Protein AF-0000000070392733 (afdb_homodimer)

Solvent-accessible surface area (backbone atoms only — not comparable to full-atom values): 45100 Å² total; per-residue (Å²): 133,84,79,77,78,78,76,77,76,78,75,78,72,80,70,79,76,72,67,78,74,66,73,74,56,84,70,68,70,61,55,77,82,64,70,59,72,71,82,69,84,47,68,35,32,30,49,51,50,43,53,34,33,22,49,66,61,75,40,46,38,54,35,36,41,42,36,48,86,39,62,53,35,38,35,36,47,46,73,66,43,54,41,43,47,44,63,31,32,44,67,82,84,29,30,49,39,25,43,42,75,45,59,64,48,31,94,32,37,39,33,41,26,23,34,40,40,73,58,34,25,30,68,87,76,68,40,56,44,80,40,68,43,55,30,36,38,32,72,70,83,46,35,66,63,44,22,54,51,41,38,53,49,28,59,74,59,65,58,55,71,50,40,37,36,30,30,64,95,40,70,33,54,54,52,17,47,62,62,32,38,50,67,54,41,56,33,40,19,51,63,58,52,53,51,51,49,54,46,44,36,42,74,73,64,62,47,52,69,67,57,43,50,49,54,48,36,49,42,69,28,86,86,4,41,61,53,42,89,43,72,65,54,28,52,49,48,50,50,52,49,47,56,52,25,53,74,75,36,50,68,53,31,51,46,36,65,73,47,50,48,57,48,42,44,65,27,47,26,47,40,44,76,73,57,67,33,92,60,88,51,62,58,60,65,37,50,50,50,51,49,52,53,34,56,76,44,68,70,38,63,34,58,56,58,56,41,52,50,52,57,50,47,53,46,48,51,54,50,50,38,53,55,30,17,35,36,73,32,77,63,30,35,57,26,79,93,42,52,86,65,55,39,55,52,73,58,54,71,68,45,49,70,68,54,50,49,44,53,52,24,49,74,44,74,43,77,69,78,75,82,86,82,76,72,60,40,59,18,92,84,64,67,42,51,25,44,76,69,66,78,64,72,72,64,90,84,67,68,77,74,60,80,71,69,66,61,72,113,132,84,79,78,78,78,76,79,77,81,76,78,73,81,72,80,75,73,68,77,73,67,73,75,56,84,72,67,71,61,55,78,84,66,69,59,71,70,82,68,83,49,68,35,32,30,50,51,49,43,54,34,31,21,49,66,61,74,37,48,37,53,35,36,40,42,35,49,86,39,62,53,36,37,34,35,47,46,73,67,43,52,41,41,47,45,64,30,33,46,66,80,85,27,30,52,38,26,41,41,77,46,58,62,47,30,92,30,35,41,33,41,27,24,34,41,39,71,58,34,24,28,68,88,77,67,40,55,43,79,41,68,42,57,28,38,38,32,73,69,82,47,35,64,63,44,22,55,53,40,38,53,49,27,60,75,59,65,60,56,71,51,42,38,37,30,28,64,94,41,68,35,55,53,54,17,46,62,61,32,38,48,67,54,40,56,34,40,20,50,63,59,53,51,51,50,50,54,46,43,35,43,74,73,64,61,47,51,70,68,58,43,51,50,51,49,38,48,42,70,29,84,84,4,40,63,53,42,89,42,71,64,54,27,53,50,46,49,50,51,50,48,57,53,25,53,74,75,36,51,69,53,31,52,46,37,65,74,48,49,48,57,47,42,44,64,27,47,26,45,40,45,74,74,56,67,34,92,61,88,51,61,59,58,65,36,50,53,51,52,49,50,53,34,56,77,45,69,70,38,63,34,57,57,58,57,41,52,50,52,55,50,47,54,45,49,51,55,51,50,37,53,56,31,17,36,36,73,34,77,64,31,35,58,26,78,94,42,52,86,66,54,39,55,53,72,57,54,71,68,46,48,70,68,53,51,47,44,52,52,23,49,75,45,72,41,75,69,78,74,81,86,82,75,71,59,41,60,17,92,82,64,66,44,51,25,42,73,68,65,77,66,74,73,65,89,85,63,68,76,72,59,79,72,71,68,58,73,116

Structure (mmCIF, N/CA/C/O backbone):
data_AF-0000000070392733-model_v1
#
loop_
_entity.id
_entity.type
_entity.pdbx_description
1 polymer 'Uncharacterized protein LOC111106850'
#
loop_
_atom_site.group_PDB
_atom_site.id
_atom_site.type_symbol
_atom_site.label_atom_id
_atom_site.label_alt_id
_atom_site.label_comp_id
_atom_site.label_asym_id
_atom_site.label_entity_id
_atom_site.label_seq_id
_atom_site.pdbx_PDB_ins_code
_atom_site.Cartn_x
_atom_site.Cartn_y
_atom_site.Cartn_z
_atom_site.occupancy
_atom_site.B_iso_or_equiv
_atom_site.auth_seq_id
_atom_site.auth_comp_id
_atom_site.auth_asym_id
_atom_site.auth_atom_id
_atom_site.pdbx_PDB_model_num
ATOM 1 N N . MET A 1 1 ? -8.125 55.469 27.844 1 22.5 1 MET A N 1
ATOM 2 C CA . MET A 1 1 ? -8.508 54.688 29.016 1 22.5 1 MET A CA 1
ATOM 3 C C . MET A 1 1 ? -9.789 53.906 28.75 1 22.5 1 MET A C 1
ATOM 5 O O . MET A 1 1 ? -10.555 53.625 29.672 1 22.5 1 MET A O 1
ATOM 9 N N . THR A 1 2 ? -10.164 53.688 27.484 1 26.52 2 THR A N 1
ATOM 10 C CA . THR A 1 2 ? -11.438 53.219 26.953 1 26.52 2 THR A CA 1
ATOM 11 C C . THR A 1 2 ? -11.773 51.812 27.5 1 26.52 2 THR A C 1
ATOM 13 O O . THR A 1 2 ? -10.977 50.906 27.359 1 26.52 2 THR A O 1
ATOM 16 N N . GLN A 1 3 ? -12.641 51.75 28.594 1 23.27 3 GLN A N 1
ATOM 17 C CA . GLN A 1 3 ? -13.133 50.656 29.422 1 23.27 3 GLN A CA 1
ATOM 18 C C . GLN A 1 3 ? -13.828 49.594 28.562 1 23.27 3 GLN A C 1
ATOM 20 O O . GLN A 1 3 ? -14.82 49.875 27.891 1 23.27 3 GLN A O 1
ATOM 25 N N . PHE A 1 4 ? -13.094 48.688 27.906 1 25.89 4 PHE A N 1
ATOM 26 C CA . PHE A 1 4 ? -13.539 47.594 27.047 1 25.89 4 PHE A CA 1
ATOM 27 C C . PHE A 1 4 ? -14.562 46.719 27.781 1 25.89 4 PHE A C 1
ATOM 29 O O . PHE A 1 4 ? -14.273 46.156 28.844 1 25.89 4 PHE A O 1
ATOM 36 N N . VAL A 1 5 ? -15.812 47.062 27.703 1 24.62 5 VAL A N 1
ATOM 37 C CA . VAL A 1 5 ? -16.953 46.438 28.344 1 24.62 5 VAL A CA 1
ATOM 38 C C . VAL A 1 5 ? -16.938 44.938 28.047 1 24.62 5 VAL A C 1
ATOM 40 O O . VAL A 1 5 ? -16.797 44.531 26.891 1 24.62 5 VAL A O 1
ATOM 43 N N . LYS A 1 6 ? -16.703 43.969 28.969 1 25.59 6 LYS A N 1
ATOM 44 C CA . LYS A 1 6 ? -16.656 42.531 29.219 1 25.59 6 LYS A CA 1
ATOM 45 C C . LYS A 1 6 ? -17.969 41.875 28.844 1 25.59 6 LYS A C 1
ATOM 47 O O . LYS A 1 6 ? -18.969 42.031 29.547 1 25.59 6 LYS A O 1
ATOM 52 N N . GLY A 1 7 ? -18.422 42 27.531 1 22.86 7 GLY A N 1
ATOM 53 C CA . GLY A 1 7 ? -19.719 41.469 27.203 1 22.86 7 GLY A CA 1
ATOM 54 C C . GLY A 1 7 ? -19.953 40.062 27.75 1 22.86 7 GLY A C 1
ATOM 55 O O . GLY A 1 7 ? -19.047 39.219 27.703 1 22.86 7 GLY A O 1
ATOM 56 N N . GLN A 1 8 ? -20.781 39.844 28.781 1 21.88 8 GLN A N 1
ATOM 57 C CA . GLN A 1 8 ? -21.281 38.688 29.516 1 21.88 8 GLN A CA 1
ATOM 58 C C . GLN A 1 8 ? -21.906 37.656 28.594 1 21.88 8 GLN A C 1
ATOM 60 O O . GLN A 1 8 ? -22.953 37.906 28 1 21.88 8 GLN A O 1
ATOM 65 N N . SER A 1 9 ? -21.172 37.031 27.641 1 23.05 9 SER A N 1
ATOM 66 C CA . SER A 1 9 ? -21.766 36.062 26.75 1 23.05 9 SER A CA 1
ATOM 67 C C . SER A 1 9 ? -22.594 35.031 27.516 1 23.05 9 SER A C 1
ATOM 69 O O . SER A 1 9 ? -22.156 34.5 28.531 1 23.05 9 SER A O 1
ATOM 71 N N . ARG A 1 10 ? -23.938 35.062 27.516 1 24.55 10 ARG A N 1
ATOM 72 C CA . ARG A 1 10 ? -24.984 34.25 28.125 1 24.55 10 ARG A CA 1
ATOM 73 C C . ARG A 1 10 ? -24.688 32.75 27.953 1 24.55 10 ARG A C 1
ATOM 75 O O . ARG A 1 10 ? -24.25 32.312 26.875 1 24.55 10 ARG A O 1
ATOM 82 N N . SER A 1 11 ? -24.531 32 29.047 1 22.61 11 SER A N 1
ATOM 83 C CA . SER A 1 11 ? -24.25 30.609 29.375 1 22.61 11 SER A CA 1
ATOM 84 C C . SER A 1 11 ? -25.25 29.672 28.703 1 22.61 11 SER A C 1
ATOM 86 O O . SER A 1 11 ? -26.469 29.828 28.875 1 22.61 11 SER A O 1
ATOM 88 N N . CYS A 1 12 ? -25.234 29.391 27.422 1 26.97 12 CYS A N 1
ATOM 89 C CA . CYS A 1 12 ? -26.109 28.359 26.844 1 26.97 12 CYS A CA 1
ATOM 90 C C . CYS A 1 12 ? -26.328 27.219 27.828 1 26.97 12 CYS A C 1
ATOM 92 O O . CYS A 1 12 ? -25.406 26.828 28.547 1 26.97 12 CYS A O 1
ATOM 94 N N . GLY A 1 13 ? -27.469 27.109 28.516 1 24.84 13 GLY A N 1
ATOM 95 C CA . GLY A 1 13 ? -27.891 26.141 29.516 1 24.84 13 GLY A CA 1
ATOM 96 C C . GLY A 1 13 ? -27.344 24.75 29.281 1 24.84 13 GLY A C 1
ATOM 97 O O . GLY A 1 13 ? -26.875 24.453 28.172 1 24.84 13 GLY A O 1
ATOM 98 N N . PRO A 1 14 ? -27 23.969 30.344 1 25.39 14 PRO A N 1
ATOM 99 C CA . PRO A 1 14 ? -26.344 22.656 30.375 1 25.39 14 PRO A CA 1
ATOM 100 C C . PRO A 1 14 ? -27.078 21.609 29.531 1 25.39 14 PRO A C 1
ATOM 102 O O . PRO A 1 14 ? -28.297 21.438 29.688 1 25.39 14 PRO A O 1
ATOM 105 N N . THR A 1 15 ? -27.094 21.578 28.344 1 26.67 15 THR A N 1
ATOM 106 C CA . THR A 1 15 ? -27.812 20.5 27.672 1 26.67 15 THR A CA 1
ATOM 107 C C . THR A 1 15 ? -27.609 19.188 28.406 1 26.67 15 THR A C 1
ATOM 109 O O . THR A 1 15 ? -26.484 18.844 28.797 1 26.67 15 THR A O 1
ATOM 112 N N . PRO A 1 16 ? -28.719 18.625 29.062 1 24.44 16 PRO A N 1
ATOM 113 C CA . PRO A 1 16 ? -28.594 17.375 29.812 1 24.44 16 PRO A CA 1
ATOM 114 C C . PRO A 1 16 ? -27.812 16.312 29.062 1 24.44 16 PRO A C 1
ATOM 116 O O . PRO A 1 16 ? -27.969 16.188 27.844 1 24.44 16 PRO A O 1
ATOM 119 N N . HIS A 1 17 ? -26.672 16.062 29.375 1 24.88 17 HIS A N 1
ATOM 120 C CA . HIS A 1 17 ? -25.797 14.961 28.969 1 24.88 17 HIS A CA 1
ATOM 121 C C . HIS A 1 17 ? -26.516 13.617 29.094 1 24.88 17 HIS A C 1
ATOM 123 O O . HIS A 1 17 ? -26.281 12.867 30.047 1 24.88 17 HIS A O 1
ATOM 129 N N . HIS A 1 18 ? -27.875 13.617 28.969 1 24.78 18 HIS A N 1
ATOM 130 C CA . HIS A 1 18 ? -28.312 12.227 29.094 1 24.78 18 HIS A CA 1
ATOM 131 C C . HIS A 1 18 ? -27.562 11.328 28.109 1 24.78 18 HIS A C 1
ATOM 133 O O . HIS A 1 18 ? -27.703 11.469 26.906 1 24.78 18 HIS A O 1
ATOM 139 N N . LEU A 1 19 ? -26.391 11.07 28.422 1 25.91 19 LEU A N 1
ATOM 140 C CA . LEU A 1 19 ? -25.672 9.938 27.844 1 25.91 19 LEU A CA 1
ATOM 141 C C . LEU A 1 19 ? -26.578 8.727 27.703 1 25.91 19 LEU A C 1
ATOM 143 O O . LEU A 1 19 ? -27.234 8.32 28.672 1 25.91 19 LEU A O 1
ATOM 147 N N . TRP A 1 20 ? -27.312 8.609 26.719 1 22.19 20 TRP A N 1
ATOM 148 C CA . TRP A 1 20 ? -28.109 7.441 26.359 1 22.19 20 TRP A CA 1
ATOM 149 C C . TRP A 1 20 ? -27.516 6.168 26.953 1 22.19 20 TRP A C 1
ATOM 151 O O . TRP A 1 20 ? -26.359 5.824 26.656 1 22.19 20 TRP A O 1
ATOM 161 N N . LYS A 1 21 ? -27.891 5.777 28.188 1 25.75 21 LYS A N 1
ATOM 162 C CA . LYS A 1 21 ? -27.641 4.504 28.844 1 25.75 21 LYS A CA 1
ATOM 163 C C . LYS A 1 21 ? -27.984 3.328 27.938 1 25.75 21 LYS A C 1
ATOM 165 O O . LYS A 1 21 ? -29.172 3.035 27.719 1 25.75 21 LYS A O 1
ATOM 170 N N . THR A 1 22 ? -27.547 3.209 26.797 1 25.52 22 THR A N 1
ATOM 171 C CA . THR A 1 22 ? -27.734 1.864 26.266 1 25.52 22 THR A CA 1
ATOM 172 C C . THR A 1 22 ? -27.562 0.818 27.359 1 25.52 22 THR A C 1
ATOM 174 O O . THR A 1 22 ? -26.719 0.967 28.25 1 25.52 22 THR A O 1
ATOM 177 N N . LYS A 1 23 ? -28.625 0.128 27.766 1 26.52 23 LYS A N 1
ATOM 178 C CA . LYS A 1 23 ? -28.547 -0.963 28.734 1 26.52 23 LYS A CA 1
ATOM 179 C C . LYS A 1 23 ? -27.219 -1.718 28.609 1 26.52 23 LYS A C 1
ATOM 181 O O . LYS A 1 23 ? -26.766 -1.989 27.5 1 26.52 23 LYS A O 1
ATOM 186 N N . PRO A 1 24 ? -26.375 -1.623 29.672 1 26.52 24 PRO A N 1
ATOM 187 C CA . PRO A 1 24 ? -25.188 -2.473 29.594 1 26.52 24 PRO A CA 1
ATOM 188 C C . PRO A 1 24 ? -25.5 -3.889 29.109 1 26.52 24 PRO A C 1
ATOM 190 O O . PRO A 1 24 ? -26.453 -4.504 29.594 1 26.52 24 PRO A O 1
ATOM 193 N N . GLY A 1 25 ? -25.719 -4.211 27.891 1 27.69 25 GLY A N 1
ATOM 194 C CA . GLY A 1 25 ? -26 -5.633 27.75 1 27.69 25 GLY A CA 1
ATOM 195 C C . GLY A 1 25 ? -25.359 -6.48 28.828 1 27.69 25 GLY A C 1
ATOM 196 O O . GLY A 1 25 ? -24.594 -5.977 29.641 1 27.69 25 GLY A O 1
ATOM 197 N N . PRO A 1 26 ? -25.891 -7.777 29.125 1 27.09 26 PRO A N 1
ATOM 198 C CA . PRO A 1 26 ? -25.266 -8.414 30.297 1 27.09 26 PRO A CA 1
ATOM 199 C C . PRO A 1 26 ? -23.797 -8.062 30.438 1 27.09 26 PRO A C 1
ATOM 201 O O . PRO A 1 26 ? -23.125 -7.789 29.438 1 27.09 26 PRO A O 1
ATOM 204 N N . GLN A 1 27 ? -23.484 -7.348 31.484 1 26.22 27 GLN A N 1
ATOM 205 C CA . GLN A 1 27 ? -22.125 -7.145 31.984 1 26.22 27 GLN A CA 1
ATOM 206 C C . GLN A 1 27 ? -21.266 -8.375 31.734 1 26.22 27 GLN A C 1
ATOM 208 O O . GLN A 1 27 ? -21.406 -9.391 32.406 1 26.22 27 GLN A O 1
ATOM 213 N N . THR A 1 28 ? -21.281 -8.82 30.5 1 29.17 28 THR A N 1
ATOM 214 C CA . THR A 1 28 ? -20.297 -9.898 30.469 1 29.17 28 THR A CA 1
ATOM 215 C C . THR A 1 28 ? -19.141 -9.602 31.422 1 29.17 28 THR A C 1
ATOM 217 O O . THR A 1 28 ? -18.547 -8.523 31.359 1 29.17 28 THR A O 1
ATOM 220 N N . THR A 1 29 ? -19.312 -10.039 32.656 1 29.59 29 THR A N 1
ATOM 221 C CA . THR A 1 29 ? -18.281 -10.086 33.688 1 29.59 29 THR A CA 1
ATOM 222 C C . THR A 1 29 ? -16.891 -10.094 33.062 1 29.59 29 THR A C 1
ATOM 224 O O . THR A 1 29 ? -16.516 -11.047 32.375 1 29.59 29 THR A O 1
ATOM 227 N N . LEU A 1 30 ? -16.594 -8.93 32.562 1 29.47 30 LEU A N 1
ATOM 228 C CA . LEU A 1 30 ? -15.18 -8.867 32.25 1 29.47 30 LEU A CA 1
ATOM 229 C C . LEU A 1 30 ? -14.352 -9.672 33.25 1 29.47 30 LEU A C 1
ATOM 231 O O . LEU A 1 30 ? -14.57 -9.578 34.469 1 29.47 30 LEU A O 1
ATOM 235 N N . CYS A 1 31 ? -14.094 -10.852 32.969 1 29.45 31 CYS A N 1
ATOM 236 C CA . CYS A 1 31 ? -13.266 -11.594 33.906 1 29.45 31 CYS A CA 1
ATOM 237 C C . CYS A 1 31 ? -12.391 -10.656 34.75 1 29.45 31 CYS A C 1
ATOM 239 O O . CYS A 1 31 ? -11.883 -9.664 34.219 1 29.45 31 CYS A O 1
ATOM 241 N N . PRO A 1 32 ? -12.539 -10.5 36.125 1 33 32 PRO A N 1
ATOM 242 C CA . PRO A 1 32 ? -11.68 -9.727 37.031 1 33 32 PRO A CA 1
ATOM 243 C C . PRO A 1 32 ? -10.273 -9.516 36.469 1 33 32 PRO A C 1
ATOM 245 O O . PRO A 1 32 ? -9.562 -8.617 36.938 1 33 32 PRO A O 1
ATOM 248 N N . LEU A 1 33 ? -9.797 -10.477 35.906 1 32.75 33 LEU A N 1
ATOM 249 C CA . LEU A 1 33 ? -8.461 -10.359 35.344 1 32.75 33 LEU A CA 1
ATOM 250 C C . LEU A 1 33 ? -8.406 -9.242 34.281 1 32.75 33 LEU A C 1
ATOM 252 O O . LEU A 1 33 ? -7.324 -8.875 33.844 1 32.75 33 LEU A O 1
ATOM 256 N N . CYS A 1 34 ? -9.484 -8.852 33.688 1 35 34 CYS A N 1
ATOM 257 C CA . CYS A 1 34 ? -9.586 -7.883 32.594 1 35 34 CYS A CA 1
ATOM 258 C C . CYS A 1 34 ? -9.578 -6.457 33.125 1 35 34 CYS A C 1
ATOM 260 O O . CYS A 1 34 ? -9.602 -5.496 32.375 1 35 34 CYS A O 1
ATOM 262 N N . GLN A 1 35 ? -10.125 -6.105 34.219 1 36.81 35 GLN A N 1
ATOM 263 C CA . GLN A 1 35 ? -10.305 -4.766 34.781 1 36.81 35 GLN A CA 1
ATOM 264 C C . GLN A 1 35 ? -8.961 -4.062 34.969 1 36.81 35 GLN A C 1
ATOM 266 O O . GLN A 1 35 ? -8.906 -2.838 35.094 1 36.81 35 GLN A O 1
ATOM 271 N N . SER A 1 36 ? -7.98 -4.707 35.625 1 38.69 36 SER A N 1
ATOM 272 C CA . SER A 1 36 ? -6.781 -3.949 35.969 1 38.69 36 SER A CA 1
ATOM 273 C C . SER A 1 36 ? -5.941 -3.656 34.719 1 38.69 36 SER A C 1
ATOM 275 O O . SER A 1 36 ? -5.508 -4.578 34.031 1 38.69 36 SER A O 1
ATOM 277 N N . ARG A 1 37 ? -6.258 -2.545 34.094 1 47.47 37 ARG A N 1
ATOM 278 C CA . ARG A 1 37 ? -5.328 -2.172 33.031 1 47.47 37 ARG A CA 1
ATOM 279 C C . ARG A 1 37 ? -3.9 -2.58 33.375 1 47.47 37 ARG A C 1
ATOM 281 O O . ARG A 1 37 ? -3.354 -2.137 34.406 1 47.47 37 ARG A O 1
ATOM 288 N N . PRO A 1 38 ? -3.506 -3.732 32.875 1 54.03 38 PRO A N 1
ATOM 289 C CA . PRO A 1 38 ? -2.146 -4.121 33.281 1 54.03 38 PRO A CA 1
ATOM 290 C C . PRO A 1 38 ? -1.159 -2.957 33.188 1 54.03 38 PRO A C 1
ATOM 292 O O . PRO A 1 38 ? -1.295 -2.078 32.344 1 54.03 38 PRO A O 1
ATOM 295 N N . LYS A 1 39 ? -0.571 -2.664 34.219 1 69.5 39 LYS A N 1
ATOM 296 C CA . LYS A 1 39 ? 0.502 -1.677 34.281 1 69.5 39 LYS A CA 1
ATOM 297 C C . LYS A 1 39 ? 1.446 -1.821 33.094 1 69.5 39 LYS A C 1
ATOM 299 O O . LYS A 1 39 ? 1.916 -2.922 32.812 1 69.5 39 LYS A O 1
ATOM 304 N N . LEU A 1 40 ? 1.358 -0.783 32.188 1 82.62 40 LEU A N 1
ATOM 305 C CA . LEU A 1 40 ? 2.258 -0.737 31.031 1 82.62 40 LEU A CA 1
ATOM 306 C C . LEU A 1 40 ? 3.67 -0.357 31.453 1 82.62 40 LEU A C 1
ATOM 308 O O . LEU A 1 40 ? 3.908 0.771 31.891 1 82.62 40 LEU A O 1
ATOM 312 N N . HIS A 1 41 ? 4.582 -1.241 31.375 1 84.12 41 HIS A N 1
ATOM 313 C CA . HIS A 1 41 ? 5.922 -1.035 31.906 1 84.12 41 HIS A CA 1
ATOM 314 C C . HIS A 1 41 ? 6.875 -0.522 30.844 1 84.12 41 HIS A C 1
ATOM 316 O O . HIS A 1 41 ? 7.879 0.123 31.156 1 84.12 41 HIS A O 1
ATOM 322 N N . ASN A 1 42 ? 6.625 -0.889 29.641 1 86.88 42 ASN A N 1
ATOM 323 C CA . ASN A 1 42 ? 7.516 -0.483 28.562 1 86.88 42 ASN A CA 1
ATOM 324 C C . ASN A 1 42 ? 6.762 -0.301 27.25 1 86.88 42 ASN A C 1
ATOM 326 O O . ASN A 1 42 ? 5.543 -0.483 27.203 1 86.88 42 ASN A O 1
ATOM 330 N N . VAL A 1 43 ? 7.441 0.028 26.266 1 86.81 43 VAL A N 1
ATOM 331 C CA . VAL A 1 43 ? 6.836 0.376 24.984 1 86.81 43 VAL A CA 1
ATOM 332 C C . VAL A 1 43 ? 6.207 -0.866 24.344 1 86.81 43 VAL A C 1
ATOM 334 O O . VAL A 1 43 ? 5.195 -0.771 23.656 1 86.81 43 VAL A O 1
ATOM 337 N N . ALA A 1 44 ? 6.773 -1.98 24.562 1 86.94 44 ALA A N 1
ATOM 338 C CA . ALA A 1 44 ? 6.207 -3.227 24.047 1 86.94 44 ALA A CA 1
ATOM 339 C C . ALA A 1 44 ? 4.824 -3.486 24.625 1 86.94 44 ALA A C 1
ATOM 341 O O . ALA A 1 44 ? 3.912 -3.912 23.922 1 86.94 44 ALA A O 1
ATOM 342 N N . ASP A 1 45 ? 4.703 -3.193 25.844 1 88.38 45 ASP A N 1
ATOM 343 C CA . ASP A 1 45 ? 3.404 -3.322 26.5 1 88.38 45 ASP A CA 1
ATOM 344 C C . ASP A 1 45 ? 2.389 -2.352 25.906 1 88.38 45 ASP A C 1
ATOM 346 O O . ASP A 1 45 ? 1.215 -2.695 25.734 1 88.38 45 ASP A O 1
ATOM 350 N N . GLU A 1 46 ? 2.883 -1.195 25.625 1 90.69 46 GLU A N 1
ATOM 351 C CA . GLU A 1 46 ? 2.01 -0.168 25.062 1 90.69 46 GLU A CA 1
ATOM 352 C C . GLU A 1 46 ? 1.483 -0.582 23.688 1 90.69 46 GLU A C 1
ATOM 354 O O . GLU A 1 46 ? 0.308 -0.375 23.375 1 90.69 46 GLU A O 1
ATOM 359 N N . VAL A 1 47 ? 2.332 -1.139 22.938 1 87.94 47 VAL A N 1
ATOM 360 C CA . VAL A 1 47 ? 1.95 -1.581 21.594 1 87.94 47 VAL A CA 1
ATOM 361 C C . VAL A 1 47 ? 0.94 -2.721 21.703 1 87.94 47 VAL A C 1
ATOM 363 O O . VAL A 1 47 ? -0.041 -2.758 20.953 1 87.94 47 VAL A O 1
ATOM 366 N N . LEU A 1 48 ? 1.175 -3.582 22.578 1 85.44 48 LEU A N 1
ATOM 367 C CA . LEU A 1 48 ? 0.235 -4.676 22.797 1 85.44 48 LEU A CA 1
ATOM 368 C C . LEU A 1 48 ? -1.136 -4.145 23.203 1 85.44 48 LEU A C 1
ATOM 370 O O . LEU A 1 48 ? -2.164 -4.668 22.766 1 85.44 48 LEU A O 1
ATOM 374 N N . ALA A 1 49 ? -1.079 -3.182 24 1 88.12 49 ALA A N 1
ATOM 375 C CA . ALA A 1 49 ? -2.33 -2.545 24.406 1 88.12 49 ALA A CA 1
ATOM 376 C C . ALA A 1 49 ? -3.053 -1.949 23.203 1 88.12 49 ALA A C 1
ATOM 378 O O . ALA A 1 49 ? -4.277 -2.043 23.094 1 88.12 49 ALA A O 1
ATOM 379 N N . ALA A 1 50 ? -2.283 -1.352 22.344 1 90.88 50 ALA A N 1
ATOM 380 C CA . ALA A 1 50 ? -2.867 -0.776 21.125 1 90.88 50 ALA A CA 1
ATOM 381 C C . ALA A 1 50 ? -3.484 -1.858 20.25 1 90.88 50 ALA A C 1
ATOM 383 O O . ALA A 1 50 ? -4.547 -1.657 19.656 1 90.88 50 ALA A O 1
ATOM 384 N N . ILE A 1 51 ? -2.811 -2.939 20.125 1 86.75 51 ILE A N 1
ATOM 385 C CA . ILE A 1 51 ? -3.322 -4.059 19.344 1 86.75 51 ILE A CA 1
ATOM 386 C C . ILE A 1 51 ? -4.645 -4.539 19.938 1 86.75 51 ILE A C 1
ATOM 388 O O . ILE A 1 51 ? -5.605 -4.789 19.203 1 86.75 51 ILE A O 1
ATOM 392 N N . SER A 1 52 ? -4.699 -4.625 21.188 1 83.88 52 SER A N 1
ATOM 393 C CA . SER A 1 52 ? -5.922 -5.031 21.859 1 83.88 52 SER A CA 1
ATOM 394 C C . SER A 1 52 ? -7.039 -4.02 21.641 1 83.88 52 SER A C 1
ATOM 396 O O . SER A 1 52 ? -8.188 -4.398 21.406 1 83.88 52 SER A O 1
ATOM 398 N N . MET A 1 53 ? -6.68 -2.789 21.719 1 87.81 53 MET A N 1
ATOM 399 C CA . MET A 1 53 ? -7.648 -1.727 21.453 1 87.81 53 MET A CA 1
ATOM 400 C C . MET A 1 53 ? -8.227 -1.854 20.047 1 87.81 53 MET A C 1
ATOM 402 O O . MET A 1 53 ? -9.43 -1.647 19.844 1 87.81 53 MET A O 1
ATOM 406 N N . CYS A 1 54 ? -7.371 -2.154 19.125 1 88 54 CYS A N 1
ATOM 407 C CA . CYS A 1 54 ? -7.777 -2.299 17.719 1 88 54 CYS A CA 1
ATOM 408 C C . CYS A 1 54 ? -8.773 -3.438 17.562 1 88 54 CYS A C 1
ATOM 410 O O . CYS A 1 54 ? -9.82 -3.27 16.922 1 88 54 CYS A O 1
ATOM 412 N N . GLN A 1 55 ? -8.508 -4.469 18.141 1 80.81 55 GLN A N 1
ATOM 413 C CA . GLN A 1 55 ? -9.297 -5.68 17.953 1 80.81 55 GLN A CA 1
ATOM 414 C C . GLN A 1 55 ? -10.633 -5.582 18.703 1 80.81 55 GLN A C 1
ATOM 416 O O . GLN A 1 55 ? -11.625 -6.172 18.281 1 80.81 55 GLN A O 1
ATOM 421 N N . ASN A 1 56 ? -10.609 -4.852 19.766 1 75.31 56 ASN A N 1
ATOM 422 C CA . ASN A 1 56 ? -11.828 -4.746 20.562 1 75.31 56 ASN A CA 1
ATOM 423 C C . ASN A 1 56 ? -12.734 -3.629 20.062 1 75.31 56 ASN A C 1
ATOM 425 O O . ASN A 1 56 ? -13.828 -3.418 20.594 1 75.31 56 ASN A O 1
ATOM 429 N N . GLY A 1 57 ? -12.305 -3.014 19.078 1 72.62 57 GLY A N 1
ATOM 430 C CA . GLY A 1 57 ? -13.117 -1.948 18.516 1 72.62 57 GLY A CA 1
ATOM 431 C C . GLY A 1 57 ? -13.234 -0.737 19.422 1 72.62 57 GLY A C 1
ATOM 432 O O . GLY A 1 57 ? -14.125 0.091 19.25 1 72.62 57 GLY A O 1
ATOM 433 N N . GLU A 1 58 ? -12.453 -0.686 20.375 1 67.12 58 GLU A N 1
ATOM 434 C CA . GLU A 1 58 ? -12.547 0.373 21.375 1 67.12 58 GLU A CA 1
ATOM 435 C C . GLU A 1 58 ? -11.867 1.651 20.906 1 67.12 58 GLU A C 1
ATOM 437 O O . GLU A 1 58 ? -11.914 2.678 21.578 1 67.12 58 GLU A O 1
ATOM 442 N N . SER A 1 59 ? -11.305 1.501 19.766 1 80.62 59 SER A N 1
ATOM 443 C CA . SER A 1 59 ? -10.523 2.66 19.344 1 80.62 59 SER A CA 1
ATOM 444 C C . SER A 1 59 ? -10.633 2.887 17.844 1 80.62 59 SER A C 1
ATOM 446 O O . SER A 1 59 ? -11.258 2.092 17.141 1 80.62 59 SER A O 1
ATOM 448 N N . ASN A 1 60 ? -10.445 4.098 17.453 1 92.88 60 ASN A N 1
ATOM 449 C CA . ASN A 1 60 ? -10.453 4.461 16.047 1 92.88 60 ASN A CA 1
ATOM 450 C C . ASN A 1 60 ? -9.18 4.008 15.336 1 92.88 60 ASN A C 1
ATOM 452 O O . ASN A 1 60 ? -8.719 4.656 14.398 1 92.88 60 ASN A O 1
ATOM 456 N N . ILE A 1 61 ? -8.594 2.854 15.984 1 95.81 61 ILE A N 1
ATOM 457 C CA . ILE A 1 61 ? -7.465 2.26 15.273 1 95.81 61 ILE A CA 1
ATOM 458 C C . ILE A 1 61 ? -7.969 1.469 14.07 1 95.81 61 ILE A C 1
ATOM 460 O O . ILE A 1 61 ? -8.82 0.591 14.211 1 95.81 61 ILE A O 1
ATOM 464 N N . ARG A 1 62 ? -7.434 1.731 12.945 1 95.62 62 ARG A N 1
ATOM 465 C CA . ARG A 1 62 ? -7.961 1.137 11.727 1 95.62 62 ARG A CA 1
ATOM 466 C C . ARG A 1 62 ? -6.973 0.144 11.125 1 95.62 62 ARG A C 1
ATOM 468 O O . ARG A 1 62 ? -7.352 -0.716 10.328 1 95.62 62 ARG A O 1
ATOM 475 N N . GLU A 1 63 ? -5.746 0.286 11.539 1 95.56 63 GLU A N 1
ATOM 476 C CA . GLU A 1 63 ? -4.742 -0.629 11.008 1 95.56 63 GLU A CA 1
ATOM 477 C C . GLU A 1 63 ? -3.482 -0.63 11.867 1 95.56 63 GLU A C 1
ATOM 479 O O . GLU A 1 63 ? -3.031 0.425 12.32 1 95.56 63 GLU A O 1
ATOM 484 N N . ILE A 1 64 ? -2.986 -1.744 12.156 1 94.69 64 ILE A N 1
ATOM 485 C CA . ILE A 1 64 ? -1.684 -1.921 12.789 1 94.69 64 ILE A CA 1
ATOM 486 C C . ILE A 1 64 ? -0.81 -2.824 11.922 1 94.69 64 ILE A C 1
ATOM 488 O O . ILE A 1 64 ? -1.225 -3.924 11.547 1 94.69 64 ILE A O 1
ATOM 492 N N . LEU A 1 65 ? 0.25 -2.33 11.562 1 95.06 65 LEU A N 1
ATOM 493 C CA . LEU A 1 65 ? 1.212 -3.092 10.773 1 95.06 65 LEU A CA 1
ATOM 494 C C . LEU A 1 65 ? 2.357 -3.59 11.648 1 95.06 65 LEU A C 1
ATOM 496 O O . LEU A 1 65 ? 3.076 -2.789 12.25 1 95.06 65 LEU A O 1
ATOM 500 N N . VAL A 1 66 ? 2.504 -4.859 11.672 1 90.94 66 VAL A N 1
ATOM 501 C CA . VAL A 1 66 ? 3.566 -5.484 12.453 1 90.94 66 VAL A CA 1
ATOM 502 C C . VAL A 1 66 ? 4.609 -6.09 11.516 1 90.94 66 VAL A C 1
ATOM 504 O O . VAL A 1 66 ? 4.277 -6.898 10.641 1 90.94 66 VAL A O 1
ATOM 507 N N . THR A 1 67 ? 5.719 -5.656 11.523 1 89 67 THR A N 1
ATOM 508 C CA . THR A 1 67 ? 6.848 -6.152 10.742 1 89 67 THR A CA 1
ATOM 509 C C . THR A 1 67 ? 7.996 -6.566 11.664 1 89 67 THR A C 1
ATOM 511 O O . THR A 1 67 ? 8.172 -6.004 12.742 1 89 67 THR A O 1
ATOM 514 N N . PRO A 1 68 ? 8.711 -7.539 11.172 1 84.81 68 PRO A N 1
ATOM 515 C CA . PRO A 1 68 ? 9.852 -7.918 12 1 84.81 68 PRO A CA 1
ATOM 516 C C . PRO A 1 68 ? 10.906 -6.816 12.094 1 84.81 68 PRO A C 1
ATOM 518 O O . PRO A 1 68 ? 11.094 -6.055 11.141 1 84.81 68 PRO A O 1
ATOM 521 N N . LYS A 1 69 ? 11.539 -6.633 13.172 1 80.62 69 LYS A N 1
ATOM 522 C CA . LYS A 1 69 ? 12.719 -5.805 13.383 1 80.62 69 LYS A CA 1
ATOM 523 C C . LYS A 1 69 ? 12.359 -4.32 13.414 1 80.62 69 LYS A C 1
ATOM 525 O O . LYS A 1 69 ? 13.242 -3.463 13.398 1 80.62 69 LYS A O 1
ATOM 530 N N . LYS A 1 70 ? 11.094 -4.004 13.195 1 84.06 70 LYS A N 1
ATOM 531 C CA . LYS A 1 70 ? 10.617 -2.629 13.297 1 84.06 70 LYS A CA 1
ATOM 532 C C . LYS A 1 70 ? 9.414 -2.533 14.242 1 84.06 70 LYS A C 1
ATOM 534 O O . LYS A 1 70 ? 8.633 -3.475 14.352 1 84.06 70 LYS A O 1
ATOM 539 N N . PRO A 1 71 ? 9.383 -1.411 14.914 1 84.62 71 PRO A N 1
ATOM 540 C CA . PRO A 1 71 ? 8.133 -1.216 15.656 1 84.62 71 PRO A CA 1
ATOM 541 C C . PRO A 1 71 ? 6.914 -1.111 14.734 1 84.62 71 PRO A C 1
ATOM 543 O O . PRO A 1 71 ? 7.047 -0.748 13.562 1 84.62 71 PRO A O 1
ATOM 546 N N . PRO A 1 72 ? 5.793 -1.413 15.273 1 89.81 72 PRO A N 1
ATOM 547 C CA . PRO A 1 72 ? 4.59 -1.379 14.438 1 89.81 72 PRO A CA 1
ATOM 548 C C . PRO A 1 72 ? 4.172 0.041 14.07 1 89.81 72 PRO A C 1
ATOM 550 O O . PRO A 1 72 ? 4.59 1.002 14.719 1 89.81 72 PRO A O 1
ATOM 553 N N . SER A 1 73 ? 3.525 0.157 13 1 95.31 73 SER A N 1
ATOM 554 C CA . SER A 1 73 ? 2.844 1.4 12.648 1 95.31 73 SER A CA 1
ATOM 555 C C . SER A 1 73 ? 1.351 1.313 12.945 1 95.31 73 SER A C 1
ATOM 557 O O . SER A 1 73 ? 0.739 0.258 12.773 1 95.31 73 SER A O 1
ATOM 559 N N . ILE A 1 74 ? 0.8 2.377 13.383 1 96.69 74 ILE A N 1
ATOM 560 C CA . ILE A 1 74 ? -0.603 2.42 13.781 1 96.69 74 ILE A CA 1
ATOM 561 C C . ILE A 1 74 ? -1.319 3.539 13.031 1 96.69 74 ILE A C 1
ATOM 563 O O . ILE A 1 74 ? -0.876 4.691 13.055 1 96.69 74 ILE A O 1
ATOM 567 N N . VAL A 1 75 ? -2.363 3.221 12.367 1 97.94 75 VAL A N 1
ATOM 568 C CA . VAL A 1 75 ? -3.186 4.203 11.664 1 97.94 75 VAL A CA 1
ATOM 569 C C . VAL A 1 75 ? -4.465 4.461 12.461 1 97.94 75 VAL A C 1
ATOM 571 O O . VAL A 1 75 ? -5.188 3.525 12.805 1 97.94 75 VAL A O 1
ATOM 574 N N . ILE A 1 76 ? -4.75 5.742 12.672 1 97.69 76 ILE A N 1
ATOM 575 C CA . ILE A 1 76 ? -5.871 6.117 13.531 1 97.69 76 ILE A CA 1
ATOM 576 C C . ILE A 1 76 ? -6.793 7.082 12.781 1 97.69 76 ILE A C 1
ATOM 578 O O . ILE A 1 76 ? -6.344 8.117 12.281 1 97.69 76 ILE A O 1
ATOM 582 N N . TYR A 1 77 ? -8.062 6.789 12.68 1 97.38 77 TYR A N 1
ATOM 583 C CA . TYR A 1 77 ? -9.102 7.707 12.234 1 97.38 77 TYR A CA 1
ATOM 584 C C . TYR A 1 77 ? -10.484 7.121 12.477 1 97.38 77 TYR A C 1
ATOM 586 O O . TYR A 1 77 ? -10.641 5.902 12.562 1 97.38 77 TYR A O 1
ATOM 594 N N . SER A 1 78 ? -11.477 7.949 12.562 1 94.56 78 SER A N 1
ATOM 595 C CA . SER A 1 78 ? -12.867 7.5 12.656 1 94.56 78 SER A CA 1
ATOM 596 C C . SER A 1 78 ? -13.5 7.383 11.273 1 94.56 78 SER A C 1
ATOM 598 O O . SER A 1 78 ? -12.969 7.914 10.297 1 94.56 78 SER A O 1
ATOM 600 N N . ASP A 1 79 ? -14.578 6.68 11.234 1 92 79 ASP A N 1
ATOM 601 C CA . ASP A 1 79 ? -15.305 6.559 9.969 1 92 79 ASP A CA 1
ATOM 602 C C . ASP A 1 79 ? -15.781 7.922 9.477 1 92 79 ASP A C 1
ATOM 604 O O . ASP A 1 79 ? -15.727 8.211 8.281 1 92 79 ASP A O 1
ATOM 608 N N . GLU A 1 80 ? -16.203 8.742 10.344 1 93.19 80 GLU A N 1
ATOM 609 C CA . GLU A 1 80 ? -16.656 10.086 9.984 1 93.19 80 GLU A CA 1
ATOM 610 C C . GLU A 1 80 ? -15.5 10.906 9.406 1 93.19 80 GLU A C 1
ATOM 612 O O . GLU A 1 80 ? -15.68 11.633 8.43 1 93.19 80 GLU A O 1
ATOM 617 N N . GLN A 1 81 ? -14.406 10.758 9.992 1 95.31 81 GLN A N 1
ATOM 618 C CA . GLN A 1 81 ? -13.227 11.484 9.547 1 95.31 81 GLN A CA 1
ATOM 619 C C . GLN A 1 81 ? -12.875 11.125 8.102 1 95.31 81 GLN A C 1
ATOM 621 O O . GLN A 1 81 ? -12.594 12.008 7.289 1 95.31 81 GLN A O 1
ATOM 626 N N . LEU A 1 82 ? -12.898 9.867 7.879 1 96 82 LEU A N 1
ATOM 627 C CA . LEU A 1 82 ? -12.523 9.383 6.555 1 96 82 LEU A CA 1
ATOM 628 C C . LEU A 1 82 ? -13.508 9.867 5.496 1 96 82 LEU A C 1
ATOM 630 O O . LEU A 1 82 ? -13.102 10.336 4.434 1 96 82 LEU A O 1
ATOM 634 N N . GLU A 1 83 ? -14.734 9.734 5.762 1 95.12 83 GLU A N 1
ATOM 635 C CA . GLU A 1 83 ? -15.75 10.156 4.801 1 95.12 83 GLU A CA 1
ATOM 636 C C . GLU A 1 83 ? -15.719 11.664 4.586 1 95.12 83 GLU A C 1
ATOM 638 O O . GLU A 1 83 ? -15.906 12.141 3.467 1 95.12 83 GLU A O 1
ATOM 643 N N . ASP A 1 84 ? -15.531 12.328 5.668 1 96.31 84 ASP A N 1
ATOM 644 C CA . ASP A 1 84 ? -15.438 13.781 5.566 1 96.31 84 ASP A CA 1
ATOM 645 C C . ASP A 1 84 ? -14.234 14.195 4.719 1 96.31 84 ASP A C 1
ATOM 647 O O . ASP A 1 84 ? -14.336 15.094 3.881 1 96.31 84 ASP A O 1
ATOM 651 N N . LEU A 1 85 ? -13.133 13.562 4.957 1 97 85 LEU A N 1
ATOM 652 C CA . LEU A 1 85 ? -11.938 13.82 4.164 1 97 85 LEU A CA 1
ATOM 653 C C . LEU A 1 85 ? -12.188 13.555 2.686 1 97 85 LEU A C 1
ATOM 655 O O . LEU A 1 85 ? -11.805 14.359 1.831 1 97 85 LEU A O 1
ATOM 659 N N . LYS A 1 86 ? -12.805 12.469 2.428 1 94.94 86 LYS A N 1
ATOM 660 C CA . LYS A 1 86 ? -13.086 12.062 1.056 1 94.94 86 LYS A CA 1
ATOM 661 C C . LYS A 1 86 ? -13.875 13.148 0.317 1 94.94 86 LYS A C 1
ATOM 663 O O . LYS A 1 86 ? -13.539 13.5 -0.816 1 94.94 86 LYS A O 1
ATOM 668 N N . THR A 1 87 ? -14.828 13.656 0.919 1 92.88 87 THR A N 1
ATOM 669 C CA . THR A 1 87 ? -15.711 14.617 0.272 1 92.88 87 THR A CA 1
ATOM 670 C C . THR A 1 87 ? -15.031 15.984 0.16 1 92.88 87 THR A C 1
ATOM 672 O O . THR A 1 87 ? -15.266 16.719 -0.796 1 92.88 87 THR A O 1
ATOM 675 N N . ASN A 1 88 ? -14.203 16.312 1.111 1 95.75 88 ASN A N 1
ATOM 676 C CA . ASN A 1 88 ? -13.594 17.641 1.129 1 95.75 88 ASN A CA 1
ATOM 677 C C . ASN A 1 88 ? -12.359 17.688 0.229 1 95.75 88 ASN A C 1
ATOM 679 O O . ASN A 1 88 ? -12.008 18.766 -0.279 1 95.75 88 ASN A O 1
ATOM 683 N N . CYS A 1 89 ? -11.711 16.562 0.026 1 95.38 89 CYS A N 1
ATOM 684 C CA . CYS A 1 89 ? -10.445 16.578 -0.696 1 95.38 89 CYS A CA 1
ATOM 685 C C . CYS A 1 89 ? -10.617 16.062 -2.121 1 95.38 89 CYS A C 1
ATOM 687 O O . CYS A 1 89 ? -9.688 16.125 -2.924 1 95.38 89 CYS A O 1
ATOM 689 N N . SER A 1 90 ? -11.742 15.648 -2.451 1 87.12 90 SER A N 1
ATOM 690 C CA . SER A 1 90 ? -12 15.117 -3.787 1 87.12 90 SER A CA 1
ATOM 691 C C . SER A 1 90 ? -12.32 16.234 -4.773 1 87.12 90 SER A C 1
ATOM 693 O O . SER A 1 90 ? -12.844 17.281 -4.387 1 87.12 90 SER A O 1
ATOM 695 N N . GLY A 1 91 ? -11.922 15.977 -6.02 1 83.06 91 GLY A N 1
ATOM 696 C CA . GLY A 1 91 ? -12.281 16.906 -7.082 1 83.06 91 GLY A CA 1
ATOM 697 C C . GLY A 1 91 ? -11.25 17.984 -7.305 1 83.06 91 GLY A C 1
ATOM 698 O O . GLY A 1 91 ? -10.297 18.109 -6.539 1 83.06 91 GLY A O 1
ATOM 699 N N . SER A 1 92 ? -11.453 18.828 -8.258 1 83.19 92 SER A N 1
ATOM 700 C CA . SER A 1 92 ? -10.523 19.875 -8.664 1 83.19 92 SER A CA 1
ATOM 701 C C . SER A 1 92 ? -10.477 21 -7.637 1 83.19 92 SER A C 1
ATOM 703 O O . SER A 1 92 ? -9.438 21.625 -7.438 1 83.19 92 SER A O 1
ATOM 705 N N . SER A 1 93 ? -11.586 21.219 -6.973 1 85.75 93 SER A N 1
ATOM 706 C CA . SER A 1 93 ? -11.641 22.297 -5.98 1 85.75 93 SER A CA 1
ATOM 707 C C . SER A 1 93 ? -11.422 21.75 -4.57 1 85.75 93 SER A C 1
ATOM 709 O O . SER A 1 93 ? -11.664 22.453 -3.586 1 85.75 93 SER A O 1
ATOM 711 N N . GLY A 1 94 ? -10.992 20.594 -4.52 1 91.62 94 GLY A N 1
ATOM 712 C CA . GLY A 1 94 ? -10.828 19.969 -3.223 1 91.62 94 GLY A CA 1
ATOM 713 C C . GLY A 1 94 ? -9.727 20.594 -2.389 1 91.62 94 GLY A C 1
ATOM 714 O O . GLY A 1 94 ? -8.781 21.172 -2.932 1 91.62 94 GLY A O 1
ATOM 715 N N . SER A 1 95 ? -9.875 20.5 -1.106 1 95.38 95 SER A N 1
ATOM 716 C CA . SER A 1 95 ? -8.875 21 -0.162 1 95.38 95 SER A CA 1
ATOM 717 C C . SER A 1 95 ? -7.57 20.219 -0.28 1 95.38 95 SER A C 1
ATOM 719 O O . SER A 1 95 ? -7.562 19.062 -0.715 1 95.38 95 SER A O 1
ATOM 721 N N . VAL A 1 96 ? -6.5 20.859 0.06 1 97.25 96 VAL A N 1
ATOM 722 C CA . VAL A 1 96 ? -5.188 20.219 0.09 1 97.25 96 VAL A CA 1
ATOM 723 C C . VAL A 1 96 ? -5.059 19.359 1.347 1 97.25 96 VAL A C 1
ATOM 725 O O . VAL A 1 96 ? -5.402 19.797 2.445 1 97.25 96 VAL A O 1
ATOM 728 N N . LEU A 1 97 ? -4.691 18.172 1.145 1 98.06 97 LEU A N 1
ATOM 729 C CA . LEU A 1 97 ? -4.355 17.312 2.273 1 98.06 97 LEU A CA 1
ATOM 730 C C . LEU A 1 97 ? -2.947 17.609 2.783 1 98.06 97 LEU A C 1
ATOM 732 O O . LEU A 1 97 ? -1.962 17.266 2.131 1 98.06 97 LEU A O 1
ATOM 736 N N . GLY A 1 98 ? -2.896 18.219 3.906 1 98.31 98 GLY A N 1
ATOM 737 C CA . GLY A 1 98 ? -1.605 18.516 4.508 1 98.31 98 GLY A CA 1
ATOM 738 C C . GLY A 1 98 ? -1.028 17.3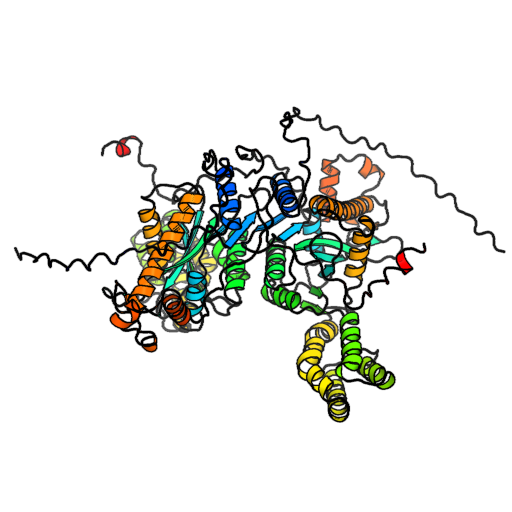59 5.293 1 98.31 98 GLY A C 1
ATOM 739 O O . GLY A 1 98 ? -1.759 16.641 5.984 1 98.31 98 GLY A O 1
ATOM 740 N N . ILE A 1 99 ? 0.227 17.172 5.195 1 98.06 99 ILE A N 1
ATOM 741 C CA . ILE A 1 99 ? 0.938 16.125 5.922 1 98.06 99 ILE A CA 1
ATOM 742 C C . ILE A 1 99 ? 2.1 16.734 6.703 1 98.06 99 ILE A C 1
ATOM 744 O O . ILE A 1 99 ? 2.891 17.5 6.152 1 98.06 99 ILE A O 1
ATOM 748 N N . ASP A 1 100 ? 2.172 16.391 7.934 1 96.5 100 ASP A N 1
ATOM 749 C CA . ASP A 1 100 ? 3.27 16.891 8.758 1 96.5 100 ASP A CA 1
ATOM 750 C C . ASP A 1 100 ? 3.611 15.914 9.875 1 96.5 100 ASP A C 1
ATOM 752 O O . ASP A 1 100 ? 2.719 15.367 10.523 1 96.5 100 ASP A O 1
ATOM 756 N N . ARG A 1 101 ? 4.836 15.672 9.984 1 94.69 101 ARG A N 1
ATOM 757 C CA . ARG A 1 101 ? 5.316 14.812 11.062 1 94.69 101 ARG A CA 1
ATOM 758 C C . ARG A 1 101 ? 5.676 15.633 12.297 1 94.69 101 ARG A C 1
ATOM 760 O O . ARG A 1 101 ? 6.266 16.703 12.18 1 94.69 101 ARG A O 1
ATOM 767 N N . THR A 1 102 ? 5.258 15.227 13.406 1 90.69 102 THR A N 1
ATOM 768 C CA . THR A 1 102 ? 5.629 15.875 14.664 1 90.69 102 THR A CA 1
ATOM 769 C C . THR A 1 102 ? 6.16 14.844 15.664 1 90.69 102 THR A C 1
ATOM 771 O O . THR A 1 102 ? 6.098 13.641 15.414 1 90.69 102 THR A O 1
ATOM 774 N N . PHE A 1 103 ? 6.805 15.383 16.656 1 84.38 103 PHE A N 1
ATOM 775 C CA . PHE A 1 103 ? 7.414 14.516 17.656 1 84.38 103 PHE A CA 1
ATOM 776 C C . PHE A 1 103 ? 7.145 15.023 19.062 1 84.38 103 PHE A C 1
ATOM 778 O O . PHE A 1 103 ? 6.402 15.992 19.25 1 84.38 103 PHE A O 1
ATOM 785 N N . ASN A 1 104 ? 7.527 14.336 20.031 1 79.12 104 ASN A N 1
ATOM 786 C CA . ASN A 1 104 ? 7.457 14.68 21.453 1 79.12 104 ASN A CA 1
ATOM 787 C C . ASN A 1 104 ? 6.039 14.531 22 1 79.12 104 ASN A C 1
ATOM 789 O O . ASN A 1 104 ? 5.625 15.281 22.875 1 79.12 104 ASN A O 1
ATOM 793 N N . LEU A 1 105 ? 5.273 13.727 21.375 1 88.06 105 LEU A N 1
ATOM 794 C CA . LEU A 1 105 ? 3.93 13.438 21.875 1 88.06 105 LEU A CA 1
ATOM 795 C C . LEU A 1 105 ? 3.881 12.07 22.547 1 88.06 105 LEU A C 1
ATOM 797 O O . LEU A 1 105 ? 2.975 11.805 23.344 1 88.06 105 LEU A O 1
ATOM 801 N N . GLY A 1 106 ? 4.766 11.266 22.219 1 85.06 106 GLY A N 1
ATOM 802 C CA . GLY A 1 106 ? 4.934 9.906 22.703 1 85.06 106 GLY A CA 1
ATOM 803 C C . GLY A 1 106 ? 6.238 9.266 22.266 1 85.06 106 GLY A C 1
ATOM 804 O O . GLY A 1 106 ? 7.141 9.961 21.781 1 85.06 106 GLY A O 1
ATOM 805 N N . PRO A 1 107 ? 6.375 8.047 22.578 1 85.25 107 PRO A N 1
ATOM 806 C CA . PRO A 1 107 ? 7.609 7.359 22.203 1 85.25 107 PRO A CA 1
ATOM 807 C C . PRO A 1 107 ? 7.652 7.012 20.703 1 85.25 107 PRO A C 1
ATOM 809 O O . PRO A 1 107 ? 8.055 5.906 20.344 1 85.25 107 PRO A O 1
ATOM 812 N N . CYS A 1 108 ? 7.051 7.844 19.938 1 90.5 108 CYS A N 1
ATOM 813 C CA . CYS A 1 108 ? 6.977 7.617 18.5 1 90.5 108 CYS A CA 1
ATOM 814 C C . CYS A 1 108 ? 6.766 8.93 17.75 1 90.5 108 CYS A C 1
ATOM 816 O O . CYS A 1 108 ? 6.535 9.969 18.359 1 90.5 108 CYS A O 1
ATOM 818 N N . PHE A 1 109 ? 6.938 8.867 16.484 1 92.88 109 PHE A N 1
ATOM 819 C CA . PHE A 1 109 ? 6.543 9.977 15.617 1 92.88 109 PHE A CA 1
ATOM 820 C C . PHE A 1 109 ? 5.035 9.969 15.383 1 92.88 109 PHE A C 1
ATOM 822 O O . PHE A 1 109 ? 4.41 8.906 15.367 1 92.88 109 PHE A O 1
ATOM 829 N N . VAL A 1 110 ? 4.543 11.117 15.305 1 96.06 110 VAL A N 1
ATOM 830 C CA . VAL A 1 110 ? 3.143 11.281 14.938 1 96.06 110 VAL A CA 1
ATOM 831 C C . VAL A 1 110 ? 3.039 12.07 13.633 1 96.06 110 VAL A C 1
ATOM 833 O O . VAL A 1 110 ? 3.477 13.227 13.562 1 96.06 110 VAL A O 1
ATOM 836 N N . THR A 1 111 ? 2.557 11.43 12.625 1 97.38 111 THR A N 1
ATOM 837 C CA . THR A 1 111 ? 2.299 12.109 11.367 1 97.38 111 THR A CA 1
ATOM 838 C C . THR A 1 111 ? 0.81 12.398 11.195 1 97.38 111 THR A C 1
ATOM 840 O O . THR A 1 111 ? 0.001 11.469 11.109 1 97.38 111 THR A O 1
ATOM 843 N N . THR A 1 112 ? 0.512 13.617 11.102 1 97.81 112 THR A N 1
ATOM 844 C CA . THR A 1 112 ? -0.883 14.031 10.992 1 97.81 112 THR A CA 1
ATOM 845 C C . THR A 1 112 ? -1.215 14.43 9.555 1 97.81 112 THR A C 1
ATOM 847 O O . THR A 1 112 ? -0.329 14.82 8.797 1 97.81 112 THR A O 1
ATOM 850 N N . THR A 1 113 ? -2.449 14.227 9.211 1 98.38 113 THR A N 1
ATOM 851 C CA . THR A 1 113 ? -3.02 14.82 8.008 1 98.38 113 THR A CA 1
ATOM 852 C C . THR A 1 113 ? -4.082 15.859 8.359 1 98.38 113 THR A C 1
ATOM 854 O O . THR A 1 113 ? -4.789 15.711 9.359 1 98.38 113 THR A O 1
ATOM 857 N N . THR A 1 114 ? -4.133 16.906 7.57 1 98.38 114 THR A N 1
ATOM 858 C CA . THR A 1 114 ? -5.09 17.969 7.824 1 98.38 114 THR A CA 1
ATOM 859 C C . THR A 1 114 ? -5.758 18.422 6.527 1 98.38 114 THR A C 1
ATOM 861 O O . THR A 1 114 ? -5.191 18.266 5.441 1 98.38 114 THR A O 1
ATOM 864 N N . TYR A 1 115 ? -6.914 18.891 6.637 1 97.88 115 TYR A N 1
ATOM 865 C CA . TYR A 1 115 ? -7.641 19.469 5.504 1 97.88 115 TYR A CA 1
ATOM 866 C C . TYR A 1 115 ? -8.617 20.531 5.969 1 97.88 115 TYR A C 1
ATOM 868 O O . TYR A 1 115 ? -8.953 20.609 7.152 1 97.88 115 TYR A O 1
ATOM 876 N N . LYS A 1 116 ? -9 21.359 5.066 1 96.62 116 LYS A N 1
ATOM 877 C CA . LYS A 1 116 ? -10.047 22.344 5.34 1 96.62 116 LYS A CA 1
ATOM 878 C C . LYS A 1 116 ? -11.43 21.781 5.035 1 96.62 116 LYS A C 1
ATOM 880 O O . LYS A 1 116 ? -11.656 21.234 3.961 1 96.62 116 LYS A O 1
ATOM 885 N N . ASN A 1 117 ? -12.266 21.891 5.973 1 96.62 117 ASN A N 1
ATOM 886 C CA . ASN A 1 117 ? -13.633 21.453 5.734 1 96.62 117 ASN A CA 1
ATOM 887 C C . ASN A 1 117 ? -14.438 22.531 4.996 1 96.62 117 ASN A C 1
ATOM 889 O O . ASN A 1 117 ? -14.805 23.547 5.582 1 96.62 117 ASN A O 1
ATOM 893 N N . ARG A 1 118 ? -14.812 22.266 3.871 1 94.19 118 ARG A N 1
ATOM 894 C CA . ARG A 1 118 ? -15.414 23.25 2.977 1 94.19 118 ARG A CA 1
ATOM 895 C C . ARG A 1 118 ? -16.922 23.359 3.201 1 94.19 118 ARG A C 1
ATOM 897 O O . ARG A 1 118 ? -17.578 24.219 2.631 1 94.19 118 ARG A O 1
ATOM 904 N N . LYS A 1 119 ? -17.438 22.562 4.004 1 93.75 119 LYS A N 1
ATOM 905 C CA . LYS A 1 119 ? -18.891 22.516 4.234 1 93.75 119 LYS A CA 1
ATOM 906 C C . LYS A 1 119 ? -19.297 23.547 5.281 1 93.75 119 LYS A C 1
ATOM 908 O O . LYS A 1 119 ? -20.484 23.875 5.406 1 93.75 119 LYS A O 1
ATOM 913 N N . ILE A 1 120 ? -18.281 23.953 6.047 1 95.19 120 ILE A N 1
ATOM 914 C CA . ILE A 1 120 ? -18.594 24.844 7.152 1 95.19 120 ILE A CA 1
ATOM 915 C C . ILE A 1 120 ? -17.594 26.016 7.168 1 95.19 120 ILE A C 1
ATOM 917 O O . ILE A 1 120 ? -16.547 25.938 6.531 1 95.19 120 ILE A O 1
ATOM 921 N N . ILE A 1 121 ? -18.047 27.047 7.848 1 95.62 121 ILE A N 1
ATOM 922 C CA . ILE A 1 121 ? -17.219 28.219 8.062 1 95.62 121 ILE A CA 1
ATOM 923 C C . ILE A 1 121 ? -17.203 28.578 9.539 1 95.62 121 ILE A C 1
ATOM 925 O O . ILE A 1 121 ? -18.203 28.406 10.242 1 95.62 121 ILE A O 1
ATOM 929 N N . LYS A 1 122 ? -16.094 29 9.984 1 95 122 LYS A N 1
ATOM 930 C CA . LYS A 1 122 ? -16.016 29.5 11.344 1 95 122 LYS A CA 1
ATOM 931 C C . LYS A 1 122 ? -16.766 30.828 11.484 1 95 122 LYS A C 1
ATOM 933 O O . LYS A 1 122 ? -16.609 31.719 10.648 1 95 122 LYS A O 1
ATOM 938 N N . ARG A 1 123 ? -17.453 30.984 12.555 1 92.56 123 ARG A N 1
ATOM 939 C CA . ARG A 1 123 ? -18.219 32.188 12.797 1 92.56 123 ARG A CA 1
ATOM 940 C C . ARG A 1 123 ? -17.297 33.406 12.977 1 92.56 123 ARG A C 1
ATOM 942 O O . ARG A 1 123 ? -17.609 34.5 12.5 1 92.56 123 ARG A O 1
ATOM 949 N N . GLU A 1 124 ? -16.203 33.156 13.555 1 90.44 124 GLU A N 1
ATOM 950 C CA . GLU A 1 124 ? -15.305 34.25 13.922 1 90.44 124 GLU A CA 1
ATOM 951 C C . GLU A 1 124 ? -14.508 34.75 12.719 1 90.44 124 GLU A C 1
ATOM 953 O O . GLU A 1 124 ? -14.406 35.938 12.484 1 90.44 124 GLU A O 1
ATOM 958 N N . THR A 1 125 ? -13.969 33.906 11.898 1 91.12 125 THR A N 1
ATOM 959 C CA . THR A 1 125 ? -13.016 34.281 10.852 1 91.12 125 THR A CA 1
ATOM 960 C C . THR A 1 125 ? -13.664 34.156 9.477 1 91.12 125 THR A C 1
ATOM 962 O O . THR A 1 125 ? -13.117 34.656 8.484 1 91.12 125 THR A O 1
ATOM 965 N N . LEU A 1 126 ? -14.758 33.469 9.391 1 92 126 LEU A N 1
ATOM 966 C CA . LEU A 1 126 ? -15.469 33.25 8.133 1 92 126 LEU A CA 1
ATOM 967 C C . LEU A 1 126 ? -14.617 32.438 7.168 1 92 126 LEU A C 1
ATOM 969 O O . LEU A 1 126 ? -14.664 32.656 5.953 1 92 126 LEU A O 1
ATOM 973 N N . GLN A 1 127 ? -13.703 31.672 7.723 1 93.62 127 GLN A N 1
ATOM 974 C CA . GLN A 1 127 ? -12.875 30.766 6.941 1 93.62 127 GLN A CA 1
ATOM 975 C C . GLN A 1 127 ? -13.234 29.312 7.23 1 93.62 127 GLN A C 1
ATOM 977 O O . GLN A 1 127 ? -13.805 29 8.281 1 93.62 127 GLN A O 1
ATOM 982 N N . ASN A 1 128 ? -12.922 28.5 6.254 1 95.75 128 ASN A N 1
ATOM 983 C CA . ASN A 1 128 ? -13.117 27.078 6.48 1 95.75 128 ASN A CA 1
ATOM 984 C C . ASN A 1 128 ? -12.188 26.547 7.574 1 95.75 128 ASN A C 1
ATOM 986 O O . ASN A 1 128 ? -10.992 26.844 7.57 1 95.75 128 ASN A O 1
ATOM 990 N N . PRO A 1 129 ? -12.711 25.875 8.539 1 96.56 129 PRO A N 1
ATOM 991 C CA . PRO A 1 129 ? -11.875 25.359 9.625 1 96.56 129 PRO A CA 1
ATOM 992 C C . PRO A 1 129 ? -10.977 24.203 9.18 1 96.56 129 PRO A C 1
ATOM 994 O O . PRO A 1 129 ? -11.281 23.516 8.203 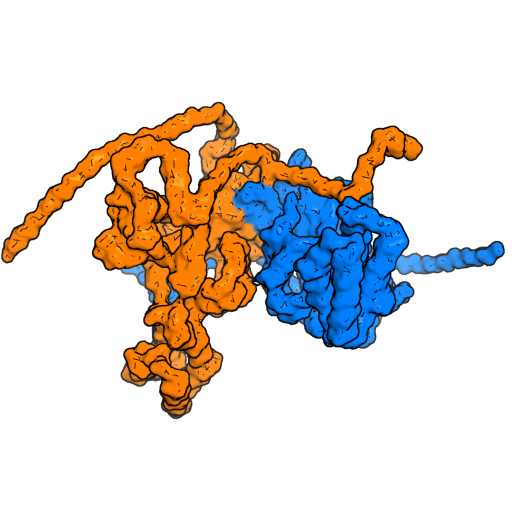1 96.56 129 PRO A O 1
ATOM 997 N N . ILE A 1 130 ? -9.922 24.016 9.984 1 97.19 130 ILE A N 1
ATOM 998 C CA . ILE A 1 130 ? -8.977 22.938 9.766 1 97.19 130 ILE A CA 1
ATOM 999 C C . ILE A 1 130 ? -9.422 21.703 10.539 1 97.19 130 ILE A C 1
ATOM 1001 O O . ILE A 1 130 ? -9.688 21.781 11.742 1 97.19 130 ILE A O 1
ATOM 1005 N N . PHE A 1 131 ? -9.5 20.594 9.867 1 98.12 131 PHE A N 1
ATOM 1006 C CA . PHE A 1 131 ? -9.844 19.328 10.508 1 98.12 131 PHE A CA 1
ATOM 1007 C C . PHE A 1 131 ? -8.656 18.375 10.516 1 98.12 131 PHE A C 1
ATOM 1009 O O . PHE A 1 131 ? -7.848 18.375 9.578 1 98.12 131 PHE A O 1
ATOM 1016 N N . LEU A 1 132 ? -8.633 17.609 11.555 1 98.19 132 LEU A N 1
ATOM 1017 C CA . LEU A 1 132 ? -7.648 16.531 11.648 1 98.19 132 LEU A CA 1
ATOM 1018 C C . LEU A 1 132 ? -8.086 15.328 10.836 1 98.19 132 LEU A C 1
ATOM 1020 O O . LEU A 1 132 ? -9.227 14.883 10.938 1 98.19 132 LEU A O 1
ATOM 1024 N N . GLY A 1 133 ? -7.176 14.852 9.984 1 98.12 133 GLY A N 1
ATOM 1025 C CA . GLY A 1 133 ? -7.426 13.633 9.234 1 98.12 133 GLY A CA 1
ATOM 1026 C C . GLY A 1 133 ? -6.77 12.414 9.859 1 98.12 133 GLY A C 1
ATOM 1027 O O . GLY A 1 133 ? -6.406 12.422 11.039 1 98.12 133 GLY A O 1
ATOM 1028 N N . PRO A 1 134 ? -6.684 11.367 9.094 1 98.38 134 PRO A N 1
ATOM 1029 C CA . PRO A 1 134 ? -6.008 10.156 9.57 1 98.38 134 PRO A CA 1
ATOM 1030 C C . PRO A 1 134 ? -4.594 10.438 10.078 1 98.38 134 PRO A C 1
ATOM 1032 O O . PRO A 1 134 ? -3.869 11.242 9.492 1 98.38 134 PRO A O 1
ATOM 1035 N N . THR A 1 135 ? -4.25 9.781 11.148 1 98.31 135 THR A N 1
ATOM 1036 C CA . THR A 1 135 ? -2.973 10 11.82 1 98.31 135 THR A CA 1
ATOM 1037 C C . THR A 1 135 ? -2.164 8.703 11.867 1 98.31 135 THR A C 1
ATOM 1039 O O . THR A 1 135 ? -2.721 7.625 12.086 1 98.31 135 THR A O 1
ATOM 1042 N N . LEU A 1 136 ? -0.897 8.867 11.695 1 98.25 136 LEU A N 1
ATOM 1043 C CA . LEU A 1 136 ? 0.013 7.727 11.695 1 98.25 136 LEU A CA 1
ATOM 1044 C C . LEU A 1 136 ? 0.971 7.793 12.875 1 98.25 136 LEU A C 1
ATOM 1046 O O . LEU A 1 136 ? 1.638 8.812 13.086 1 98.25 136 LEU A O 1
ATOM 1050 N N . LEU A 1 137 ? 1.015 6.77 13.672 1 96.44 137 LEU A N 1
ATOM 1051 C CA . LEU A 1 137 ? 2.082 6.566 14.641 1 96.44 137 LEU A CA 1
ATOM 1052 C C . LEU A 1 137 ? 3.158 5.645 14.086 1 96.44 137 LEU A C 1
ATOM 1054 O O . LEU A 1 137 ? 2.855 4.551 13.602 1 96.44 137 LEU A O 1
ATOM 1058 N N . HIS A 1 138 ? 4.398 6.066 14.109 1 94.69 138 HIS A N 1
ATOM 1059 C CA . HIS A 1 138 ? 5.5 5.301 13.531 1 94.69 138 HIS A CA 1
ATOM 1060 C C . HIS A 1 138 ? 6.824 5.648 14.203 1 94.69 138 HIS A C 1
ATOM 1062 O O . HIS A 1 138 ? 6.898 6.605 14.984 1 94.69 138 HIS A O 1
ATOM 1068 N N . TRP A 1 139 ? 7.902 4.969 13.898 1 90.94 139 TRP A N 1
ATOM 1069 C CA . TRP A 1 139 ? 9.133 5.094 14.68 1 90.94 139 TRP A CA 1
ATOM 1070 C C . TRP A 1 139 ? 10.32 5.414 13.781 1 90.94 139 TRP A C 1
ATOM 1072 O O . TRP A 1 139 ? 11.469 5.41 14.227 1 90.94 139 TRP A O 1
ATOM 1082 N N . ASP A 1 140 ? 10.008 5.562 12.531 1 88.31 140 ASP A N 1
ATOM 1083 C CA . ASP A 1 140 ? 11.062 5.945 11.602 1 88.31 140 ASP A CA 1
ATOM 1084 C C . ASP A 1 140 ? 10.547 6.938 10.562 1 88.31 140 ASP A C 1
ATOM 1086 O O . ASP A 1 140 ? 9.344 7.172 10.469 1 88.31 140 ASP A O 1
ATOM 1090 N N . GLY A 1 141 ? 11.414 7.547 9.93 1 90.12 141 GLY A N 1
ATOM 1091 C CA . GLY A 1 141 ? 11.094 8.445 8.836 1 90.12 141 GLY A CA 1
ATOM 1092 C C . GLY A 1 141 ? 11.414 7.867 7.469 1 90.12 141 GLY A C 1
ATOM 1093 O O . GLY A 1 141 ? 11.906 8.578 6.586 1 90.12 141 GLY A O 1
ATOM 1094 N N . GLU A 1 142 ? 11.125 6.574 7.367 1 92.56 142 GLU A N 1
ATOM 1095 C CA . GLU A 1 142 ? 11.484 5.887 6.129 1 92.56 142 GLU A CA 1
ATOM 1096 C C . GLU A 1 142 ? 10.344 5.949 5.113 1 92.56 142 GLU A C 1
ATOM 1098 O O . GLU A 1 142 ? 9.172 6 5.488 1 92.56 142 GLU A O 1
ATOM 1103 N N . THR A 1 143 ? 10.734 5.883 3.908 1 96.06 143 THR A N 1
ATOM 1104 C CA . THR A 1 143 ? 9.781 5.914 2.805 1 96.06 143 THR A CA 1
ATOM 1105 C C . THR A 1 143 ? 8.766 4.781 2.941 1 96.06 143 THR A C 1
ATOM 1107 O O . THR A 1 143 ? 7.57 4.984 2.713 1 96.06 143 THR A O 1
ATOM 1110 N N . ASP A 1 144 ? 9.211 3.686 3.398 1 94.88 144 ASP A N 1
ATOM 1111 C CA . ASP A 1 144 ? 8.359 2.502 3.467 1 94.88 144 ASP A CA 1
ATOM 1112 C C . ASP A 1 144 ? 7.191 2.719 4.434 1 94.88 144 ASP A C 1
ATOM 1114 O O . ASP A 1 144 ? 6.055 2.354 4.133 1 94.88 144 ASP A O 1
ATOM 1118 N N . SER A 1 145 ? 7.438 3.297 5.523 1 95.06 145 SER A N 1
ATOM 1119 C CA . SER A 1 145 ? 6.398 3.539 6.52 1 95.06 145 SER A CA 1
ATOM 1120 C C . SER A 1 145 ? 5.352 4.52 6 1 95.06 145 SER A C 1
ATOM 1122 O O . SER A 1 145 ? 4.148 4.277 6.137 1 95.06 145 SER A O 1
ATOM 1124 N N . TYR A 1 146 ? 5.828 5.555 5.387 1 97.88 146 TYR A N 1
ATOM 1125 C CA . TYR A 1 146 ? 4.902 6.52 4.805 1 97.88 146 TYR A CA 1
ATOM 1126 C C . TYR A 1 146 ? 4.117 5.898 3.656 1 97.88 146 TYR A C 1
ATOM 1128 O O . TYR A 1 146 ? 2.912 6.121 3.527 1 97.88 146 TYR A O 1
ATOM 1136 N N . TYR A 1 147 ? 4.871 5.199 2.859 1 98.25 147 TYR A N 1
ATOM 1137 C CA . TYR A 1 147 ? 4.262 4.566 1.694 1 98.25 147 TYR A CA 1
ATOM 1138 C C . TYR A 1 147 ? 3.105 3.664 2.107 1 98.25 147 TYR A C 1
ATOM 1140 O O . TYR A 1 147 ? 2.023 3.717 1.517 1 98.25 147 TYR A O 1
ATOM 1148 N N . LYS A 1 148 ? 3.26 2.857 3.137 1 97.5 148 LYS A N 1
ATOM 1149 C CA . LYS A 1 148 ? 2.207 1.971 3.623 1 97.5 148 LYS A CA 1
ATOM 1150 C C . LYS A 1 148 ? 1.006 2.766 4.129 1 97.5 148 LYS A C 1
ATOM 1152 O O . LYS A 1 148 ? -0.142 2.379 3.898 1 97.5 148 LYS A O 1
ATOM 1157 N N . PHE A 1 149 ? 1.293 3.828 4.766 1 98.38 149 PHE A N 1
ATOM 1158 C CA . PHE A 1 149 ? 0.234 4.695 5.266 1 98.38 149 PHE A CA 1
ATOM 1159 C C . PHE A 1 149 ? -0.569 5.289 4.117 1 98.38 149 PHE A C 1
ATOM 1161 O O . PHE A 1 149 ? -1.801 5.25 4.125 1 98.38 149 PHE A O 1
ATOM 1168 N N . PHE A 1 150 ? 0.148 5.75 3.135 1 98.56 150 PHE A N 1
ATOM 1169 C CA . PHE A 1 150 ? -0.512 6.414 2.018 1 98.56 150 PHE A CA 1
ATOM 1170 C C . PHE A 1 150 ? -1.25 5.402 1.147 1 98.56 150 PHE A C 1
ATOM 1172 O O . PHE A 1 150 ? -2.301 5.711 0.581 1 98.56 150 PHE A O 1
ATOM 1179 N N . CYS A 1 151 ? -0.743 4.18 1.085 1 98.06 151 CYS A N 1
ATOM 1180 C CA . CYS A 1 151 ? -1.476 3.127 0.388 1 98.06 151 CYS A CA 1
ATOM 1181 C C . CYS A 1 151 ? -2.799 2.83 1.084 1 98.06 151 CYS A C 1
ATOM 1183 O O . CYS A 1 151 ? -3.82 2.627 0.425 1 98.06 151 CYS A O 1
ATOM 1185 N N . HIS A 1 152 ? -2.729 2.795 2.396 1 97.75 152 HIS A N 1
ATOM 1186 C CA . HIS A 1 152 ? -3.953 2.615 3.168 1 97.75 152 HIS A CA 1
ATOM 1187 C C . HIS A 1 152 ? -4.973 3.701 2.848 1 97.75 152 HIS A C 1
ATOM 1189 O O . HIS A 1 152 ? -6.133 3.4 2.547 1 97.75 152 HIS A O 1
ATOM 1195 N N . LEU A 1 153 ? -4.512 4.879 2.854 1 97.69 153 LEU A N 1
ATOM 1196 C CA . LEU A 1 153 ? -5.41 6 2.596 1 97.69 153 LEU A CA 1
ATOM 1197 C C . LEU A 1 153 ? -5.949 5.949 1.171 1 97.69 153 LEU A C 1
ATOM 1199 O O . LEU A 1 153 ? -7.141 6.176 0.945 1 97.69 153 LEU A O 1
ATOM 1203 N N . ASN A 1 154 ? -5.07 5.668 0.234 1 97.38 154 ASN A N 1
ATOM 1204 C CA . ASN A 1 154 ? -5.469 5.617 -1.169 1 97.38 154 ASN A CA 1
ATOM 1205 C C . ASN A 1 154 ? -6.602 4.621 -1.396 1 97.38 154 ASN A C 1
ATOM 1207 O O . ASN A 1 154 ? -7.586 4.934 -2.064 1 97.38 154 ASN A O 1
ATOM 1211 N N . SER A 1 155 ? -6.434 3.494 -0.798 1 96.31 155 SER A N 1
ATOM 1212 C CA . SER A 1 155 ? -7.453 2.457 -0.935 1 96.31 155 SER A CA 1
ATOM 1213 C C . SER A 1 155 ? -8.766 2.885 -0.291 1 96.31 155 SER A C 1
ATOM 1215 O O . SER A 1 155 ? -9.836 2.742 -0.891 1 96.31 155 SER A O 1
ATOM 1217 N N . LYS A 1 156 ? -8.703 3.447 0.853 1 95.38 156 LYS A N 1
ATOM 1218 C CA . LYS A 1 156 ? -9.898 3.82 1.6 1 95.38 156 LYS A CA 1
ATOM 1219 C C . LYS A 1 156 ? -10.602 5.012 0.956 1 95.38 156 LYS A C 1
ATOM 1221 O O . LYS A 1 156 ? -11.82 5.16 1.076 1 95.38 156 LYS A O 1
ATOM 1226 N N . LEU A 1 157 ? -9.844 5.824 0.262 1 95.06 157 LEU A N 1
ATOM 1227 C CA . LEU A 1 157 ? -10.422 6.984 -0.413 1 95.06 157 LEU A CA 1
ATOM 1228 C C . LEU A 1 157 ? -10.984 6.594 -1.775 1 95.06 157 LEU A C 1
ATOM 1230 O O . LEU A 1 157 ? -11.609 7.418 -2.451 1 95.06 157 LEU A O 1
ATOM 1234 N N . GLY A 1 158 ? -10.75 5.395 -2.201 1 93.94 158 GLY A N 1
ATOM 1235 C CA . GLY A 1 158 ? -11.289 4.91 -3.461 1 93.94 158 GLY A CA 1
ATOM 1236 C C . GLY A 1 158 ? -10.375 5.176 -4.645 1 93.94 158 GLY A C 1
ATOM 1237 O O . GLY A 1 158 ? -10.844 5.406 -5.758 1 93.94 158 GLY A O 1
ATOM 1238 N N . PHE A 1 159 ? -9.109 5.328 -4.398 1 94.12 159 PHE A N 1
ATOM 1239 C CA . PHE A 1 159 ? -8.078 5.508 -5.422 1 94.12 159 PHE A CA 1
ATOM 1240 C C . PHE A 1 159 ? -8.32 6.785 -6.219 1 94.12 159 PHE A C 1
ATOM 1242 O O . PHE A 1 159 ? -8.383 6.754 -7.449 1 94.12 159 PHE A O 1
ATOM 1249 N N . PRO A 1 160 ? -8.367 7.879 -5.59 1 93.81 160 PRO A N 1
ATOM 1250 C CA . PRO A 1 160 ? -8.594 9.141 -6.301 1 93.81 160 PRO A CA 1
ATOM 1251 C C . PRO A 1 160 ? -7.418 9.531 -7.199 1 93.81 160 PRO A C 1
ATOM 1253 O O . PRO A 1 160 ? -6.266 9.211 -6.891 1 93.81 160 PRO A O 1
ATOM 1256 N N . SER A 1 161 ? -7.762 10.234 -8.242 1 92.5 161 SER A N 1
ATOM 1257 C CA . SER A 1 161 ? -6.734 10.805 -9.109 1 92.5 161 SER A CA 1
ATOM 1258 C C . SER A 1 161 ? -6.621 12.312 -8.898 1 92.5 161 SER A C 1
ATOM 1260 O O . SER A 1 161 ? -7.629 13 -8.734 1 92.5 161 SER A O 1
ATOM 1262 N N . GLY A 1 162 ? -5.391 12.766 -8.852 1 93.25 162 GLY A N 1
ATOM 1263 C CA . GLY A 1 162 ? -5.176 14.203 -8.789 1 93.25 162 GLY A CA 1
ATOM 1264 C C . GLY A 1 162 ? -5.324 14.766 -7.387 1 93.25 162 GLY A C 1
ATOM 1265 O O . GLY A 1 162 ? -5.602 15.953 -7.219 1 93.25 162 GLY A O 1
ATOM 1266 N N . LEU A 1 163 ? -5.211 13.93 -6.387 1 96.06 163 LEU A N 1
ATOM 1267 C CA . LEU A 1 163 ? -5.285 14.398 -5.008 1 96.06 163 LEU A CA 1
ATOM 1268 C C . LEU A 1 163 ? -4.195 15.43 -4.719 1 96.06 163 LEU A C 1
ATOM 1270 O O . LEU A 1 163 ? -3.035 15.227 -5.082 1 96.06 163 LEU A O 1
ATOM 1274 N N . LYS A 1 164 ? -4.605 16.547 -4.164 1 97.38 164 LYS A N 1
ATOM 1275 C CA . LYS A 1 164 ? -3.641 17.578 -3.77 1 97.38 164 LYS A CA 1
ATOM 1276 C C . LYS A 1 164 ? -3.057 17.281 -2.393 1 97.38 164 LYS A C 1
ATOM 1278 O O . LYS A 1 164 ? -3.791 17.188 -1.406 1 97.38 164 LYS A O 1
ATOM 1283 N N . ILE A 1 165 ? -1.753 17.125 -2.326 1 97.94 165 ILE A N 1
ATOM 1284 C CA . ILE A 1 165 ? -1.076 16.766 -1.08 1 97.94 165 ILE A CA 1
ATOM 1285 C C . ILE A 1 165 ? 0.033 17.781 -0.797 1 97.94 165 ILE A C 1
ATOM 1287 O O . ILE A 1 165 ? 0.863 18.062 -1.665 1 97.94 165 ILE A O 1
ATOM 1291 N N . GLY A 1 166 ? -0.016 18.344 0.353 1 98.06 166 GLY A N 1
ATOM 1292 C CA . GLY A 1 166 ? 0.998 19.312 0.753 1 98.06 166 GLY A CA 1
ATOM 1293 C C . GLY A 1 166 ? 1.864 18.828 1.899 1 98.06 166 GLY A C 1
ATOM 1294 O O . GLY A 1 166 ? 1.366 18.203 2.84 1 98.06 166 GLY A O 1
ATOM 1295 N N . SER A 1 167 ? 3.139 19.016 1.836 1 97.44 167 SER A N 1
ATOM 1296 C CA . SER A 1 167 ? 4.074 18.672 2.898 1 97.44 167 SER A CA 1
ATOM 1297 C C . SER A 1 167 ? 5.32 19.547 2.848 1 97.44 167 SER A C 1
ATOM 1299 O O . SER A 1 167 ? 5.48 20.359 1.928 1 97.44 167 SER A O 1
ATOM 1301 N N . ASP A 1 168 ? 6.129 19.422 3.859 1 95.25 168 ASP A N 1
ATOM 1302 C CA . ASP A 1 168 ? 7.477 19.984 3.77 1 95.25 168 ASP A CA 1
ATOM 1303 C C . ASP A 1 168 ? 8.336 19.203 2.787 1 95.25 168 ASP A C 1
ATOM 1305 O O . ASP A 1 168 ? 7.883 18.203 2.225 1 95.25 168 ASP A O 1
ATOM 1309 N N . GLU A 1 169 ? 9.453 19.75 2.584 1 93.44 169 GLU A N 1
ATOM 1310 C CA . GLU A 1 169 ? 10.352 19.031 1.686 1 93.44 169 GLU A CA 1
ATOM 1311 C C . GLU A 1 169 ? 11.016 17.859 2.389 1 93.44 169 GLU A C 1
ATOM 1313 O O . GLU A 1 169 ? 12.141 17.969 2.881 1 93.44 169 GLU A O 1
ATOM 1318 N N . GLU A 1 170 ? 10.359 16.859 2.549 1 92.06 170 GLU A N 1
ATOM 1319 C CA . GLU A 1 170 ? 10.891 15.609 3.07 1 92.06 170 GLU A CA 1
ATOM 1320 C C . GLU A 1 170 ? 10.93 14.539 1.987 1 92.06 170 GLU A C 1
ATOM 1322 O O . GLU A 1 170 ? 9.891 14.086 1.511 1 92.06 170 GLU A O 1
ATOM 1327 N N . LYS A 1 171 ? 12.07 14.109 1.705 1 94.06 171 LYS A N 1
ATOM 1328 C CA . LYS A 1 171 ? 12.289 13.203 0.582 1 94.06 171 LYS A CA 1
ATOM 1329 C C . LYS A 1 171 ? 11.469 11.93 0.741 1 94.06 171 LYS A C 1
ATOM 1331 O O . LYS A 1 171 ? 10.883 11.438 -0.224 1 94.06 171 LYS A O 1
ATOM 1336 N N . ALA A 1 172 ? 11.414 11.398 1.963 1 96.44 172 ALA A N 1
ATOM 1337 C CA . ALA A 1 172 ? 10.719 10.141 2.221 1 96.44 172 ALA A CA 1
ATOM 1338 C C . ALA A 1 172 ? 9.219 10.289 1.97 1 96.44 172 ALA A C 1
ATOM 1340 O O . ALA A 1 172 ? 8.602 9.422 1.348 1 96.44 172 ALA A O 1
ATOM 1341 N N . ILE A 1 173 ? 8.672 11.398 2.379 1 97.12 173 ILE A N 1
ATOM 1342 C CA . ILE A 1 173 ? 7.246 11.648 2.199 1 97.12 173 ILE A CA 1
ATOM 1343 C C . ILE A 1 173 ? 6.941 11.867 0.72 1 97.12 173 ILE A C 1
ATOM 1345 O O . ILE A 1 173 ? 5.984 11.297 0.186 1 97.12 173 ILE A O 1
ATOM 1349 N N . MET A 1 174 ? 7.762 12.625 0.085 1 96.81 174 MET A N 1
ATOM 1350 C CA . MET A 1 174 ? 7.547 12.938 -1.325 1 96.81 174 MET A CA 1
ATOM 1351 C C . MET A 1 174 ? 7.574 11.672 -2.172 1 96.81 174 MET A C 1
ATOM 1353 O O . MET A 1 174 ? 6.699 11.461 -3.016 1 96.81 174 MET A O 1
ATOM 1357 N N . LYS A 1 175 ? 8.562 10.891 -1.903 1 96.56 175 LYS A N 1
ATOM 1358 C CA . LYS A 1 175 ? 8.672 9.641 -2.646 1 96.56 175 LYS A CA 1
ATOM 1359 C C . LYS A 1 175 ? 7.488 8.719 -2.367 1 96.56 175 LYS A C 1
ATOM 1361 O O . LYS A 1 175 ? 6.934 8.117 -3.287 1 96.56 175 LYS A O 1
ATOM 1366 N N . ALA A 1 176 ? 7.098 8.602 -1.13 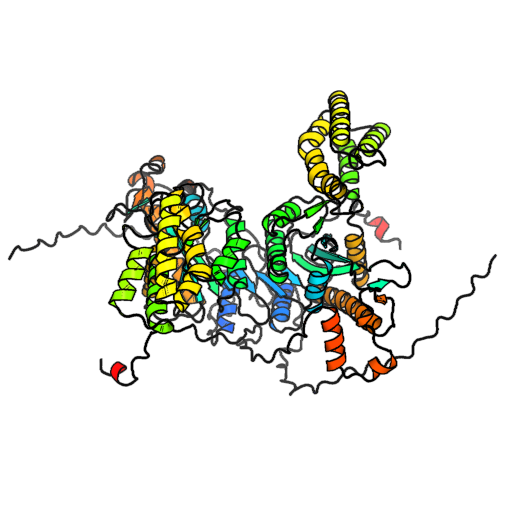1 97.94 176 ALA A N 1
ATOM 1367 C CA . ALA A 1 176 ? 5.973 7.758 -0.743 1 97.94 176 ALA A CA 1
ATOM 1368 C C . ALA A 1 176 ? 4.684 8.211 -1.426 1 97.94 176 ALA A C 1
ATOM 1370 O O . ALA A 1 176 ? 3.912 7.387 -1.921 1 97.94 176 ALA A O 1
ATOM 1371 N N . VAL A 1 177 ? 4.492 9.516 -1.505 1 97.75 177 VAL A N 1
ATOM 1372 C CA . VAL A 1 177 ? 3.293 10.078 -2.115 1 97.75 177 VAL A CA 1
ATOM 1373 C C . VAL A 1 177 ? 3.271 9.75 -3.607 1 97.75 177 VAL A C 1
ATOM 1375 O O . VAL A 1 177 ? 2.248 9.312 -4.141 1 97.75 177 VAL A O 1
ATOM 1378 N N . ARG A 1 178 ? 4.352 9.898 -4.223 1 95.56 178 ARG A N 1
ATOM 1379 C CA . ARG A 1 178 ? 4.465 9.688 -5.664 1 95.56 178 ARG A CA 1
ATOM 1380 C C . ARG A 1 178 ? 4.113 8.25 -6.039 1 95.56 178 ARG A C 1
ATOM 1382 O O . ARG A 1 178 ? 3.514 8.008 -7.09 1 95.56 178 ARG A O 1
ATOM 1389 N N . HIS A 1 179 ? 4.406 7.352 -5.18 1 95.81 179 HIS A N 1
ATOM 1390 C CA . HIS A 1 179 ? 4.227 5.949 -5.527 1 95.81 179 HIS A CA 1
ATOM 1391 C C . HIS A 1 179 ? 2.893 5.418 -5.012 1 95.81 179 HIS A C 1
ATOM 1393 O O . HIS A 1 179 ? 2.381 4.418 -5.516 1 95.81 179 HIS A O 1
ATOM 1399 N N . ALA A 1 180 ? 2.342 6.066 -4.02 1 97 180 ALA A N 1
ATOM 1400 C CA . ALA A 1 180 ? 1.131 5.539 -3.396 1 97 180 ALA A CA 1
ATOM 1401 C C . ALA A 1 180 ? -0.118 6.008 -4.137 1 97 180 ALA A C 1
ATOM 1403 O O . ALA A 1 180 ? -1.121 5.293 -4.191 1 97 180 ALA A O 1
ATOM 1404 N N . PHE A 1 181 ? -0.069 7.23 -4.695 1 95.81 181 PHE A N 1
ATOM 1405 C CA . PHE A 1 181 ? -1.265 7.824 -5.277 1 95.81 181 PHE A CA 1
ATOM 1406 C C . PHE A 1 181 ? -1.129 7.938 -6.793 1 95.81 181 PHE A C 1
ATOM 1408 O O . PHE A 1 181 ? -0.015 8.008 -7.316 1 95.81 181 PHE A O 1
ATOM 1415 N N . VAL A 1 182 ? -2.281 8 -7.426 1 91.38 182 VAL A N 1
ATOM 1416 C CA . VAL A 1 182 ? -2.309 8.125 -8.883 1 91.38 182 VAL A CA 1
ATOM 1417 C C . VAL A 1 182 ? -2.232 9.602 -9.273 1 91.38 182 VAL A C 1
ATOM 1419 O O . VAL A 1 182 ? -3.139 10.375 -8.977 1 91.38 182 VAL A O 1
ATOM 1422 N N . ASP A 1 183 ? -1.218 10.055 -9.891 1 91.94 183 ASP A N 1
ATOM 1423 C CA . ASP A 1 183 ? -1.012 11.406 -10.406 1 91.94 183 ASP A CA 1
ATOM 1424 C C . ASP A 1 183 ? -1.285 12.453 -9.336 1 91.94 183 ASP A C 1
ATOM 1426 O O . ASP A 1 183 ? -2.09 13.367 -9.539 1 91.94 183 ASP A O 1
ATOM 1430 N N . PRO A 1 184 ? -0.643 12.305 -8.242 1 95.25 184 PRO A N 1
ATOM 1431 C CA . PRO A 1 184 ? -0.865 13.297 -7.18 1 95.25 184 PRO A CA 1
ATOM 1432 C C . PRO A 1 184 ? -0.294 14.672 -7.523 1 95.25 184 PRO A C 1
ATOM 1434 O O . PRO A 1 184 ? 0.69 14.766 -8.266 1 95.25 184 PRO A O 1
ATOM 1437 N N . VAL A 1 185 ? -0.985 15.68 -7.027 1 96.31 185 VAL A N 1
ATOM 1438 C CA . VAL A 1 185 ? -0.425 17.031 -7.059 1 96.31 185 VAL A CA 1
ATOM 1439 C C . VAL A 1 185 ? 0.304 17.312 -5.746 1 96.31 185 VAL A C 1
ATOM 1441 O O . VAL A 1 185 ? -0.33 17.578 -4.723 1 96.31 185 VAL A O 1
ATOM 1444 N N . GLN A 1 186 ? 1.58 17.219 -5.824 1 97.25 186 GLN A N 1
ATOM 1445 C CA . GLN A 1 186 ? 2.367 17.438 -4.613 1 97.25 186 GLN A CA 1
ATOM 1446 C C . GLN A 1 186 ? 2.76 18.906 -4.461 1 97.25 186 GLN A C 1
ATOM 1448 O O . GLN A 1 186 ? 3.369 19.484 -5.359 1 97.25 186 GLN A O 1
ATOM 1453 N N . LEU A 1 187 ? 2.361 19.453 -3.377 1 97.81 187 LEU A N 1
ATOM 1454 C CA . LEU A 1 187 ? 2.684 20.828 -3.053 1 97.81 187 LEU A CA 1
ATOM 1455 C C . LEU A 1 187 ? 3.719 20.906 -1.935 1 97.81 187 LEU A C 1
ATOM 1457 O O . LEU A 1 187 ? 3.672 20.109 -0.989 1 97.81 187 LEU A O 1
ATOM 1461 N N . LEU A 1 188 ? 4.582 21.812 -2.039 1 97.81 188 LEU A N 1
ATOM 1462 C CA . LEU A 1 188 ? 5.59 22 -1 1 97.81 188 LEU A CA 1
ATOM 1463 C C . LEU A 1 188 ? 5.395 23.344 -0.291 1 97.81 188 LEU A C 1
ATOM 1465 O O . LEU A 1 188 ? 5.012 24.328 -0.918 1 97.81 188 LEU A O 1
ATOM 1469 N N . CYS A 1 189 ? 5.672 23.297 0.94 1 97.12 189 CYS A N 1
ATOM 1470 C CA . CYS A 1 189 ? 5.555 24.516 1.744 1 97.12 189 CYS A CA 1
ATOM 1471 C C . CYS A 1 189 ? 6.594 25.547 1.33 1 97.12 189 CYS A C 1
ATOM 1473 O O . CYS A 1 189 ? 7.797 25.328 1.515 1 97.12 189 CYS A O 1
ATOM 1475 N N . THR A 1 190 ? 6.125 26.656 0.897 1 95.94 190 THR A N 1
ATOM 1476 C CA . THR A 1 190 ? 7.012 27.703 0.397 1 95.94 190 THR A CA 1
ATOM 1477 C C . THR A 1 190 ? 7.816 28.312 1.536 1 95.94 190 THR A C 1
ATOM 1479 O O . THR A 1 190 ? 8.984 28.688 1.354 1 95.94 190 THR A O 1
ATOM 1482 N N . LYS A 1 191 ? 7.23 28.422 2.668 1 94.69 191 LYS A N 1
ATOM 1483 C CA . LYS A 1 191 ? 7.93 28.969 3.824 1 94.69 191 LYS A CA 1
ATOM 1484 C C . LYS A 1 191 ? 9.133 28.109 4.195 1 94.69 191 LYS A C 1
ATOM 1486 O O . LYS A 1 191 ? 10.227 28.625 4.438 1 94.69 191 LYS A O 1
ATOM 1491 N N . HIS A 1 192 ? 8.922 26.844 4.238 1 93.94 192 HIS A N 1
ATOM 1492 C CA . HIS A 1 192 ? 10.008 25.938 4.594 1 93.94 192 HIS A CA 1
ATOM 1493 C C . HIS A 1 192 ? 11.094 25.938 3.521 1 93.94 192 HIS A C 1
ATOM 1495 O O . HIS A 1 192 ? 12.281 25.828 3.838 1 93.94 192 HIS A O 1
ATOM 1501 N N . LEU A 1 193 ? 10.703 25.984 2.289 1 96.31 193 LEU A N 1
ATOM 1502 C CA . LEU A 1 193 ? 11.688 26.078 1.215 1 96.31 193 LEU A CA 1
ATOM 1503 C C . LEU A 1 193 ? 12.539 27.344 1.357 1 96.31 193 LEU A C 1
ATOM 1505 O O . LEU A 1 193 ? 13.758 27.297 1.189 1 96.31 193 LEU A O 1
ATOM 1509 N N . LYS A 1 194 ? 11.867 28.453 1.641 1 95.88 194 LYS A N 1
ATOM 1510 C CA . LYS A 1 194 ? 12.547 29.719 1.859 1 95.88 194 LYS A CA 1
ATOM 1511 C C . LYS A 1 194 ? 13.555 29.609 2.996 1 95.88 194 LYS A C 1
ATOM 1513 O O . LYS A 1 194 ? 14.703 30.047 2.855 1 95.88 194 LYS A O 1
ATOM 1518 N N . ASP A 1 195 ? 13.148 29.016 4.027 1 94.44 195 ASP A N 1
ATOM 1519 C CA . ASP A 1 195 ? 14.016 28.844 5.191 1 94.44 195 ASP A CA 1
ATOM 1520 C C . ASP A 1 195 ? 15.195 27.938 4.871 1 94.44 195 ASP A C 1
ATOM 1522 O O . ASP A 1 195 ? 16.312 28.172 5.332 1 94.44 195 ASP A O 1
ATOM 1526 N N . ASN A 1 196 ? 14.953 26.906 4.156 1 93.69 196 ASN A N 1
ATOM 1527 C CA . ASN A 1 196 ? 16.016 25.984 3.754 1 93.69 196 ASN A CA 1
ATOM 1528 C C . ASN A 1 196 ? 17.078 26.688 2.9 1 93.69 196 ASN A C 1
ATOM 1530 O O . ASN A 1 196 ? 18.266 26.453 3.064 1 93.69 196 ASN A O 1
ATOM 1534 N N . VAL A 1 197 ? 16.578 27.516 2.016 1 95.62 197 VAL A N 1
ATOM 1535 C CA . VAL A 1 197 ? 17.484 28.281 1.156 1 95.62 197 VAL A CA 1
ATOM 1536 C C . VAL A 1 197 ? 18.312 29.234 1.999 1 95.62 197 VAL A C 1
ATOM 1538 O O . VAL A 1 197 ? 19.531 29.328 1.84 1 95.62 197 VAL A O 1
ATOM 1541 N N . ARG A 1 198 ? 17.688 29.938 2.879 1 95.38 198 ARG A N 1
ATOM 1542 C CA . ARG A 1 198 ? 18.375 30.859 3.768 1 95.38 198 ARG A CA 1
ATOM 1543 C C . ARG A 1 198 ? 19.469 30.141 4.562 1 95.38 198 ARG A C 1
ATOM 1545 O O . ARG A 1 198 ? 20.578 30.641 4.68 1 95.38 198 ARG A O 1
ATOM 1552 N N . ARG A 1 199 ? 19.156 29.031 5.059 1 93.62 199 ARG A N 1
ATOM 1553 C CA . ARG A 1 199 ? 20.094 28.25 5.859 1 93.62 199 ARG A CA 1
ATOM 1554 C C . ARG A 1 199 ? 21.25 27.766 5.012 1 93.62 199 ARG A C 1
ATOM 1556 O O . ARG A 1 199 ? 22.406 27.781 5.457 1 93.62 199 ARG A O 1
ATOM 1563 N N . TYR A 1 200 ? 20.906 27.281 3.875 1 94.38 200 TYR A N 1
ATOM 1564 C CA . TYR A 1 200 ? 21.938 26.781 2.979 1 94.38 200 TYR A CA 1
ATOM 1565 C C . TYR A 1 200 ? 22.938 27.891 2.641 1 94.38 200 TYR A C 1
ATOM 1567 O O . TYR A 1 200 ? 24.156 27.688 2.684 1 94.38 200 TYR A O 1
ATOM 1575 N N . LEU A 1 201 ? 22.438 29.078 2.303 1 95.5 201 LEU A N 1
ATOM 1576 C CA . LEU A 1 201 ? 23.266 30.219 1.918 1 95.5 201 LEU A CA 1
ATOM 1577 C C . LEU A 1 201 ? 24.125 30.672 3.088 1 95.5 201 LEU A C 1
ATOM 1579 O O . LEU A 1 201 ? 25.281 31.094 2.898 1 95.5 201 LEU A O 1
ATOM 1583 N N . LYS A 1 202 ? 23.609 30.547 4.215 1 93.31 202 LYS A N 1
ATOM 1584 C CA . LYS A 1 202 ? 24.328 30.969 5.414 1 93.31 202 LYS A CA 1
ATOM 1585 C C . LYS A 1 202 ? 25.391 29.938 5.797 1 93.31 202 LYS A C 1
ATOM 1587 O O . LYS A 1 202 ? 26.578 30.281 5.879 1 93.31 202 LYS A O 1
ATOM 1592 N N . ASP A 1 203 ? 24.969 28.75 5.953 1 91.44 203 ASP A N 1
ATOM 1593 C CA . ASP A 1 203 ? 25.797 27.734 6.582 1 91.44 203 ASP A CA 1
ATOM 1594 C C . ASP A 1 203 ? 26.766 27.109 5.574 1 91.44 203 ASP A C 1
ATOM 1596 O O . ASP A 1 203 ? 27.906 26.797 5.922 1 91.44 203 ASP A O 1
ATOM 1600 N N . LYS A 1 204 ? 26.328 26.938 4.387 1 89.19 204 LYS A N 1
ATOM 1601 C CA . LYS A 1 204 ? 27.156 26.219 3.418 1 89.19 204 LYS A CA 1
ATOM 1602 C C . LYS A 1 204 ? 27.922 27.188 2.523 1 89.19 204 LYS A C 1
ATOM 1604 O O . LYS A 1 204 ? 29.094 26.984 2.246 1 89.19 204 LYS A O 1
ATOM 1609 N N . GLU A 1 205 ? 27.234 28.203 2.092 1 88.12 205 GLU A N 1
ATOM 1610 C CA . GLU A 1 205 ? 27.859 29.141 1.151 1 88.12 205 GLU A CA 1
ATOM 1611 C C . GLU A 1 205 ? 28.547 30.281 1.883 1 88.12 205 GLU A C 1
ATOM 1613 O O . GLU A 1 205 ? 29.453 30.922 1.341 1 88.12 205 GLU A O 1
ATOM 1618 N N . GLY A 1 206 ? 28.172 30.609 3.129 1 88.25 206 GLY A N 1
ATOM 1619 C CA . GLY A 1 206 ? 28.75 31.703 3.879 1 88.25 206 GLY A CA 1
ATOM 1620 C C . GLY A 1 206 ? 28.406 33.062 3.303 1 88.25 206 GLY A C 1
ATOM 1621 O O . GLY A 1 206 ? 29.219 34 3.352 1 88.25 206 GLY A O 1
ATOM 1622 N N . CYS A 1 207 ? 27.266 33.188 2.807 1 90.19 207 CYS A N 1
ATOM 1623 C CA . CYS A 1 207 ? 26.812 34.438 2.18 1 90.19 207 CYS A CA 1
ATOM 1624 C C . CYS A 1 207 ? 26.531 35.5 3.227 1 90.19 207 CYS A C 1
ATOM 1626 O O . CYS A 1 207 ? 26.078 35.188 4.332 1 90.19 207 CYS A O 1
ATOM 1628 N N . SER A 1 208 ? 26.766 36.719 2.842 1 92.56 208 SER A N 1
ATOM 1629 C CA . SER A 1 208 ? 26.359 37.812 3.699 1 92.56 208 SER A CA 1
ATOM 1630 C C . SER A 1 208 ? 24.844 37.906 3.82 1 92.56 208 SER A C 1
ATOM 1632 O O . SER A 1 208 ? 24.125 37.375 2.98 1 92.56 208 SER A O 1
ATOM 1634 N N . THR A 1 209 ? 24.406 38.562 4.848 1 93.94 209 THR A N 1
ATOM 1635 C CA . THR A 1 209 ? 22.984 38.719 5.082 1 93.94 209 THR A CA 1
ATOM 1636 C C . THR A 1 209 ? 22.328 39.469 3.916 1 93.94 209 THR A C 1
ATOM 1638 O O . THR A 1 209 ? 21.219 39.094 3.5 1 93.94 209 THR A O 1
ATOM 1641 N N . LYS A 1 210 ? 22.984 40.406 3.438 1 94.31 210 LYS A N 1
ATOM 1642 C CA . LYS A 1 210 ? 22.453 41.188 2.334 1 94.31 210 LYS A CA 1
ATOM 1643 C C . LYS A 1 210 ? 22.281 40.344 1.076 1 94.31 210 LYS A C 1
ATOM 1645 O O . LYS A 1 210 ? 21.25 40.406 0.414 1 94.31 210 LYS A O 1
ATOM 1650 N N . ASP A 1 211 ? 23.297 39.656 0.779 1 94.25 211 ASP A N 1
ATOM 1651 C CA . ASP A 1 211 ? 23.266 38.812 -0.405 1 94.25 211 ASP A CA 1
ATOM 1652 C C . ASP A 1 211 ? 22.219 37.719 -0.259 1 94.25 211 ASP A C 1
ATOM 1654 O O . ASP A 1 211 ? 21.516 37.375 -1.221 1 94.25 211 ASP A O 1
ATOM 1658 N N . ARG A 1 212 ? 22.172 37.188 0.903 1 95.62 212 ARG A N 1
ATOM 1659 C CA . ARG A 1 212 ? 21.203 36.125 1.189 1 95.62 212 ARG A CA 1
ATOM 1660 C C . ARG A 1 212 ? 19.781 36.625 0.955 1 95.62 212 ARG A C 1
ATOM 1662 O O . ARG A 1 212 ? 19 35.969 0.276 1 95.62 212 ARG A O 1
ATOM 1669 N N . GLU A 1 213 ? 19.469 37.75 1.506 1 95.38 213 GLU A N 1
ATOM 1670 C CA . GLU A 1 213 ? 18.109 38.312 1.38 1 95.38 213 GLU A CA 1
ATOM 1671 C C . GLU A 1 213 ? 17.797 38.656 -0.069 1 95.38 213 GLU A C 1
ATOM 1673 O O . GLU A 1 213 ? 16.656 38.531 -0.509 1 95.38 213 GLU A O 1
ATOM 1678 N N . ARG A 1 214 ? 18.766 39.094 -0.729 1 95.19 214 ARG A N 1
ATOM 1679 C CA . ARG A 1 214 ? 18.578 39.406 -2.143 1 95.19 214 ARG A CA 1
ATOM 1680 C C . ARG A 1 214 ? 18.234 38.156 -2.939 1 95.19 214 ARG A C 1
ATOM 1682 O O . ARG A 1 214 ? 17.312 38.156 -3.762 1 95.19 214 ARG A O 1
ATOM 1689 N N . ILE A 1 215 ? 18.969 37.125 -2.703 1 96.19 215 ILE A N 1
ATOM 1690 C CA . ILE A 1 215 ? 18.734 35.875 -3.412 1 96.19 215 ILE A CA 1
ATOM 1691 C C . ILE A 1 215 ? 17.359 35.312 -3.049 1 96.19 215 ILE A C 1
ATOM 1693 O O . ILE A 1 215 ? 16.594 34.906 -3.928 1 96.19 215 ILE A O 1
ATOM 1697 N N . VAL A 1 216 ? 17.062 35.344 -1.779 1 97.19 216 VAL A N 1
ATOM 1698 C CA . VAL A 1 216 ? 15.773 34.844 -1.297 1 97.19 216 VAL A CA 1
ATOM 1699 C C . VAL A 1 216 ? 14.648 35.656 -1.923 1 97.19 216 VAL A C 1
ATOM 1701 O O . VAL A 1 216 ? 13.633 35.094 -2.348 1 97.19 216 VAL A O 1
ATOM 1704 N N . SER A 1 217 ? 14.805 36.906 -1.973 1 96.25 217 SER A N 1
ATOM 1705 C CA . SER A 1 217 ? 13.789 37.781 -2.564 1 96.25 217 SER A CA 1
ATOM 1706 C C . SER A 1 217 ? 13.641 37.5 -4.059 1 96.25 217 SER A C 1
ATOM 1708 O O . SER A 1 217 ? 12.539 37.594 -4.602 1 96.25 217 SER A O 1
ATOM 1710 N N . THR A 1 218 ? 14.719 37.25 -4.684 1 96.69 218 THR A N 1
ATOM 1711 C CA . THR A 1 218 ? 14.695 36.969 -6.113 1 96.69 218 THR A CA 1
ATOM 1712 C C . THR A 1 218 ? 13.891 35.719 -6.406 1 96.69 218 THR A C 1
ATOM 1714 O O . THR A 1 218 ? 13.242 35.625 -7.445 1 96.69 218 THR A O 1
ATOM 1717 N N . ILE A 1 219 ? 13.969 34.781 -5.527 1 97.38 219 ILE A N 1
ATOM 1718 C CA . ILE A 1 219 ? 13.289 33.5 -5.738 1 97.38 219 ILE A CA 1
ATOM 1719 C C . ILE A 1 219 ? 11.852 33.594 -5.238 1 97.38 219 ILE A C 1
ATOM 1721 O O . ILE A 1 219 ? 10.914 33.25 -5.957 1 97.38 219 ILE A O 1
ATOM 1725 N N . PHE A 1 220 ? 11.664 34.125 -3.99 1 96.56 220 PHE A N 1
ATOM 1726 C CA . PHE A 1 220 ? 10.391 33.969 -3.293 1 96.56 220 PHE A CA 1
ATOM 1727 C C . PHE A 1 220 ? 9.672 35.281 -3.137 1 96.56 220 PHE A C 1
ATOM 1729 O O . PHE A 1 220 ? 8.539 35.344 -2.656 1 96.56 220 PHE A O 1
ATOM 1736 N N . GLY A 1 221 ? 10.219 36.312 -3.498 1 93.56 221 GLY A N 1
ATOM 1737 C CA . GLY A 1 221 ? 9.625 37.625 -3.328 1 93.56 221 GLY A CA 1
ATOM 1738 C C . GLY A 1 221 ? 8.406 37.844 -4.215 1 93.56 221 GLY A C 1
ATOM 1739 O O . GLY A 1 221 ? 8.047 36.969 -5.008 1 93.56 221 GLY A O 1
ATOM 1740 N N . GLN A 1 222 ? 7.789 38.969 -4.086 1 91.56 222 GLN A N 1
ATOM 1741 C CA . GLN A 1 222 ? 6.578 39.312 -4.816 1 91.56 222 GLN A CA 1
ATOM 1742 C C . GLN A 1 222 ? 6.805 39.25 -6.324 1 91.56 222 GLN A C 1
ATOM 1744 O O . GLN A 1 222 ? 5.926 38.844 -7.078 1 91.56 222 GLN A O 1
ATOM 1749 N N . GLU A 1 223 ? 7.922 39.656 -6.703 1 91.5 223 GLU A N 1
ATOM 1750 C CA . GLU A 1 223 ? 8.289 39.625 -8.117 1 91.5 223 GLU A CA 1
ATOM 1751 C C . GLU A 1 223 ? 9.289 38.5 -8.383 1 91.5 223 GLU A C 1
ATOM 1753 O O . GLU A 1 223 ? 10.031 38.531 -9.367 1 91.5 223 GLU A O 1
ATOM 1758 N N . GLY A 1 224 ? 9.305 37.625 -7.496 1 94.06 224 GLY A N 1
ATOM 1759 C CA . GLY A 1 224 ? 10.289 36.531 -7.578 1 94.06 224 GLY A CA 1
ATOM 1760 C C . GLY A 1 224 ? 9.945 35.5 -8.625 1 94.06 224 GLY A C 1
ATOM 1761 O O . GLY A 1 224 ? 8.898 35.562 -9.273 1 94.06 224 GLY A O 1
ATOM 1762 N N . ILE A 1 225 ? 10.828 34.562 -8.766 1 96 225 ILE A N 1
ATOM 1763 C CA . ILE A 1 225 ? 10.773 33.469 -9.75 1 96 225 ILE A CA 1
ATOM 1764 C C . ILE A 1 225 ? 9.453 32.719 -9.602 1 96 225 ILE A C 1
ATOM 1766 O O . ILE A 1 225 ? 8.781 32.438 -10.594 1 96 225 ILE A O 1
ATOM 1770 N N . ILE A 1 226 ? 8.992 32.438 -8.398 1 94.88 226 ILE A N 1
ATOM 1771 C CA . ILE A 1 226 ? 7.855 31.547 -8.156 1 94.88 226 ILE A CA 1
ATOM 1772 C C . ILE A 1 226 ? 6.555 32.281 -8.445 1 94.88 226 ILE A C 1
ATOM 1774 O O . ILE A 1 226 ? 5.488 31.672 -8.531 1 94.88 226 ILE A O 1
ATOM 1778 N N . ASN A 1 227 ? 6.656 33.625 -8.602 1 93.56 227 ASN A N 1
ATOM 1779 C CA . ASN A 1 227 ? 5.48 34.438 -8.891 1 93.56 227 ASN A CA 1
ATOM 1780 C C . ASN A 1 227 ? 5.5 34.969 -10.32 1 93.56 227 ASN A C 1
ATOM 1782 O O . ASN A 1 227 ? 4.805 35.938 -10.633 1 93.56 227 ASN A O 1
ATOM 1786 N N . ALA A 1 228 ? 6.258 34.375 -11.156 1 94.5 228 ALA A N 1
ATOM 1787 C CA . ALA A 1 228 ? 6.34 34.812 -12.555 1 94.5 228 ALA A CA 1
ATOM 1788 C C . ALA A 1 228 ? 4.992 34.625 -13.25 1 94.5 228 ALA A C 1
ATOM 1790 O O . ALA A 1 228 ? 4.273 33.656 -13.008 1 94.5 228 ALA A O 1
ATOM 1791 N N . ASP A 1 229 ? 4.699 35.5 -14.148 1 90.31 229 ASP A N 1
ATOM 1792 C CA . ASP A 1 229 ? 3.389 35.531 -14.789 1 90.31 229 ASP A CA 1
ATOM 1793 C C . ASP A 1 229 ? 3.248 34.438 -15.836 1 90.31 229 ASP A C 1
ATOM 1795 O O . ASP A 1 229 ? 2.137 34 -16.125 1 90.31 229 ASP A O 1
ATOM 1799 N N . ASP A 1 230 ? 4.355 34.156 -16.453 1 92.25 230 ASP A N 1
ATOM 1800 C CA . ASP A 1 230 ? 4.316 33.156 -17.5 1 92.25 230 ASP A CA 1
ATOM 1801 C C . ASP A 1 230 ? 5.609 32.344 -17.531 1 92.25 230 ASP A C 1
ATOM 1803 O O . ASP A 1 230 ? 6.559 32.656 -16.797 1 92.25 230 ASP A O 1
ATOM 1807 N N . SER A 1 231 ? 5.59 31.281 -18.328 1 92.81 231 SER A N 1
ATOM 1808 C CA . SER A 1 231 ? 6.707 30.344 -18.391 1 92.81 231 SER A CA 1
ATOM 1809 C C . SER A 1 231 ? 7.965 31.016 -18.922 1 92.81 231 SER A C 1
ATOM 1811 O O . SER A 1 231 ? 9.078 30.672 -18.5 1 92.81 231 SER A O 1
ATOM 1813 N N . PHE A 1 232 ? 7.82 31.953 -19.781 1 93.88 232 PHE A N 1
ATOM 1814 C CA . PHE A 1 232 ? 8.969 32.656 -20.344 1 93.88 232 PHE A CA 1
ATOM 1815 C C . PHE A 1 232 ? 9.656 33.5 -19.266 1 93.88 232 PHE A C 1
ATOM 1817 O O . PHE A 1 232 ? 10.883 33.5 -19.156 1 93.88 232 PHE A O 1
ATOM 1824 N N . SER A 1 233 ? 8.82 34.25 -18.594 1 94.69 233 SER A N 1
ATOM 1825 C CA . SER A 1 233 ? 9.359 35.062 -17.5 1 94.69 233 SER A CA 1
ATOM 1826 C C . SER A 1 233 ? 10.031 34.188 -16.453 1 94.69 233 SER A C 1
ATOM 1828 O O . SER A 1 233 ? 11.07 34.562 -15.906 1 94.69 233 SER A O 1
ATOM 1830 N N . TYR A 1 234 ? 9.391 33.062 -16.125 1 96.19 234 TYR A N 1
ATOM 1831 C CA . TYR A 1 234 ? 9.961 32.125 -15.18 1 96.19 234 TYR A CA 1
ATOM 1832 C C . TYR A 1 234 ? 11.344 31.672 -15.625 1 96.19 234 TYR A C 1
ATOM 1834 O O . TYR A 1 234 ? 12.297 31.719 -14.852 1 96.19 234 TYR A O 1
ATOM 1842 N N . ASP A 1 235 ? 11.469 31.25 -16.875 1 95.56 235 ASP A N 1
ATOM 1843 C CA . ASP A 1 235 ? 12.719 30.734 -17.422 1 95.56 235 ASP A CA 1
ATOM 1844 C C . ASP A 1 235 ? 13.789 31.828 -17.469 1 95.56 235 ASP A C 1
ATOM 1846 O O . ASP A 1 235 ? 14.953 31.578 -17.172 1 95.56 235 ASP A O 1
ATOM 1850 N N . SER A 1 236 ? 13.336 33 -17.828 1 95.62 236 SER A N 1
ATOM 1851 C CA . SER A 1 236 ? 14.273 34.125 -17.922 1 95.62 236 SER A CA 1
ATOM 1852 C C . SER A 1 236 ? 14.836 34.469 -16.562 1 95.62 236 SER A C 1
ATOM 1854 O O . SER A 1 236 ? 16.047 34.656 -16.406 1 95.62 236 SER A O 1
ATOM 1856 N N . LYS A 1 237 ? 13.977 34.594 -15.625 1 95.81 237 LYS A N 1
ATOM 1857 C CA . LYS A 1 237 ? 14.406 34.938 -14.273 1 95.81 237 LYS A CA 1
ATOM 1858 C C . LYS A 1 237 ? 15.312 33.875 -13.688 1 95.81 237 LYS A C 1
ATOM 1860 O O . LYS A 1 237 ? 16.281 34.188 -12.984 1 95.81 237 LYS A O 1
ATOM 1865 N N . THR A 1 238 ? 14.977 32.625 -13.914 1 96.62 238 THR A N 1
ATOM 1866 C CA . THR A 1 238 ? 15.773 31.516 -13.406 1 96.62 238 THR A CA 1
ATOM 1867 C C . THR A 1 238 ? 17.156 31.516 -14.055 1 96.62 238 THR A C 1
ATOM 1869 O O . THR A 1 238 ? 18.156 31.234 -13.391 1 96.62 238 THR A O 1
ATOM 1872 N N . ALA A 1 239 ? 17.172 31.797 -15.336 1 95.88 239 ALA A N 1
ATOM 1873 C CA . ALA A 1 239 ? 18.453 31.859 -16.047 1 95.88 239 ALA A CA 1
ATOM 1874 C C . ALA A 1 239 ? 19.312 33 -15.516 1 95.88 239 ALA A C 1
ATOM 1876 O O . ALA A 1 239 ? 20.531 32.844 -15.359 1 95.88 239 ALA A O 1
ATOM 1877 N N . ASP A 1 240 ? 18.734 34.125 -15.289 1 95.69 240 ASP A N 1
ATOM 1878 C CA . ASP A 1 240 ? 19.438 35.281 -14.75 1 95.69 240 ASP A CA 1
ATOM 1879 C C . ASP A 1 240 ? 20.031 34.969 -13.375 1 95.69 240 ASP A C 1
ATOM 1881 O O . ASP A 1 240 ? 21.172 35.312 -13.086 1 95.69 240 ASP A O 1
ATOM 1885 N N . LEU A 1 241 ? 19.188 34.406 -12.57 1 96.25 241 LEU A N 1
ATOM 1886 C CA . LEU A 1 241 ? 19.656 34.062 -11.234 1 96.25 241 LEU A CA 1
ATOM 1887 C C . LEU A 1 241 ? 20.797 33.062 -11.312 1 96.25 241 LEU A C 1
ATOM 1889 O O . LEU A 1 241 ? 21.781 33.188 -10.578 1 96.25 241 LEU A O 1
ATOM 1893 N N . ASP A 1 242 ? 20.578 32.031 -12.133 1 95.62 242 ASP A N 1
ATOM 1894 C CA . ASP A 1 242 ? 21.594 31 -12.297 1 95.62 242 ASP A CA 1
ATOM 1895 C C . ASP A 1 242 ? 22.938 31.594 -12.688 1 95.62 242 ASP A C 1
ATOM 1897 O O . ASP A 1 242 ? 23.969 31.203 -12.141 1 95.62 242 ASP A O 1
ATOM 1901 N N . SER A 1 243 ? 22.953 32.562 -13.617 1 95.06 243 SER A N 1
ATOM 1902 C CA . SER A 1 243 ? 24.172 33.25 -14.055 1 95.06 243 SER A CA 1
ATOM 1903 C C . SER A 1 243 ? 24.812 34.031 -12.914 1 95.06 243 SER A C 1
ATOM 1905 O O . SER A 1 243 ? 26.031 34.031 -12.758 1 95.06 243 SER A O 1
ATOM 1907 N N . HIS A 1 244 ? 24.016 34.656 -12.211 1 94.75 244 HIS A N 1
ATOM 1908 C CA . HIS A 1 244 ? 24.5 35.438 -11.07 1 94.75 244 HIS A CA 1
ATOM 1909 C C . HIS A 1 244 ? 25.109 34.531 -10.008 1 94.75 244 HIS A C 1
ATOM 1911 O O . HIS A 1 244 ? 26.172 34.844 -9.453 1 94.75 244 HIS A O 1
ATOM 1917 N N . LEU A 1 245 ? 24.484 33.438 -9.695 1 95.88 245 LEU A N 1
ATOM 1918 C CA . LEU A 1 245 ? 24.938 32.5 -8.68 1 95.88 245 LEU A CA 1
ATOM 1919 C C . LEU A 1 245 ? 26.25 31.844 -9.102 1 95.88 245 LEU A C 1
ATOM 1921 O O . LEU A 1 245 ? 27.125 31.594 -8.266 1 95.88 245 LEU A O 1
ATOM 1925 N N . LYS A 1 246 ? 26.281 31.5 -10.359 1 94.62 246 LYS A N 1
ATOM 1926 C CA . LYS A 1 246 ? 27.484 30.875 -10.883 1 94.62 246 LYS A CA 1
ATOM 1927 C C . LYS A 1 246 ? 28.719 31.719 -10.617 1 94.62 246 LYS A C 1
ATOM 1929 O O . LYS A 1 246 ? 29.797 31.203 -10.336 1 94.62 246 LYS A O 1
ATOM 1934 N N . GLN A 1 247 ? 28.578 33 -10.641 1 92.75 247 GLN A N 1
ATOM 1935 C CA . GLN A 1 247 ? 29.688 33.938 -10.492 1 92.75 247 GLN A CA 1
ATOM 1936 C C . GLN A 1 247 ? 30.031 34.156 -9.023 1 92.75 247 GLN A C 1
ATOM 1938 O O . GLN A 1 247 ? 31.203 34.219 -8.664 1 92.75 247 GLN A O 1
ATOM 1943 N N . LYS A 1 248 ? 29.109 34.125 -8.156 1 93.19 248 LYS A N 1
ATOM 1944 C CA . LYS A 1 248 ? 29.344 34.562 -6.789 1 93.19 248 LYS A CA 1
ATOM 1945 C C . LYS A 1 248 ? 29.203 33.438 -5.793 1 93.19 248 LYS A C 1
ATOM 1947 O O . LYS A 1 248 ? 29.859 33.406 -4.75 1 93.19 248 LYS A O 1
ATOM 1952 N N . PHE A 1 249 ? 28.281 32.531 -6.117 1 95.12 249 PHE A N 1
ATOM 1953 C CA . PHE A 1 249 ? 27.953 31.484 -5.164 1 95.12 249 PHE A CA 1
ATOM 1954 C C . PHE A 1 249 ? 27.844 30.141 -5.867 1 95.12 249 PHE A C 1
ATOM 1956 O O . PHE A 1 249 ? 26.766 29.531 -5.895 1 95.12 249 PHE A O 1
ATOM 1963 N N . PRO A 1 250 ? 28.938 29.547 -6.273 1 94.06 250 PRO A N 1
ATOM 1964 C CA . PRO A 1 250 ? 28.938 28.359 -7.133 1 94.06 250 PRO A CA 1
ATOM 1965 C C . PRO A 1 250 ? 28.344 27.141 -6.438 1 94.06 250 PRO A C 1
ATOM 1967 O O . PRO A 1 250 ? 27.734 26.281 -7.09 1 94.06 250 PRO A O 1
ATOM 1970 N N . GLN A 1 251 ? 28.578 27.016 -5.164 1 94.38 251 GLN A N 1
ATOM 1971 C CA . GLN A 1 251 ? 28.031 25.859 -4.457 1 94.38 251 GLN A CA 1
ATOM 1972 C C . GLN A 1 251 ? 26.5 25.891 -4.449 1 94.38 251 GLN A C 1
ATOM 1974 O O . GLN A 1 251 ? 25.859 24.875 -4.711 1 94.38 251 GLN A O 1
ATOM 1979 N N . PHE A 1 252 ? 26.031 27 -4.102 1 96 252 PHE A N 1
ATOM 1980 C CA . PHE A 1 252 ? 24.578 27.141 -4.102 1 96 252 PHE A CA 1
ATOM 1981 C C . PHE A 1 252 ? 24.031 27.031 -5.516 1 96 252 PHE A C 1
ATOM 1983 O O . PHE A 1 252 ? 22.922 26.547 -5.719 1 96 252 PHE A O 1
ATOM 1990 N N . GLN A 1 253 ? 24.75 27.547 -6.469 1 96.44 253 GLN A N 1
ATOM 1991 C CA . GLN A 1 253 ? 24.312 27.438 -7.855 1 96.44 253 GLN A CA 1
ATOM 1992 C C . GLN A 1 253 ? 24.062 25.984 -8.25 1 96.44 253 GLN A C 1
ATOM 1994 O O . GLN A 1 253 ? 23.078 25.688 -8.938 1 96.44 253 GLN A O 1
ATOM 1999 N N . GLN A 1 254 ? 24.891 25.109 -7.867 1 96.12 254 GLN A N 1
ATOM 2000 C CA . GLN A 1 254 ? 24.719 23.688 -8.148 1 96.12 254 GLN A CA 1
ATOM 2001 C C . GLN A 1 254 ? 23.469 23.141 -7.469 1 96.12 254 GLN A C 1
ATOM 2003 O O . GLN A 1 254 ? 22.703 22.391 -8.07 1 96.12 254 GLN A O 1
ATOM 2008 N N . HIS A 1 255 ? 23.328 23.547 -6.23 1 95.88 255 HIS A N 1
ATOM 2009 C CA . HIS A 1 255 ? 22.141 23.141 -5.484 1 95.88 255 HIS A CA 1
ATOM 2010 C C . HIS A 1 255 ? 20.875 23.688 -6.125 1 95.88 255 HIS A C 1
ATOM 2012 O O . HIS A 1 255 ? 19.875 22.969 -6.215 1 95.88 255 HIS A O 1
ATOM 2018 N N . PHE A 1 256 ? 20.984 24.875 -6.496 1 96.81 256 PHE A N 1
ATOM 2019 C CA . PHE A 1 256 ? 19.844 25.516 -7.137 1 96.81 256 PHE A CA 1
ATOM 2020 C C . PHE A 1 256 ? 19.469 24.812 -8.43 1 96.81 256 PHE A C 1
ATOM 2022 O O . PHE A 1 256 ? 18.297 24.484 -8.656 1 96.81 256 PHE A O 1
ATOM 2029 N N . GLU A 1 257 ? 20.344 24.484 -9.258 1 96.19 257 GLU A N 1
ATOM 2030 C CA . GLU A 1 257 ? 20.109 23.922 -10.578 1 96.19 257 GLU A CA 1
ATOM 2031 C C . GLU A 1 257 ? 19.672 22.469 -10.492 1 96.19 257 GLU A C 1
ATOM 2033 O O . GLU A 1 257 ? 18.766 22.031 -11.211 1 96.19 257 GLU A O 1
ATOM 2038 N N . THR A 1 258 ? 20.234 21.719 -9.617 1 95.12 258 THR A N 1
ATOM 2039 C CA . THR A 1 258 ? 20.031 20.281 -9.617 1 95.12 258 THR A CA 1
ATOM 2040 C C . THR A 1 258 ? 18.844 19.891 -8.734 1 95.12 258 THR A C 1
ATOM 2042 O O . THR A 1 258 ? 18.172 18.891 -8.977 1 95.12 258 THR A O 1
ATOM 2045 N N . ARG A 1 259 ? 18.594 20.75 -7.75 1 95.19 259 ARG A N 1
ATOM 2046 C CA . ARG A 1 259 ? 17.594 20.312 -6.773 1 95.19 259 ARG A CA 1
ATOM 2047 C C . ARG A 1 259 ? 16.484 21.344 -6.629 1 95.19 259 ARG A C 1
ATOM 2049 O O . ARG A 1 259 ? 15.32 21.047 -6.887 1 95.19 259 ARG A O 1
ATOM 2056 N N . LEU A 1 260 ? 16.844 22.547 -6.27 1 96.44 260 LEU A N 1
ATOM 2057 C CA . LEU A 1 260 ? 15.852 23.531 -5.883 1 96.44 260 LEU A CA 1
ATOM 2058 C C . LEU A 1 260 ? 15 23.953 -7.078 1 96.44 260 LEU A C 1
ATOM 2060 O O . LEU A 1 260 ? 13.773 24.031 -6.969 1 96.44 260 LEU A O 1
ATOM 2064 N N . LYS A 1 261 ? 15.586 24.203 -8.164 1 96.56 261 LYS A N 1
ATOM 2065 C CA . LYS A 1 261 ? 14.883 24.672 -9.359 1 96.56 261 LYS A CA 1
ATOM 2066 C C . LYS A 1 261 ? 13.812 23.672 -9.797 1 96.56 261 LYS A C 1
ATOM 2068 O O . LYS A 1 261 ? 12.648 24.047 -9.977 1 96.56 261 LYS A O 1
ATOM 2073 N N . PRO A 1 262 ? 14.125 22.406 -9.953 1 96.25 262 PRO A N 1
ATOM 2074 C CA . PRO A 1 262 ? 13.086 21.438 -10.312 1 96.25 262 PRO A CA 1
ATOM 2075 C C . PRO A 1 262 ? 11.969 21.359 -9.266 1 96.25 262 PRO A C 1
ATOM 2077 O O . PRO A 1 262 ? 10.797 21.188 -9.625 1 96.25 262 PRO A O 1
ATOM 2080 N N . LEU A 1 263 ? 12.273 21.484 -8.055 1 96.81 263 LEU A N 1
ATOM 2081 C CA . LEU A 1 263 ? 11.281 21.438 -6.98 1 96.81 263 LEU A CA 1
ATOM 2082 C C . LEU A 1 263 ? 10.336 22.641 -7.062 1 96.81 263 LEU A C 1
ATOM 2084 O O . LEU A 1 263 ? 9.117 22.484 -6.965 1 96.81 263 LEU A O 1
ATOM 2088 N N . LEU A 1 264 ? 10.906 23.766 -7.262 1 97.12 264 LEU A N 1
ATOM 2089 C CA . LEU A 1 264 ? 10.117 25 -7.348 1 97.12 264 LEU A CA 1
ATOM 2090 C C . LEU A 1 264 ? 9.188 24.953 -8.555 1 97.12 264 LEU A C 1
ATOM 2092 O O . LEU A 1 264 ? 8.016 25.344 -8.453 1 97.12 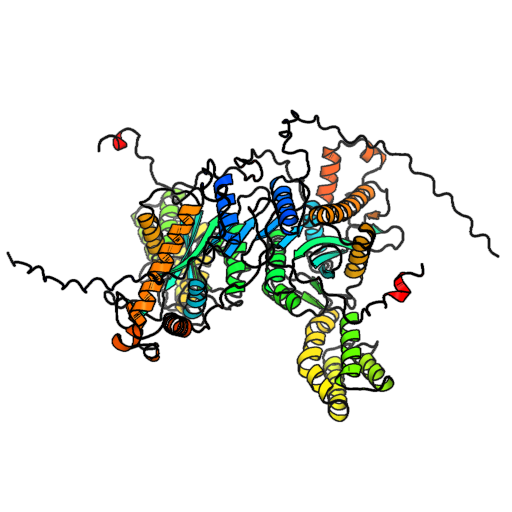264 LEU A O 1
ATOM 2096 N N . GLN A 1 265 ? 9.68 24.516 -9.609 1 96.88 265 GLN A N 1
ATOM 2097 C CA . GLN A 1 265 ? 8.891 24.469 -10.836 1 96.88 265 GLN A CA 1
ATOM 2098 C C . GLN A 1 265 ? 7.715 23.516 -10.711 1 96.88 265 GLN A C 1
ATOM 2100 O O . GLN A 1 265 ? 6.566 23.891 -10.953 1 96.88 265 GLN A O 1
ATOM 2105 N N . LYS A 1 266 ? 8.016 22.328 -10.273 1 96.56 266 LYS A N 1
ATOM 2106 C CA . LYS A 1 266 ? 7.035 21.25 -10.305 1 96.56 266 LYS A CA 1
ATOM 2107 C C . LYS A 1 266 ? 6.039 21.391 -9.156 1 96.56 266 LYS A C 1
ATOM 2109 O O . LYS A 1 266 ? 4.852 21.094 -9.312 1 96.56 266 LYS A O 1
ATOM 2114 N N . HIS A 1 267 ? 6.457 21.891 -7.996 1 97.62 267 HIS A N 1
ATOM 2115 C CA . HIS A 1 267 ? 5.641 21.734 -6.797 1 97.62 267 HIS A CA 1
ATOM 2116 C C . HIS A 1 267 ? 5.168 23.078 -6.27 1 97.62 267 HIS A C 1
ATOM 2118 O O . HIS A 1 267 ? 4.383 23.141 -5.32 1 97.62 267 HIS A O 1
ATOM 2124 N N . VAL A 1 268 ? 5.621 24.172 -6.852 1 97.12 268 VAL A N 1
ATOM 2125 C CA . VAL A 1 268 ? 5.227 25.484 -6.383 1 97.12 268 VAL A CA 1
ATOM 2126 C C . VAL A 1 268 ? 4.688 26.312 -7.551 1 97.12 268 VAL A C 1
ATOM 2128 O O . VAL A 1 268 ? 3.5 26.641 -7.586 1 97.12 268 VAL A O 1
ATOM 2131 N N . TYR A 1 269 ? 5.449 26.453 -8.602 1 96.75 269 TYR A N 1
ATOM 2132 C CA . TYR A 1 269 ? 5.117 27.359 -9.703 1 96.75 269 TYR A CA 1
ATOM 2133 C C . TYR A 1 269 ? 4.016 26.766 -10.578 1 96.75 269 TYR A C 1
ATOM 2135 O O . TYR A 1 269 ? 2.992 27.406 -10.82 1 96.75 269 TYR A O 1
ATOM 2143 N N . ASN A 1 270 ? 4.184 25.516 -11.039 1 96.12 270 ASN A N 1
ATOM 2144 C CA . ASN A 1 270 ? 3.244 24.922 -11.977 1 96.12 270 ASN A CA 1
ATOM 2145 C C . ASN A 1 270 ? 1.84 24.828 -11.391 1 96.12 270 ASN A C 1
ATOM 2147 O O . ASN A 1 270 ? 0.861 25.188 -12.039 1 96.12 270 ASN A O 1
ATOM 2151 N N . PRO A 1 271 ? 1.748 24.359 -10.148 1 94.94 271 PRO A N 1
ATOM 2152 C CA . PRO A 1 271 ? 0.398 24.281 -9.594 1 94.94 271 PRO A CA 1
ATOM 2153 C C . PRO A 1 271 ? -0.281 25.641 -9.484 1 94.94 271 PRO A C 1
ATOM 2155 O O . PRO A 1 271 ? -1.502 25.75 -9.625 1 94.94 271 PRO A O 1
ATOM 2158 N N . LEU A 1 272 ? 0.446 26.625 -9.25 1 93.25 272 LEU A N 1
ATOM 2159 C CA . LEU A 1 272 ? -0.092 27.984 -9.156 1 93.25 272 LEU A CA 1
ATOM 2160 C C . LEU A 1 272 ? -0.462 28.516 -10.539 1 93.25 272 LEU A C 1
ATOM 2162 O O . LEU A 1 272 ? -1.553 29.062 -10.727 1 93.25 272 LEU A O 1
ATOM 2166 N N . GLN A 1 273 ? 0.368 28.328 -11.5 1 92.62 273 GLN A N 1
ATOM 2167 C CA . GLN A 1 273 ? 0.193 28.844 -12.844 1 92.62 273 GLN A CA 1
ATOM 2168 C C . GLN A 1 273 ? -0.977 28.172 -13.555 1 92.62 273 GLN A C 1
ATOM 2170 O O . GLN A 1 273 ? -1.684 28.797 -14.344 1 92.62 273 GLN A O 1
ATOM 2175 N N . THR A 1 274 ? -1.192 26.891 -13.281 1 91.75 274 THR A N 1
ATOM 2176 C CA . THR A 1 274 ? -2.258 26.141 -13.93 1 91.75 274 THR A CA 1
ATOM 2177 C C . THR A 1 274 ? -3.582 26.328 -13.195 1 91.75 274 THR A C 1
ATOM 2179 O O . THR A 1 274 ? -4.625 25.859 -13.656 1 91.75 274 THR A O 1
ATOM 2182 N N . GLY A 1 275 ? -3.551 26.906 -12.078 1 91.06 275 GLY A N 1
ATOM 2183 C CA . GLY A 1 275 ? -4.77 27.219 -11.344 1 91.06 275 GLY A CA 1
ATOM 2184 C C . GLY A 1 275 ? -5.215 26.078 -10.438 1 91.06 275 GLY A C 1
ATOM 2185 O O . GLY A 1 275 ? -6.34 26.094 -9.938 1 91.06 275 GLY A O 1
ATOM 2186 N N . ILE A 1 276 ? -4.418 25.109 -10.297 1 91.62 276 ILE A N 1
ATOM 2187 C CA . ILE A 1 276 ? -4.734 24.016 -9.398 1 91.62 276 ILE A CA 1
ATOM 2188 C C . ILE A 1 276 ? -4.906 24.547 -7.977 1 91.62 276 ILE A C 1
ATOM 2190 O O . ILE A 1 276 ? -5.785 24.094 -7.238 1 91.62 276 ILE A O 1
ATOM 2194 N N . ILE A 1 277 ? -4.004 25.516 -7.645 1 91.5 277 ILE A N 1
ATOM 2195 C CA . ILE A 1 277 ? -4.152 26.266 -6.395 1 91.5 277 ILE A CA 1
ATOM 2196 C C . ILE A 1 277 ? -4.18 27.766 -6.688 1 91.5 277 ILE A C 1
ATOM 2198 O O . ILE A 1 277 ? -3.656 28.219 -7.707 1 91.5 277 ILE A O 1
ATOM 2202 N N . LYS A 1 278 ? -4.73 28.438 -5.734 1 88.69 278 LYS A N 1
ATOM 2203 C CA . LYS A 1 278 ? -4.914 29.875 -5.957 1 88.69 278 LYS A CA 1
ATOM 2204 C C . LYS A 1 278 ? -3.803 30.672 -5.297 1 88.69 278 LYS A C 1
ATOM 2206 O O . LYS A 1 278 ? -3.555 31.828 -5.676 1 88.69 278 LYS A O 1
ATOM 2211 N N . GLU A 1 279 ? -3.242 30.109 -4.297 1 90.81 279 GLU A N 1
ATOM 2212 C CA . GLU A 1 279 ? -2.162 30.75 -3.562 1 90.81 279 GLU A CA 1
ATOM 2213 C C . GLU A 1 279 ? -1.062 29.766 -3.199 1 90.81 279 GLU A C 1
ATOM 2215 O O . GLU A 1 279 ? -1.288 28.547 -3.203 1 90.81 279 GLU A O 1
ATOM 2220 N N . GLN A 1 280 ? 0.054 30.391 -2.959 1 93 280 GLN A N 1
ATOM 2221 C CA . GLN A 1 280 ? 1.147 29.547 -2.506 1 93 280 GLN A CA 1
ATOM 2222 C C . GLN A 1 280 ? 0.752 28.766 -1.258 1 93 280 GLN A C 1
ATOM 2224 O O . GLN A 1 280 ? 0.097 29.297 -0.363 1 93 280 GLN A O 1
ATOM 2229 N N . TRP A 1 281 ? 1.144 27.578 -1.274 1 95.06 281 TRP A N 1
ATOM 2230 C CA . TRP A 1 281 ? 0.741 26.719 -0.17 1 95.06 281 TRP A CA 1
ATOM 2231 C C . TRP A 1 281 ? 1.77 26.75 0.956 1 95.06 281 TRP A C 1
ATOM 2233 O O . TRP A 1 281 ? 2.977 26.766 0.703 1 95.06 281 TRP A O 1
ATOM 2243 N N . THR A 1 282 ? 1.252 26.812 2.148 1 94 282 THR A N 1
ATOM 2244 C CA . THR A 1 282 ? 2.074 26.688 3.346 1 94 282 THR A CA 1
ATOM 2245 C C . THR A 1 282 ? 1.527 25.594 4.27 1 94 282 THR A C 1
ATOM 2247 O O . THR A 1 282 ? 0.373 25.188 4.137 1 94 282 THR A O 1
ATOM 2250 N N . ASN A 1 283 ? 2.396 25.125 5.156 1 93.12 283 ASN A N 1
ATOM 2251 C CA . ASN A 1 283 ? 2.021 24.031 6.043 1 93.12 283 ASN A CA 1
ATOM 2252 C C . ASN A 1 283 ? 1.424 24.547 7.348 1 93.12 283 ASN A C 1
ATOM 2254 O O . ASN A 1 283 ? 1.459 23.844 8.367 1 93.12 283 ASN A O 1
ATOM 2258 N N . ASN A 1 284 ? 0.887 25.75 7.352 1 91.75 284 ASN A N 1
ATOM 2259 C CA . ASN A 1 284 ? 0.374 26.406 8.547 1 91.75 284 ASN A CA 1
ATOM 2260 C C . ASN A 1 284 ? -0.785 25.625 9.164 1 91.75 284 ASN A C 1
ATOM 2262 O O . ASN A 1 284 ? -0.92 25.578 10.383 1 91.75 284 ASN A O 1
ATOM 2266 N N . ASN A 1 285 ? -1.594 25.094 8.344 1 94.06 285 ASN A N 1
ATOM 2267 C CA . ASN A 1 285 ? -2.729 24.328 8.836 1 94.06 285 ASN A CA 1
ATOM 2268 C C . ASN A 1 285 ? -2.271 23.125 9.656 1 94.06 285 ASN A C 1
ATOM 2270 O O . ASN A 1 285 ? -2.787 22.875 10.75 1 94.06 285 ASN A O 1
ATOM 2274 N N . SER A 1 286 ? -1.303 22.406 9.133 1 95.19 286 SER A N 1
ATOM 2275 C CA . SER A 1 286 ? -0.774 21.25 9.844 1 95.19 286 SER A CA 1
ATOM 2276 C C . SER A 1 286 ? -0.081 21.656 11.141 1 95.19 286 SER A C 1
ATOM 2278 O O . SER A 1 286 ? -0.217 20.984 12.164 1 95.19 286 SER A O 1
ATOM 2280 N N . GLU A 1 287 ? 0.641 22.734 11.062 1 93.62 287 GLU A N 1
ATOM 2281 C CA . GLU A 1 287 ? 1.319 23.234 12.25 1 93.62 287 GLU A CA 1
ATOM 2282 C C . GLU A 1 287 ? 0.317 23.625 13.336 1 93.62 287 GLU A C 1
ATOM 2284 O O . GLU A 1 287 ? 0.542 23.391 14.516 1 93.62 287 GLU A O 1
ATOM 2289 N N . SER A 1 288 ? -0.724 24.297 12.938 1 94.44 288 SER A N 1
ATOM 2290 C CA . SER A 1 288 ? -1.785 24.672 13.867 1 94.44 288 SER A CA 1
ATOM 2291 C C . SER A 1 288 ? -2.393 23.438 14.539 1 94.44 288 SER A C 1
ATOM 2293 O O . SER A 1 288 ? -2.596 23.438 15.75 1 94.44 288 SER A O 1
ATOM 2295 N N . MET A 1 289 ? -2.656 22.469 13.758 1 95.56 289 MET A N 1
ATOM 2296 C CA . MET A 1 289 ? -3.238 21.25 14.289 1 95.56 289 MET A CA 1
ATOM 2297 C C . MET A 1 289 ? -2.268 20.547 15.234 1 95.56 289 MET A C 1
ATOM 2299 O O . MET A 1 289 ? -2.67 20.062 16.297 1 95.56 289 MET A O 1
ATOM 2303 N N . ASN A 1 290 ? -1.02 20.469 14.844 1 94.38 290 ASN A N 1
ATOM 2304 C CA . ASN A 1 290 ? -0.008 19.859 15.703 1 94.38 290 ASN A CA 1
ATOM 2305 C C . ASN A 1 290 ? 0.101 20.594 17.031 1 94.38 290 ASN A C 1
ATOM 2307 O O . ASN A 1 290 ? 0.283 19.969 18.078 1 94.38 290 ASN A O 1
ATOM 2311 N N . ASN A 1 291 ? 0.009 21.891 16.938 1 93.31 291 ASN A N 1
ATOM 2312 C CA . ASN A 1 291 ? 0.021 22.688 18.156 1 93.31 291 ASN A CA 1
ATOM 2313 C C . ASN A 1 291 ? -1.168 22.359 19.047 1 93.31 291 ASN A C 1
ATOM 2315 O O . ASN A 1 291 ? -1.023 22.25 20.266 1 93.31 291 ASN A O 1
ATOM 2319 N N . ARG A 1 292 ? -2.309 22.234 18.438 1 93.25 292 ARG A N 1
ATOM 2320 C CA . ARG A 1 292 ? -3.5 21.844 19.188 1 93.25 292 ARG A CA 1
ATOM 2321 C C . ARG A 1 292 ? -3.316 20.484 19.859 1 93.25 292 ARG A C 1
ATOM 2323 O O . ARG A 1 292 ? -3.73 20.297 21 1 93.25 292 ARG A O 1
ATOM 2330 N N . LEU A 1 293 ? -2.74 19.609 19.156 1 94.19 293 LEU A N 1
ATOM 2331 C CA . LEU A 1 293 ? -2.471 18.281 19.688 1 94.19 293 LEU A CA 1
ATOM 2332 C C . LEU A 1 293 ? -1.512 18.359 20.875 1 94.19 293 LEU A C 1
ATOM 2334 O O . LEU A 1 293 ? -1.746 17.734 21.906 1 94.19 293 LEU A O 1
ATOM 2338 N N . LYS A 1 294 ? -0.506 19.094 20.734 1 92.88 294 LYS A N 1
ATOM 2339 C CA . LYS A 1 294 ? 0.467 19.266 21.797 1 92.88 294 LYS A CA 1
ATOM 2340 C C . LYS A 1 294 ? -0.174 19.906 23.031 1 92.88 294 LYS A C 1
ATOM 2342 O O . LYS A 1 294 ? 0.097 19.5 24.156 1 92.88 294 LYS A O 1
ATOM 2347 N N . GLN A 1 295 ? -0.974 20.859 22.734 1 91.75 295 GLN A N 1
ATOM 2348 C CA . GLN A 1 295 ? -1.685 21.531 23.828 1 91.75 295 GLN A CA 1
ATOM 2349 C C . GLN A 1 295 ? -2.584 20.547 24.562 1 91.75 295 GLN A C 1
ATOM 2351 O O . GLN A 1 295 ? -2.633 20.547 25.797 1 91.75 295 GLN A O 1
ATOM 2356 N N . SER A 1 296 ? -3.285 19.797 23.844 1 91.31 296 SER A N 1
ATOM 2357 C CA . SER A 1 296 ? -4.195 18.828 24.422 1 91.31 296 SER A CA 1
ATOM 2358 C C . SER A 1 296 ? -3.443 17.812 25.281 1 91.31 296 SER A C 1
ATOM 2360 O O . SER A 1 296 ? -4.023 17.203 26.188 1 91.31 296 SER A O 1
ATOM 2362 N N . LEU A 1 297 ? -2.193 17.656 25 1 91.44 297 LEU A N 1
ATOM 2363 C CA . LEU A 1 297 ? -1.359 16.719 25.734 1 91.44 297 LEU A CA 1
ATOM 2364 C C . LEU A 1 297 ? -0.51 17.438 26.766 1 91.44 297 LEU A C 1
ATOM 2366 O O . LEU A 1 297 ? 0.41 16.844 27.344 1 91.44 297 LEU A O 1
ATOM 2370 N N . ASN A 1 298 ? -0.718 18.672 26.984 1 89.56 298 ASN A N 1
ATOM 2371 C CA . ASN A 1 298 ? 0.006 19.5 27.938 1 89.56 298 ASN A CA 1
ATOM 2372 C C . ASN A 1 298 ? 1.503 19.516 27.641 1 89.56 298 ASN A C 1
ATOM 2374 O O . ASN A 1 298 ? 2.322 19.516 28.562 1 89.56 298 ASN A O 1
ATOM 2378 N N . TRP A 1 299 ? 1.79 19.312 26.453 1 86.31 299 TRP A N 1
ATOM 2379 C CA . TRP A 1 299 ? 3.158 19.406 25.953 1 86.31 299 TRP A CA 1
ATOM 2380 C C . TRP A 1 299 ? 4.047 18.344 26.594 1 86.31 299 TRP A C 1
ATOM 2382 O O . TRP A 1 299 ? 5.215 18.609 26.891 1 86.31 299 TRP A O 1
ATOM 2392 N N . LYS A 1 300 ? 3.459 17.266 26.938 1 87.38 300 LYS A N 1
ATOM 2393 C CA . LYS A 1 300 ? 4.191 16.141 27.516 1 87.38 300 LYS A CA 1
ATOM 2394 C C . LYS A 1 300 ? 3.938 14.852 26.734 1 87.38 300 LYS A C 1
ATOM 2396 O O . LYS A 1 300 ? 2.836 14.633 26.219 1 87.38 300 LYS A O 1
ATOM 2401 N N . PRO A 1 301 ? 4.973 14.094 26.703 1 88.5 301 PRO A N 1
ATOM 2402 C CA . PRO A 1 301 ? 4.777 12.797 26.047 1 88.5 301 PRO A CA 1
ATOM 2403 C C . PRO A 1 301 ? 3.859 11.875 26.844 1 88.5 301 PRO A C 1
ATOM 2405 O O . PRO A 1 301 ? 3.898 11.875 28.078 1 88.5 301 PRO A O 1
ATOM 2408 N N . HIS A 1 302 ? 3.055 11.188 26.156 1 91.75 302 HIS A N 1
ATOM 2409 C CA . HIS A 1 302 ? 2.129 10.227 26.75 1 91.75 302 HIS A CA 1
ATOM 2410 C C . HIS A 1 302 ? 2.359 8.828 26.203 1 91.75 302 HIS A C 1
ATOM 2412 O O . HIS A 1 302 ? 2.986 8.656 25.156 1 91.75 302 HIS A O 1
ATOM 2418 N N . LYS A 1 303 ? 1.901 7.926 27 1 92.88 303 LYS A N 1
ATOM 2419 C CA . LYS A 1 303 ? 1.932 6.547 26.516 1 92.88 303 LYS A CA 1
ATOM 2420 C C . LYS A 1 303 ? 1.029 6.363 25.312 1 92.88 303 LYS A C 1
ATOM 2422 O O . LYS A 1 303 ? 0.082 7.125 25.109 1 92.88 303 LYS A O 1
ATOM 2427 N N . ILE A 1 304 ? 1.21 5.32 24.547 1 92.94 304 ILE A N 1
ATOM 2428 C CA . ILE A 1 304 ? 0.592 5.129 23.25 1 92.94 304 ILE A CA 1
ATOM 2429 C C . ILE A 1 304 ? -0.926 5.066 23.391 1 92.94 304 ILE A C 1
ATOM 2431 O O . ILE A 1 304 ? -1.656 5.758 22.688 1 92.94 304 ILE A O 1
ATOM 2435 N N . PRO A 1 305 ? -1.464 4.301 24.312 1 93.38 305 PRO A N 1
ATOM 2436 C CA . PRO A 1 305 ? -2.924 4.242 24.422 1 93.38 305 PRO A CA 1
ATOM 2437 C C . PRO A 1 305 ? -3.543 5.598 24.766 1 93.38 305 PRO A C 1
ATOM 2439 O O . PRO A 1 305 ? -4.602 5.949 24.234 1 93.38 305 PRO A O 1
ATOM 2442 N N . GLU A 1 306 ? -2.889 6.328 25.594 1 93.06 306 GLU A N 1
ATOM 2443 C CA . GLU A 1 306 ? -3.369 7.66 25.953 1 93.06 306 GLU A CA 1
ATOM 2444 C C . GLU A 1 306 ? -3.27 8.617 24.781 1 93.06 306 GLU A C 1
ATOM 2446 O O . GLU A 1 306 ? -4.164 9.445 24.562 1 93.06 306 GLU A O 1
ATOM 2451 N N . LEU A 1 307 ? -2.18 8.516 24.141 1 94.38 307 LEU A N 1
ATOM 2452 C CA . LEU A 1 307 ? -1.987 9.336 22.953 1 94.38 307 LEU A CA 1
ATOM 2453 C C . LEU A 1 307 ? -3.096 9.078 21.938 1 94.38 307 LEU A C 1
ATOM 2455 O O . LEU A 1 307 ? -3.66 10.023 21.375 1 94.38 307 LEU A O 1
ATOM 2459 N N . ILE A 1 308 ? -3.412 7.832 21.719 1 95.88 308 ILE A N 1
ATOM 2460 C CA . ILE A 1 308 ? -4.465 7.449 20.781 1 95.88 308 ILE A CA 1
ATOM 2461 C C . ILE A 1 308 ? -5.797 8.047 21.234 1 95.88 308 ILE A C 1
ATOM 2463 O O . ILE A 1 308 ? -6.551 8.586 20.422 1 95.88 308 ILE A O 1
ATOM 2467 N N . THR A 1 309 ? -6.078 7.984 22.469 1 94.5 309 THR A N 1
ATOM 2468 C CA . THR A 1 309 ? -7.316 8.516 23.016 1 94.5 309 THR A CA 1
ATOM 2469 C C . THR A 1 309 ? -7.414 10.023 22.781 1 94.5 309 THR A C 1
ATOM 2471 O O . THR A 1 309 ? -8.469 10.531 22.406 1 94.5 309 THR A O 1
ATOM 2474 N N . LYS A 1 310 ? -6.312 10.695 23 1 94.19 310 LYS A N 1
ATOM 2475 C CA . LYS A 1 310 ? -6.297 12.141 22.812 1 94.19 310 LYS A CA 1
ATOM 2476 C C . LYS A 1 310 ? -6.5 12.516 21.344 1 94.19 310 LYS A C 1
ATOM 2478 O O . LYS A 1 310 ? -7.191 13.492 21.047 1 94.19 310 LYS A O 1
ATOM 2483 N N . ILE A 1 311 ? -5.902 11.805 20.469 1 95.88 311 ILE A N 1
ATOM 2484 C CA . ILE A 1 311 ? -6.086 12.039 19.047 1 95.88 311 ILE A CA 1
ATOM 2485 C C . ILE A 1 311 ? -7.555 11.852 18.672 1 95.88 311 ILE A C 1
ATOM 2487 O O . ILE A 1 311 ? -8.133 12.664 17.953 1 95.88 311 ILE A O 1
ATOM 2491 N N . ASN A 1 312 ? -8.141 10.836 19.203 1 95.81 312 ASN A N 1
ATOM 2492 C CA . ASN A 1 312 ? -9.555 10.562 18.953 1 95.81 312 ASN A CA 1
ATOM 2493 C C . ASN A 1 312 ? -10.438 11.68 19.5 1 95.81 312 ASN A C 1
ATOM 2495 O O . ASN A 1 312 ? -11.445 12.031 18.875 1 95.81 312 ASN A O 1
ATOM 2499 N N . GLU A 1 313 ? -10.062 12.172 20.594 1 94.94 313 GLU A N 1
ATOM 2500 C CA . GLU A 1 313 ? -10.844 13.227 21.219 1 94.94 313 GLU A CA 1
ATOM 2501 C C . GLU A 1 313 ? -10.852 14.492 20.359 1 94.94 313 GLU A C 1
ATOM 2503 O O . GLU A 1 313 ? -11.883 15.156 20.234 1 94.94 313 GLU A O 1
ATOM 2508 N N . ILE A 1 314 ? -9.766 14.797 19.844 1 95.12 314 ILE A N 1
ATOM 2509 C CA . ILE A 1 314 ? -9.672 15.984 19 1 95.12 314 ILE A CA 1
ATOM 2510 C C . ILE A 1 314 ? -10.602 15.852 17.797 1 95.12 314 ILE A C 1
ATOM 2512 O O . ILE A 1 314 ? -11.352 16.766 17.484 1 95.12 314 ILE A O 1
ATOM 2516 N N . SER A 1 315 ? -10.523 14.766 17.188 1 95 315 SER A N 1
ATOM 2517 C CA . SER A 1 315 ? -11.406 14.508 16.047 1 95 315 SER A CA 1
ATOM 2518 C C . SER A 1 315 ? -12.867 14.531 16.469 1 95 315 SER A C 1
ATOM 2520 O O . SER A 1 315 ? -13.719 15.094 15.773 1 95 315 SER A O 1
ATOM 2522 N N . ALA A 1 316 ? -13.141 13.953 17.578 1 94.62 316 ALA A N 1
ATOM 2523 C CA . ALA A 1 316 ? -14.516 13.891 18.078 1 94.62 316 ALA A CA 1
ATOM 2524 C C . ALA A 1 316 ? -15.07 15.289 18.344 1 94.62 316 ALA A C 1
ATOM 2526 O O . ALA A 1 316 ? -16.234 15.562 18.047 1 94.62 316 ALA A O 1
ATOM 2527 N N . ILE A 1 317 ? -14.281 16.094 18.891 1 94.06 317 ILE A N 1
ATOM 2528 C CA . ILE A 1 317 ? -14.688 17.469 19.188 1 94.06 317 ILE A CA 1
ATOM 2529 C C . ILE A 1 317 ? -15 18.203 17.891 1 94.06 317 ILE A C 1
ATOM 2531 O O . ILE A 1 317 ? -15.992 18.922 17.797 1 94.06 317 ILE A O 1
ATOM 2535 N N . GLN A 1 318 ? -14.203 18.062 16.891 1 94.88 318 GLN A N 1
ATOM 2536 C CA . GLN A 1 318 ? -14.422 18.703 15.602 1 94.88 318 GLN A CA 1
ATOM 2537 C C . GLN A 1 318 ? -15.742 18.25 14.977 1 94.88 318 GLN A C 1
ATOM 2539 O O . GLN A 1 318 ? -16.5 19.078 14.453 1 94.88 318 GLN A O 1
ATOM 2544 N N . PHE A 1 319 ? -16.016 17.031 15.094 1 94 319 PHE A N 1
ATOM 2545 C CA . PHE A 1 319 ? -17.25 16.531 14.492 1 94 319 PHE A CA 1
ATOM 2546 C C . PHE A 1 319 ? -18.453 16.891 15.352 1 94 319 PHE A C 1
ATOM 2548 O O . PHE A 1 319 ? -19.578 17.031 14.844 1 94 319 PHE A O 1
ATOM 2555 N N . HIS A 1 320 ? -18.219 16.938 16.641 1 93.31 320 HIS A N 1
ATOM 2556 C CA . HIS A 1 320 ? -19.281 17.484 17.5 1 93.31 320 HIS A CA 1
ATOM 2557 C C . HIS A 1 320 ? -19.656 18.906 17.062 1 93.31 320 HIS A C 1
ATOM 2559 O O . HIS A 1 320 ? -20.844 19.234 16.969 1 93.31 320 HIS A O 1
ATOM 2565 N N . ASP A 1 321 ? -18.625 19.703 16.828 1 93.94 321 ASP A N 1
ATOM 2566 C CA . ASP A 1 321 ? -18.859 21.062 16.359 1 93.94 321 ASP A CA 1
ATOM 2567 C C . ASP A 1 321 ? -19.562 21.078 15.008 1 93.94 321 ASP A C 1
ATOM 2569 O O . ASP A 1 321 ? -20.391 21.953 14.742 1 93.94 321 ASP A O 1
ATOM 2573 N N . LEU A 1 322 ? -19.234 20.172 14.156 1 93.62 322 LEU A N 1
ATOM 2574 C CA . LEU A 1 322 ? -19.891 20.047 12.859 1 93.62 322 LEU A CA 1
ATOM 2575 C C . LEU A 1 322 ? -21.375 19.734 13.039 1 93.62 322 LEU A C 1
ATOM 2577 O O . LEU A 1 322 ? -22.219 20.297 12.328 1 93.62 322 LEU A O 1
ATOM 2581 N N . ARG A 1 323 ? -21.672 18.906 13.977 1 91.88 323 ARG A N 1
ATOM 2582 C CA . ARG A 1 323 ? -23.062 18.562 14.273 1 91.88 323 ARG A CA 1
ATOM 2583 C C . ARG A 1 323 ? -23.828 19.781 14.773 1 91.88 323 ARG A C 1
ATOM 2585 O O . ARG A 1 323 ? -25 19.969 14.422 1 91.88 323 ARG A O 1
ATOM 2592 N N . CYS A 1 324 ? -23.172 20.516 15.539 1 92.94 324 CYS A N 1
ATOM 2593 C CA . CYS A 1 324 ? -23.812 21.719 16.062 1 92.94 324 CYS A CA 1
ATOM 2594 C C . CYS A 1 324 ? -24.141 22.688 14.938 1 92.94 324 CYS A C 1
ATOM 2596 O O . CYS A 1 324 ? -25.156 23.375 14.992 1 92.94 324 CYS A O 1
ATOM 2598 N N . ALA A 1 325 ? -23.312 22.703 13.961 1 93.62 325 ALA A N 1
ATOM 2599 C CA . ALA A 1 325 ? -23.531 23.594 12.828 1 93.62 325 ALA A CA 1
ATOM 2600 C C . ALA A 1 325 ? -24.797 23.234 12.07 1 93.62 325 ALA A C 1
ATOM 2602 O O . ALA A 1 325 ? -25.438 24.094 11.453 1 93.62 325 ALA A O 1
ATOM 2603 N N . LEU A 1 326 ? -25.203 22.016 12.117 1 93.12 326 LEU A N 1
ATOM 2604 C CA . LEU A 1 326 ? -26.391 21.531 11.414 1 93.12 326 LEU A CA 1
ATOM 2605 C C . LEU A 1 326 ? -27.641 22.219 11.945 1 93.12 326 LEU A C 1
ATOM 2607 O O . LEU A 1 326 ? -28.625 22.391 11.211 1 93.12 326 LEU A O 1
ATOM 2611 N N . HIS A 1 327 ? -27.609 22.594 13.156 1 91.62 327 HIS A N 1
ATOM 2612 C CA . HIS A 1 327 ? -28.797 23.203 13.727 1 91.62 327 HIS A CA 1
ATOM 2613 C C . HIS A 1 327 ? -28.516 24.625 14.219 1 91.62 327 HIS A C 1
ATOM 2615 O O . HIS A 1 327 ? -29.172 25.109 15.141 1 91.62 327 HIS A O 1
ATOM 2621 N N . GLY A 1 328 ? -27.469 25.188 13.734 1 87.62 328 GLY A N 1
ATOM 2622 C CA . GLY A 1 328 ? -27.203 26.609 13.852 1 87.62 328 GLY A CA 1
ATOM 2623 C C . GLY A 1 328 ? -26.562 26.984 15.172 1 87.62 328 GLY A C 1
ATOM 2624 O O . GLY A 1 328 ? -26.625 28.141 15.602 1 87.62 328 GLY A O 1
ATOM 2625 N N . ASN A 1 329 ? -25.953 26.047 15.836 1 88.81 329 ASN A N 1
ATOM 2626 C CA . ASN A 1 329 ? -25.281 26.297 17.109 1 88.81 329 ASN A CA 1
ATOM 2627 C C . ASN A 1 329 ? -23.781 26.031 17 1 88.81 329 ASN A C 1
ATOM 2629 O O . ASN A 1 329 ? -23.312 25.453 16.016 1 88.81 329 ASN A O 1
ATOM 2633 N N . GLY A 1 330 ? -23.078 26.625 18.016 1 89.94 330 GLY A N 1
ATOM 2634 C CA . GLY A 1 330 ? -21.656 26.344 18.078 1 89.94 330 GLY A CA 1
ATOM 2635 C C . GLY A 1 330 ? -20.828 27.359 17.312 1 89.94 330 GLY A C 1
ATOM 2636 O O . GLY A 1 330 ? -21.312 28.438 16.953 1 89.94 330 GLY A O 1
ATOM 2637 N N . ASN A 1 331 ? -19.578 26.953 17.031 1 91.12 331 ASN A N 1
ATOM 2638 C CA . ASN A 1 331 ? -18.594 27.875 16.484 1 91.12 331 ASN A CA 1
ATOM 2639 C C . ASN A 1 331 ? -18.625 27.875 14.953 1 91.12 331 ASN A C 1
ATOM 2641 O O . ASN A 1 331 ? -18.047 28.75 14.32 1 91.12 331 ASN A O 1
ATOM 2645 N N . TYR A 1 332 ? -19.391 26.938 14.383 1 94.5 332 TYR A N 1
ATOM 2646 C CA . TYR A 1 332 ? -19.391 26.797 12.93 1 94.5 332 TYR A CA 1
ATOM 2647 C C . TYR A 1 332 ? -20.781 27.078 12.352 1 94.5 332 TYR A C 1
ATOM 2649 O O . TYR A 1 332 ? -21.781 26.953 13.055 1 94.5 332 TYR A O 1
ATOM 2657 N N . ILE A 1 333 ? -20.766 27.562 11.156 1 93.75 333 ILE A N 1
ATOM 2658 C CA . ILE A 1 333 ? -21.984 27.734 10.375 1 93.75 333 ILE A CA 1
ATOM 2659 C C . ILE A 1 333 ? -21.859 26.984 9.055 1 93.75 333 ILE A C 1
ATOM 2661 O O . ILE A 1 333 ? -20.75 26.875 8.492 1 93.75 333 ILE A O 1
ATOM 2665 N N . LEU A 1 334 ? -22.922 26.5 8.609 1 94.44 334 LEU A N 1
ATOM 2666 C CA . LEU A 1 334 ? -22.922 25.797 7.332 1 94.44 334 LEU A CA 1
ATOM 2667 C C . LEU A 1 334 ? -22.656 26.766 6.184 1 94.44 334 LEU A C 1
ATOM 2669 O O . LEU A 1 334 ? -23.172 27.891 6.18 1 94.44 334 LEU A O 1
ATOM 2673 N N . GLU A 1 335 ? -21.875 26.25 5.285 1 93.56 335 GLU A N 1
ATOM 2674 C CA . GLU A 1 335 ? -21.688 27.016 4.055 1 93.56 335 GLU A CA 1
ATOM 2675 C C . GLU A 1 335 ? -22.984 27.109 3.26 1 93.56 335 GLU A C 1
ATOM 2677 O O . GLU A 1 335 ? -23.859 26.25 3.395 1 93.56 335 GLU A O 1
ATOM 2682 N N . ASP A 1 336 ? -23.047 28.047 2.395 1 90.38 336 ASP A N 1
ATOM 2683 C CA . ASP A 1 336 ? -24.25 28.312 1.622 1 90.38 336 ASP A CA 1
ATOM 2684 C C . ASP A 1 336 ? -24.625 27.125 0.751 1 90.38 336 ASP A C 1
ATOM 2686 O O . ASP A 1 336 ? -25.812 26.828 0.561 1 90.38 336 ASP A O 1
ATOM 2690 N N . THR A 1 337 ? -23.688 26.484 0.265 1 87.88 337 THR A N 1
ATOM 2691 C CA . THR A 1 337 ? -23.906 25.344 -0.616 1 87.88 337 THR A CA 1
ATOM 2692 C C . THR A 1 337 ? -24.484 24.156 0.163 1 87.88 337 THR A C 1
ATOM 2694 O O . THR A 1 337 ? -25.016 23.219 -0.43 1 87.88 337 THR A O 1
ATOM 2697 N N . MET A 1 338 ? -24.438 24.266 1.48 1 92.19 338 MET A N 1
ATOM 2698 C CA . MET A 1 338 ? -24.891 23.172 2.326 1 92.19 338 MET A CA 1
ATOM 2699 C C . MET A 1 338 ? -26.141 23.547 3.096 1 92.19 338 MET A C 1
ATOM 2701 O O . MET A 1 338 ? -26.531 22.859 4.051 1 92.19 338 MET A O 1
ATOM 2705 N N . LYS A 1 339 ? -26.797 24.547 2.75 1 89.12 339 LYS A N 1
ATOM 2706 C CA . LYS A 1 339 ? -27.938 25.094 3.48 1 89.12 339 LYS A CA 1
ATOM 2707 C C . LYS A 1 339 ? -29.094 24.094 3.52 1 89.12 339 LYS A C 1
ATOM 2709 O O . LYS A 1 339 ? -29.906 24.109 4.449 1 89.12 339 LYS A O 1
ATOM 2714 N N . GLN A 1 340 ? -29.078 23.266 2.561 1 89.94 340 GLN A N 1
ATOM 2715 C CA . GLN A 1 340 ? -30.156 22.281 2.488 1 89.94 340 GLN A CA 1
ATOM 2716 C C . GLN A 1 340 ? -30.094 21.312 3.668 1 89.94 340 GLN A C 1
ATOM 2718 O O . GLN A 1 340 ? -31.094 20.672 3.994 1 89.94 340 GLN A O 1
ATOM 2723 N N . HIS A 1 341 ? -29 21.266 4.254 1 92.25 341 HIS A N 1
ATOM 2724 C CA . HIS A 1 341 ? -28.828 20.312 5.352 1 92.25 341 HIS A CA 1
ATOM 2725 C C . HIS A 1 341 ? -29.156 20.969 6.695 1 92.25 341 HIS A C 1
ATOM 2727 O O . HIS A 1 341 ? -29.172 20.281 7.727 1 92.25 341 HIS A O 1
ATOM 2733 N N . LYS A 1 342 ? -29.453 22.203 6.727 1 92.5 342 LYS A N 1
ATOM 2734 C CA . LYS A 1 342 ? -29.75 22.938 7.961 1 92.5 342 LYS A CA 1
ATOM 2735 C C . LYS A 1 342 ? -31.078 22.484 8.562 1 92.5 342 LYS A C 1
ATOM 2737 O O . LYS A 1 342 ? -32.062 22.297 7.84 1 92.5 342 LYS A O 1
ATOM 2742 N N . VAL A 1 343 ? -31 22.359 9.867 1 92.44 343 VAL A N 1
ATOM 2743 C CA . VAL A 1 343 ? -32.188 21.969 10.609 1 92.44 343 VAL A CA 1
ATOM 2744 C C . VAL A 1 343 ? -32.469 22.984 11.719 1 92.44 343 VAL A C 1
ATOM 2746 O O . VAL A 1 343 ? -31.531 23.453 12.391 1 92.44 343 VAL A O 1
ATOM 2749 N N . ALA A 1 344 ? -33.781 23.297 11.836 1 92.25 344 ALA A N 1
ATOM 2750 C CA . ALA A 1 344 ? -34.125 24.203 12.922 1 92.25 344 ALA A CA 1
ATOM 2751 C C . ALA A 1 344 ? -33.812 23.594 14.281 1 92.25 344 ALA A C 1
ATOM 2753 O O . ALA A 1 344 ? -34 22.391 14.492 1 92.25 344 ALA A O 1
ATOM 2754 N N . PRO A 1 345 ? -33.312 24.469 15.156 1 91.12 345 PRO A N 1
ATOM 2755 C CA . PRO A 1 345 ? -32.906 23.969 16.469 1 91.12 345 PRO A CA 1
ATOM 2756 C C . PRO A 1 345 ? -34.062 23.219 17.172 1 91.12 345 PRO A C 1
ATOM 2758 O O . PRO A 1 345 ? -33.812 22.203 17.844 1 91.12 345 PRO A O 1
ATOM 2761 N N . ASP A 1 346 ? -35.219 23.719 17.031 1 91.44 346 ASP A N 1
ATOM 2762 C CA . ASP A 1 346 ? -36.375 23.094 17.672 1 91.44 346 ASP A CA 1
ATOM 2763 C C . ASP A 1 346 ? -36.656 21.719 17.094 1 91.44 346 ASP A C 1
ATOM 2765 O O . ASP A 1 346 ? -37 20.781 17.828 1 91.44 346 ASP A O 1
ATOM 2769 N N . VAL A 1 347 ? -36.469 21.641 15.859 1 93.12 347 VAL A N 1
ATOM 2770 C CA . VAL A 1 347 ? -36.656 20.359 15.188 1 93.12 347 VAL A CA 1
ATOM 2771 C C . VAL A 1 347 ? -35.562 19.375 15.586 1 93.12 347 VAL A C 1
ATOM 2773 O O . VAL A 1 347 ? -35.812 18.203 15.844 1 93.12 347 VAL A O 1
ATOM 2776 N N . TRP A 1 348 ? -34.344 19.875 15.664 1 92.88 348 TRP A N 1
ATOM 2777 C CA . TRP A 1 348 ? -33.188 19.047 16.016 1 92.88 348 TRP A CA 1
ATOM 2778 C C . TRP A 1 348 ? -33.344 18.422 17.391 1 92.88 348 TRP A C 1
ATOM 2780 O O . TRP A 1 348 ? -33.031 17.25 17.594 1 92.88 348 TRP A O 1
ATOM 2790 N N . LEU A 1 349 ? -33.906 19.141 18.281 1 91.81 349 LEU A N 1
ATOM 2791 C CA . LEU A 1 349 ? -34.094 18.688 19.656 1 91.81 349 LEU A CA 1
ATOM 2792 C C . LEU A 1 349 ? -35.062 17.531 19.734 1 91.81 349 LEU A C 1
ATOM 2794 O O . LEU A 1 349 ? -34.969 16.656 20.609 1 91.81 349 LEU A O 1
ATOM 2798 N N . LYS A 1 350 ? -35.938 17.5 18.781 1 92.94 350 LYS A N 1
ATOM 2799 C CA . LYS A 1 350 ? -36.969 16.484 18.797 1 92.94 350 LYS A CA 1
ATOM 2800 C C . LYS A 1 350 ? -36.562 15.219 18.078 1 92.94 350 LYS A C 1
ATOM 2802 O O . LYS A 1 350 ? -37.188 14.164 18.234 1 92.94 350 LYS A O 1
ATOM 2807 N N . LEU A 1 351 ? -35.531 15.359 17.406 1 92.56 351 LEU A N 1
ATOM 2808 C CA . LEU A 1 351 ? -35.062 14.203 16.625 1 92.56 351 LEU A CA 1
ATOM 2809 C C . LEU A 1 351 ? -34.469 13.148 17.547 1 92.56 351 LEU A C 1
ATOM 2811 O O . LEU A 1 351 ? -33.844 13.477 18.547 1 92.56 351 LEU A O 1
ATOM 2815 N N . SER A 1 352 ? -34.656 11.953 17.125 1 91.94 352 SER A N 1
ATOM 2816 C CA . SER A 1 352 ? -34.031 10.836 17.828 1 91.94 352 SER A CA 1
ATOM 2817 C C . SER A 1 352 ? -32.531 10.766 17.5 1 91.94 352 SER A C 1
ATOM 2819 O O . SER A 1 352 ? -32.062 11.438 16.594 1 91.94 352 SER A O 1
ATOM 2821 N N . ARG A 1 353 ? -31.875 9.984 18.266 1 87.62 353 ARG A N 1
ATOM 2822 C CA . ARG A 1 353 ? -30.438 9.82 18.047 1 87.62 353 ARG A CA 1
ATOM 2823 C C . ARG A 1 353 ? -30.156 9.258 16.656 1 87.62 353 ARG A C 1
ATOM 2825 O O . ARG A 1 353 ? -29.234 9.695 15.984 1 87.62 353 ARG A O 1
ATOM 2832 N N . SER A 1 354 ? -30.906 8.328 16.344 1 88.88 354 SER A N 1
ATOM 2833 C CA . SER A 1 354 ? -30.75 7.699 15.031 1 88.88 354 SER A CA 1
ATOM 2834 C C . SER A 1 354 ? -31 8.688 13.906 1 88.88 354 SER A C 1
ATOM 2836 O O . SER A 1 354 ? -30.281 8.688 12.898 1 88.88 354 SER A O 1
ATOM 2838 N N . GLU A 1 355 ? -31.953 9.43 14.109 1 90.62 355 GLU A N 1
ATOM 2839 C CA . GLU A 1 355 ? -32.281 10.43 13.094 1 90.62 355 GLU A CA 1
ATOM 2840 C C . GLU A 1 355 ? -31.188 11.492 13 1 90.62 355 GLU A C 1
ATOM 2842 O O . GLU A 1 355 ? -30.828 11.922 11.898 1 90.62 355 GLU A O 1
ATOM 2847 N N . LYS A 1 356 ? -30.781 11.938 14.141 1 90.19 356 LYS A N 1
ATOM 2848 C CA . LYS A 1 356 ? -29.688 12.891 14.164 1 90.19 356 LYS A CA 1
ATOM 2849 C C . LYS A 1 356 ? -28.453 12.344 13.438 1 90.19 356 LYS A C 1
ATOM 2851 O O . LYS A 1 356 ? -27.844 13.039 12.625 1 90.19 356 LYS A O 1
ATOM 2856 N N . ASN A 1 357 ? -28.156 11.141 13.719 1 89.56 357 ASN A N 1
ATOM 2857 C CA . ASN A 1 357 ? -27.016 10.477 13.07 1 89.56 357 ASN A CA 1
ATOM 2858 C C . ASN A 1 357 ? -27.203 10.406 11.562 1 89.56 357 ASN A C 1
ATOM 2860 O O . ASN A 1 357 ? -26.266 10.617 10.805 1 89.56 357 ASN A O 1
ATOM 2864 N N . ARG A 1 358 ? -28.297 10.125 11.164 1 90.12 358 ARG A N 1
ATOM 2865 C CA . ARG A 1 358 ? -28.609 10.055 9.734 1 90.12 358 ARG A CA 1
ATOM 2866 C C . ARG A 1 358 ? -28.375 11.398 9.055 1 90.12 358 ARG A C 1
ATOM 2868 O O . ARG A 1 358 ? -27.875 11.453 7.934 1 90.12 358 ARG A O 1
ATOM 2875 N N . ARG A 1 359 ? -28.797 12.383 9.711 1 90.25 359 ARG A N 1
ATOM 2876 C CA . ARG A 1 359 ? -28.625 13.727 9.148 1 90.25 359 ARG A CA 1
ATOM 2877 C C . ARG A 1 359 ? -27.156 14.078 9.016 1 90.25 359 ARG A C 1
ATOM 2879 O O . ARG A 1 359 ? -26.75 14.695 8.023 1 90.25 359 ARG A O 1
ATOM 2886 N N . VAL A 1 360 ? -26.422 13.742 10 1 89.25 360 VAL A N 1
ATOM 2887 C CA . VAL A 1 360 ? -24.984 14.008 9.961 1 89.25 360 VAL A CA 1
ATOM 2888 C C . VAL A 1 360 ? -24.344 13.25 8.797 1 89.25 360 VAL A C 1
ATOM 2890 O O . VAL A 1 360 ? -23.578 13.82 8.023 1 89.25 360 VAL A O 1
ATOM 2893 N N . TRP A 1 361 ? -24.641 12.07 8.656 1 91.62 361 TRP A N 1
ATOM 2894 C CA . TRP A 1 361 ? -24.062 11.227 7.613 1 91.62 361 TRP A CA 1
ATOM 2895 C C . TRP A 1 361 ? -24.5 11.688 6.23 1 91.62 361 TRP A C 1
ATOM 2897 O O . TRP A 1 361 ? -23.75 11.562 5.258 1 91.62 361 TRP A O 1
ATOM 2907 N N . LYS A 1 362 ? -25.672 12.164 6.176 1 90.31 362 LYS A N 1
ATOM 2908 C CA . LYS A 1 362 ? -26.109 12.766 4.914 1 90.31 362 LYS A CA 1
ATOM 2909 C C . LYS A 1 362 ? -25.219 13.93 4.523 1 90.31 362 LYS A C 1
ATOM 2911 O O . LYS A 1 362 ? -24.906 14.117 3.344 1 90.31 362 LYS A O 1
ATOM 2916 N N . LEU A 1 363 ? -24.906 14.719 5.551 1 90.12 363 LEU A N 1
ATOM 2917 C CA . LEU A 1 363 ? -23.984 15.828 5.309 1 90.12 363 LEU A CA 1
ATOM 2918 C C . LEU A 1 363 ? -22.641 15.312 4.809 1 90.12 363 LEU A C 1
ATOM 2920 O O . LEU A 1 363 ? -22 15.961 3.98 1 90.12 363 LEU A O 1
ATOM 2924 N N . LEU A 1 364 ? -22.25 14.133 5.258 1 88.5 364 LEU A N 1
ATOM 2925 C CA . LEU A 1 364 ? -20.984 13.531 4.871 1 88.5 364 LEU A CA 1
ATOM 2926 C C . LEU A 1 364 ? -21.109 12.797 3.537 1 88.5 364 LEU A C 1
ATOM 2928 O O . LEU A 1 364 ? -20.125 12.281 3.01 1 88.5 364 LEU A O 1
ATOM 2932 N N . GLY A 1 365 ? -22.266 12.727 2.986 1 80.94 365 GLY A N 1
ATOM 2933 C CA . GLY A 1 365 ? -22.516 12.133 1.682 1 80.94 365 GLY A CA 1
ATOM 2934 C C . GLY A 1 365 ? -22.594 10.617 1.723 1 80.94 365 GLY A C 1
ATOM 2935 O O . GLY A 1 365 ? -22.328 9.945 0.723 1 80.94 365 GLY A O 1
ATOM 2936 N N . GLN A 1 366 ? -22.812 10.102 2.926 1 85.25 366 GLN A N 1
ATOM 2937 C CA . GLN A 1 366 ? -22.812 8.648 3.07 1 85.25 366 GLN A CA 1
ATOM 2938 C C . GLN A 1 366 ? -23.922 8.188 4.012 1 85.25 366 GLN A C 1
ATOM 2940 O O . GLN A 1 366 ? -24.609 9.008 4.621 1 85.25 366 GLN A O 1
ATOM 2945 N N . LYS A 1 367 ? -24.109 6.941 3.949 1 81.31 367 LYS A N 1
ATOM 2946 C CA . LYS A 1 367 ? -25 6.312 4.918 1 81.31 367 LYS A CA 1
ATOM 2947 C C . LYS A 1 367 ? -24.25 5.898 6.176 1 81.31 367 LYS A C 1
ATOM 2949 O O . LYS A 1 367 ? -23.047 5.605 6.121 1 81.31 367 LYS A O 1
ATOM 2954 N N . PRO A 1 368 ? -25.062 6.016 7.273 1 80.62 368 PRO A N 1
ATOM 2955 C CA . PRO A 1 368 ? -24.406 5.613 8.516 1 80.62 368 PRO A CA 1
ATOM 2956 C C . PRO A 1 368 ? -23.891 4.184 8.469 1 80.62 368 PRO A C 1
ATOM 2958 O O . PRO A 1 368 ? -24.469 3.326 7.805 1 80.62 368 PRO A O 1
ATOM 2961 N N . VAL A 1 369 ? -22.812 4.008 9.188 1 76.19 369 VAL A N 1
ATOM 2962 C CA . VAL A 1 369 ? -22.234 2.674 9.281 1 76.19 369 VAL A CA 1
ATOM 2963 C C . VAL A 1 369 ? -23.078 1.796 10.195 1 76.19 369 VAL A C 1
ATOM 2965 O O . VAL A 1 369 ? -23.5 2.229 11.273 1 76.19 369 VAL A O 1
ATOM 2968 N N . ALA A 1 370 ? -23.391 0.681 9.695 1 76.25 370 ALA A N 1
ATOM 2969 C CA . ALA A 1 370 ? -24.188 -0.254 10.477 1 76.25 370 ALA A CA 1
ATOM 2970 C C . ALA A 1 370 ? -23.438 -0.724 11.719 1 76.25 370 ALA A C 1
ATOM 2972 O O . ALA A 1 370 ? -22.219 -0.859 11.695 1 76.25 370 ALA A O 1
ATOM 2973 N N . PRO A 1 371 ? -24.188 -0.793 12.844 1 76.25 371 PRO A N 1
ATOM 2974 C CA . PRO A 1 371 ? -23.531 -1.33 14.031 1 76.25 371 PRO A CA 1
ATOM 2975 C C . PRO A 1 371 ? -22.938 -2.719 13.797 1 76.25 371 PRO A C 1
ATOM 2977 O O . PRO A 1 371 ? -23.469 -3.5 13.016 1 76.25 371 PRO A O 1
ATOM 2980 N N . ASP A 1 372 ? -21.859 -2.975 14.453 1 74.94 372 ASP A N 1
ATOM 2981 C CA . ASP A 1 372 ? -21.188 -4.262 14.305 1 74.94 372 ASP A CA 1
ATOM 2982 C C . ASP A 1 372 ? -21.844 -5.332 15.164 1 74.94 372 ASP A C 1
ATOM 2984 O O . ASP A 1 372 ? -21.828 -5.25 16.391 1 74.94 372 ASP A O 1
ATOM 2988 N N . ARG A 1 373 ? -22.5 -6.324 14.586 1 77.25 373 ARG A N 1
ATOM 2989 C CA . ARG A 1 373 ? -23.172 -7.41 15.305 1 77.25 373 ARG A CA 1
ATOM 2990 C C . ARG A 1 373 ? -22.406 -8.719 15.148 1 77.25 373 ARG A C 1
ATOM 2992 O O . ARG A 1 373 ? -22.953 -9.797 15.375 1 77.25 373 ARG A O 1
ATOM 2999 N N . THR A 1 374 ? -21.125 -8.586 14.828 1 82.06 374 THR A N 1
ATOM 3000 C CA . THR A 1 374 ? -20.328 -9.773 14.562 1 82.06 374 THR A CA 1
ATOM 3001 C C . THR A 1 374 ? -19.938 -10.469 15.867 1 82.06 374 THR A C 1
ATOM 3003 O O . THR A 1 374 ? -19.609 -9.812 16.844 1 82.06 374 THR A O 1
ATOM 3006 N N . ASN A 1 375 ? -20.109 -11.781 15.891 1 81.38 375 ASN A N 1
ATOM 3007 C CA . ASN A 1 375 ? -19.641 -12.586 17.016 1 81.38 375 ASN A CA 1
ATOM 3008 C C . ASN A 1 375 ? -18.172 -12.961 16.844 1 81.38 375 ASN A C 1
ATOM 3010 O O . ASN A 1 375 ? -17.844 -13.938 16.172 1 81.38 375 ASN A O 1
ATOM 3014 N N . TYR A 1 376 ? -17.375 -12.336 17.609 1 86.12 376 TYR A N 1
ATOM 3015 C CA . TYR A 1 376 ? -15.938 -12.492 17.438 1 86.12 376 TYR A CA 1
ATOM 3016 C C . TYR A 1 376 ? -15.43 -13.734 18.156 1 86.12 376 TYR A C 1
ATOM 3018 O O . TYR A 1 376 ? -15.977 -14.125 19.188 1 86.12 376 TYR A O 1
ATOM 3026 N N . ILE A 1 377 ? -14.508 -14.383 17.578 1 84.88 377 ILE A N 1
ATOM 3027 C CA . ILE A 1 377 ? -13.773 -15.484 18.188 1 84.88 377 ILE A CA 1
ATOM 3028 C C . ILE A 1 377 ? -12.641 -14.938 19.047 1 84.88 377 ILE A C 1
ATOM 3030 O O . ILE A 1 377 ? -11.781 -14.203 18.547 1 84.88 377 ILE A O 1
ATOM 3034 N N . LYS A 1 378 ? -12.648 -15.359 20.25 1 85.19 378 LYS A N 1
ATOM 3035 C CA . LYS A 1 378 ? -11.648 -14.836 21.172 1 85.19 378 LYS A CA 1
ATOM 3036 C C . LYS A 1 378 ? -10.57 -15.875 21.453 1 85.19 378 LYS A C 1
ATOM 3038 O O . LYS A 1 378 ? -10.844 -17.078 21.5 1 85.19 378 LYS A O 1
ATOM 3043 N N . SER A 1 379 ? -9.43 -15.289 21.594 1 81.06 379 SER A N 1
ATOM 3044 C CA . SER A 1 379 ? -8.344 -16.188 21.969 1 81.06 379 SER A CA 1
ATOM 3045 C C . SER A 1 379 ? -8.57 -16.781 23.359 1 81.06 379 SER A C 1
ATOM 3047 O O . SER A 1 379 ? -9.383 -16.266 24.125 1 81.06 379 SER A O 1
ATOM 3049 N N . SER A 1 380 ? -7.844 -17.859 23.594 1 78.88 380 SER A N 1
ATOM 3050 C CA . SER A 1 380 ? -8.008 -18.547 24.859 1 78.88 380 SER A CA 1
ATOM 3051 C C . SER A 1 380 ? -7.656 -17.656 26.047 1 78.88 380 SER A C 1
ATOM 3053 O O . SER A 1 380 ? -8.258 -17.75 27.109 1 78.88 380 SER A O 1
ATOM 3055 N N . ASN A 1 381 ? -6.699 -16.719 25.828 1 72.5 381 ASN A N 1
ATOM 3056 C CA . ASN A 1 381 ? -6.305 -15.82 26.906 1 72.5 381 ASN A CA 1
ATOM 3057 C C . ASN A 1 381 ? -7.074 -14.508 26.844 1 72.5 381 ASN A C 1
ATOM 3059 O O . ASN A 1 381 ? -6.785 -13.578 27.609 1 72.5 381 ASN A O 1
ATOM 3063 N N . TYR A 1 382 ? -7.965 -14.367 25.844 1 70.31 382 TYR A N 1
ATOM 3064 C CA . TYR A 1 382 ? -8.891 -13.25 25.688 1 70.31 382 TYR A CA 1
ATOM 3065 C C . TYR A 1 382 ? -8.141 -11.977 25.328 1 70.31 382 TYR A C 1
ATOM 3067 O O . TYR A 1 382 ? -8.648 -10.867 25.547 1 70.31 382 TYR A O 1
ATOM 3075 N N . SER A 1 383 ? -6.934 -12.164 24.844 1 71.75 383 SER A N 1
ATOM 3076 C CA . SER A 1 383 ? -6.129 -10.984 24.547 1 71.75 383 SER A CA 1
ATOM 3077 C C . SER A 1 383 ? -6.305 -10.555 23.094 1 71.75 383 SER A C 1
ATOM 3079 O O . SER A 1 383 ? -5.879 -9.469 22.703 1 71.75 383 SER A O 1
ATOM 3081 N N . PHE A 1 384 ? -6.953 -11.43 22.391 1 77.69 384 PHE A N 1
ATOM 3082 C CA . PHE A 1 384 ? -7.055 -11.203 20.953 1 77.69 384 PHE A CA 1
ATOM 3083 C C . PHE A 1 384 ? -8.359 -11.773 20.406 1 77.69 384 PHE A C 1
ATOM 3085 O O . PHE A 1 384 ? -8.867 -12.766 20.906 1 77.69 384 PHE A O 1
ATOM 3092 N N . GLN A 1 385 ? -8.961 -11.023 19.422 1 81.81 385 GLN A N 1
ATOM 3093 C CA . GLN A 1 385 ? -10.188 -11.539 18.812 1 81.81 385 GLN A CA 1
ATOM 3094 C C . GLN A 1 385 ? -10.18 -11.32 17.312 1 81.81 385 GLN A C 1
ATOM 3096 O O . GLN A 1 385 ? -9.523 -10.414 16.812 1 81.81 385 GLN A O 1
ATOM 3101 N N . ILE A 1 386 ? -10.812 -12.242 16.625 1 82.88 386 ILE A N 1
ATOM 3102 C CA . ILE A 1 386 ? -10.969 -12.125 15.18 1 82.88 386 ILE A CA 1
ATOM 3103 C C . ILE A 1 386 ? -12.414 -12.438 14.797 1 82.88 386 ILE A C 1
ATOM 3105 O O . ILE A 1 386 ? -13.117 -13.164 15.516 1 82.88 386 ILE A O 1
ATOM 3109 N N . PRO A 1 387 ? -12.875 -11.797 13.719 1 83.44 387 PRO A N 1
ATOM 3110 C CA . PRO A 1 387 ? -14.203 -12.188 13.25 1 83.44 387 PRO A CA 1
ATOM 3111 C C . PRO A 1 387 ? -14.242 -13.625 12.727 1 83.44 387 PRO A C 1
ATOM 3113 O O . PRO A 1 387 ? -13.188 -14.211 12.453 1 83.44 387 PRO A O 1
ATOM 3116 N N . PRO A 1 388 ? -15.453 -14.133 12.625 1 80.69 388 PRO A N 1
ATOM 3117 C CA . PRO A 1 388 ? -15.547 -15.492 12.094 1 80.69 388 PRO A CA 1
ATOM 3118 C C . PRO A 1 388 ? -15.039 -15.602 10.656 1 80.69 388 PRO A C 1
ATOM 3120 O O . PRO A 1 388 ? -15.242 -14.688 9.859 1 80.69 388 PRO A O 1
ATOM 3123 N N . THR A 1 389 ? -14.297 -16.609 10.43 1 75.56 389 THR A N 1
ATOM 3124 C CA . THR A 1 389 ? -13.711 -16.812 9.109 1 75.56 389 THR A CA 1
ATOM 3125 C C . THR A 1 389 ? -14.609 -17.688 8.25 1 75.56 389 THR A C 1
ATOM 3127 O O . THR A 1 389 ? -15.266 -18.609 8.758 1 75.56 389 THR A O 1
ATOM 3130 N N . SER A 1 390 ? -14.906 -17.094 6.992 1 62.81 390 SER A N 1
ATOM 3131 C CA . SER A 1 390 ? -15.773 -17.859 6.094 1 62.81 390 SER A CA 1
ATOM 3132 C C . SER A 1 390 ? -15.172 -19.219 5.777 1 62.81 390 SER A C 1
ATOM 3134 O O . SER A 1 390 ? -13.953 -19.391 5.762 1 62.81 390 SER A O 1
ATOM 3136 N N . LYS A 1 391 ? -16.047 -20.172 5.863 1 58.12 391 LYS A N 1
ATOM 3137 C CA . LYS A 1 391 ? -15.625 -21.516 5.457 1 58.12 391 LYS A CA 1
ATOM 3138 C C . LYS A 1 391 ? -15.016 -21.5 4.055 1 58.12 391 LYS A C 1
ATOM 3140 O O . LYS A 1 391 ? -15.547 -20.844 3.15 1 58.12 391 LYS A O 1
ATOM 3145 N N . VAL A 1 392 ? -13.656 -21.469 3.914 1 54.72 392 VAL A N 1
ATOM 3146 C CA . VAL A 1 392 ? -12.859 -21.453 2.691 1 54.72 392 VAL A CA 1
ATOM 3147 C C . VAL A 1 392 ? -13.633 -22.125 1.562 1 54.72 392 VAL A C 1
ATOM 3149 O O . VAL A 1 392 ? -14.273 -23.156 1.772 1 54.72 392 VAL A O 1
ATOM 3152 N N . ALA A 1 393 ? -13.977 -21.391 0.528 1 50.28 393 ALA A N 1
ATOM 3153 C CA . ALA A 1 393 ? -14.797 -21.672 -0.646 1 50.28 393 ALA A CA 1
ATOM 3154 C C . ALA A 1 393 ? -14.414 -23.016 -1.266 1 50.28 393 ALA A C 1
ATOM 3156 O O . ALA A 1 393 ? -13.242 -23.422 -1.224 1 50.28 393 ALA A O 1
ATOM 3157 N N . GLN A 1 394 ? -15.328 -23.938 -1.255 1 48.66 394 GLN A N 1
ATOM 3158 C CA . GLN A 1 394 ? -15.305 -25.156 -2.078 1 48.66 394 GLN A CA 1
ATOM 3159 C C . GLN A 1 394 ? -15.273 -24.797 -3.562 1 48.66 394 GLN A C 1
ATOM 3161 O O . GLN A 1 394 ? -15.797 -23.766 -3.975 1 48.66 394 GLN A O 1
ATOM 3166 N N . LYS A 1 395 ? -14.211 -25.125 -4.34 1 43.97 395 LYS A N 1
ATOM 3167 C CA . LYS A 1 395 ? -14.203 -24.938 -5.785 1 43.97 395 LYS A CA 1
ATOM 3168 C C . LYS A 1 395 ? -15.617 -25 -6.359 1 43.97 395 LYS A C 1
ATOM 3170 O O . LYS A 1 395 ? -16.438 -25.812 -5.906 1 43.97 395 LYS A O 1
ATOM 3175 N N . PRO A 1 396 ? -15.977 -24.172 -7.203 1 37.25 396 PRO A N 1
ATOM 3176 C CA . PRO A 1 396 ? -17.234 -24.344 -7.926 1 37.25 396 PRO A CA 1
ATOM 3177 C C . PRO A 1 396 ? -17.281 -25.641 -8.742 1 37.25 396 PRO A C 1
ATOM 3179 O O . PRO A 1 396 ? -16.281 -26.016 -9.359 1 37.25 396 PRO A O 1
ATOM 3182 N N . CYS A 1 397 ? -18.172 -26.641 -8.57 1 39.75 397 CYS A N 1
ATOM 3183 C CA . CYS A 1 397 ? -18.516 -27.938 -9.141 1 39.75 397 CYS A CA 1
ATOM 3184 C C . CYS A 1 397 ? -17.875 -29.078 -8.344 1 39.75 397 CYS A C 1
ATOM 3186 O O . CYS A 1 397 ? -17.781 -30.203 -8.828 1 39.75 397 CYS A O 1
ATOM 3188 N N . GLN A 1 398 ? -17.141 -28.812 -7.414 1 43.12 398 GLN A N 1
ATOM 3189 C CA . GLN A 1 398 ? -16.781 -29.922 -6.531 1 43.12 398 GLN A CA 1
ATOM 3190 C C . GLN A 1 398 ? -18.016 -30.5 -5.848 1 43.12 398 GLN A C 1
ATOM 3192 O O . GLN A 1 398 ? -18.719 -29.797 -5.137 1 43.12 398 GLN A O 1
ATOM 3197 N N . ARG A 1 399 ? -18.625 -31.406 -6.445 1 40.34 399 ARG A N 1
ATOM 3198 C CA . ARG A 1 399 ? -19.719 -32.219 -5.914 1 40.34 399 ARG A CA 1
ATOM 3199 C C . ARG A 1 399 ? -19.344 -32.812 -4.559 1 40.34 399 ARG A C 1
ATOM 3201 O O . ARG A 1 399 ? -18.203 -33.25 -4.363 1 40.34 399 ARG A O 1
ATOM 3208 N N . LYS A 1 400 ? -20 -32.531 -3.492 1 44.12 400 LYS A N 1
ATOM 3209 C CA . LYS A 1 400 ? -19.969 -33.406 -2.318 1 44.12 400 LYS A CA 1
ATOM 3210 C C . LYS A 1 400 ? -20.078 -34.875 -2.715 1 44.12 400 LYS A C 1
ATOM 3212 O O . LYS A 1 400 ? -21 -35.281 -3.434 1 44.12 400 LYS A O 1
ATOM 3217 N N . ARG A 1 401 ? -19.078 -35.688 -2.658 1 37.47 401 ARG A N 1
ATOM 3218 C CA . ARG A 1 401 ? -19.391 -37.094 -2.766 1 37.47 401 ARG A CA 1
ATOM 3219 C C . ARG A 1 401 ? -20.516 -37.5 -1.814 1 37.47 401 ARG A C 1
ATOM 3221 O O . ARG A 1 401 ? -20.594 -36.969 -0.694 1 37.47 401 ARG A O 1
ATOM 3228 N N . PRO A 1 402 ? -21.609 -38.031 -2.186 1 32.38 402 PRO A N 1
ATOM 3229 C CA . PRO A 1 402 ? -22.594 -38.562 -1.244 1 32.38 402 PRO A CA 1
ATOM 3230 C C . PRO A 1 402 ? -21.953 -39.25 -0.039 1 32.38 402 PRO A C 1
ATOM 3232 O O . PRO A 1 402 ? -20.828 -39.75 -0.138 1 32.38 402 PRO A O 1
ATOM 3235 N N . LYS A 1 403 ? -22.375 -39.062 1.198 1 39.44 403 LYS A N 1
ATOM 3236 C CA . LYS A 1 403 ? -21.984 -39.75 2.428 1 39.44 403 LYS A CA 1
ATOM 3237 C C . LYS A 1 403 ? -21.672 -41.219 2.162 1 39.44 403 LYS A C 1
ATOM 3239 O O . LYS A 1 403 ? -20.984 -41.844 2.959 1 39.44 403 LYS A O 1
ATOM 3244 N N . ALA A 1 404 ? -22.484 -41.812 1.353 1 33.06 404 ALA A N 1
ATOM 3245 C CA . ALA A 1 404 ? -22.469 -43.25 1.168 1 33.06 404 ALA A CA 1
ATOM 3246 C C . ALA A 1 404 ? -21.156 -43.719 0.521 1 33.06 404 ALA A C 1
ATOM 3248 O O . ALA A 1 404 ? -20.734 -44.844 0.708 1 33.06 404 ALA A O 1
ATOM 3249 N N . GLU A 1 405 ? -20.625 -42.906 -0.515 1 32.84 405 GLU A N 1
ATOM 3250 C CA . GLU A 1 405 ? -19.516 -43.5 -1.23 1 32.84 405 GLU A CA 1
ATOM 3251 C C . GLU A 1 405 ? -18.188 -43.219 -0.526 1 32.84 405 GLU A C 1
ATOM 3253 O O . GLU A 1 405 ? -17.125 -43.656 -0.985 1 32.84 405 GLU A O 1
ATOM 3258 N N . ARG A 1 406 ? -18.125 -42.469 0.4 1 35.5 406 ARG A N 1
ATOM 3259 C CA . ARG A 1 406 ? -16.906 -42.375 1.2 1 35.5 406 ARG A CA 1
ATOM 3260 C C . ARG A 1 406 ? -16.641 -43.688 1.916 1 35.5 406 ARG A C 1
ATOM 3262 O O . ARG A 1 406 ? -15.57 -43.875 2.52 1 35.5 406 ARG A O 1
ATOM 3269 N N . THR A 1 407 ? -17.719 -44.312 2.293 1 28.12 407 THR A N 1
ATOM 3270 C CA . THR A 1 407 ? -17.547 -45.469 3.168 1 28.12 407 THR A CA 1
ATOM 3271 C C . THR A 1 407 ? -16.844 -46.625 2.436 1 28.12 407 THR A C 1
ATOM 3273 O O . THR A 1 407 ? -16.484 -47.625 3.047 1 28.12 407 THR A O 1
ATOM 3276 N N . ARG A 1 408 ? -17.156 -46.781 1.111 1 30.38 408 ARG A N 1
ATOM 3277 C CA . ARG A 1 408 ? -16.797 -48.125 0.69 1 30.38 408 ARG A CA 1
ATOM 3278 C C . ARG A 1 408 ? -15.289 -48.25 0.496 1 30.38 40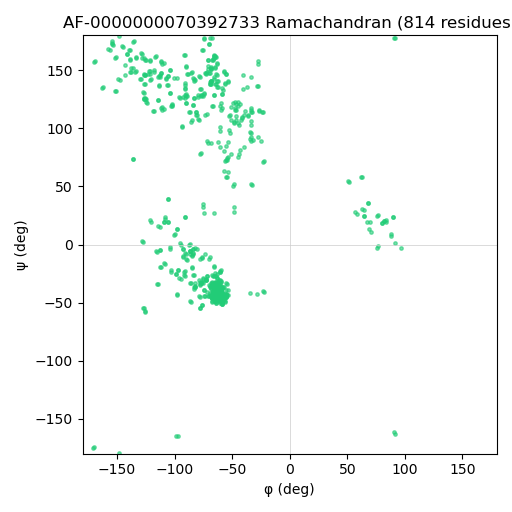8 ARG A C 1
ATOM 3280 O O . ARG A 1 408 ? -14.789 -49.344 0.169 1 30.38 408 ARG A O 1
ATOM 3287 N N . ARG A 1 409 ? -14.359 -47.156 0.479 1 26.95 409 ARG A N 1
ATOM 3288 C CA . ARG A 1 409 ? -13.109 -47.906 0.572 1 26.95 409 ARG A CA 1
ATOM 3289 C C . ARG A 1 409 ? -12.734 -48.188 2.027 1 26.95 409 ARG A C 1
ATOM 3291 O O . ARG A 1 409 ? -12.992 -47.344 2.9 1 26.95 409 ARG A O 1
ATOM 3298 N N . MET B 1 1 ? 10.039 -58.938 -24.859 1 21.91 1 MET B N 1
ATOM 3299 C CA . MET B 1 1 ? 10.289 -59.281 -23.453 1 21.91 1 MET B CA 1
ATOM 3300 C C . MET B 1 1 ? 11.5 -58.531 -22.922 1 21.91 1 MET B C 1
ATOM 3302 O O . MET B 1 1 ? 12.25 -59.062 -22.109 1 21.91 1 MET B O 1
ATOM 3306 N N . THR B 1 2 ? 11.93 -57.438 -23.5 1 26.77 2 THR B N 1
ATOM 3307 C CA . THR B 1 2 ? 13.203 -56.75 -23.375 1 26.77 2 THR B CA 1
ATOM 3308 C C . THR B 1 2 ? 13.43 -56.312 -21.938 1 26.77 2 THR B C 1
ATOM 3310 O O . THR B 1 2 ? 12.586 -55.625 -21.359 1 26.77 2 THR B O 1
ATOM 3313 N N . GLN B 1 3 ? 14.25 -57.031 -21.109 1 23.19 3 GLN B N 1
ATOM 3314 C CA . GLN B 1 3 ? 14.625 -56.969 -19.703 1 23.19 3 GLN B CA 1
ATOM 3315 C C . GLN B 1 3 ? 15.281 -55.656 -19.375 1 23.19 3 GLN B C 1
ATOM 3317 O O . GLN B 1 3 ? 16.312 -55.281 -19.953 1 23.19 3 GLN B O 1
ATOM 3322 N N . PHE B 1 4 ? 14.539 -54.562 -19.094 1 26.14 4 PHE B N 1
ATOM 3323 C CA . PHE B 1 4 ? 14.945 -53.219 -18.781 1 26.14 4 PHE B CA 1
ATOM 3324 C C . PHE B 1 4 ? 15.898 -53.188 -17.594 1 26.14 4 PHE B C 1
ATOM 3326 O O . PHE B 1 4 ? 15.555 -53.656 -16.5 1 26.14 4 PHE B O 1
ATOM 3333 N N . VAL B 1 5 ? 17.172 -53.375 -17.812 1 24.8 5 VAL B N 1
ATOM 3334 C CA . VAL B 1 5 ? 18.219 -53.469 -16.797 1 24.8 5 VAL B CA 1
ATOM 3335 C C . VAL B 1 5 ? 18.156 -52.25 -15.867 1 24.8 5 VAL B C 1
ATOM 3337 O O . VAL B 1 5 ? 18.094 -51.125 -16.328 1 24.8 5 VAL B O 1
ATOM 3340 N N . LYS B 1 6 ? 17.766 -52.344 -14.57 1 24.86 6 LYS B N 1
ATOM 3341 C CA . LYS B 1 6 ? 17.609 -51.594 -13.328 1 24.86 6 LYS B CA 1
ATOM 3342 C C . LYS B 1 6 ? 18.922 -50.906 -12.93 1 24.86 6 LYS B C 1
ATOM 3344 O O . LYS B 1 6 ? 19.859 -51.594 -12.492 1 24.86 6 LYS B O 1
ATOM 3349 N N . GLY B 1 7 ? 19.5 -50.031 -13.781 1 22.47 7 GLY B N 1
ATOM 3350 C CA . GLY B 1 7 ? 20.797 -49.469 -13.453 1 22.47 7 GLY B CA 1
ATOM 3351 C C . GLY B 1 7 ? 20.891 -48.969 -12.023 1 22.47 7 GLY B C 1
ATOM 3352 O O . GLY B 1 7 ? 19.953 -48.375 -11.5 1 22.47 7 GLY B O 1
ATOM 3353 N N . GLN B 1 8 ? 21.656 -49.594 -11.117 1 21.59 8 GLN B N 1
ATOM 3354 C CA . GLN B 1 8 ? 22 -49.438 -9.711 1 21.59 8 GLN B CA 1
ATOM 3355 C C . GLN B 1 8 ? 22.609 -48.062 -9.453 1 21.59 8 GLN B C 1
ATOM 3357 O O . GLN B 1 8 ? 23.703 -47.781 -9.914 1 21.59 8 GLN B O 1
ATOM 3362 N N . SER B 1 9 ? 21.906 -46.969 -9.641 1 22.61 9 SER B N 1
ATOM 3363 C CA . SER B 1 9 ? 22.516 -45.656 -9.438 1 22.61 9 SER B CA 1
ATOM 3364 C C . SER B 1 9 ? 23.219 -45.562 -8.086 1 22.61 9 SER B C 1
ATOM 3366 O O . SER B 1 9 ? 22.688 -46 -7.07 1 22.61 9 SER B O 1
ATOM 3368 N N . ARG B 1 10 ? 24.547 -45.562 -7.961 1 24.62 10 ARG B N 1
ATOM 3369 C CA . ARG B 1 10 ? 25.484 -45.5 -6.852 1 24.62 10 ARG B CA 1
ATOM 3370 C C . ARG B 1 10 ? 25.125 -44.406 -5.875 1 24.62 10 ARG B C 1
ATOM 3372 O O . ARG B 1 10 ? 24.766 -43.281 -6.289 1 24.62 10 ARG B O 1
ATOM 3379 N N . SER B 1 11 ? 24.766 -44.75 -4.605 1 21.89 11 SER B N 1
ATOM 3380 C CA . SER B 1 11 ? 24.359 -44.062 -3.387 1 21.89 11 SER B CA 1
ATOM 3381 C C . SER B 1 11 ? 25.375 -43 -2.967 1 21.89 11 SER B C 1
ATOM 3383 O O . SER B 1 11 ? 26.562 -43.312 -2.791 1 21.89 11 SER B O 1
ATOM 3385 N N . CYS B 1 12 ? 25.547 -41.844 -3.602 1 26.48 12 CYS B N 1
ATOM 3386 C CA . CYS B 1 12 ? 26.438 -40.812 -3.1 1 26.48 12 CYS B CA 1
ATOM 3387 C C . CYS B 1 12 ? 26.453 -40.812 -1.577 1 26.48 12 CYS B C 1
ATOM 3389 O O . CYS B 1 12 ? 25.422 -40.969 -0.938 1 26.48 12 CYS B O 1
ATOM 3391 N N . GLY B 1 13 ? 27.484 -41.281 -0.885 1 24.47 13 GLY B N 1
ATOM 3392 C CA . GLY B 1 13 ? 27.688 -41.438 0.547 1 24.47 13 GLY B CA 1
ATOM 3393 C C . GLY B 1 13 ? 27.156 -40.281 1.355 1 24.47 13 GLY B C 1
ATOM 3394 O O . GLY B 1 13 ? 26.859 -39.219 0.804 1 24.47 13 GLY B O 1
ATOM 3395 N N . PRO B 1 14 ? 26.625 -40.5 2.611 1 25.08 14 PRO B N 1
ATOM 3396 C CA . PRO B 1 14 ? 25.938 -39.594 3.523 1 25.08 14 PRO B CA 1
ATOM 3397 C C . PRO B 1 14 ? 26.766 -38.344 3.879 1 25.08 14 PRO B C 1
ATOM 3399 O O . PRO B 1 14 ? 27.922 -38.5 4.277 1 25.08 14 PRO B O 1
ATOM 3402 N N . THR B 1 15 ? 27 -37.438 3.152 1 26.09 15 THR B N 1
ATOM 3403 C CA . THR B 1 15 ? 27.797 -36.312 3.65 1 26.09 15 THR B CA 1
ATOM 3404 C C . THR B 1 15 ? 27.422 -36 5.094 1 26.09 15 THR B C 1
ATOM 3406 O O . THR B 1 15 ? 26.234 -35.969 5.441 1 26.09 15 THR B O 1
ATOM 3409 N N . PRO B 1 16 ? 28.391 -36.188 6.082 1 23.86 16 PRO B N 1
ATOM 3410 C CA . PRO B 1 16 ? 28.125 -35.969 7.5 1 23.86 16 PRO B CA 1
ATOM 3411 C C . PRO B 1 16 ? 27.438 -34.625 7.762 1 23.86 16 PRO B C 1
ATOM 3413 O O . 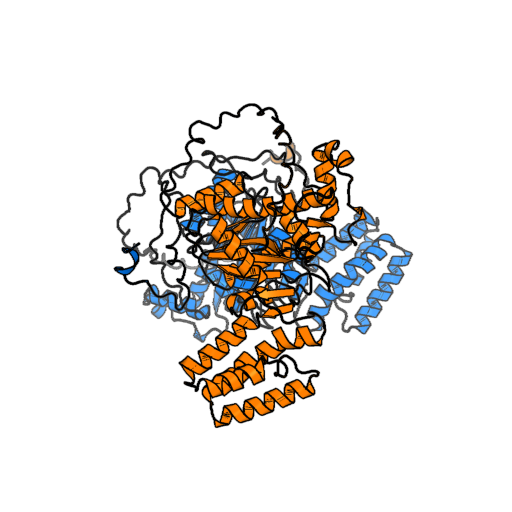PRO B 1 16 ? 27.766 -33.625 7.109 1 23.86 16 PRO B O 1
ATOM 3416 N N . HIS B 1 17 ? 26.234 -34.594 8.039 1 24.22 17 HIS B N 1
ATOM 3417 C CA . HIS B 1 17 ? 25.406 -33.5 8.547 1 24.22 17 HIS B CA 1
ATOM 3418 C C . HIS B 1 17 ? 26.062 -32.812 9.742 1 24.22 17 HIS B C 1
ATOM 3420 O O . HIS B 1 17 ? 25.828 -33.188 10.891 1 24.22 17 HIS B O 1
ATOM 3426 N N . HIS B 1 18 ? 27.422 -32.75 9.766 1 24.44 18 HIS B N 1
ATOM 3427 C CA . HIS B 1 18 ? 27.812 -32.031 10.969 1 24.44 18 HIS B CA 1
ATOM 3428 C C . HIS B 1 18 ? 27.062 -30.703 11.078 1 24.44 18 HIS B C 1
ATOM 3430 O O . HIS B 1 18 ? 27.234 -29.812 10.234 1 24.44 18 HIS B O 1
ATOM 3436 N N . LEU B 1 19 ? 25.891 -30.781 11.469 1 25.03 19 LEU B N 1
ATOM 3437 C CA . LEU B 1 19 ? 25.141 -29.625 11.984 1 25.03 19 LEU B CA 1
ATOM 3438 C C . LEU B 1 19 ? 26.016 -28.797 12.914 1 25.03 19 LEU B C 1
ATOM 3440 O O . LEU B 1 19 ? 26.609 -29.328 13.867 1 25.03 19 LEU B O 1
ATOM 3444 N N . TRP B 1 20 ? 26.812 -27.984 12.438 1 22.03 20 TRP B N 1
ATOM 3445 C CA . TRP B 1 20 ? 27.594 -27.016 13.195 1 22.03 20 TRP B CA 1
ATOM 3446 C C . TRP B 1 20 ? 26.875 -26.641 14.484 1 22.03 20 TRP B C 1
ATOM 3448 O O . TRP B 1 20 ? 25.75 -26.156 14.453 1 22.03 20 TRP B O 1
ATOM 3458 N N . LYS B 1 21 ? 27.141 -27.328 15.609 1 25.41 21 LYS B N 1
ATOM 3459 C CA . LYS B 1 21 ? 26.766 -27.031 16.984 1 25.41 21 LYS B CA 1
ATOM 3460 C C . LYS B 1 21 ? 27.094 -25.594 17.359 1 25.41 21 LYS B C 1
ATOM 3462 O O . LYS B 1 21 ? 28.266 -25.266 17.578 1 25.41 21 LYS B O 1
ATOM 3467 N N . THR B 1 22 ? 26.766 -24.625 16.688 1 25.39 22 THR B N 1
ATOM 3468 C CA . THR B 1 22 ? 26.922 -23.359 17.391 1 25.39 22 THR B CA 1
ATOM 3469 C C . THR B 1 22 ? 26.578 -23.5 18.875 1 25.39 22 THR B C 1
ATOM 3471 O O . THR B 1 22 ? 25.656 -24.234 19.234 1 25.39 22 THR B O 1
ATOM 3474 N N . LYS B 1 23 ? 27.547 -23.406 19.766 1 26.16 23 LYS B N 1
ATOM 3475 C CA . LYS B 1 23 ? 27.312 -23.438 21.203 1 26.16 23 LYS B CA 1
ATOM 3476 C C . LYS B 1 23 ? 25.984 -22.781 21.578 1 26.16 23 LYS B C 1
ATOM 3478 O O . LYS B 1 23 ? 25.625 -21.75 21.016 1 26.16 23 LYS B O 1
ATOM 3483 N N . PRO B 1 24 ? 25.062 -23.594 22.156 1 26.17 24 PRO B N 1
ATOM 3484 C CA . PRO B 1 24 ? 23.844 -22.938 22.641 1 26.17 24 PRO B CA 1
ATOM 3485 C C . PRO B 1 24 ? 24.125 -21.656 23.406 1 26.17 24 PRO B C 1
ATOM 3487 O O . PRO B 1 24 ? 25 -21.625 24.281 1 26.17 24 PRO B O 1
ATOM 3490 N N . GLY B 1 25 ? 24.453 -20.547 22.891 1 27.83 25 GLY B N 1
ATOM 3491 C CA . GLY B 1 25 ? 24.688 -19.5 23.875 1 27.83 25 GLY B CA 1
ATOM 3492 C C . GLY B 1 25 ? 23.891 -19.703 25.156 1 27.83 25 GLY B C 1
ATOM 3493 O O . GLY B 1 25 ? 23.062 -20.594 25.234 1 27.83 25 GLY B O 1
ATOM 3494 N N . PRO B 1 26 ? 24.344 -19.125 26.391 1 27.36 26 PRO B N 1
ATOM 3495 C CA . PRO B 1 26 ? 23.562 -19.547 27.562 1 27.36 26 PRO B CA 1
ATOM 3496 C C . PRO B 1 26 ? 22.094 -19.781 27.234 1 27.36 26 PRO B C 1
ATOM 3498 O O . PRO B 1 26 ? 21.562 -19.188 26.297 1 27.36 26 PRO B O 1
ATOM 3501 N N . GLN B 1 27 ? 21.672 -21 27.375 1 26 27 GLN B N 1
ATOM 3502 C CA . GLN B 1 27 ? 20.281 -21.422 27.391 1 26 27 GLN B CA 1
ATOM 3503 C C . GLN B 1 27 ? 19.391 -20.359 28.031 1 26 27 GLN B C 1
ATOM 3505 O O . GLN B 1 27 ? 19.406 -20.172 29.25 1 26 27 GLN B O 1
ATOM 3510 N N . THR B 1 28 ? 19.531 -19.172 27.531 1 29.03 28 THR B N 1
ATOM 3511 C CA . THR B 1 28 ? 18.516 -18.359 28.188 1 29.03 28 THR B CA 1
ATOM 3512 C C . THR B 1 28 ? 17.266 -19.188 28.516 1 29.03 28 THR B C 1
ATOM 3514 O O . THR B 1 28 ? 16.719 -19.844 27.625 1 29.03 28 THR B O 1
ATOM 3517 N N . THR B 1 29 ? 17.281 -19.781 29.703 1 29.31 29 THR B N 1
ATOM 3518 C CA . THR B 1 29 ? 16.156 -20.453 30.328 1 29.31 29 THR B CA 1
ATOM 3519 C C . THR B 1 29 ? 14.836 -19.922 29.766 1 29.31 29 THR B C 1
ATOM 3521 O O . THR B 1 29 ? 14.492 -18.766 29.984 1 29.31 29 THR B O 1
ATOM 3524 N N . LEU B 1 30 ? 14.656 -20.312 28.547 1 29.19 30 LEU B N 1
ATOM 3525 C CA . LEU B 1 30 ? 13.289 -20.062 28.125 1 29.19 30 LEU B CA 1
ATOM 3526 C C . LEU B 1 30 ? 12.312 -20.25 29.281 1 29.19 30 LEU B C 1
ATOM 3528 O O . LEU B 1 30 ? 12.391 -21.25 30 1 29.19 30 LEU B O 1
ATOM 3532 N N . CYS B 1 31 ? 12.023 -19.281 29.984 1 28.88 31 CYS B N 1
ATOM 3533 C CA . CYS B 1 31 ? 11.07 -19.453 31.078 1 28.88 31 CYS B CA 1
ATOM 3534 C C . CYS B 1 31 ? 10.164 -20.656 30.812 1 28.88 31 CYS B C 1
ATOM 3536 O O . CYS B 1 31 ? 9.734 -20.875 29.672 1 28.88 31 CYS B O 1
ATOM 3538 N N . PRO B 1 32 ? 10.18 -21.828 31.594 1 32.66 32 PRO B N 1
ATOM 3539 C CA . PRO B 1 32 ? 9.273 -22.984 31.516 1 32.66 32 PRO B CA 1
ATOM 3540 C C . PRO B 1 32 ? 7.926 -22.625 30.891 1 32.66 32 PRO B C 1
ATOM 3542 O O . PRO B 1 32 ? 7.199 -23.516 30.438 1 32.66 32 PRO B O 1
ATOM 3545 N N . LEU B 1 33 ? 7.457 -21.547 31.219 1 32.66 33 LEU B N 1
ATOM 3546 C CA . LEU B 1 33 ? 6.172 -21.125 30.688 1 32.66 33 LEU B CA 1
ATOM 3547 C C . LEU B 1 33 ? 6.223 -21.031 29.156 1 32.66 33 LEU B C 1
ATOM 3549 O O . LEU B 1 33 ? 5.188 -20.875 28.516 1 32.66 33 LEU B O 1
ATOM 3553 N N . CYS B 1 34 ? 7.352 -20.875 28.531 1 35.03 34 CYS B N 1
ATOM 3554 C CA . CYS B 1 34 ? 7.57 -20.672 27.094 1 35.03 34 CYS B CA 1
ATOM 3555 C C . CYS B 1 34 ? 7.562 -22.016 26.359 1 35.03 34 CYS B C 1
ATOM 3557 O O . CYS B 1 34 ? 7.68 -22.047 25.141 1 35.03 34 CYS B O 1
ATOM 3559 N N . GLN B 1 35 ? 8.031 -23.094 26.828 1 36.84 35 GLN B N 1
ATOM 3560 C CA . GLN B 1 35 ? 8.211 -24.391 26.172 1 36.84 35 GLN B CA 1
ATOM 3561 C C . GLN B 1 35 ? 6.871 -24.953 25.703 1 36.84 35 GLN B C 1
ATOM 3563 O O . GLN B 1 35 ? 6.832 -25.828 24.844 1 36.84 35 GLN B O 1
ATOM 3568 N N . SER B 1 36 ? 5.844 -25.016 26.562 1 38.81 36 SER B N 1
ATOM 3569 C CA . SER B 1 36 ? 4.633 -25.703 26.156 1 38.81 36 SER B CA 1
ATOM 3570 C C . SER B 1 36 ? 3.873 -24.906 25.094 1 38.81 36 SER B C 1
ATOM 3572 O O . SER B 1 36 ? 3.463 -23.781 25.344 1 38.81 36 SER B O 1
ATOM 3574 N N . ARG B 1 37 ? 4.254 -25.141 23.859 1 47.12 37 ARG B N 1
ATOM 3575 C CA . ARG B 1 37 ? 3.41 -24.516 22.859 1 47.12 37 ARG B CA 1
ATOM 3576 C C . ARG B 1 37 ? 1.955 -24.469 23.297 1 47.12 37 ARG B C 1
ATOM 3578 O O . ARG B 1 37 ? 1.349 -25.516 23.562 1 47.12 37 ARG B O 1
ATOM 3585 N N . PRO B 1 38 ? 1.543 -23.344 23.844 1 53.84 38 PRO B N 1
ATOM 3586 C CA . PRO B 1 38 ? 0.151 -23.344 24.297 1 53.84 38 PRO B CA 1
ATOM 3587 C C . PRO B 1 38 ? -0.797 -24 23.297 1 53.84 38 PRO B C 1
ATOM 3589 O O . PRO B 1 38 ? -0.578 -23.906 22.078 1 53.84 38 PRO B O 1
ATOM 3592 N N . LYS B 1 39 ? -1.441 -24.969 23.703 1 68.44 39 LYS B N 1
ATOM 3593 C CA . LYS B 1 39 ? -2.488 -25.609 22.906 1 68.44 39 LYS B CA 1
ATOM 3594 C C . LYS B 1 39 ? -3.352 -24.562 22.188 1 68.44 39 LYS B C 1
ATOM 3596 O O . LYS B 1 39 ? -3.842 -23.625 22.828 1 68.44 39 LYS B O 1
ATOM 3601 N N . LEU B 1 40 ? -3.164 -24.5 20.812 1 82.44 40 LEU B N 1
ATOM 3602 C CA . LEU B 1 40 ? -3.982 -23.625 19.984 1 82.44 40 LEU B CA 1
ATOM 3603 C C . LEU B 1 40 ? -5.406 -24.156 19.875 1 82.44 40 LEU B C 1
ATOM 3605 O O . LEU B 1 40 ? -5.641 -25.203 19.266 1 82.44 40 LEU B O 1
ATOM 3609 N N . HIS B 1 41 ? -6.34 -23.484 20.438 1 83.62 41 HIS B N 1
ATOM 3610 C CA . HIS B 1 41 ? -7.703 -24 20.531 1 83.62 41 HIS B CA 1
ATOM 3611 C C . HIS B 1 41 ? -8.57 -23.469 19.391 1 83.62 41 HIS B C 1
ATOM 3613 O O . HIS B 1 41 ? -9.57 -24.078 19.031 1 83.62 41 HIS B O 1
ATOM 3619 N N . ASN B 1 42 ? -8.258 -22.328 18.922 1 86.38 42 ASN B N 1
ATOM 3620 C CA . ASN B 1 42 ? -9.055 -21.719 17.875 1 86.38 42 ASN B CA 1
ATOM 3621 C C . ASN B 1 42 ? -8.211 -20.844 16.953 1 86.38 42 ASN B C 1
ATOM 3623 O O . ASN B 1 42 ? -6.996 -20.734 17.141 1 86.38 42 ASN B O 1
ATOM 3627 N N . VAL B 1 43 ? -8.812 -20.281 16.016 1 86.19 43 VAL B N 1
ATOM 3628 C CA . VAL B 1 43 ? -8.109 -19.531 14.984 1 86.19 43 VAL B CA 1
ATOM 3629 C C . VAL B 1 43 ? -7.48 -18.281 15.578 1 86.19 43 VAL B C 1
ATOM 3631 O O . VAL B 1 43 ? -6.426 -17.828 15.133 1 86.19 43 VAL B O 1
ATOM 3634 N N . ALA B 1 44 ? -8.086 -17.703 16.547 1 86.56 44 ALA B N 1
ATOM 3635 C CA . ALA B 1 44 ? -7.527 -16.531 17.203 1 86.56 44 ALA B CA 1
ATOM 3636 C C . ALA B 1 44 ? -6.191 -16.859 17.875 1 86.56 44 ALA B C 1
ATOM 3638 O O . ALA B 1 44 ? -5.25 -16.078 17.812 1 86.56 44 ALA B O 1
ATOM 3639 N N . ASP B 1 45 ? -6.148 -18 18.422 1 87.88 45 ASP B N 1
ATOM 3640 C CA . ASP B 1 45 ? -4.898 -18.453 19.031 1 87.88 45 ASP B CA 1
ATOM 3641 C C . ASP B 1 45 ? -3.816 -18.641 17.969 1 87.88 45 ASP B C 1
ATOM 3643 O O . ASP B 1 45 ? -2.646 -18.328 18.203 1 87.88 45 ASP B O 1
ATOM 3647 N N . GLU B 1 46 ? -4.258 -19.141 16.844 1 90.19 46 GLU B N 1
ATOM 3648 C CA . GLU B 1 46 ? -3.318 -19.375 15.758 1 90.19 46 GLU B CA 1
ATOM 3649 C C . GLU B 1 46 ? -2.717 -18.078 15.242 1 90.19 46 GLU B C 1
ATOM 3651 O O . GLU B 1 46 ? -1.519 -18 14.961 1 90.19 46 GLU B O 1
ATOM 3656 N N . VAL B 1 47 ? -3.541 -17.125 15.148 1 87.5 47 VAL B N 1
ATOM 3657 C CA . VAL B 1 47 ? -3.09 -15.82 14.664 1 87.5 47 VAL B CA 1
ATOM 3658 C C . VAL B 1 47 ? -2.125 -15.195 15.672 1 87.5 47 VAL B C 1
ATOM 3660 O O . VAL B 1 47 ? -1.1 -14.625 15.289 1 87.5 47 VAL B O 1
ATOM 3663 N N . LEU B 1 48 ? -2.436 -15.328 16.875 1 84.94 48 LEU B N 1
ATOM 3664 C CA . LEU B 1 48 ? -1.547 -14.828 17.906 1 84.94 48 LEU B CA 1
ATOM 3665 C C . LEU B 1 48 ? -0.189 -15.516 17.844 1 84.94 48 LEU B C 1
ATOM 3667 O O . LEU B 1 48 ? 0.848 -14.875 18.047 1 84.94 48 LEU B O 1
ATOM 3671 N N . ALA B 1 49 ? -0.271 -16.75 17.609 1 87.94 49 ALA B N 1
ATOM 3672 C CA . ALA B 1 49 ? 0.973 -17.5 17.453 1 87.94 49 ALA B CA 1
ATOM 3673 C C . ALA B 1 49 ? 1.788 -16.969 16.281 1 87.94 49 ALA B C 1
ATOM 3675 O O . ALA B 1 49 ? 3.014 -16.859 16.359 1 87.94 49 ALA B O 1
ATOM 3676 N N . ALA B 1 50 ? 1.084 -16.672 15.234 1 90.5 50 ALA B N 1
ATOM 3677 C CA . ALA B 1 50 ? 1.759 -16.125 14.055 1 90.5 50 ALA B CA 1
ATOM 3678 C C . ALA B 1 50 ? 2.396 -14.766 14.367 1 90.5 50 ALA B C 1
ATOM 3680 O O . ALA B 1 50 ? 3.5 -14.477 13.906 1 90.5 50 ALA B O 1
ATOM 3681 N N . ILE B 1 51 ? 1.709 -13.961 15.086 1 86.56 51 ILE B N 1
ATOM 3682 C CA . ILE B 1 51 ? 2.234 -12.656 15.484 1 86.56 51 ILE B CA 1
ATOM 3683 C C . ILE B 1 51 ? 3.504 -12.844 16.312 1 86.56 51 ILE B C 1
ATOM 3685 O O . ILE B 1 51 ? 4.5 -12.148 16.094 1 86.56 51 ILE B O 1
ATOM 3689 N N . SER B 1 52 ? 3.477 -13.75 17.172 1 83.62 52 SER B N 1
ATOM 3690 C CA . SER B 1 52 ? 4.645 -14.055 18 1 83.62 52 SER B CA 1
ATOM 3691 C C . SER B 1 52 ? 5.805 -14.562 17.141 1 83.62 52 SER B C 1
ATOM 3693 O O . SER B 1 52 ? 6.953 -14.172 17.359 1 83.62 52 SER B O 1
ATOM 3695 N N . MET B 1 53 ? 5.461 -15.398 16.219 1 87.62 53 MET B N 1
ATOM 3696 C CA . MET B 1 53 ? 6.469 -15.906 15.305 1 87.62 53 MET B CA 1
ATOM 3697 C C . MET B 1 53 ? 7.133 -14.758 14.539 1 87.62 53 MET B C 1
ATOM 3699 O O . MET B 1 53 ? 8.352 -14.773 14.328 1 87.62 53 MET B O 1
ATOM 3703 N N . CYS B 1 54 ? 6.332 -13.828 14.125 1 87.94 54 CYS B N 1
ATOM 3704 C CA . CYS B 1 54 ? 6.82 -12.672 13.375 1 87.94 54 CYS B CA 1
ATOM 3705 C C . CYS B 1 54 ? 7.793 -11.852 14.211 1 87.94 54 CYS B C 1
ATOM 3707 O O . CYS B 1 54 ? 8.883 -11.508 13.742 1 87.94 54 CYS B O 1
ATOM 3709 N N . GLN B 1 55 ? 7.461 -11.633 15.352 1 80.88 55 GLN B N 1
ATOM 3710 C CA . GLN B 1 55 ? 8.234 -10.742 16.219 1 80.88 55 GLN B CA 1
ATOM 3711 C C . GLN B 1 55 ? 9.516 -11.422 16.703 1 80.88 55 GLN B C 1
ATOM 3713 O O . GLN B 1 55 ? 10.523 -10.75 16.938 1 80.88 55 GLN B O 1
ATOM 3718 N N . ASN B 1 56 ? 9.445 -12.703 16.797 1 75.19 56 ASN B N 1
ATOM 3719 C CA . ASN B 1 56 ? 10.617 -13.422 17.297 1 75.19 56 ASN B CA 1
ATOM 3720 C C . ASN B 1 56 ? 11.578 -13.766 16.172 1 75.19 56 ASN B C 1
ATOM 3722 O O . ASN B 1 56 ? 12.648 -14.336 16.406 1 75.19 56 ASN B O 1
ATOM 3726 N N . GLY B 1 57 ? 11.227 -13.406 15.055 1 72.31 57 GLY B N 1
ATOM 3727 C CA . GLY B 1 57 ? 12.102 -13.656 13.922 1 72.31 57 GLY B CA 1
ATOM 3728 C C . GLY B 1 57 ? 12.188 -15.125 13.555 1 72.31 57 GLY B C 1
ATOM 3729 O O . GLY B 1 57 ? 13.102 -15.539 12.836 1 72.31 57 GLY B O 1
ATOM 3730 N N . GLU B 1 58 ? 11.359 -15.891 14.102 1 67.12 58 GLU B N 1
ATOM 3731 C CA . GLU B 1 58 ? 11.43 -17.328 13.914 1 67.12 58 GLU B CA 1
ATOM 3732 C C . GLU B 1 58 ? 10.805 -17.75 12.594 1 67.12 58 GLU B C 1
ATOM 3734 O O . GLU B 1 58 ? 10.859 -18.922 12.211 1 67.12 58 GLU B O 1
ATOM 3739 N N . SER B 1 59 ? 10.297 -16.75 11.992 1 80.94 59 SER B N 1
ATOM 3740 C CA . SER B 1 59 ? 9.555 -17.141 10.797 1 80.94 59 SER B CA 1
ATOM 3741 C C . SER B 1 59 ? 9.727 -16.109 9.68 1 80.94 59 SER B C 1
ATOM 3743 O O . SER B 1 59 ? 10.328 -15.062 9.883 1 80.94 59 SER B O 1
ATOM 3745 N N . ASN B 1 60 ? 9.75 -16.625 8.414 1 93 60 ASN B N 1
ATOM 3746 C CA . ASN B 1 60 ? 9.836 -15.773 7.227 1 93 60 ASN B CA 1
ATOM 3747 C C . ASN B 1 60 ? 8.594 -14.914 7.055 1 93 60 ASN B C 1
ATOM 3749 O O . ASN B 1 60 ? 8.18 -14.625 5.93 1 93 60 ASN B O 1
ATOM 3753 N N . ILE B 1 61 ? 7.941 -14.641 8.359 1 95.75 61 ILE B N 1
ATOM 3754 C CA . ILE B 1 61 ? 6.84 -13.688 8.305 1 95.75 61 ILE B CA 1
ATOM 3755 C C . ILE B 1 61 ? 7.395 -12.266 8.18 1 95.75 61 ILE B C 1
ATOM 3757 O O . ILE B 1 61 ? 8.211 -11.844 9 1 95.75 61 ILE B O 1
ATOM 3761 N N . ARG B 1 62 ? 6.93 -11.547 7.242 1 95.56 62 ARG B N 1
ATOM 3762 C CA . ARG B 1 62 ? 7.52 -10.242 6.961 1 95.56 62 ARG B CA 1
ATOM 3763 C C . ARG B 1 62 ? 6.539 -9.117 7.285 1 95.56 62 ARG B C 1
ATOM 3765 O O . ARG B 1 62 ? 6.941 -7.969 7.469 1 95.56 62 ARG B O 1
ATOM 3772 N N . GLU B 1 63 ? 5.289 -9.5 7.348 1 95.5 63 GLU B N 1
ATOM 3773 C CA . GLU B 1 63 ? 4.293 -8.484 7.652 1 95.5 63 GLU B CA 1
ATOM 3774 C C . GLU B 1 63 ? 2.984 -9.109 8.125 1 95.5 63 GLU B C 1
ATOM 3776 O O . GLU B 1 63 ? 2.537 -10.109 7.566 1 95.5 63 GLU B O 1
ATOM 3781 N N . ILE B 1 64 ? 2.434 -8.594 9.125 1 94.62 64 ILE B N 1
ATOM 3782 C CA . ILE B 1 64 ? 1.086 -8.93 9.578 1 94.62 64 ILE B CA 1
ATOM 3783 C C . ILE B 1 64 ? 0.246 -7.656 9.664 1 94.62 64 ILE B C 1
ATOM 3785 O O . ILE B 1 64 ? 0.654 -6.676 10.297 1 94.62 64 ILE B O 1
ATOM 3789 N N . LEU B 1 65 ? -0.781 -7.656 8.992 1 95.06 65 LEU B N 1
ATOM 3790 C CA . LEU B 1 65 ? -1.71 -6.531 9.016 1 95.06 65 LEU B CA 1
ATOM 3791 C C . LEU B 1 65 ? -2.928 -6.852 9.875 1 95.06 65 LEU B C 1
ATOM 3793 O O . LEU B 1 65 ? -3.668 -7.793 9.586 1 95.06 65 LEU B O 1
ATOM 3797 N N . VAL B 1 66 ? -3.1 -6.066 10.875 1 90.94 66 VAL B N 1
ATOM 3798 C CA . VAL B 1 66 ? -4.227 -6.238 11.789 1 90.94 66 VAL B CA 1
ATOM 3799 C C . VAL B 1 66 ? -5.23 -5.105 11.594 1 90.94 66 VAL B C 1
ATOM 3801 O O . VAL B 1 66 ? -4.871 -3.928 11.688 1 90.94 66 VAL B O 1
ATOM 3804 N N . THR B 1 67 ? -6.328 -5.352 11.203 1 88.94 67 THR B N 1
ATOM 3805 C CA . THR B 1 67 ? -7.426 -4.406 11.016 1 88.94 67 THR B CA 1
ATOM 3806 C C . THR B 1 67 ? -8.641 -4.816 11.844 1 88.94 67 THR B C 1
ATOM 3808 O O . THR B 1 67 ? -8.859 -6.004 12.094 1 88.94 67 THR B O 1
ATOM 3811 N N . PRO B 1 68 ? -9.344 -3.791 12.234 1 84.75 68 PRO B N 1
ATOM 3812 C CA . PRO B 1 68 ? -10.547 -4.164 12.984 1 84.75 68 PRO B CA 1
ATOM 3813 C C . PRO B 1 68 ? -11.57 -4.91 12.133 1 84.75 68 PRO B C 1
ATOM 3815 O O . PRO B 1 68 ? -11.664 -4.668 10.922 1 84.75 68 PRO B O 1
ATOM 3818 N N . LYS B 1 69 ? -12.242 -5.852 12.617 1 80.5 69 LYS B N 1
ATOM 3819 C CA . LYS B 1 69 ? -13.414 -6.516 12.047 1 80.5 69 LYS B CA 1
ATOM 3820 C C . LYS B 1 69 ? -13.008 -7.48 10.938 1 80.5 69 LYS B C 1
ATOM 3822 O O . LYS B 1 69 ? -13.852 -7.988 10.203 1 80.5 69 LYS B O 1
ATOM 3827 N N . LYS B 1 70 ? -11.727 -7.551 10.641 1 83.75 70 LYS B N 1
ATOM 3828 C CA . LYS B 1 70 ? -11.211 -8.523 9.672 1 83.75 70 LYS B CA 1
ATOM 3829 C C . LYS B 1 70 ? -10.078 -9.344 10.273 1 83.75 70 LYS B C 1
ATOM 3831 O O . LYS B 1 70 ? -9.328 -8.852 11.125 1 83.75 70 LYS B O 1
ATOM 3836 N N . PRO B 1 71 ? -10.031 -10.57 9.844 1 84.38 71 PRO B N 1
ATOM 3837 C CA . PRO B 1 71 ? -8.828 -11.305 10.242 1 84.38 71 PRO B CA 1
ATOM 3838 C C . PRO B 1 71 ? -7.555 -10.703 9.656 1 84.38 71 PRO B C 1
ATOM 3840 O O . PRO B 1 71 ? -7.598 -10.055 8.609 1 84.38 71 PRO B O 1
ATOM 3843 N N . PRO B 1 72 ? -6.488 -10.945 10.312 1 89.75 72 PRO B N 1
ATOM 3844 C CA . PRO B 1 72 ? -5.238 -10.352 9.836 1 89.75 72 PRO B CA 1
ATOM 3845 C C . PRO B 1 72 ? -4.742 -11 8.539 1 89.75 72 PRO B C 1
ATOM 3847 O O . PRO B 1 72 ? -5.113 -12.133 8.234 1 89.75 72 PRO B O 1
ATOM 3850 N N . SER B 1 73 ? -4.059 -10.258 7.781 1 95.25 73 SER B N 1
ATOM 3851 C CA . SER B 1 73 ? -3.32 -10.805 6.645 1 95.25 73 SER B CA 1
ATOM 3852 C C . SER B 1 73 ? -1.852 -11.016 6.992 1 95.25 73 SER B C 1
ATOM 3854 O O . SER B 1 73 ? -1.263 -10.234 7.738 1 95.25 73 SER B O 1
ATOM 3856 N N . ILE B 1 74 ? -1.306 -12.055 6.484 1 96.56 74 ILE B N 1
ATOM 3857 C CA . ILE B 1 74 ? 0.071 -12.43 6.793 1 96.56 74 ILE B CA 1
ATOM 3858 C C . ILE B 1 74 ? 0.868 -12.578 5.5 1 96.56 74 ILE B C 1
ATOM 3860 O O . ILE B 1 74 ? 0.462 -13.312 4.598 1 96.56 74 ILE B O 1
ATOM 3864 N N . VAL B 1 75 ? 1.94 -11.891 5.395 1 97.88 75 VAL B N 1
ATOM 3865 C CA . VAL B 1 75 ? 2.836 -12 4.246 1 97.88 75 VAL B CA 1
ATOM 3866 C C . VAL B 1 75 ? 4.07 -12.812 4.629 1 97.88 75 VAL B C 1
ATOM 3868 O O . VAL B 1 75 ? 4.738 -12.508 5.617 1 97.88 75 VAL B O 1
ATOM 3871 N N . ILE B 1 76 ? 4.383 -13.797 3.799 1 97.62 76 ILE B N 1
ATOM 3872 C CA . ILE B 1 76 ? 5.457 -14.734 4.125 1 97.62 76 ILE B CA 1
ATOM 3873 C C . ILE B 1 76 ? 6.457 -14.797 2.971 1 97.62 76 ILE B C 1
ATOM 3875 O O . ILE B 1 76 ? 6.074 -15.047 1.826 1 97.62 76 ILE B O 1
ATOM 3879 N N . TYR B 1 77 ? 7.715 -14.57 3.209 1 97.38 77 TYR B N 1
ATOM 3880 C CA . TYR B 1 77 ? 8.812 -14.844 2.287 1 97.38 77 TYR B CA 1
ATOM 3881 C C . TYR B 1 77 ? 10.156 -14.703 2.982 1 97.38 77 TYR B C 1
ATOM 3883 O O . TYR B 1 77 ? 10.273 -14 3.988 1 97.38 77 TYR B O 1
ATOM 3891 N N . SER B 1 78 ? 11.172 -15.312 2.463 1 94.69 78 SER B N 1
ATOM 3892 C CA . SER B 1 78 ? 12.531 -15.141 2.959 1 94.69 78 SER B CA 1
ATOM 3893 C C . SER B 1 78 ? 13.25 -14.016 2.219 1 94.69 78 SER B C 1
ATOM 3895 O O . SER B 1 78 ? 12.805 -13.586 1.15 1 94.69 78 SER B O 1
ATOM 3897 N N . ASP B 1 79 ? 14.289 -13.578 2.801 1 92.12 79 ASP B N 1
ATOM 3898 C CA . ASP B 1 79 ? 15.094 -12.547 2.146 1 92.12 79 ASP B CA 1
ATOM 3899 C C . ASP B 1 79 ? 15.648 -13.039 0.813 1 92.12 79 ASP B C 1
ATOM 3901 O O . ASP B 1 79 ? 15.688 -12.297 -0.166 1 92.12 79 ASP B O 1
ATOM 3905 N N . GLU B 1 80 ? 16.062 -14.242 0.763 1 93.44 80 GLU B N 1
ATOM 3906 C CA . GLU B 1 80 ? 16.562 -14.836 -0.472 1 93.44 80 GLU B CA 1
ATOM 3907 C C . GLU B 1 80 ? 15.484 -14.875 -1.549 1 93.44 80 GLU B C 1
ATOM 3909 O O . GLU B 1 80 ? 15.75 -14.586 -2.715 1 93.44 80 GLU B O 1
ATOM 3914 N N . GLN B 1 81 ? 14.344 -15.195 -1.138 1 95.44 81 GLN B N 1
ATOM 3915 C CA . GLN B 1 81 ? 13.219 -15.273 -2.064 1 95.44 81 GLN B CA 1
ATOM 3916 C C . GLN B 1 81 ? 12.953 -13.914 -2.719 1 95.44 81 GLN B C 1
ATOM 3918 O O . GLN B 1 81 ? 12.75 -13.836 -3.932 1 95.44 81 GLN B O 1
ATOM 3923 N N . LEU B 1 82 ? 12.961 -12.938 -1.884 1 96.12 82 LEU B N 1
ATOM 3924 C CA . LEU B 1 82 ? 12.656 -11.602 -2.375 1 96.12 82 LEU B CA 1
ATOM 3925 C C . LEU B 1 82 ? 13.719 -11.125 -3.355 1 96.12 82 LEU B C 1
ATOM 3927 O O . LEU B 1 82 ? 13.398 -10.594 -4.418 1 96.12 82 LEU B O 1
ATOM 3931 N N . GLU B 1 83 ? 14.93 -11.289 -2.994 1 95.31 83 GLU B N 1
ATOM 3932 C CA . GLU B 1 83 ? 16.016 -10.844 -3.861 1 95.31 83 GLU B CA 1
ATOM 3933 C C . GLU B 1 83 ? 16.047 -11.641 -5.164 1 95.31 83 GLU B C 1
ATOM 3935 O O . GLU B 1 83 ? 16.312 -11.086 -6.23 1 95.31 83 GLU B O 1
ATOM 3940 N N . ASP B 1 84 ? 15.805 -12.875 -5.004 1 96.44 84 ASP B N 1
ATOM 3941 C CA . ASP B 1 84 ? 15.758 -13.719 -6.195 1 96.44 84 ASP B CA 1
ATOM 3942 C C . ASP B 1 84 ? 14.625 -13.297 -7.125 1 96.44 84 ASP B C 1
ATOM 3944 O O . ASP B 1 84 ? 14.805 -13.227 -8.344 1 96.44 84 ASP B O 1
ATOM 3948 N N . LEU B 1 85 ? 13.484 -13.047 -6.562 1 97.06 85 LEU B N 1
ATOM 3949 C CA . LEU B 1 85 ? 12.352 -12.562 -7.34 1 97.06 85 LEU B CA 1
ATOM 3950 C C . LEU B 1 85 ? 12.695 -11.258 -8.055 1 97.06 85 LEU B C 1
ATOM 3952 O O . LEU B 1 85 ? 12.391 -11.102 -9.234 1 97.06 85 LEU B O 1
ATOM 3956 N N . LYS B 1 86 ? 13.281 -10.391 -7.332 1 95.12 86 LYS B N 1
ATOM 3957 C CA . LYS B 1 86 ? 13.648 -9.078 -7.871 1 95.12 86 LYS B CA 1
ATOM 3958 C C . LYS B 1 86 ? 14.516 -9.219 -9.117 1 95.12 86 LYS B C 1
ATOM 3960 O O . LYS B 1 86 ? 14.258 -8.562 -10.133 1 95.12 86 LYS B O 1
ATOM 3965 N N . THR B 1 87 ? 15.445 -10.039 -9.062 1 92.94 87 THR B N 1
ATOM 3966 C CA . THR B 1 87 ? 16.406 -10.18 -10.164 1 92.94 87 THR B CA 1
ATOM 3967 C C . THR B 1 87 ? 15.773 -10.938 -11.328 1 92.94 87 THR B C 1
ATOM 3969 O O . THR B 1 87 ? 16.094 -10.68 -12.492 1 92.94 87 THR B O 1
ATOM 3972 N N . ASN B 1 88 ? 14.898 -11.852 -11.031 1 95.81 88 ASN B N 1
ATOM 3973 C CA . ASN B 1 88 ? 14.328 -12.688 -12.086 1 95.81 88 ASN B CA 1
ATOM 3974 C C . ASN B 1 88 ? 13.156 -11.992 -12.781 1 95.81 88 ASN B C 1
ATOM 3976 O O . ASN B 1 88 ? 12.867 -12.281 -13.945 1 95.81 88 ASN B O 1
ATOM 3980 N N . CYS B 1 89 ? 12.484 -11.094 -12.078 1 95.5 89 CYS B N 1
ATOM 3981 C CA . CYS B 1 89 ? 11.273 -10.516 -12.633 1 95.5 89 CYS B CA 1
ATOM 3982 C C . CYS B 1 89 ? 11.523 -9.094 -13.125 1 95.5 89 CYS B C 1
ATOM 3984 O O . CYS B 1 89 ? 10.648 -8.477 -13.734 1 95.5 89 CYS B O 1
ATOM 3986 N N . SER B 1 90 ? 12.672 -8.609 -12.961 1 87.06 90 SER B N 1
ATOM 3987 C CA . SER B 1 90 ? 13 -7.246 -13.375 1 87.06 90 SER B CA 1
ATOM 3988 C C . SER B 1 90 ? 13.414 -7.203 -14.844 1 87.06 90 SER B C 1
ATOM 3990 O O . SER B 1 90 ? 13.938 -8.188 -15.375 1 87.06 90 SER B O 1
ATOM 3992 N N . GLY B 1 91 ? 13.078 -6.07 -15.461 1 83.38 91 GLY B N 1
ATOM 3993 C CA . GLY B 1 91 ? 13.531 -5.848 -16.828 1 83.38 91 GLY B CA 1
ATOM 3994 C C . GLY B 1 91 ? 12.547 -6.336 -17.875 1 83.38 91 GLY B C 1
ATOM 3995 O O . GLY B 1 91 ? 11.555 -6.984 -17.531 1 83.38 91 GLY B O 1
ATOM 3996 N N . SER B 1 92 ? 12.844 -6.137 -19.109 1 83.38 92 SER B N 1
ATOM 3997 C CA . SER B 1 92 ? 11.969 -6.461 -20.219 1 83.38 92 SER B CA 1
ATOM 3998 C C . SER B 1 92 ? 11.891 -7.969 -20.453 1 83.38 92 SER B C 1
ATOM 4000 O O . SER B 1 92 ? 10.852 -8.484 -20.875 1 83.38 92 SER B O 1
ATOM 4002 N N . SER B 1 93 ? 12.961 -8.641 -20.125 1 85.88 93 SER B N 1
ATOM 4003 C CA . SER B 1 93 ? 12.977 -10.086 -20.312 1 85.88 93 SER B CA 1
ATOM 4004 C C . SER B 1 93 ? 12.656 -10.82 -19.016 1 85.88 93 SER B C 1
ATOM 4006 O O . SER B 1 93 ? 12.836 -12.039 -18.922 1 85.88 93 SER B O 1
ATOM 4008 N N . GLY B 1 94 ? 12.188 -10.117 -18.125 1 91.81 94 GLY B N 1
ATOM 4009 C CA . GLY B 1 94 ? 11.922 -10.711 -16.828 1 91.81 94 GLY B CA 1
ATOM 4010 C C . GLY B 1 94 ? 10.789 -11.727 -16.844 1 91.81 94 GLY B C 1
ATOM 4011 O O . GLY B 1 94 ? 9.906 -11.648 -17.703 1 91.81 94 GLY B O 1
ATOM 4012 N N . SER B 1 95 ? 10.852 -12.656 -15.953 1 95.44 95 SER B N 1
ATOM 4013 C CA . SER B 1 95 ? 9.812 -13.672 -15.805 1 95.44 95 SER B CA 1
ATOM 4014 C C . SER B 1 95 ? 8.492 -13.047 -15.367 1 95.44 95 SER B C 1
ATOM 4016 O O . SER B 1 95 ? 8.477 -11.977 -14.75 1 95.44 95 SER B O 1
ATOM 4018 N N . VAL B 1 96 ? 7.418 -13.688 -15.734 1 97.31 96 VAL B N 1
ATOM 4019 C CA . VAL B 1 96 ? 6.086 -13.266 -15.312 1 97.31 96 VAL B CA 1
ATOM 4020 C C . VAL B 1 96 ? 5.848 -13.688 -13.859 1 97.31 96 VAL B C 1
ATOM 4022 O O . VAL B 1 96 ? 6.121 -14.828 -13.492 1 97.31 96 VAL B O 1
ATOM 4025 N N . LEU B 1 97 ? 5.469 -12.766 -13.086 1 98.06 97 LEU B N 1
ATOM 4026 C CA . LEU B 1 97 ? 5.035 -13.078 -11.727 1 98.06 97 LEU B CA 1
ATOM 4027 C C . LEU B 1 97 ? 3.609 -13.609 -11.727 1 98.06 97 LEU B C 1
ATOM 4029 O O . LEU B 1 97 ? 2.656 -12.859 -11.93 1 98.06 97 LEU B O 1
ATOM 4033 N N . GLY B 1 98 ? 3.508 -14.867 -11.508 1 98.31 98 GLY B N 1
ATOM 4034 C CA . GLY B 1 98 ? 2.193 -15.484 -11.445 1 98.31 98 GLY B CA 1
ATOM 4035 C C . GLY B 1 98 ? 1.529 -15.336 -10.086 1 98.31 98 GLY B C 1
ATOM 4036 O O . GLY B 1 98 ? 2.193 -15.438 -9.055 1 98.31 98 GLY B O 1
ATOM 4037 N N . ILE B 1 99 ? 0.274 -15.117 -10.078 1 98.06 99 ILE B N 1
ATOM 4038 C CA . ILE B 1 99 ? -0.517 -14.992 -8.852 1 98.06 99 ILE B CA 1
ATOM 4039 C C . ILE B 1 99 ? -1.707 -15.945 -8.914 1 98.06 99 ILE B C 1
ATOM 4041 O O . ILE B 1 99 ? -2.434 -15.984 -9.906 1 98.06 99 ILE B O 1
ATOM 4045 N N . ASP B 1 100 ? -1.871 -16.672 -7.867 1 96.44 100 ASP B N 1
ATOM 4046 C CA . ASP B 1 100 ? -3.002 -17.594 -7.809 1 96.44 100 ASP B CA 1
ATOM 4047 C C . ASP B 1 100 ? -3.451 -17.828 -6.371 1 96.44 100 ASP B C 1
ATOM 4049 O O . ASP B 1 100 ? -2.621 -18.016 -5.477 1 96.44 100 ASP B O 1
ATOM 4053 N N . ARG B 1 101 ? -4.688 -17.719 -6.203 1 94.62 101 ARG B N 1
ATOM 4054 C CA . ARG B 1 101 ? -5.262 -18 -4.895 1 94.62 101 ARG B CA 1
ATOM 4055 C C . ARG B 1 101 ? -5.676 -19.469 -4.773 1 94.62 101 ARG B C 1
ATOM 4057 O O . ARG B 1 101 ? -6.223 -20.031 -5.719 1 94.62 101 ARG B O 1
ATOM 4064 N N . THR B 1 102 ? -5.355 -20.078 -3.705 1 90.69 102 THR B N 1
ATOM 4065 C CA . THR B 1 102 ? -5.789 -21.453 -3.434 1 90.69 102 THR B CA 1
ATOM 4066 C C . THR B 1 102 ? -6.414 -21.547 -2.045 1 90.69 102 THR B C 1
ATOM 4068 O O . THR B 1 102 ? -6.391 -20.594 -1.274 1 90.69 102 THR B O 1
ATOM 4071 N N . PHE B 1 103 ? -7.094 -22.656 -1.861 1 84.38 103 PHE B N 1
ATOM 4072 C CA . PHE B 1 103 ? -7.797 -22.859 -0.599 1 84.38 103 PHE B CA 1
ATOM 4073 C C . PHE B 1 103 ? -7.594 -24.266 -0.083 1 84.38 103 PHE B C 1
ATOM 4075 O O . PHE B 1 103 ? -6.832 -25.047 -0.665 1 84.38 103 PHE B O 1
ATOM 4082 N N . ASN B 1 104 ? -8.039 -24.562 1.023 1 78.56 104 ASN B N 1
ATOM 4083 C CA . ASN B 1 104 ? -8.047 -25.875 1.664 1 78.56 104 ASN B CA 1
ATOM 4084 C C . ASN B 1 104 ? -6.664 -26.234 2.211 1 78.56 104 ASN B C 1
ATOM 4086 O O . ASN B 1 104 ? -6.281 -27.406 2.213 1 78.56 104 ASN B O 1
ATOM 4090 N N . LEU B 1 105 ? -5.895 -25.266 2.498 1 87.56 105 LEU B N 1
ATOM 4091 C CA . LEU B 1 105 ? -4.594 -25.5 3.117 1 87.56 105 LEU B CA 1
ATOM 4092 C C . LEU B 1 105 ? -4.633 -25.172 4.605 1 87.56 105 LEU B C 1
ATOM 4094 O O . LEU B 1 105 ? -3.783 -25.625 5.371 1 87.56 105 LEU B O 1
ATOM 4098 N N . GLY B 1 106 ? -5.52 -24.359 4.965 1 84.25 106 GLY B N 1
ATOM 4099 C CA . GLY B 1 106 ? -5.77 -23.875 6.316 1 84.25 106 GLY B CA 1
ATOM 4100 C C . GLY B 1 106 ? -7.062 -23.094 6.441 1 84.25 106 GLY B C 1
ATOM 4101 O O . GLY B 1 106 ? -7.902 -23.125 5.539 1 84.25 106 GLY B O 1
ATOM 4102 N N . PRO B 1 107 ? -7.266 -22.562 7.562 1 84.81 107 PRO B N 1
ATOM 4103 C CA . PRO B 1 107 ? -8.492 -21.781 7.762 1 84.81 107 PRO B CA 1
ATOM 4104 C C . PRO B 1 107 ? -8.445 -20.406 7.102 1 84.81 107 PRO B C 1
ATOM 4106 O O . PRO B 1 107 ? -8.852 -19.422 7.707 1 84.81 107 PRO B O 1
ATOM 4109 N N . CYS B 1 108 ? -7.793 -20.375 5.988 1 90.31 108 CYS B N 1
ATOM 4110 C CA . CYS B 1 108 ? -7.629 -19.125 5.262 1 90.31 108 CYS B CA 1
ATOM 4111 C C . CYS B 1 108 ? -7.344 -19.375 3.789 1 90.31 108 CYS B C 1
ATOM 4113 O O . CYS B 1 108 ? -7.141 -20.531 3.381 1 90.31 108 CYS B O 1
ATOM 4115 N N . PHE B 1 109 ? -7.418 -18.359 3.033 1 92.81 109 PHE B N 1
ATOM 4116 C CA . PHE B 1 109 ? -6.934 -18.406 1.658 1 92.81 109 PHE B CA 1
ATOM 4117 C C . PHE B 1 109 ? -5.418 -18.266 1.613 1 92.81 109 PHE B C 1
ATOM 4119 O O . PHE B 1 109 ? -4.824 -17.594 2.465 1 92.81 109 PHE B O 1
ATOM 4126 N N . VAL B 1 110 ? -4.895 -18.938 0.7 1 96 110 VAL B N 1
ATOM 4127 C CA . VAL B 1 110 ? -3.469 -18.812 0.431 1 96 110 VAL B CA 1
ATOM 4128 C C . VAL B 1 110 ? -3.254 -18.297 -0.995 1 96 110 VAL B C 1
ATOM 4130 O O . VAL B 1 110 ? -3.65 -18.969 -1.958 1 96 110 VAL B O 1
ATOM 4133 N N . THR B 1 111 ? -2.721 -17.141 -1.107 1 97.25 111 THR B N 1
ATOM 4134 C CA . THR B 1 111 ? -2.355 -16.609 -2.414 1 97.25 111 THR B CA 1
ATOM 4135 C C . THR B 1 111 ? -0.849 -16.703 -2.637 1 97.25 111 THR B C 1
ATOM 4137 O O . THR B 1 111 ? -0.068 -16.078 -1.916 1 97.25 111 THR B O 1
ATOM 4140 N N . THR B 1 112 ? -0.513 -17.406 -3.605 1 97.75 112 THR B N 1
ATOM 4141 C CA . THR B 1 112 ? 0.898 -17.625 -3.904 1 97.75 112 THR B CA 1
ATOM 4142 C C . THR B 1 112 ? 1.332 -16.781 -5.102 1 97.75 112 THR B C 1
ATOM 4144 O O . THR B 1 112 ? 0.51 -16.438 -5.949 1 97.75 112 THR B O 1
ATOM 4147 N N . THR B 1 113 ? 2.568 -16.422 -5.094 1 98.38 113 THR B N 1
ATOM 4148 C CA . THR B 1 113 ? 3.229 -15.891 -6.281 1 98.38 113 THR B CA 1
ATOM 4149 C C . THR B 1 113 ? 4.297 -16.859 -6.785 1 98.38 113 THR B C 1
ATOM 4151 O O . THR B 1 113 ? 4.922 -17.562 -5.992 1 98.38 113 THR B O 1
ATOM 4154 N N . THR B 1 114 ? 4.449 -16.891 -8.086 1 98.38 114 THR B N 1
ATOM 4155 C CA . THR B 1 114 ? 5.418 -17.797 -8.688 1 98.38 114 THR B CA 1
ATOM 4156 C C . THR B 1 114 ? 6.184 -17.109 -9.812 1 98.38 114 THR B C 1
ATOM 4158 O O . THR B 1 114 ? 5.684 -16.156 -10.414 1 98.38 114 THR B O 1
ATOM 4161 N N . TYR B 1 115 ? 7.344 -17.531 -10.031 1 97.94 115 TYR B N 1
ATOM 4162 C CA . TYR B 1 115 ? 8.156 -17.031 -11.133 1 97.94 115 TYR B CA 1
ATOM 4163 C C . TYR B 1 115 ? 9.133 -18.109 -11.609 1 97.94 115 TYR B C 1
ATOM 4165 O O . TYR B 1 115 ? 9.391 -19.078 -10.898 1 97.94 115 TYR B O 1
ATOM 4173 N N . LYS B 1 116 ? 9.617 -17.938 -12.773 1 96.69 116 LYS B N 1
ATOM 4174 C CA . LYS B 1 116 ? 10.672 -18.812 -13.297 1 96.69 116 LYS B CA 1
ATOM 4175 C C . LYS B 1 116 ? 12.055 -18.266 -12.953 1 96.69 116 LYS B C 1
ATOM 4177 O O . LYS B 1 116 ? 12.336 -17.078 -13.18 1 96.69 116 LYS B O 1
ATOM 4182 N N . ASN B 1 117 ? 12.812 -19.094 -12.398 1 96.75 117 ASN B N 1
ATOM 4183 C CA . ASN B 1 117 ? 14.188 -18.672 -12.125 1 96.75 117 ASN B CA 1
ATOM 4184 C C . ASN B 1 117 ? 15.07 -18.812 -13.359 1 96.75 117 ASN B C 1
ATOM 4186 O O . ASN B 1 117 ? 15.43 -19.922 -13.758 1 96.75 117 ASN B O 1
ATOM 4190 N N . ARG B 1 118 ? 15.516 -17.781 -13.852 1 94.31 118 ARG B N 1
ATOM 4191 C CA . ARG B 1 118 ? 16.203 -17.734 -15.133 1 94.31 118 ARG B CA 1
ATOM 4192 C C . ARG B 1 118 ? 17.703 -18.016 -14.969 1 94.31 118 ARG B C 1
ATOM 4194 O O . ARG B 1 118 ? 18.422 -18.141 -15.961 1 94.31 118 ARG B O 1
ATOM 4201 N N . LYS B 1 119 ? 18.141 -18.141 -13.82 1 93.88 119 LYS B N 1
ATOM 4202 C CA . LYS B 1 119 ? 19.562 -18.344 -13.547 1 93.88 119 LYS B CA 1
ATOM 4203 C C . LYS B 1 119 ? 19.953 -19.812 -13.656 1 93.88 119 LYS B C 1
ATOM 4205 O O . LYS B 1 119 ? 21.125 -20.156 -13.75 1 93.88 119 LYS B O 1
ATOM 4210 N N . ILE B 1 120 ? 18.875 -20.625 -13.555 1 95.31 120 ILE B N 1
ATOM 4211 C CA . ILE B 1 120 ? 19.156 -22.062 -13.531 1 95.31 120 ILE B CA 1
ATOM 4212 C C . ILE B 1 120 ? 18.203 -22.781 -14.484 1 95.31 120 ILE B C 1
ATOM 4214 O O . ILE B 1 120 ? 17.188 -22.219 -14.898 1 95.31 120 ILE B O 1
ATOM 4218 N N . ILE B 1 121 ? 18.641 -23.984 -14.82 1 95.75 121 ILE B N 1
ATOM 4219 C CA . ILE B 1 121 ? 17.828 -24.875 -15.656 1 95.75 121 ILE B CA 1
ATOM 4220 C C . ILE B 1 121 ? 17.734 -26.25 -15.008 1 95.75 121 ILE B C 1
ATOM 4222 O O . ILE B 1 121 ? 18.688 -26.703 -14.367 1 95.75 121 ILE B O 1
ATOM 4226 N N . LYS B 1 122 ? 16.625 -26.812 -15.117 1 95.12 122 LYS B N 1
ATOM 4227 C CA . LYS B 1 122 ? 16.469 -28.188 -14.664 1 95.12 122 LYS B CA 1
ATOM 4228 C C . LYS B 1 122 ? 17.25 -29.156 -15.547 1 95.12 122 LYS B C 1
ATOM 4230 O O . LYS B 1 122 ? 17.188 -29.078 -16.781 1 95.12 122 LYS B O 1
ATOM 4235 N N . ARG B 1 123 ? 17.891 -30.094 -14.953 1 92.75 123 ARG B N 1
ATOM 4236 C CA . ARG B 1 123 ? 18.688 -31.062 -15.695 1 92.75 123 ARG B CA 1
ATOM 4237 C C . ARG B 1 123 ? 17.797 -31.938 -16.578 1 92.75 123 ARG B C 1
ATOM 4239 O O . ARG B 1 123 ? 18.172 -32.281 -17.703 1 92.75 123 ARG B O 1
ATOM 4246 N N . GLU B 1 124 ? 16.656 -32.219 -16.109 1 90.56 124 GLU B N 1
ATOM 4247 C CA . GLU B 1 124 ? 15.773 -33.156 -16.766 1 90.56 124 GLU B CA 1
ATOM 4248 C C . GLU B 1 124 ? 15.078 -32.531 -17.969 1 90.56 124 GLU B C 1
ATOM 4250 O O . GLU B 1 124 ? 15.031 -33.125 -19.047 1 90.56 124 GLU B O 1
ATOM 4255 N N . THR B 1 125 ? 14.562 -31.344 -17.859 1 91.19 125 THR B N 1
ATOM 4256 C CA . THR B 1 125 ? 13.695 -30.75 -18.875 1 91.19 125 THR B CA 1
ATOM 4257 C C . THR B 1 125 ? 14.414 -29.625 -19.609 1 91.19 125 THR B C 1
ATOM 4259 O O . THR B 1 125 ? 13.945 -29.156 -20.656 1 91.19 125 THR B O 1
ATOM 4262 N N . LEU B 1 126 ? 15.484 -29.141 -19.047 1 92.12 126 LEU B N 1
ATOM 4263 C CA . LEU B 1 126 ? 16.266 -28.031 -19.609 1 92.12 126 LEU B CA 1
ATOM 4264 C C . LEU B 1 126 ? 15.438 -26.75 -19.641 1 92.12 126 LEU B C 1
ATOM 4266 O O . LEU B 1 126 ? 15.57 -25.953 -20.562 1 92.12 126 LEU B O 1
ATOM 4270 N N . GLN B 1 127 ? 14.453 -26.688 -18.766 1 93.81 127 GLN B N 1
ATOM 4271 C CA . GLN B 1 127 ? 13.641 -25.484 -18.609 1 93.81 127 GLN B CA 1
ATOM 4272 C C . GLN B 1 127 ? 13.945 -24.797 -17.281 1 93.81 127 GLN B C 1
ATOM 4274 O O . GLN B 1 127 ? 14.438 -25.422 -16.344 1 93.81 127 GLN B O 1
ATOM 4279 N N . ASN B 1 128 ? 13.664 -23.531 -17.281 1 95.81 128 ASN B N 1
ATOM 4280 C CA . ASN B 1 128 ? 13.797 -22.797 -16.031 1 95.81 128 ASN B CA 1
ATOM 4281 C C . ASN B 1 128 ? 12.781 -23.281 -14.992 1 95.81 128 ASN B C 1
ATOM 4283 O O . ASN B 1 128 ? 11.594 -23.422 -15.297 1 95.81 128 ASN B O 1
ATOM 4287 N N . PRO B 1 129 ? 13.219 -23.609 -13.828 1 96.56 129 PRO B N 1
ATOM 4288 C CA . PRO B 1 129 ? 12.297 -24.094 -12.805 1 96.56 129 PRO B CA 1
ATOM 4289 C C . PRO B 1 129 ? 11.391 -23 -12.25 1 96.56 129 PRO B C 1
ATOM 4291 O O . PRO B 1 129 ? 11.742 -21.812 -12.32 1 96.56 129 PRO B O 1
ATOM 4294 N N . ILE B 1 130 ? 10.281 -23.469 -11.688 1 97.25 130 ILE B N 1
ATOM 4295 C CA . ILE B 1 130 ? 9.32 -22.578 -11.047 1 97.25 130 ILE B CA 1
ATOM 4296 C C . ILE B 1 130 ? 9.672 -22.406 -9.57 1 97.25 130 ILE B C 1
ATOM 4298 O O . ILE B 1 130 ? 9.875 -23.391 -8.859 1 97.25 130 ILE B O 1
ATOM 4302 N N . PHE B 1 131 ? 9.75 -21.188 -9.125 1 98.19 131 PHE B N 1
ATOM 4303 C CA . PHE B 1 131 ? 10.016 -20.891 -7.719 1 98.19 131 PHE B CA 1
ATOM 4304 C C . PHE B 1 131 ? 8.797 -20.266 -7.059 1 98.19 131 PHE B C 1
ATOM 4306 O O . PHE B 1 131 ? 8.055 -19.516 -7.699 1 98.19 131 PHE B O 1
ATOM 4313 N N . LEU B 1 132 ? 8.688 -20.578 -5.809 1 98.19 132 LEU B N 1
ATOM 4314 C CA . LEU B 1 132 ? 7.664 -19.953 -4.98 1 98.19 132 LEU B CA 1
ATOM 4315 C C . LEU B 1 132 ? 8.109 -18.562 -4.531 1 98.19 132 LEU B C 1
ATOM 4317 O O . LEU B 1 132 ? 9.234 -18.391 -4.047 1 98.19 132 LEU B O 1
ATOM 4321 N N . GLY B 1 133 ? 7.258 -17.578 -4.785 1 98.12 133 GLY B N 1
ATOM 4322 C CA . GLY B 1 133 ? 7.512 -16.219 -4.297 1 98.12 133 GLY B CA 1
ATOM 4323 C C . GLY B 1 133 ? 6.781 -15.914 -3.004 1 98.12 133 GLY B C 1
ATOM 4324 O O . GLY B 1 133 ? 6.352 -16.828 -2.291 1 98.12 133 GLY B O 1
ATOM 4325 N N . PRO B 1 134 ? 6.711 -14.656 -2.684 1 98.31 134 PRO B N 1
ATOM 4326 C CA . PRO B 1 134 ? 5.969 -14.242 -1.49 1 98.31 134 PRO B CA 1
ATOM 4327 C C . PRO B 1 134 ? 4.535 -14.773 -1.473 1 98.31 134 PRO B C 1
ATOM 4329 O O . PRO B 1 134 ? 3.877 -14.812 -2.516 1 98.31 134 PRO B O 1
ATOM 4332 N N . THR B 1 135 ? 4.109 -15.164 -0.322 1 98.25 135 THR B N 1
ATOM 4333 C CA . THR B 1 135 ? 2.801 -15.781 -0.145 1 98.25 135 THR B CA 1
ATOM 4334 C C . THR B 1 135 ? 1.949 -14.984 0.834 1 98.25 135 THR B C 1
ATOM 4336 O O . THR B 1 135 ? 2.455 -14.484 1.841 1 98.25 135 THR B O 1
ATOM 4339 N N . LEU B 1 136 ? 0.701 -14.906 0.514 1 98.19 136 LEU B N 1
ATOM 4340 C CA . LEU B 1 136 ? -0.243 -14.156 1.336 1 98.19 136 LEU B CA 1
ATOM 4341 C C . LEU B 1 136 ? -1.272 -15.086 1.968 1 98.19 136 LEU B C 1
ATOM 4343 O O . LEU B 1 136 ? -1.921 -15.867 1.268 1 98.19 136 LEU B O 1
ATOM 4347 N N . LEU B 1 137 ? -1.396 -15.055 3.258 1 96.31 137 LEU B N 1
ATOM 4348 C CA . LEU B 1 137 ? -2.531 -15.641 3.959 1 96.31 137 LEU B CA 1
ATOM 4349 C C . LEU B 1 137 ? -3.598 -14.594 4.25 1 96.31 137 LEU B C 1
ATOM 4351 O O . LEU B 1 137 ? -3.297 -13.539 4.809 1 96.31 137 LEU B O 1
ATOM 4355 N N . HIS B 1 138 ? -4.824 -14.836 3.854 1 94.56 138 HIS B N 1
ATOM 4356 C CA . HIS B 1 138 ? -5.906 -13.875 4.012 1 94.56 138 HIS B CA 1
ATOM 4357 C C . HIS B 1 138 ? -7.262 -14.57 4.082 1 94.56 138 HIS B C 1
ATOM 4359 O O . HIS B 1 138 ? -7.352 -15.781 3.854 1 94.56 138 HIS B O 1
ATOM 4365 N N . TRP B 1 139 ? -8.336 -13.852 4.328 1 90.69 139 TRP B N 1
ATOM 4366 C CA . TRP B 1 139 ? -9.609 -14.492 4.652 1 90.69 139 TRP B CA 1
ATOM 4367 C C . TRP B 1 139 ? -10.727 -13.953 3.764 1 90.69 139 TRP B C 1
ATOM 4369 O O . TRP B 1 139 ? -11.898 -14.273 3.975 1 90.69 139 TRP B O 1
ATOM 4379 N N . ASP B 1 140 ? -10.328 -13.102 2.885 1 88.06 140 ASP B N 1
ATOM 4380 C CA . ASP B 1 140 ? -11.305 -12.594 1.932 1 88.06 140 ASP B CA 1
ATOM 4381 C C . ASP B 1 140 ? -10.695 -12.438 0.541 1 88.06 140 ASP B C 1
ATOM 4383 O O . ASP B 1 140 ? -9.477 -12.555 0.378 1 88.06 140 ASP B O 1
ATOM 4387 N N . GLY B 1 141 ? -11.5 -12.312 -0.373 1 90 141 GLY B N 1
ATOM 4388 C CA . GLY B 1 141 ? -11.078 -12.055 -1.74 1 90 141 GLY B CA 1
ATOM 4389 C C . GLY B 1 141 ? -11.328 -10.625 -2.18 1 90 141 GLY B C 1
ATOM 4390 O O . GLY B 1 141 ? -11.734 -10.383 -3.316 1 90 141 GLY B O 1
ATOM 4391 N N . GLU B 1 142 ? -11.07 -9.727 -1.226 1 92.69 142 GLU B N 1
ATOM 4392 C CA . GLU B 1 142 ? -11.375 -8.32 -1.504 1 92.69 142 GLU B CA 1
ATOM 4393 C C . GLU B 1 142 ? -10.172 -7.613 -2.121 1 92.69 142 GLU B C 1
ATOM 4395 O O . GLU B 1 142 ? -9.023 -7.973 -1.846 1 92.69 142 GLU B O 1
ATOM 4400 N N . THR B 1 143 ? -10.477 -6.629 -2.85 1 96.12 143 THR B N 1
ATOM 4401 C CA . THR B 1 143 ? -9.453 -5.828 -3.508 1 96.12 143 THR B CA 1
ATOM 4402 C C . THR B 1 143 ? -8.484 -5.242 -2.484 1 96.12 143 THR B C 1
ATOM 4404 O O . THR B 1 143 ? -7.273 -5.227 -2.705 1 96.12 143 THR B O 1
ATOM 4407 N N . ASP B 1 144 ? -8.992 -4.883 -1.376 1 94.94 144 ASP B N 1
ATOM 4408 C CA . ASP B 1 144 ? -8.18 -4.211 -0.364 1 94.94 144 ASP B CA 1
ATOM 4409 C C . ASP B 1 144 ? -7.074 -5.129 0.151 1 94.94 144 ASP B C 1
ATOM 4411 O O . ASP B 1 144 ? -5.93 -4.703 0.318 1 94.94 144 ASP B O 1
ATOM 4415 N N . SER B 1 145 ? -7.375 -6.328 0.382 1 95.06 145 SER B N 1
ATOM 4416 C CA . SER B 1 145 ? -6.398 -7.285 0.891 1 95.06 145 SER B CA 1
ATOM 4417 C C . SER B 1 145 ? -5.289 -7.535 -0.125 1 95.06 145 SER B C 1
ATOM 4419 O O . SER B 1 145 ? -4.105 -7.52 0.223 1 95.06 145 SER B O 1
ATOM 4421 N N . TYR B 1 146 ? -5.695 -7.711 -1.354 1 97.88 146 TYR B N 1
ATOM 4422 C CA . TYR B 1 146 ? -4.703 -7.906 -2.406 1 97.88 146 TYR B CA 1
ATOM 4423 C C . TYR B 1 146 ? -3.863 -6.648 -2.605 1 97.88 146 TYR B C 1
ATOM 4425 O O . TYR B 1 146 ? -2.646 -6.727 -2.781 1 97.88 146 TYR B O 1
ATOM 4433 N N . TYR B 1 147 ? -4.59 -5.574 -2.596 1 98.19 147 TYR B N 1
ATOM 4434 C CA . TYR B 1 147 ? -3.924 -4.293 -2.805 1 98.19 147 TYR B CA 1
ATOM 4435 C C . TYR B 1 147 ? -2.822 -4.074 -1.774 1 98.19 147 TYR B C 1
ATOM 4437 O O . TYR B 1 147 ? -1.707 -3.682 -2.121 1 98.19 147 TYR B O 1
ATOM 4445 N N . LYS B 1 148 ? -3.072 -4.352 -0.528 1 97.5 148 LYS B N 1
ATOM 4446 C CA . LYS B 1 148 ? -2.08 -4.195 0.531 1 97.5 148 LYS B CA 1
ATOM 4447 C C . LYS B 1 148 ? -0.893 -5.129 0.315 1 97.5 148 LYS B C 1
ATOM 4449 O O . LYS B 1 148 ? 0.256 -4.742 0.541 1 97.5 148 LYS B O 1
ATOM 4454 N N . PHE B 1 149 ? -1.187 -6.285 -0.116 1 98.38 149 PHE B N 1
ATOM 4455 C CA . PHE B 1 149 ? -0.138 -7.258 -0.403 1 98.38 149 PHE B CA 1
ATOM 4456 C C . PHE B 1 149 ? 0.756 -6.77 -1.537 1 98.38 149 PHE B C 1
ATOM 4458 O O . PHE B 1 149 ? 1.983 -6.793 -1.42 1 98.38 149 PHE B O 1
ATOM 4465 N N . PHE B 1 150 ? 0.122 -6.273 -2.561 1 98.56 150 PHE B N 1
ATOM 4466 C CA . PHE B 1 150 ? 0.873 -5.852 -3.738 1 98.56 150 PHE B CA 1
ATOM 4467 C C . PHE B 1 150 ? 1.634 -4.559 -3.457 1 98.56 150 PHE B C 1
ATOM 4469 O O . PHE B 1 150 ? 2.729 -4.352 -3.986 1 98.56 150 PHE B O 1
ATOM 4476 N N . CYS B 1 151 ? 1.09 -3.721 -2.584 1 98.12 151 CYS B N 1
ATOM 4477 C CA . CYS B 1 151 ? 1.834 -2.537 -2.164 1 98.12 151 CYS B CA 1
ATOM 4478 C C . CYS B 1 151 ? 3.098 -2.928 -1.408 1 98.12 151 CYS B C 1
ATOM 4480 O O . CYS B 1 151 ? 4.152 -2.322 -1.601 1 98.12 151 CYS B O 1
ATOM 4482 N N . HIS B 1 152 ? 2.943 -3.922 -0.562 1 97.75 152 HIS B N 1
ATOM 4483 C CA . HIS B 1 152 ? 4.105 -4.441 0.149 1 97.75 152 HIS B CA 1
ATOM 4484 C C . HIS B 1 152 ? 5.18 -4.918 -0.824 1 97.75 152 HIS B C 1
ATOM 4486 O O . HIS B 1 152 ? 6.344 -4.531 -0.705 1 97.75 152 HIS B O 1
ATOM 4492 N N . LEU B 1 153 ? 4.754 -5.645 -1.762 1 97.69 153 LEU B N 1
ATOM 4493 C CA . LEU B 1 153 ? 5.703 -6.188 -2.73 1 97.69 153 LEU B CA 1
ATOM 4494 C C . LEU B 1 153 ? 6.332 -5.07 -3.557 1 97.69 153 LEU B C 1
ATOM 4496 O O . LEU B 1 153 ? 7.543 -5.082 -3.801 1 97.69 153 LEU B O 1
ATOM 4500 N N . ASN B 1 154 ? 5.512 -4.145 -3.982 1 97.38 154 ASN B N 1
ATOM 4501 C CA . ASN B 1 154 ? 5.996 -3.037 -4.801 1 97.38 154 ASN B CA 1
ATOM 4502 C C . ASN B 1 154 ? 7.109 -2.268 -4.098 1 97.38 154 ASN B C 1
ATOM 4504 O O . ASN B 1 154 ? 8.148 -1.977 -4.699 1 97.38 154 ASN B O 1
ATOM 4508 N N . SER B 1 155 ? 6.867 -2.014 -2.859 1 96.38 155 SER B N 1
ATOM 4509 C CA . SER B 1 155 ? 7.859 -1.283 -2.08 1 96.38 155 SER B CA 1
ATOM 4510 C C . SER B 1 155 ? 9.141 -2.094 -1.915 1 96.38 155 SER B C 1
ATOM 4512 O O . SER B 1 155 ? 10.242 -1.574 -2.113 1 96.38 155 SER B O 1
ATOM 4514 N N . LYS B 1 156 ? 9.023 -3.334 -1.634 1 95.44 156 LYS B N 1
ATOM 4515 C CA . LYS B 1 156 ? 10.18 -4.188 -1.372 1 95.44 156 LYS B CA 1
ATOM 4516 C C . LYS B 1 156 ? 10.961 -4.465 -2.654 1 95.44 156 LYS B C 1
ATOM 4518 O O . LYS B 1 156 ? 12.172 -4.688 -2.615 1 95.44 156 LYS B O 1
ATOM 4523 N N . LEU B 1 157 ? 10.273 -4.418 -3.768 1 95.12 157 LEU B N 1
ATOM 4524 C CA . LEU B 1 157 ? 10.93 -4.645 -5.051 1 95.12 157 LEU B CA 1
ATOM 4525 C C . LEU B 1 157 ? 11.57 -3.361 -5.57 1 95.12 157 LEU B C 1
ATOM 4527 O O . LEU B 1 157 ? 12.266 -3.377 -6.59 1 95.12 157 LEU B O 1
ATOM 4531 N N . GLY B 1 158 ? 11.32 -2.254 -4.918 1 93.94 158 GLY B N 1
ATOM 4532 C CA . GLY B 1 158 ? 11.93 -0.988 -5.301 1 93.94 158 GLY B CA 1
ATOM 4533 C C . GLY B 1 158 ? 11.102 -0.214 -6.312 1 93.94 158 GLY B C 1
ATOM 4534 O O . GLY B 1 158 ? 11.648 0.486 -7.164 1 93.94 158 GLY B O 1
ATOM 4535 N N . PHE B 1 159 ? 9.828 -0.462 -6.367 1 94.12 159 PHE B N 1
ATOM 4536 C CA . PHE B 1 159 ? 8.875 0.243 -7.223 1 94.12 159 PHE B CA 1
ATOM 4537 C C . PHE B 1 159 ? 9.211 0.038 -8.695 1 94.12 159 PHE B C 1
ATOM 4539 O O . PHE B 1 159 ? 9.359 1.005 -9.445 1 94.12 159 PHE B O 1
ATOM 4546 N N . PRO B 1 160 ? 9.25 -1.141 -9.141 1 93.88 160 PRO B N 1
ATOM 4547 C CA . PRO B 1 160 ? 9.562 -1.398 -10.547 1 93.88 160 PRO B CA 1
ATOM 4548 C C . PRO B 1 160 ? 8.461 -0.921 -11.492 1 93.88 160 PRO B C 1
ATOM 4550 O O . PRO B 1 160 ? 7.281 -0.922 -11.117 1 93.88 160 PRO B O 1
ATOM 4553 N N . SER B 1 161 ? 8.883 -0.578 -12.672 1 92.56 161 SER B N 1
ATOM 4554 C CA . SER B 1 161 ? 7.934 -0.243 -13.734 1 92.56 161 SER B CA 1
ATOM 4555 C C . SER B 1 161 ? 7.852 -1.352 -14.773 1 92.56 161 SER B C 1
ATOM 4557 O O . SER B 1 161 ? 8.867 -1.947 -15.133 1 92.56 161 SER B O 1
ATOM 4559 N N . GLY B 1 162 ? 6.637 -1.638 -15.164 1 93.31 162 GLY B N 1
ATOM 4560 C CA . GLY B 1 162 ? 6.465 -2.586 -16.25 1 93.31 162 GLY B CA 1
ATOM 4561 C C . GLY B 1 162 ? 6.535 -4.031 -15.805 1 93.31 162 GLY B C 1
ATOM 4562 O O . GLY B 1 162 ? 6.836 -4.922 -16.594 1 93.31 162 GLY B O 1
ATOM 4563 N N . LEU B 1 163 ? 6.336 -4.273 -14.539 1 96.06 163 LEU B N 1
ATOM 4564 C CA . LEU B 1 163 ? 6.336 -5.641 -14.023 1 96.06 163 LEU B CA 1
ATOM 4565 C C . LEU B 1 163 ? 5.262 -6.48 -14.711 1 96.06 163 LEU B C 1
ATOM 4567 O O . LEU B 1 163 ? 4.125 -6.031 -14.867 1 96.06 163 LEU B O 1
ATOM 4571 N N . LYS B 1 164 ? 5.664 -7.629 -15.203 1 97.38 164 LYS B N 1
ATOM 4572 C CA . LYS B 1 164 ? 4.711 -8.555 -15.805 1 97.38 164 LYS B CA 1
ATOM 4573 C C . LYS B 1 164 ? 4.031 -9.414 -14.742 1 97.38 164 LYS B C 1
ATOM 4575 O O . LYS B 1 164 ? 4.699 -10.141 -14 1 97.38 164 LYS B O 1
ATOM 4580 N N . ILE B 1 165 ? 2.727 -9.32 -14.656 1 97.94 165 ILE B N 1
ATOM 4581 C CA . ILE B 1 165 ? 1.963 -10.047 -13.641 1 97.94 165 ILE B CA 1
ATOM 4582 C C . ILE B 1 165 ? 0.867 -10.867 -14.32 1 97.94 165 ILE B C 1
ATOM 4584 O O . ILE B 1 165 ? 0.103 -10.352 -15.133 1 97.94 165 ILE B O 1
ATOM 4588 N N . GLY B 1 166 ? 0.865 -12.117 -14.023 1 98.12 166 GLY B N 1
ATOM 4589 C CA . GLY B 1 166 ? -0.141 -13.008 -14.578 1 98.12 166 GLY B CA 1
ATOM 4590 C C . GLY B 1 166 ? -1.093 -13.562 -13.539 1 98.12 166 GLY B C 1
ATOM 4591 O O . GLY B 1 166 ? -0.674 -13.914 -12.438 1 98.12 166 GLY B O 1
ATOM 4592 N N . SER B 1 167 ? -2.361 -13.609 -13.812 1 97.44 167 SER B N 1
ATOM 4593 C CA . SER B 1 167 ? -3.373 -14.188 -12.93 1 97.44 167 SER B CA 1
ATOM 4594 C C . SER B 1 167 ? -4.582 -14.664 -13.727 1 97.44 167 SER B C 1
ATOM 4596 O O . SER B 1 167 ? -4.656 -14.469 -14.938 1 97.44 167 SER B O 1
ATOM 4598 N N . ASP B 1 168 ? -5.457 -15.336 -13.031 1 95.19 168 ASP B N 1
ATOM 4599 C CA . ASP B 1 168 ? -6.777 -15.578 -13.602 1 95.19 168 ASP B CA 1
ATOM 4600 C C . ASP B 1 168 ? -7.598 -14.297 -13.672 1 95.19 168 ASP B C 1
ATOM 4602 O O . ASP B 1 168 ? -7.145 -13.242 -13.219 1 95.19 168 ASP B O 1
ATOM 4606 N N . GLU B 1 169 ? -8.672 -14.453 -14.297 1 93.31 169 GLU B N 1
ATOM 4607 C CA . GLU B 1 169 ? -9.539 -13.281 -14.367 1 93.31 169 GLU B CA 1
ATOM 4608 C C . GLU B 1 169 ? -10.281 -13.062 -13.055 1 93.31 169 GLU B C 1
ATOM 4610 O O . GLU B 1 169 ? -11.422 -13.492 -12.898 1 93.31 169 GLU B O 1
ATOM 4615 N N . GLU B 1 170 ? -9.672 -12.555 -12.156 1 91.94 170 GLU B N 1
ATOM 4616 C CA . GLU B 1 170 ? -10.281 -12.148 -10.891 1 91.94 170 GLU B CA 1
ATOM 4617 C C . GLU B 1 170 ? -10.289 -10.625 -10.75 1 91.94 170 GLU B C 1
ATOM 4619 O O . GLU B 1 170 ? -9.227 -10.008 -10.633 1 91.94 170 GLU B O 1
ATOM 4624 N N . LYS B 1 171 ? -11.414 -10.109 -10.68 1 94.06 171 LYS B N 1
ATOM 4625 C CA . LYS B 1 171 ? -11.586 -8.656 -10.711 1 94.06 171 LYS B CA 1
ATOM 4626 C C . LYS B 1 171 ? -10.82 -7.992 -9.562 1 94.06 171 LYS B C 1
ATOM 4628 O O . LYS B 1 171 ? -10.188 -6.953 -9.758 1 94.06 171 LYS B O 1
ATOM 4633 N N . ALA B 1 172 ? -10.859 -8.609 -8.383 1 96.38 172 ALA B N 1
ATOM 4634 C CA . ALA B 1 172 ? -10.219 -8.031 -7.203 1 96.38 172 ALA B CA 1
ATOM 4635 C C . ALA B 1 172 ? -8.703 -7.973 -7.375 1 96.38 172 ALA B C 1
ATOM 4637 O O . ALA B 1 172 ? -8.07 -6.961 -7.055 1 96.38 172 ALA B O 1
ATOM 4638 N N . ILE B 1 173 ? -8.148 -9 -7.941 1 97.12 173 ILE B N 1
ATOM 4639 C CA . ILE B 1 173 ? -6.707 -9.062 -8.148 1 97.12 173 ILE B CA 1
ATOM 4640 C C . ILE B 1 173 ? -6.301 -8.07 -9.242 1 97.12 173 ILE B C 1
ATOM 4642 O O . ILE B 1 173 ? -5.328 -7.328 -9.086 1 97.12 173 ILE B O 1
ATOM 4646 N N . MET B 1 174 ? -7.051 -8.055 -10.281 1 96.81 174 MET B N 1
ATOM 4647 C CA . MET B 1 174 ? -6.738 -7.164 -11.398 1 96.81 174 MET B CA 1
ATOM 4648 C C . MET B 1 174 ? -6.754 -5.707 -10.961 1 96.81 174 MET B C 1
ATOM 4650 O O . MET B 1 174 ? -5.836 -4.949 -11.281 1 96.81 174 MET B O 1
ATOM 4654 N N . LYS B 1 175 ? -7.777 -5.379 -10.242 1 96.56 175 LYS B N 1
ATOM 4655 C CA . LYS B 1 175 ? -7.883 -4.008 -9.758 1 96.56 175 LYS B CA 1
ATOM 4656 C C . LYS B 1 175 ? -6.75 -3.674 -8.797 1 96.56 175 LYS B C 1
ATOM 4658 O O . LYS B 1 175 ? -6.156 -2.596 -8.875 1 96.56 175 LYS B O 1
ATOM 4663 N N . ALA B 1 176 ? -6.449 -4.566 -7.898 1 97.94 176 ALA B N 1
ATOM 4664 C CA . ALA B 1 176 ? -5.379 -4.363 -6.926 1 97.94 176 ALA B CA 1
ATOM 4665 C C . ALA B 1 176 ? -4.035 -4.16 -7.621 1 97.94 176 ALA B C 1
ATOM 4667 O O . ALA B 1 176 ? -3.262 -3.275 -7.25 1 97.94 176 ALA B O 1
ATOM 4668 N N . VAL B 1 177 ? -3.791 -4.938 -8.664 1 97.75 177 VAL B N 1
ATOM 4669 C CA . VAL B 1 177 ? -2.535 -4.855 -9.398 1 97.75 177 VAL B CA 1
ATOM 4670 C C . VAL B 1 177 ? -2.43 -3.502 -10.094 1 97.75 177 VAL B C 1
ATOM 4672 O O . VAL B 1 177 ? -1.388 -2.846 -10.031 1 97.75 177 VAL B O 1
ATOM 4675 N N . ARG B 1 178 ? -3.455 -3.088 -10.672 1 95.62 178 ARG B N 1
ATOM 4676 C CA . ARG B 1 178 ? -3.486 -1.842 -11.43 1 95.62 178 ARG B CA 1
ATOM 4677 C C . ARG B 1 178 ? -3.15 -0.65 -10.539 1 95.62 178 ARG B C 1
ATOM 4679 O O . ARG B 1 178 ? -2.486 0.292 -10.977 1 95.62 178 ARG B O 1
ATOM 4686 N N . HIS B 1 179 ? -3.527 -0.731 -9.32 1 95.81 179 HIS B N 1
ATOM 4687 C CA . HIS B 1 179 ? -3.369 0.427 -8.445 1 95.81 179 HIS B CA 1
ATOM 4688 C C . HIS B 1 179 ? -2.09 0.323 -7.621 1 95.81 179 HIS B C 1
ATOM 4690 O O . HIS B 1 179 ? -1.576 1.334 -7.137 1 95.81 179 HIS B O 1
ATOM 4696 N N . ALA B 1 180 ? -1.586 -0.874 -7.449 1 97.06 180 ALA B N 1
ATOM 4697 C CA . ALA B 1 180 ? -0.436 -1.061 -6.566 1 97.06 180 ALA B CA 1
ATOM 4698 C C . ALA B 1 180 ? 0.873 -0.825 -7.316 1 97.06 180 ALA B C 1
ATOM 4700 O O . ALA B 1 180 ? 1.854 -0.359 -6.734 1 97.06 180 ALA B O 1
ATOM 4701 N N . PHE B 1 181 ? 0.896 -1.167 -8.609 1 95.88 181 PHE B N 1
ATOM 4702 C CA . PHE B 1 181 ? 2.146 -1.129 -9.359 1 95.88 181 PHE B CA 1
ATOM 4703 C C . PHE B 1 181 ? 2.113 -0.025 -10.414 1 95.88 181 PHE B C 1
ATOM 4705 O O . PHE B 1 181 ? 1.04 0.382 -10.859 1 95.88 181 PHE B O 1
ATOM 4712 N N . VAL B 1 182 ? 3.312 0.37 -10.797 1 91.5 182 VAL B N 1
ATOM 4713 C CA . VAL B 1 182 ? 3.438 1.413 -11.812 1 91.5 182 VAL B CA 1
ATOM 4714 C C . VAL B 1 182 ? 3.424 0.787 -13.203 1 91.5 182 VAL B C 1
ATOM 4716 O O . VAL B 1 182 ? 4.32 0.018 -13.555 1 91.5 182 VAL B O 1
ATOM 4719 N N . ASP B 1 183 ? 2.469 1.009 -14.008 1 91.94 183 ASP B N 1
ATOM 4720 C CA . ASP B 1 183 ? 2.332 0.562 -15.391 1 91.94 183 ASP B CA 1
ATOM 4721 C C . ASP B 1 183 ? 2.566 -0.943 -15.508 1 91.94 183 ASP B C 1
ATOM 4723 O O . ASP B 1 183 ? 3.406 -1.387 -16.297 1 91.94 183 ASP B O 1
ATOM 4727 N N . PRO B 1 184 ? 1.845 -1.678 -14.75 1 95.25 184 PRO B N 1
ATOM 4728 C CA . PRO B 1 184 ? 2.029 -3.129 -14.828 1 95.25 184 PRO B CA 1
ATOM 4729 C C . PRO B 1 184 ? 1.524 -3.715 -16.141 1 95.25 184 PRO B C 1
ATOM 4731 O O . PRO B 1 184 ? 0.592 -3.178 -16.75 1 95.25 184 PRO B O 1
ATOM 4734 N N . VAL B 1 185 ? 2.215 -4.758 -16.562 1 96.31 185 VAL B N 1
ATOM 4735 C CA . VAL B 1 185 ? 1.699 -5.574 -17.656 1 96.31 185 VAL B CA 1
ATOM 4736 C C . VAL B 1 185 ? 0.898 -6.746 -17.109 1 96.31 185 VAL B C 1
ATOM 4738 O O . VAL B 1 185 ? 1.473 -7.727 -16.625 1 96.31 185 VAL B O 1
ATOM 4741 N N . GLN B 1 186 ? -0.372 -6.59 -17.156 1 97.25 186 GLN B N 1
ATOM 4742 C CA . GLN B 1 186 ? -1.229 -7.629 -16.609 1 97.25 186 GLN B CA 1
ATOM 4743 C C . GLN B 1 186 ? -1.592 -8.664 -17.672 1 97.25 186 GLN B C 1
ATOM 4745 O O . GLN B 1 186 ? -2.135 -8.328 -18.719 1 97.25 186 GLN B O 1
ATOM 4750 N N . LEU B 1 187 ? -1.239 -9.867 -17.375 1 97.81 187 LEU B N 1
ATOM 4751 C CA . LEU B 1 187 ? -1.544 -10.984 -18.266 1 97.81 187 LEU B CA 1
ATOM 4752 C C . LEU B 1 187 ? -2.645 -11.859 -17.672 1 97.81 187 LEU B C 1
ATOM 4754 O O . LEU B 1 187 ? -2.682 -12.086 -16.453 1 97.81 187 LEU B O 1
ATOM 4758 N N . LEU B 1 188 ? -3.469 -12.344 -18.5 1 97.81 188 LEU B N 1
ATOM 4759 C CA . LEU B 1 188 ? -4.531 -13.234 -18.047 1 97.81 188 LEU B CA 1
ATOM 4760 C C . LEU B 1 188 ? -4.34 -14.641 -18.625 1 97.81 188 LEU B C 1
ATOM 4762 O O . LEU B 1 188 ? -3.891 -14.789 -19.766 1 97.81 188 LEU B O 1
ATOM 4766 N N . CYS B 1 189 ? -4.684 -15.555 -17.828 1 97 189 CYS B N 1
ATOM 4767 C CA . CYS B 1 189 ? -4.582 -16.953 -18.25 1 97 189 CYS B CA 1
ATOM 4768 C C . CYS B 1 189 ? -5.562 -17.25 -19.375 1 97 189 CYS B C 1
ATOM 4770 O O . CYS B 1 189 ? -6.777 -17.203 -19.188 1 97 189 CYS B O 1
ATOM 4772 N N . THR B 1 190 ? -5.039 -17.641 -20.469 1 95.94 190 THR B N 1
ATOM 4773 C CA . THR B 1 190 ? -5.863 -17.891 -21.656 1 95.94 190 THR B CA 1
ATOM 4774 C C . THR B 1 190 ? -6.723 -19.141 -21.453 1 95.94 190 THR B C 1
ATOM 4776 O O . THR B 1 190 ? -7.859 -19.203 -21.938 1 95.94 190 THR B O 1
ATOM 4779 N N . LYS B 1 191 ? -6.207 -20.094 -20.781 1 94.62 191 LYS B N 1
ATOM 4780 C CA . LYS B 1 191 ? -6.969 -21.312 -20.516 1 94.62 191 LYS B CA 1
ATOM 4781 C C . LYS B 1 191 ? -8.219 -21.016 -19.688 1 94.62 191 LYS B C 1
ATOM 4783 O O . LYS B 1 191 ? -9.305 -21.5 -20.016 1 94.62 191 LYS B O 1
ATOM 4788 N N . HIS B 1 192 ? -8.062 -20.25 -18.688 1 93.88 192 HIS B N 1
ATOM 4789 C CA . HIS B 1 192 ? -9.195 -19.922 -17.828 1 93.88 192 HIS B CA 1
ATOM 4790 C C . HIS B 1 192 ? -10.203 -19.047 -18.578 1 93.88 192 HIS B C 1
ATOM 4792 O O . HIS B 1 192 ? -11.414 -19.188 -18.359 1 93.88 192 HIS B O 1
ATOM 4798 N N . LEU B 1 193 ? -9.734 -18.141 -19.375 1 96.31 193 LEU B N 1
ATOM 4799 C CA . LEU B 1 193 ? -10.641 -17.344 -20.188 1 96.31 193 LEU B CA 1
ATOM 4800 C C . LEU B 1 193 ? -11.461 -18.234 -21.109 1 96.31 193 LEU B C 1
ATOM 4802 O O . LEU B 1 193 ? -12.664 -18.031 -21.266 1 96.31 193 LEU B O 1
ATOM 4806 N N . LYS B 1 194 ? -10.773 -19.172 -21.734 1 95.88 194 LYS B N 1
ATOM 4807 C CA . LYS B 1 194 ? -11.438 -20.125 -22.625 1 95.88 194 LYS B CA 1
ATOM 4808 C C . LYS B 1 194 ? -12.516 -20.906 -21.891 1 95.88 194 LYS B C 1
ATOM 4810 O O . LYS B 1 194 ? -13.641 -21.031 -22.375 1 95.88 194 LYS B O 1
ATOM 4815 N N . ASP B 1 195 ? -12.188 -21.344 -20.75 1 94.5 195 ASP B N 1
ATOM 4816 C CA . ASP B 1 195 ? -13.133 -22.109 -19.938 1 94.5 195 ASP B CA 1
ATOM 4817 C C . ASP B 1 195 ? -14.32 -21.25 -19.516 1 94.5 195 ASP B C 1
ATOM 4819 O O . ASP B 1 195 ? -15.453 -21.719 -19.484 1 94.5 195 ASP B O 1
ATOM 4823 N N . ASN B 1 196 ? -14.062 -20.047 -19.156 1 93.62 196 ASN B N 1
ATOM 4824 C CA . ASN B 1 196 ? -15.125 -19.125 -18.766 1 93.62 196 ASN B CA 1
ATOM 4825 C C . ASN B 1 196 ? -16.094 -18.875 -19.922 1 93.62 196 ASN B C 1
ATOM 4827 O O . ASN B 1 196 ? -17.312 -18.828 -19.703 1 93.62 196 ASN B O 1
ATOM 4831 N N . VAL B 1 197 ? -15.539 -18.734 -21.078 1 95.69 197 VAL B N 1
ATOM 4832 C CA . VAL B 1 197 ? -16.359 -18.516 -22.266 1 95.69 197 VAL B CA 1
ATOM 4833 C C . VAL B 1 197 ? -17.219 -19.75 -22.531 1 95.69 197 VAL B C 1
ATOM 4835 O O . VAL B 1 197 ? -18.422 -19.641 -22.781 1 95.69 197 VAL B O 1
ATOM 4838 N N . ARG B 1 198 ? -16.609 -20.906 -22.469 1 95.38 198 ARG B N 1
ATOM 4839 C CA . ARG B 1 198 ? -17.328 -22.156 -22.672 1 95.38 198 ARG B CA 1
ATOM 4840 C C . ARG B 1 198 ? -18.484 -22.281 -21.688 1 95.38 198 ARG B C 1
ATOM 4842 O O . ARG B 1 198 ? -19.594 -22.656 -22.062 1 95.38 198 ARG B O 1
ATOM 4849 N N . ARG B 1 199 ? -18.234 -21.969 -20.484 1 93.69 199 ARG B N 1
ATOM 4850 C CA . ARG B 1 199 ? -19.234 -22.078 -19.438 1 93.69 199 ARG B CA 1
ATOM 4851 C C . ARG B 1 199 ? -20.375 -21.078 -19.672 1 93.69 199 ARG B C 1
ATOM 4853 O O . ARG B 1 199 ? -21.547 -21.391 -19.469 1 93.69 199 ARG B O 1
ATOM 4860 N N . TYR B 1 200 ? -19.969 -19.891 -19.984 1 94.44 200 TYR B N 1
ATOM 4861 C CA . TYR B 1 200 ? -20.969 -18.859 -20.25 1 94.44 200 TYR B CA 1
ATOM 4862 C C . TYR B 1 200 ? -21.891 -19.266 -21.375 1 94.44 200 TYR B C 1
ATOM 4864 O O . TYR B 1 200 ? -23.109 -19.141 -21.266 1 94.44 200 TYR B O 1
ATOM 4872 N N . LEU B 1 201 ? -21.344 -19.781 -22.469 1 95.5 201 LEU B N 1
ATOM 4873 C CA . LEU B 1 201 ? -22.109 -20.188 -23.641 1 95.5 201 LEU B CA 1
ATOM 4874 C C . LEU B 1 201 ? -23.016 -21.359 -23.328 1 95.5 201 LEU B C 1
ATOM 4876 O O . LEU B 1 201 ? -24.141 -21.453 -23.844 1 95.5 201 LEU B O 1
ATOM 4880 N N . LYS B 1 202 ? -22.578 -22.172 -22.469 1 93.38 202 LYS B N 1
ATOM 4881 C CA . LYS B 1 202 ? -23.359 -23.344 -22.078 1 93.38 202 LYS B CA 1
ATOM 4882 C C . LYS B 1 202 ? -24.484 -22.953 -21.109 1 93.38 202 LYS B C 1
ATOM 4884 O O . LYS B 1 202 ? -25.656 -23.188 -21.391 1 93.38 202 LYS B O 1
ATOM 4889 N N . ASP B 1 203 ? -24.094 -22.312 -20.062 1 91.38 203 ASP B N 1
ATOM 4890 C CA . ASP B 1 203 ? -24.984 -22.125 -18.922 1 91.38 203 ASP B CA 1
ATOM 4891 C C . ASP B 1 203 ? -25.906 -20.938 -19.156 1 91.38 203 ASP B C 1
ATOM 4893 O O . ASP B 1 203 ? -27.078 -20.969 -18.75 1 91.38 203 ASP B O 1
ATOM 4897 N N . LYS B 1 204 ? -25.406 -19.922 -19.75 1 89.06 204 LYS B N 1
ATOM 4898 C CA . LYS B 1 204 ? -26.188 -18.688 -19.859 1 89.06 204 LYS B CA 1
ATOM 4899 C C . LYS B 1 204 ? -26.875 -18.594 -21.219 1 89.06 204 LYS B C 1
ATOM 4901 O O . LYS B 1 204 ? -28.031 -18.219 -21.312 1 89.06 204 LYS B O 1
ATOM 4906 N N . GLU B 1 205 ? -26.156 -18.938 -22.234 1 87.94 205 GLU B N 1
ATOM 4907 C CA . GLU B 1 205 ? -26.672 -18.781 -23.578 1 87.94 205 GLU B CA 1
ATOM 4908 C C . GLU B 1 205 ? -27.375 -20.047 -24.047 1 87.94 205 GLU B C 1
ATOM 4910 O O . GLU B 1 205 ? -28.219 -20 -24.938 1 87.94 205 GLU B O 1
ATOM 4915 N N . GLY B 1 206 ? -27.062 -21.234 -23.484 1 88 206 GLY B N 1
ATOM 4916 C CA . GLY B 1 206 ? -27.641 -22.484 -23.891 1 88 206 GLY B CA 1
ATOM 4917 C C . GLY B 1 206 ? -27.219 -22.922 -25.297 1 88 206 GLY B C 1
ATOM 4918 O O . GLY B 1 206 ? -28.016 -23.516 -26.031 1 88 206 GLY B O 1
ATOM 4919 N N . CYS B 1 207 ? -26.047 -22.641 -25.625 1 90.12 207 CYS B N 1
ATOM 4920 C CA . CYS B 1 207 ? -25.516 -22.953 -26.938 1 90.12 207 CYS B CA 1
ATOM 4921 C C . CYS B 1 207 ? -25.281 -24.453 -27.094 1 90.12 207 CYS B C 1
ATOM 4923 O O . CYS B 1 207 ? -24.906 -25.125 -26.125 1 90.12 207 CYS B O 1
ATOM 4925 N N . SER B 1 208 ? -25.438 -24.906 -28.297 1 92.44 208 SER B N 1
ATOM 4926 C CA . SER B 1 208 ? -25.062 -26.297 -28.594 1 92.44 208 SER B CA 1
ATOM 4927 C C . SER B 1 208 ? -23.562 -26.484 -28.5 1 92.44 208 SER B C 1
ATOM 4929 O O . SER B 1 208 ? -22.797 -25.531 -28.562 1 92.44 208 SER B O 1
ATOM 4931 N N . THR B 1 209 ? -23.172 -27.719 -28.312 1 93.94 209 THR B N 1
ATOM 4932 C CA . THR B 1 209 ? -21.75 -28.031 -28.203 1 93.94 209 THR B CA 1
ATOM 4933 C C . THR B 1 209 ? -21 -27.625 -29.469 1 93.94 209 THR B C 1
ATOM 4935 O O . THR B 1 209 ? -19.875 -27.109 -29.391 1 93.94 209 THR B O 1
ATOM 4938 N N . LYS B 1 210 ? -21.609 -27.828 -30.547 1 94.31 210 LYS B N 1
ATOM 4939 C CA . LYS B 1 210 ? -20.984 -27.5 -31.828 1 94.31 210 LYS B CA 1
ATOM 4940 C C . LYS B 1 210 ? -20.766 -26 -31.953 1 94.31 210 LYS B C 1
ATOM 4942 O O . LYS B 1 210 ? -19.688 -25.547 -32.344 1 94.31 210 LYS B O 1
ATOM 4947 N N . ASP B 1 211 ? -21.766 -25.297 -31.672 1 94.25 211 ASP B N 1
ATOM 4948 C CA . ASP B 1 211 ? -21.688 -23.844 -31.766 1 94.25 211 ASP B CA 1
ATOM 4949 C C . ASP B 1 211 ? -20.688 -23.297 -30.75 1 94.25 211 ASP B C 1
ATOM 4951 O O . ASP B 1 211 ? -19.938 -22.359 -31.062 1 94.25 211 ASP B O 1
ATOM 4955 N N . ARG B 1 212 ? -20.734 -23.859 -29.609 1 95.62 212 ARG B N 1
ATOM 4956 C CA . ARG B 1 212 ? -19.828 -23.438 -28.562 1 95.62 212 ARG B CA 1
ATOM 4957 C C . ARG B 1 212 ? -18.375 -23.609 -29 1 95.62 212 ARG B C 1
ATOM 4959 O O . ARG B 1 212 ? -17.562 -22.688 -28.859 1 95.62 212 ARG B O 1
ATOM 4966 N N . GLU B 1 213 ? -18.047 -24.75 -29.5 1 95.38 213 GLU B N 1
ATOM 4967 C CA . GLU B 1 213 ? -16.672 -25.047 -29.922 1 95.38 213 GLU B CA 1
ATOM 4968 C C . GLU B 1 213 ? -16.266 -24.172 -31.094 1 95.38 213 GLU B C 1
ATOM 4970 O O . GLU B 1 213 ? -15.094 -23.781 -31.203 1 95.38 213 GLU B O 1
ATOM 4975 N N . ARG B 1 214 ? -17.188 -23.906 -31.906 1 95.19 214 ARG B N 1
ATOM 4976 C CA . ARG B 1 214 ? -16.906 -23.016 -33.031 1 95.19 214 ARG B CA 1
ATOM 4977 C C . ARG B 1 214 ? -16.531 -21.625 -32.531 1 95.19 214 ARG B C 1
ATOM 4979 O O . ARG B 1 214 ? -15.562 -21.031 -33.031 1 95.19 214 ARG B O 1
ATOM 4986 N N . ILE B 1 215 ? -17.312 -21.125 -31.641 1 96.12 215 ILE B N 1
ATOM 4987 C CA . ILE B 1 215 ? -17.078 -19.781 -31.109 1 96.12 215 ILE B CA 1
ATOM 4988 C C . ILE B 1 215 ? -15.734 -19.766 -30.359 1 96.12 215 ILE B C 1
ATOM 4990 O O . ILE B 1 215 ? -14.93 -18.844 -30.562 1 96.12 215 ILE B O 1
ATOM 4994 N N . VAL B 1 216 ? -15.531 -20.75 -29.547 1 97.12 216 VAL B N 1
ATOM 4995 C CA . VAL B 1 216 ? -14.289 -20.844 -28.781 1 97.12 216 VAL B CA 1
ATOM 4996 C C . VAL B 1 216 ? -13.102 -20.922 -29.734 1 97.12 216 VAL B C 1
ATOM 4998 O O . VAL B 1 216 ? -12.078 -20.266 -29.516 1 97.12 216 VAL B O 1
ATOM 5001 N N . SER B 1 217 ? -13.219 -21.672 -30.75 1 96.31 217 SER B N 1
ATOM 5002 C CA . SER B 1 217 ? -12.148 -21.797 -31.734 1 96.31 217 SER B CA 1
ATOM 5003 C C . SER B 1 217 ? -11.906 -20.484 -32.469 1 96.31 217 SER B C 1
ATOM 5005 O O . SER B 1 217 ? -10.773 -20.156 -32.812 1 96.31 217 SER B O 1
ATOM 5007 N N . THR B 1 218 ? -12.953 -19.812 -32.719 1 96.62 218 THR B N 1
ATOM 5008 C CA . THR B 1 218 ? -12.852 -18.531 -33.406 1 96.62 218 THR B CA 1
ATOM 5009 C C . THR B 1 218 ? -12.062 -17.531 -32.562 1 96.62 218 THR B C 1
ATOM 5011 O O . THR B 1 218 ? -11.352 -16.688 -33.094 1 96.62 218 THR B O 1
ATOM 5014 N N . ILE B 1 219 ? -12.227 -17.609 -31.297 1 97.44 219 ILE B N 1
ATOM 5015 C CA . ILE B 1 219 ? -11.57 -16.656 -30.406 1 97.44 219 ILE B CA 1
ATOM 5016 C C . ILE B 1 219 ? -10.164 -17.141 -30.078 1 97.44 219 ILE B C 1
ATOM 5018 O O . ILE B 1 219 ? -9.195 -16.406 -30.203 1 97.44 219 ILE B O 1
ATOM 5022 N N . PHE B 1 220 ? -10.039 -18.438 -29.672 1 96.5 220 PHE B N 1
ATOM 5023 C CA . PHE B 1 220 ? -8.828 -18.906 -29.016 1 96.5 220 PHE B CA 1
ATOM 5024 C C . PHE B 1 220 ? -8.078 -19.906 -29.906 1 96.5 220 PHE B C 1
ATOM 5026 O O . PHE B 1 220 ? -6.977 -20.344 -29.562 1 96.5 220 PHE B O 1
ATOM 5033 N N . GLY B 1 221 ? -8.57 -20.266 -30.953 1 93.56 221 GLY B N 1
ATOM 5034 C CA . GLY B 1 221 ? -7.938 -21.234 -31.828 1 93.56 221 GLY B CA 1
ATOM 5035 C C . GLY B 1 221 ? -6.668 -20.734 -32.469 1 93.56 221 GLY B C 1
ATOM 5036 O O . GLY B 1 221 ? -6.285 -19.578 -32.281 1 93.56 221 GLY B O 1
ATOM 5037 N N . GLN B 1 222 ? -6.023 -21.562 -33.219 1 91.75 222 GLN B N 1
ATOM 5038 C CA . GLN B 1 222 ? -4.758 -21.25 -33.875 1 91.75 222 GLN B CA 1
ATOM 5039 C C . GLN B 1 222 ? -4.895 -20.047 -34.812 1 91.75 222 GLN B C 1
ATOM 5041 O O . GLN B 1 222 ? -3.977 -19.234 -34.906 1 91.75 222 GLN B O 1
ATOM 5046 N N . GLU B 1 223 ? -5.973 -19.984 -35.438 1 91.56 223 GLU B N 1
ATOM 5047 C CA . GLU B 1 223 ? -6.246 -18.844 -36.312 1 91.56 223 GLU B CA 1
ATOM 5048 C C . GLU B 1 223 ? -7.262 -17.891 -35.688 1 91.56 223 GLU B C 1
ATOM 5050 O O . GLU B 1 223 ? -7.934 -17.141 -36.375 1 91.56 223 GLU B O 1
ATOM 5055 N N . GLY B 1 224 ? -7.371 -18.031 -34.438 1 94.19 224 GLY B N 1
ATOM 5056 C CA . GLY B 1 224 ? -8.375 -17.25 -33.719 1 94.19 224 GLY B CA 1
ATOM 5057 C C . GLY B 1 224 ? -7.996 -15.797 -33.562 1 94.19 224 GLY B C 1
ATOM 5058 O O . GLY B 1 224 ? -6.914 -15.375 -33.969 1 94.19 224 GLY B O 1
ATOM 5059 N N . ILE B 1 225 ? -8.891 -15.062 -32.969 1 96.06 225 ILE B N 1
ATOM 5060 C CA . ILE B 1 225 ? -8.789 -13.617 -32.75 1 96.06 225 ILE B CA 1
ATOM 5061 C C . ILE B 1 225 ? -7.512 -13.289 -32 1 96.06 225 ILE B C 1
ATOM 5063 O O . ILE B 1 225 ? -6.789 -12.359 -32.344 1 96.06 225 ILE B O 1
ATOM 5067 N N . ILE B 1 226 ? -7.145 -14.047 -30.969 1 94.81 226 ILE B N 1
ATOM 5068 C CA . ILE B 1 226 ? -6.051 -13.711 -30.062 1 94.81 226 ILE B CA 1
ATOM 5069 C C . ILE B 1 226 ? -4.711 -14 -30.75 1 94.81 226 ILE B C 1
ATOM 5071 O O . ILE B 1 226 ? -3.66 -13.578 -30.266 1 94.81 226 ILE B O 1
ATOM 5075 N N . ASN B 1 227 ? -4.758 -14.719 -31.906 1 93.62 227 ASN B N 1
ATOM 5076 C CA . ASN B 1 227 ? -3.545 -15.047 -32.656 1 93.62 227 ASN B CA 1
ATOM 5077 C C . ASN B 1 227 ? -3.461 -14.273 -33.969 1 93.62 227 ASN B C 1
ATOM 5079 O O . ASN B 1 227 ? -2.717 -14.656 -34.875 1 93.62 227 ASN B O 1
ATOM 5083 N N . ALA B 1 228 ? -4.184 -13.234 -34.062 1 94.5 228 ALA B N 1
ATOM 5084 C CA . ALA B 1 228 ? -4.164 -12.414 -35.281 1 94.5 228 ALA B CA 1
ATOM 5085 C C . ALA B 1 228 ? -2.781 -11.805 -35.5 1 94.5 228 ALA B C 1
ATOM 5087 O O . ALA B 1 228 ? -2.109 -11.398 -34.562 1 94.5 228 ALA B O 1
ATOM 5088 N N . ASP B 1 229 ? -2.404 -11.672 -36.719 1 90.12 229 ASP B N 1
ATOM 5089 C CA . ASP B 1 229 ? -1.055 -11.25 -37.062 1 90.12 229 ASP B CA 1
ATOM 5090 C C . ASP B 1 229 ? -0.879 -9.75 -36.875 1 90.12 229 ASP B C 1
ATOM 5092 O O . ASP B 1 229 ? 0.234 -9.273 -36.656 1 90.12 229 ASP B O 1
ATOM 5096 N N . ASP B 1 230 ? -1.959 -9.07 -37.125 1 92.25 230 ASP B N 1
ATOM 5097 C CA . ASP B 1 230 ? -1.881 -7.613 -37.031 1 92.25 230 ASP B CA 1
ATOM 5098 C C . ASP B 1 230 ? -3.195 -7.035 -36.5 1 92.25 230 ASP B C 1
ATOM 5100 O O . ASP B 1 230 ? -4.18 -7.766 -36.344 1 92.25 230 ASP B O 1
ATOM 5104 N N . SER B 1 231 ? -3.154 -5.75 -36.188 1 92.75 231 SER B N 1
ATOM 5105 C CA . SER B 1 231 ? -4.293 -5.078 -35.562 1 92.75 231 SER B CA 1
ATOM 5106 C C . SER B 1 231 ? -5.496 -5.055 -36.5 1 92.75 231 SER B C 1
ATOM 5108 O O . SER B 1 231 ? -6.641 -5.129 -36.062 1 92.75 231 SER B O 1
ATOM 5110 N N . PHE B 1 232 ? -5.266 -4.988 -37.75 1 93.81 232 PHE B N 1
ATOM 5111 C CA . PHE B 1 232 ? -6.355 -4.969 -38.719 1 93.81 232 PHE B CA 1
ATOM 5112 C C . PHE B 1 232 ? -7.086 -6.305 -38.75 1 93.81 232 PHE B C 1
ATOM 5114 O O . PHE B 1 232 ? -8.32 -6.348 -38.75 1 93.81 232 PHE B O 1
ATOM 5121 N N . SER B 1 233 ? -6.277 -7.328 -38.844 1 94.75 233 SER B N 1
ATOM 5122 C CA . SER B 1 233 ? -6.855 -8.672 -38.812 1 94.75 233 SER B CA 1
ATOM 5123 C C . SER B 1 233 ? -7.617 -8.914 -37.531 1 94.75 233 SER B C 1
ATOM 5125 O O . SER B 1 233 ? -8.68 -9.539 -37.531 1 94.75 233 SER B O 1
ATOM 5127 N N . TYR B 1 234 ? -7.035 -8.469 -36.406 1 96.12 234 TYR B N 1
ATOM 5128 C CA . TYR B 1 234 ? -7.691 -8.586 -35.125 1 96.12 234 TYR B CA 1
ATOM 5129 C C . TYR B 1 234 ? -9.062 -7.918 -35.125 1 96.12 234 TYR B C 1
ATOM 5131 O O . TYR B 1 234 ? -10.055 -8.523 -34.719 1 96.12 234 TYR B O 1
ATOM 5139 N N . ASP B 1 235 ? -9.125 -6.68 -35.625 1 95.56 235 ASP B N 1
ATOM 5140 C CA . ASP B 1 235 ? -10.359 -5.898 -35.625 1 95.56 235 ASP B CA 1
ATOM 5141 C C . ASP B 1 235 ? -11.383 -6.523 -36.594 1 95.56 235 ASP B C 1
ATOM 5143 O O . ASP B 1 235 ? -12.578 -6.551 -36.281 1 95.56 235 ASP B O 1
ATOM 5147 N N . SER B 1 236 ? -10.875 -7.008 -37.688 1 95.62 236 SER B N 1
ATOM 5148 C CA . SER B 1 236 ? -11.766 -7.621 -38.688 1 95.62 236 SER B CA 1
ATOM 5149 C C . SER B 1 236 ? -12.406 -8.891 -38.125 1 95.62 236 SER B C 1
ATOM 5151 O O . SER B 1 236 ? -13.617 -9.086 -38.25 1 95.62 236 SER B O 1
ATOM 5153 N N . LYS B 1 237 ? -11.609 -9.711 -37.562 1 95.81 237 LYS B N 1
ATOM 5154 C CA . LYS B 1 237 ? -12.109 -10.961 -37 1 95.81 237 LYS B CA 1
ATOM 5155 C C . LYS B 1 237 ? -13.086 -10.695 -35.844 1 95.81 237 LYS B C 1
ATOM 5157 O O . LYS B 1 237 ? -14.078 -11.406 -35.719 1 95.81 237 LYS B O 1
ATOM 5162 N N . THR B 1 238 ? -12.773 -9.758 -35.031 1 96.62 238 THR B N 1
ATOM 5163 C CA . THR B 1 238 ? -13.633 -9.414 -33.906 1 96.62 238 THR B CA 1
ATOM 5164 C C . THR B 1 238 ? -14.977 -8.875 -34.406 1 96.62 238 THR B C 1
ATOM 5166 O O . THR B 1 238 ? -16.016 -9.18 -33.812 1 96.62 238 THR B O 1
ATOM 5169 N N . ALA B 1 239 ? -14.906 -8.039 -35.438 1 95.88 239 ALA B N 1
ATOM 5170 C CA . ALA B 1 239 ? -16.125 -7.496 -36 1 95.88 239 ALA B CA 1
ATOM 5171 C C . ALA B 1 239 ? -17 -8.602 -36.594 1 95.88 239 ALA B C 1
ATOM 5173 O O . ALA B 1 239 ? -18.219 -8.586 -36.469 1 95.88 239 ALA B O 1
ATOM 5174 N N . ASP B 1 240 ? -16.375 -9.531 -37.281 1 95.62 240 ASP B N 1
ATOM 5175 C CA . ASP B 1 240 ? -17.094 -10.664 -37.875 1 95.62 240 ASP B CA 1
ATOM 5176 C C . ASP B 1 240 ? -17.766 -11.508 -36.781 1 95.62 240 ASP B C 1
ATOM 5178 O O . ASP B 1 240 ? -18.922 -11.914 -36.938 1 95.62 240 ASP B O 1
ATOM 5182 N N . LEU B 1 241 ? -17 -11.797 -35.812 1 96.25 241 LEU B N 1
ATOM 5183 C CA . LEU B 1 241 ? -17.562 -12.586 -34.719 1 96.25 241 LEU B CA 1
ATOM 5184 C C . LEU B 1 241 ? -18.734 -11.852 -34.062 1 96.25 241 LEU B C 1
ATOM 5186 O O . LEU B 1 241 ? -19.75 -12.461 -33.75 1 96.25 241 LEU B O 1
ATOM 5190 N N . ASP B 1 242 ? -18.5 -10.578 -33.781 1 95.62 242 ASP B N 1
ATOM 5191 C CA . ASP B 1 242 ? -19.531 -9.758 -33.156 1 95.62 242 ASP B CA 1
ATOM 5192 C C . ASP B 1 242 ? -20.828 -9.805 -33.969 1 95.62 242 ASP B C 1
ATOM 5194 O O . ASP B 1 242 ? -21.906 -9.945 -33.375 1 95.62 242 ASP B O 1
ATOM 5198 N N . SER B 1 243 ? -20.75 -9.711 -35.312 1 94.94 243 SER B N 1
ATOM 5199 C CA . SER B 1 243 ? -21.922 -9.758 -36.188 1 94.94 243 SER B CA 1
ATOM 5200 C C . SER B 1 243 ? -22.609 -11.117 -36.094 1 94.94 243 SER B C 1
ATOM 5202 O O . SER B 1 243 ? -23.844 -11.203 -36.094 1 94.94 243 SER B O 1
ATOM 5204 N N . HIS B 1 244 ? -21.844 -12.094 -36.094 1 94.75 244 HIS B N 1
ATOM 5205 C CA . HIS B 1 244 ? -22.375 -13.453 -36 1 94.75 244 HIS B CA 1
ATOM 5206 C C . HIS B 1 244 ? -23.078 -13.68 -34.656 1 94.75 244 HIS B C 1
ATOM 5208 O O . HIS B 1 244 ? -24.156 -14.273 -34.625 1 94.75 244 HIS B O 1
ATOM 5214 N N . LEU B 1 245 ? -22.5 -13.242 -33.562 1 95.81 245 LEU B N 1
ATOM 5215 C CA . LEU B 1 245 ? -23.047 -13.422 -32.25 1 95.81 245 LEU B CA 1
ATOM 5216 C C . LEU B 1 245 ? -24.359 -12.641 -32.094 1 95.81 245 LEU B C 1
ATOM 5218 O O . LEU B 1 245 ? -25.281 -13.102 -31.422 1 95.81 245 LEU B O 1
ATOM 5222 N N . LYS B 1 246 ? -24.328 -11.453 -32.625 1 94.56 246 LYS B N 1
ATOM 5223 C CA . LYS B 1 246 ? -25.516 -10.602 -32.531 1 94.56 246 LYS B CA 1
ATOM 5224 C C . LYS B 1 246 ? -26.734 -11.32 -33.094 1 94.56 246 LYS B C 1
ATOM 5226 O O . LYS B 1 246 ? -27.844 -11.164 -32.594 1 94.56 246 LYS B O 1
ATOM 5231 N N . GLN B 1 247 ? -26.562 -12.117 -34.062 1 92.56 247 GLN B N 1
ATOM 5232 C CA . GLN B 1 247 ? -27.641 -12.797 -34.781 1 92.56 247 GLN B CA 1
ATOM 5233 C C . GLN B 1 247 ? -28.078 -14.055 -34 1 92.56 247 GLN B C 1
ATOM 5235 O O . GLN B 1 247 ? -29.281 -14.336 -33.906 1 92.56 247 GLN B O 1
ATOM 5240 N N . LYS B 1 248 ? -27.219 -14.719 -33.406 1 93 248 LYS B N 1
ATOM 5241 C CA . LYS B 1 248 ? -27.531 -16.047 -32.875 1 93 248 LYS B CA 1
ATOM 5242 C C . LYS B 1 248 ? -27.469 -16.094 -31.359 1 93 248 LYS B C 1
ATOM 5244 O O . LYS B 1 248 ? -28.203 -16.859 -30.734 1 93 248 LYS B O 1
ATOM 5249 N N . PHE B 1 249 ? -26.562 -15.32 -30.828 1 95 249 PHE B N 1
ATOM 5250 C CA . PHE B 1 249 ? -26.328 -15.398 -29.391 1 95 249 PHE B CA 1
ATOM 5251 C C . PHE B 1 249 ? -26.203 -14 -28.797 1 95 249 PHE B C 1
ATOM 5253 O O . PHE B 1 249 ? -25.156 -13.625 -28.281 1 95 249 PHE B O 1
ATOM 5260 N N . PRO B 1 250 ? -27.266 -13.273 -28.656 1 93.94 250 PRO B N 1
ATOM 5261 C CA . PRO B 1 250 ? -27.25 -11.859 -28.281 1 93.94 250 PRO B CA 1
ATOM 5262 C C . PRO B 1 250 ? -26.734 -11.625 -26.859 1 93.94 250 PRO B C 1
ATOM 5264 O O . PRO B 1 250 ? -26.109 -10.602 -26.578 1 93.94 250 PRO B O 1
ATOM 5267 N N . GLN B 1 251 ? -27.047 -12.508 -25.969 1 94.38 251 GLN B N 1
ATOM 5268 C CA . GLN B 1 251 ? -26.578 -12.336 -24.609 1 94.38 251 GLN B CA 1
ATOM 5269 C C . GLN B 1 251 ? -25.047 -12.414 -24.531 1 94.38 251 GLN B C 1
ATOM 5271 O O . GLN B 1 251 ? -24.406 -11.586 -23.875 1 94.38 251 GLN B O 1
ATOM 5276 N N . PHE B 1 252 ? -24.578 -13.406 -25.156 1 95.94 252 PHE B N 1
ATOM 5277 C CA . PHE B 1 252 ? -23.125 -13.539 -25.172 1 95.94 252 PHE B CA 1
ATOM 5278 C C . PHE B 1 252 ? -22.484 -12.398 -25.953 1 95.94 252 PHE B C 1
ATOM 5280 O O . PHE B 1 252 ? -21.391 -11.961 -25.641 1 95.94 252 PHE B O 1
ATOM 5287 N N . GLN B 1 253 ? -23.141 -11.953 -26.984 1 96.44 253 GLN B N 1
ATOM 5288 C CA . GLN B 1 253 ? -22.625 -10.836 -27.766 1 96.44 253 GLN B CA 1
ATOM 5289 C C . GLN B 1 253 ? -22.391 -9.617 -26.875 1 96.44 253 GLN B C 1
ATOM 5291 O O . GLN B 1 253 ? -21.375 -8.922 -27.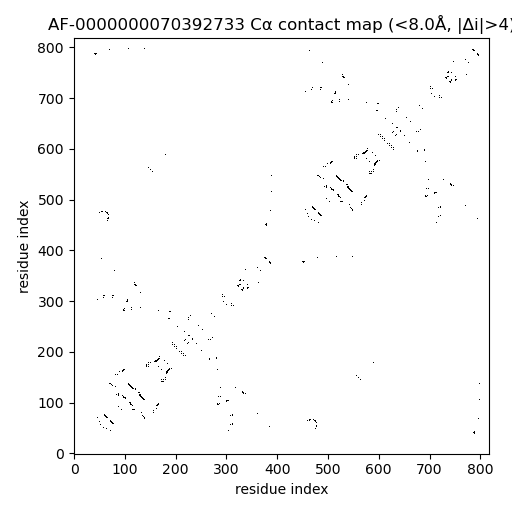031 1 96.44 253 GLN B O 1
ATOM 5296 N N . GLN B 1 254 ? -23.266 -9.344 -26.016 1 96.06 254 GLN B N 1
ATOM 5297 C CA . GLN B 1 254 ? -23.109 -8.227 -25.078 1 96.06 254 GLN B CA 1
ATOM 5298 C C . GLN B 1 254 ? -21.922 -8.438 -24.156 1 96.06 254 GLN B C 1
ATOM 5300 O O . GLN B 1 254 ? -21.156 -7.508 -23.906 1 96.06 254 GLN B O 1
ATOM 5305 N N . HIS B 1 255 ? -21.859 -9.648 -23.688 1 95.88 255 HIS B N 1
ATOM 5306 C CA . HIS B 1 255 ? -20.734 -10 -22.812 1 95.88 255 HIS B CA 1
ATOM 5307 C C . HIS B 1 255 ? -19.406 -9.883 -23.562 1 95.88 255 HIS B C 1
ATOM 5309 O O . HIS B 1 255 ? -18.422 -9.391 -23.016 1 95.88 255 HIS B O 1
ATOM 5315 N N . PHE B 1 256 ? -19.453 -10.359 -24.719 1 96.81 256 PHE B N 1
ATOM 5316 C CA . PHE B 1 256 ? -18.266 -10.312 -25.547 1 96.81 256 PHE B CA 1
ATOM 5317 C C . PHE B 1 256 ? -17.828 -8.875 -25.797 1 96.81 256 PHE B C 1
ATOM 5319 O O . PHE B 1 256 ? -16.672 -8.523 -25.609 1 96.81 256 PHE B O 1
ATOM 5326 N N . GLU B 1 257 ? -18.656 -8 -26.125 1 96.19 257 GLU B N 1
ATOM 5327 C CA . GLU B 1 257 ? -18.359 -6.621 -26.516 1 96.19 257 GLU B CA 1
ATOM 5328 C C . GLU B 1 257 ? -17.969 -5.781 -25.297 1 96.19 257 GLU B C 1
ATOM 5330 O O . GLU B 1 257 ? -17.047 -4.977 -25.375 1 96.19 257 GLU B O 1
ATOM 5335 N N . THR B 1 258 ? -18.609 -5.977 -24.219 1 95.12 258 THR B N 1
ATOM 5336 C CA . THR B 1 258 ? -18.453 -5.062 -23.094 1 95.12 258 THR B CA 1
ATOM 5337 C C . THR B 1 258 ? -17.344 -5.535 -22.156 1 95.12 258 THR B C 1
ATOM 5339 O O . THR B 1 258 ? -16.703 -4.723 -21.484 1 95.12 258 THR B O 1
ATOM 5342 N N . ARG B 1 259 ? -17.125 -6.844 -22.188 1 95.19 259 ARG B N 1
ATOM 5343 C CA . ARG B 1 259 ? -16.203 -7.352 -21.172 1 95.19 259 ARG B CA 1
ATOM 5344 C C . ARG B 1 259 ? -15.07 -8.156 -21.797 1 95.19 259 ARG B C 1
ATOM 5346 O O . ARG B 1 259 ? -13.898 -7.801 -21.656 1 95.19 259 ARG B O 1
ATOM 5353 N N . LEU B 1 260 ? -15.406 -9.188 -22.531 1 96.5 260 LEU B N 1
ATOM 5354 C CA . LEU B 1 260 ? -14.414 -10.141 -22.984 1 96.5 260 LEU B CA 1
ATOM 5355 C C . LEU B 1 260 ? -13.469 -9.5 -24 1 96.5 260 LEU B C 1
ATOM 5357 O O . LEU B 1 260 ? -12.25 -9.672 -23.922 1 96.5 260 LEU B O 1
ATOM 5361 N N . LYS B 1 261 ? -13.984 -8.812 -24.922 1 96.56 261 LYS B N 1
ATOM 5362 C CA . LYS B 1 261 ? -13.195 -8.211 -26 1 96.56 261 LYS B CA 1
ATOM 5363 C C . LYS B 1 261 ? -12.141 -7.262 -25.438 1 96.56 261 LYS B C 1
ATOM 5365 O O . LYS B 1 261 ? -10.953 -7.379 -25.766 1 96.56 261 LYS B O 1
ATOM 5370 N N . PRO B 1 262 ? -12.484 -6.316 -24.578 1 96.31 262 PRO B N 1
ATOM 5371 C CA . PRO B 1 262 ? -11.453 -5.453 -23.984 1 96.31 262 PRO B CA 1
ATOM 5372 C C . PRO B 1 262 ? -10.406 -6.234 -23.203 1 96.31 262 PRO B C 1
ATOM 5374 O O . PRO B 1 262 ? -9.227 -5.879 -23.219 1 96.31 262 PRO B O 1
ATOM 5377 N N . LEU B 1 263 ? -10.773 -7.25 -22.562 1 96.81 263 LEU B N 1
ATOM 5378 C CA . LEU B 1 263 ? -9.852 -8.07 -21.781 1 96.81 263 LEU B CA 1
ATOM 5379 C C . LEU B 1 263 ? -8.867 -8.789 -22.703 1 96.81 263 LEU B C 1
ATOM 5381 O O . LEU B 1 263 ? -7.664 -8.797 -22.438 1 96.81 263 LEU B O 1
ATOM 5385 N N . LEU B 1 264 ? -9.383 -9.344 -23.719 1 97.12 264 LEU B N 1
ATOM 5386 C CA . LEU B 1 264 ? -8.547 -10.078 -24.656 1 97.12 264 LEU B CA 1
ATOM 5387 C C . LEU B 1 264 ? -7.543 -9.148 -25.328 1 97.12 264 LEU B C 1
ATOM 5389 O O . LEU B 1 264 ? -6.375 -9.508 -25.5 1 97.12 264 LEU B O 1
ATOM 5393 N N . GLN B 1 265 ? -7.984 -8.047 -25.703 1 96.88 265 GLN B N 1
ATOM 5394 C CA . GLN B 1 265 ? -7.125 -7.094 -26.391 1 96.88 265 GLN B CA 1
ATOM 5395 C C . GLN B 1 265 ? -5.992 -6.613 -25.484 1 96.88 265 GLN B C 1
ATOM 5397 O O . GLN B 1 265 ? -4.82 -6.691 -25.859 1 96.88 265 GLN B O 1
ATOM 5402 N N . LYS B 1 266 ? -6.359 -6.203 -24.328 1 96.62 266 LYS B N 1
ATOM 5403 C CA . LYS B 1 266 ? -5.41 -5.531 -23.438 1 96.62 266 LYS B CA 1
ATOM 5404 C C . LYS B 1 266 ? -4.488 -6.535 -22.766 1 96.62 266 LYS B C 1
ATOM 5406 O O . LYS B 1 266 ? -3.303 -6.258 -22.562 1 96.62 266 LYS B O 1
ATOM 5411 N N . HIS B 1 267 ? -4.965 -7.727 -22.438 1 97.62 267 HIS B N 1
ATOM 5412 C CA . HIS B 1 267 ? -4.23 -8.578 -21.5 1 97.62 267 HIS B CA 1
ATOM 5413 C C . HIS B 1 267 ? -3.748 -9.852 -22.188 1 97.62 267 HIS B C 1
ATOM 5415 O O . HIS B 1 267 ? -3.018 -10.641 -21.578 1 97.62 267 HIS B O 1
ATOM 5421 N N . VAL B 1 268 ? -4.137 -10.078 -23.422 1 97.06 268 VAL B N 1
ATOM 5422 C CA . VAL B 1 268 ? -3.734 -11.289 -24.125 1 97.06 268 VAL B CA 1
ATOM 5423 C C . VAL B 1 268 ? -3.092 -10.93 -25.453 1 97.06 268 VAL B C 1
ATOM 5425 O O . VAL B 1 268 ? -1.898 -11.164 -25.656 1 97.06 268 VAL B O 1
ATOM 5428 N N . TYR B 1 269 ? -3.777 -10.172 -26.266 1 96.81 269 TYR B N 1
ATOM 5429 C CA . TYR B 1 269 ? -3.348 -9.906 -27.641 1 96.81 269 TYR B CA 1
ATOM 5430 C C . TYR B 1 269 ? -2.211 -8.891 -27.656 1 96.81 269 TYR B C 1
ATOM 5432 O O . TYR B 1 269 ? -1.155 -9.141 -28.25 1 96.81 269 TYR B O 1
ATOM 5440 N N . ASN B 1 270 ? -2.381 -7.73 -27 1 96.12 270 ASN B N 1
ATOM 5441 C CA . ASN B 1 270 ? -1.4 -6.652 -27.062 1 96.12 270 ASN B CA 1
ATOM 5442 C C . ASN B 1 270 ? -0.041 -7.094 -26.531 1 96.12 270 ASN B C 1
ATOM 5444 O O . ASN B 1 270 ? 0.988 -6.844 -27.156 1 96.12 270 ASN B O 1
ATOM 5448 N N . PRO B 1 271 ? -0.044 -7.773 -25.406 1 95 271 PRO B N 1
ATOM 5449 C CA . PRO B 1 271 ? 1.265 -8.188 -24.891 1 95 271 PRO B CA 1
ATOM 5450 C C . PRO B 1 271 ? 1.98 -9.156 -25.844 1 95 271 PRO B C 1
ATOM 5452 O O . PRO B 1 271 ? 3.211 -9.148 -25.922 1 95 271 PRO B O 1
ATOM 5455 N N . LEU B 1 272 ? 1.271 -9.93 -26.5 1 93.25 272 LEU B N 1
ATOM 5456 C CA . LEU B 1 272 ? 1.845 -10.875 -27.453 1 93.25 272 LEU B CA 1
ATOM 5457 C C . LEU B 1 272 ? 2.314 -10.164 -28.719 1 93.25 272 LEU B C 1
ATOM 5459 O O . LEU B 1 272 ? 3.43 -10.391 -29.188 1 93.25 272 LEU B O 1
ATOM 5463 N N . GLN B 1 273 ? 1.546 -9.289 -29.234 1 92.75 273 GLN B N 1
ATOM 5464 C CA . GLN B 1 273 ? 1.816 -8.578 -30.484 1 92.75 273 GLN B CA 1
ATOM 5465 C C . GLN B 1 273 ? 3.006 -7.637 -30.328 1 92.75 273 GLN B C 1
ATOM 5467 O O . GLN B 1 273 ? 3.775 -7.445 -31.266 1 92.75 273 GLN B O 1
ATOM 5472 N N . THR B 1 274 ? 3.152 -7.035 -29.156 1 91.81 274 THR B N 1
ATOM 5473 C CA . THR B 1 274 ? 4.23 -6.082 -28.922 1 91.81 274 THR B CA 1
ATOM 5474 C C . THR B 1 274 ? 5.516 -6.805 -28.516 1 91.81 274 THR B C 1
ATOM 5476 O O . THR B 1 274 ? 6.566 -6.18 -28.391 1 91.81 274 THR B O 1
ATOM 5479 N N . GLY B 1 275 ? 5.434 -8.055 -28.266 1 91.19 275 GLY B N 1
ATOM 5480 C CA . GLY B 1 275 ? 6.621 -8.836 -27.953 1 91.19 275 GLY B CA 1
ATOM 5481 C C . GLY B 1 275 ? 6.973 -8.836 -26.484 1 91.19 275 GLY B C 1
ATOM 5482 O O . GLY B 1 275 ? 8.062 -9.266 -26.109 1 91.19 275 GLY B O 1
ATOM 5483 N N . ILE B 1 276 ? 6.145 -8.305 -25.703 1 91.81 276 ILE B N 1
ATOM 5484 C CA . ILE B 1 276 ? 6.375 -8.312 -24.266 1 91.81 276 ILE B CA 1
ATOM 5485 C C . ILE B 1 276 ? 6.469 -9.75 -23.75 1 91.81 276 ILE B C 1
ATOM 5487 O O . ILE B 1 276 ? 7.281 -10.055 -22.875 1 91.81 276 ILE B O 1
ATOM 5491 N N . ILE B 1 277 ? 5.582 -10.594 -24.359 1 91.69 277 ILE B N 1
ATOM 5492 C CA . ILE B 1 277 ? 5.672 -12.031 -24.125 1 91.69 277 ILE B CA 1
ATOM 5493 C C . ILE B 1 277 ? 5.766 -12.766 -25.469 1 91.69 277 ILE B C 1
ATOM 5495 O O . ILE B 1 277 ? 5.324 -12.242 -26.5 1 91.69 277 ILE B O 1
ATOM 5499 N N . LYS B 1 278 ? 6.273 -13.953 -25.359 1 88.81 278 LYS B N 1
ATOM 5500 C CA . LYS B 1 278 ? 6.516 -14.688 -26.594 1 88.81 278 LYS B CA 1
ATOM 5501 C C . LYS B 1 278 ? 5.391 -15.68 -26.859 1 88.81 278 LYS B C 1
ATOM 5503 O O . LYS B 1 278 ? 5.199 -16.109 -28 1 88.81 278 LYS B O 1
ATOM 5508 N N . GLU B 1 279 ? 4.746 -16.078 -25.828 1 90.94 279 GLU B N 1
ATOM 5509 C CA . GLU B 1 279 ? 3.643 -17.016 -25.938 1 90.94 279 GLU B CA 1
ATOM 5510 C C . GLU B 1 279 ? 2.49 -16.641 -25.016 1 90.94 279 GLU B C 1
ATOM 5512 O O . GLU B 1 279 ? 2.676 -15.883 -24.062 1 90.94 279 GLU B O 1
ATOM 5517 N N . GLN B 1 280 ? 1.378 -17.203 -25.422 1 93.06 280 GLN B N 1
ATOM 5518 C CA . GLN B 1 280 ? 0.23 -16.984 -24.547 1 93.06 280 GLN B CA 1
ATOM 5519 C C . GLN B 1 280 ? 0.518 -17.453 -23.125 1 93.06 280 GLN B C 1
ATOM 5521 O O . GLN B 1 280 ? 1.128 -18.516 -22.938 1 93.06 280 GLN B O 1
ATOM 5526 N N . TRP B 1 281 ? 0.093 -16.688 -22.25 1 95.19 281 TRP B N 1
ATOM 5527 C CA . TRP B 1 281 ? 0.398 -17 -20.859 1 95.19 281 TRP B CA 1
ATOM 5528 C C . TRP B 1 281 ? -0.698 -17.859 -20.25 1 95.19 281 TRP B C 1
ATOM 5530 O O . TRP B 1 281 ? -1.886 -17.641 -20.5 1 95.19 281 TRP B O 1
ATOM 5540 N N . THR B 1 282 ? -0.267 -18.828 -19.484 1 94.19 282 THR B N 1
ATOM 5541 C CA . THR B 1 282 ? -1.172 -19.641 -18.688 1 94.19 282 THR B CA 1
ATOM 5542 C C . THR B 1 282 ? -0.716 -19.688 -17.219 1 94.19 282 THR B C 1
ATOM 5544 O O . THR B 1 282 ? 0.435 -19.375 -16.922 1 94.19 282 THR B O 1
ATOM 5547 N N . ASN B 1 283 ? -1.652 -20.047 -16.359 1 93.31 283 ASN B N 1
ATOM 5548 C CA . ASN B 1 283 ? -1.367 -20.047 -14.93 1 93.31 283 ASN B CA 1
ATOM 5549 C C . ASN B 1 283 ? -0.848 -21.406 -14.461 1 93.31 283 ASN B C 1
ATOM 5551 O O . ASN B 1 283 ? -0.97 -21.75 -13.289 1 93.31 283 ASN B O 1
ATOM 5555 N N . ASN B 1 284 ? -0.281 -22.188 -15.359 1 92 284 ASN B N 1
ATOM 5556 C CA . ASN B 1 284 ? 0.172 -23.547 -15.078 1 92 284 ASN B CA 1
ATOM 5557 C C . ASN B 1 284 ? 1.268 -23.562 -14.016 1 92 284 ASN B C 1
ATOM 5559 O O . ASN B 1 284 ? 1.326 -24.484 -13.195 1 92 284 ASN B O 1
ATOM 5563 N N . ASN B 1 285 ? 2.109 -22.609 -14.078 1 94.12 285 ASN B N 1
ATOM 5564 C CA . ASN B 1 285 ? 3.186 -22.531 -13.094 1 94.12 285 ASN B CA 1
ATOM 5565 C C . ASN B 1 285 ? 2.641 -22.391 -11.672 1 94.12 285 ASN B C 1
ATOM 5567 O O . ASN B 1 285 ? 3.078 -23.094 -10.766 1 94.12 285 ASN B O 1
ATOM 5571 N N . SER B 1 286 ? 1.689 -21.516 -11.516 1 95.12 286 SER B N 1
ATOM 5572 C CA . SER B 1 286 ? 1.081 -21.312 -10.203 1 95.12 286 SER B CA 1
ATOM 5573 C C . SER B 1 286 ? 0.32 -22.547 -9.75 1 95.12 286 SER B C 1
ATOM 5575 O O . SER B 1 286 ? 0.373 -22.922 -8.578 1 95.12 286 SER B O 1
ATOM 5577 N N . GLU B 1 287 ? -0.355 -23.141 -10.656 1 93.5 287 GLU B N 1
ATOM 5578 C CA . GLU B 1 287 ? -1.091 -24.359 -10.344 1 93.5 287 GLU B CA 1
ATOM 5579 C C . GLU B 1 287 ? -0.147 -25.484 -9.906 1 93.5 287 GLU B C 1
ATOM 5581 O O . GLU B 1 287 ? -0.455 -26.234 -8.977 1 93.5 287 GLU B O 1
ATOM 5586 N N . SER B 1 288 ? 0.925 -25.625 -10.609 1 94.38 288 SER B N 1
ATOM 5587 C CA . SER B 1 288 ? 1.935 -26.609 -10.25 1 94.38 288 SER B CA 1
ATOM 5588 C C . SER B 1 288 ? 2.459 -26.375 -8.836 1 94.38 288 SER B C 1
ATOM 5590 O O . SER B 1 288 ? 2.582 -27.312 -8.039 1 94.38 288 SER B O 1
ATOM 5592 N N . MET B 1 289 ? 2.756 -25.172 -8.562 1 95.56 289 MET B N 1
ATOM 5593 C CA . MET B 1 289 ? 3.266 -24.812 -7.242 1 95.56 289 MET B CA 1
ATOM 5594 C C . MET B 1 289 ? 2.215 -25.078 -6.168 1 95.56 289 MET B C 1
ATOM 5596 O O . MET B 1 289 ? 2.531 -25.609 -5.098 1 95.56 289 MET B O 1
ATOM 5600 N N . ASN B 1 290 ? 0.977 -24.688 -6.426 1 94.31 290 ASN B N 1
ATOM 5601 C CA . ASN B 1 290 ? -0.105 -24.938 -5.48 1 94.31 290 ASN B CA 1
ATOM 5602 C C . ASN B 1 290 ? -0.279 -26.438 -5.219 1 94.31 290 ASN B C 1
ATOM 5604 O O . ASN B 1 290 ? -0.55 -26.844 -4.086 1 94.31 290 ASN B O 1
ATOM 5608 N N . ASN B 1 291 ? -0.129 -27.156 -6.273 1 93.31 291 ASN B N 1
ATOM 5609 C CA . ASN B 1 291 ? -0.197 -28.609 -6.113 1 93.31 291 ASN B CA 1
ATOM 5610 C C . ASN B 1 291 ? 0.922 -29.141 -5.219 1 93.31 291 ASN B C 1
ATOM 5612 O O . ASN B 1 291 ? 0.697 -30.016 -4.387 1 93.31 291 ASN B O 1
ATOM 5616 N N . ARG B 1 292 ? 2.086 -28.625 -5.438 1 93.12 292 ARG B N 1
ATOM 5617 C CA . ARG B 1 292 ? 3.215 -29 -4.594 1 93.12 292 ARG B CA 1
ATOM 5618 C C . ARG B 1 292 ? 2.947 -28.656 -3.135 1 93.12 292 ARG B C 1
ATOM 5620 O O . ARG B 1 292 ? 3.281 -29.422 -2.232 1 93.12 292 ARG B O 1
ATOM 5627 N N . LEU B 1 293 ? 2.398 -27.531 -2.938 1 94.12 293 LEU B N 1
ATOM 5628 C CA . LEU B 1 293 ? 2.057 -27.094 -1.587 1 94.12 293 LEU B CA 1
ATOM 5629 C C . LEU B 1 293 ? 1.027 -28.031 -0.963 1 94.12 293 LEU B C 1
ATOM 5631 O O . LEU B 1 293 ? 1.178 -28.453 0.188 1 94.12 293 LEU B O 1
ATOM 5635 N N . LYS B 1 294 ? 0.052 -28.344 -1.688 1 92.81 294 LYS B N 1
ATOM 5636 C CA . LYS B 1 294 ? -0.981 -29.25 -1.199 1 92.81 294 LYS B CA 1
ATOM 5637 C C . LYS B 1 294 ? -0.4 -30.625 -0.879 1 92.81 294 LYS B C 1
ATOM 5639 O O . LYS B 1 294 ? -0.755 -31.234 0.131 1 92.81 294 LYS B O 1
ATOM 5644 N N . GLN B 1 295 ? 0.44 -31.031 -1.76 1 91.69 295 GLN B N 1
ATOM 5645 C CA . GLN B 1 295 ? 1.1 -32.312 -1.539 1 91.69 295 GLN B CA 1
ATOM 5646 C C . GLN B 1 295 ? 1.917 -32.281 -0.25 1 91.69 295 GLN B C 1
ATOM 5648 O O . GLN B 1 295 ? 1.885 -33.25 0.523 1 91.69 295 GLN B O 1
ATOM 5653 N N . SER B 1 296 ? 2.646 -31.266 -0.084 1 91.25 296 SER B N 1
ATOM 5654 C CA . SER B 1 296 ? 3.486 -31.141 1.103 1 91.25 296 SER B CA 1
ATOM 5655 C C . SER B 1 296 ? 2.648 -31.141 2.377 1 91.25 296 SER B C 1
ATOM 5657 O O . SER B 1 296 ? 3.154 -31.453 3.457 1 91.25 296 SER B O 1
ATOM 5659 N N . LEU B 1 297 ? 1.419 -30.781 2.23 1 91.44 297 LEU B N 1
ATOM 5660 C CA . LEU B 1 297 ? 0.511 -30.734 3.371 1 91.44 297 LEU B CA 1
ATOM 5661 C C . LEU B 1 297 ? -0.376 -31.969 3.418 1 91.44 297 LEU B C 1
ATOM 5663 O O . LEU B 1 297 ? -1.348 -32.031 4.176 1 91.44 297 LEU B O 1
ATOM 5667 N N . ASN B 1 298 ? -0.133 -32.938 2.621 1 89.5 298 ASN B N 1
ATOM 5668 C CA . ASN B 1 298 ? -0.896 -34.188 2.525 1 89.5 298 ASN B CA 1
ATOM 5669 C C . ASN B 1 298 ? -2.367 -33.906 2.229 1 89.5 298 ASN B C 1
ATOM 5671 O O . ASN B 1 298 ? -3.248 -34.594 2.77 1 89.5 298 ASN B O 1
ATOM 5675 N N . TRP B 1 299 ? -2.584 -32.844 1.591 1 86.12 299 TRP B N 1
ATOM 5676 C CA . TRP B 1 299 ? -3.91 -32.469 1.106 1 86.12 299 TRP B CA 1
ATOM 5677 C C . TRP B 1 299 ? -4.875 -32.281 2.27 1 86.12 299 TRP B C 1
ATOM 5679 O O . TRP B 1 299 ? -6.055 -32.625 2.174 1 86.12 299 TRP B O 1
ATOM 5689 N N . LYS B 1 300 ? -4.344 -31.875 3.379 1 87.12 300 LYS B N 1
ATOM 5690 C CA . LYS B 1 300 ? -5.152 -31.578 4.559 1 87.12 300 LYS B CA 1
ATOM 5691 C C . LYS B 1 300 ? -4.887 -30.172 5.078 1 87.12 300 LYS B C 1
ATOM 5693 O O . LYS B 1 300 ? -3.756 -29.688 5.004 1 87.12 300 LYS B O 1
ATOM 5698 N N . PRO B 1 301 ? -5.938 -29.625 5.578 1 88.06 301 PRO B N 1
ATOM 5699 C CA . PRO B 1 301 ? -5.738 -28.312 6.184 1 88.06 301 PRO B CA 1
ATOM 5700 C C . PRO B 1 301 ? -4.91 -28.375 7.465 1 88.06 301 PRO B C 1
ATOM 5702 O O . PRO B 1 301 ? -5.039 -29.312 8.242 1 88.06 301 PRO B O 1
ATOM 5705 N N . HIS B 1 302 ? -4.082 -27.422 7.621 1 91.44 302 HIS B N 1
ATOM 5706 C CA . HIS B 1 302 ? -3.232 -27.312 8.805 1 91.44 302 HIS B CA 1
ATOM 5707 C C . HIS B 1 302 ? -3.473 -25.984 9.523 1 91.44 302 HIS B C 1
ATOM 5709 O O . HIS B 1 302 ? -4.043 -25.047 8.953 1 91.44 302 HIS B O 1
ATOM 5715 N N . LYS B 1 303 ? -3.098 -26.047 10.742 1 92.5 303 LYS B N 1
ATOM 5716 C CA . LYS B 1 303 ? -3.141 -24.797 11.508 1 92.5 303 LYS B CA 1
ATOM 5717 C C . LYS B 1 303 ? -2.17 -23.766 10.938 1 92.5 303 LYS B C 1
ATOM 5719 O O . LYS B 1 303 ? -1.182 -24.125 10.297 1 92.5 303 LYS B O 1
ATOM 5724 N N . ILE B 1 304 ? -2.33 -22.516 11.234 1 92.81 304 ILE B N 1
ATOM 5725 C CA . ILE B 1 304 ? -1.635 -21.406 10.594 1 92.81 304 ILE B CA 1
ATOM 5726 C C . ILE B 1 304 ? -0.132 -21.531 10.844 1 92.81 304 ILE B C 1
ATOM 5728 O O . ILE B 1 304 ? 0.666 -21.438 9.906 1 92.81 304 ILE B O 1
ATOM 5732 N N . PRO B 1 305 ? 0.31 -21.766 12.055 1 93.25 305 PRO B N 1
ATOM 5733 C CA . PRO B 1 305 ? 1.758 -21.859 12.266 1 93.25 305 PRO B CA 1
ATOM 5734 C C . PRO B 1 305 ? 2.396 -23 11.484 1 93.25 305 PRO B C 1
ATOM 5736 O O . PRO B 1 305 ? 3.498 -22.844 10.945 1 93.25 305 PRO B O 1
ATOM 5739 N N . GLU B 1 306 ? 1.714 -24.078 11.398 1 92.94 306 GLU B N 1
ATOM 5740 C CA . GLU B 1 306 ? 2.213 -25.219 10.633 1 92.94 306 GLU B CA 1
ATOM 5741 C C . GLU B 1 306 ? 2.221 -24.922 9.141 1 92.94 306 GLU B C 1
ATOM 5743 O O . GLU B 1 306 ? 3.152 -25.297 8.43 1 92.94 306 GLU B O 1
ATOM 5748 N N . LEU B 1 307 ? 1.169 -24.328 8.742 1 94.25 307 LEU B N 1
ATOM 5749 C CA . LEU B 1 307 ? 1.083 -23.922 7.34 1 94.25 307 LEU B CA 1
ATOM 5750 C C . LEU B 1 307 ? 2.246 -23.016 6.969 1 94.25 307 LEU B C 1
ATOM 5752 O O . LEU B 1 307 ? 2.877 -23.203 5.926 1 94.25 307 LEU B O 1
ATOM 5756 N N . ILE B 1 308 ? 2.535 -22.062 7.816 1 95.75 308 ILE B N 1
ATOM 5757 C CA . ILE B 1 308 ? 3.633 -21.141 7.59 1 95.75 308 ILE B CA 1
ATOM 5758 C C . ILE B 1 308 ? 4.949 -21.906 7.504 1 95.75 308 ILE B C 1
ATOM 5760 O O . ILE B 1 308 ? 5.77 -21.641 6.621 1 95.75 308 ILE B O 1
ATOM 5764 N N . THR B 1 309 ? 5.141 -22.828 8.352 1 94.44 309 THR B N 1
ATOM 5765 C CA . THR B 1 309 ? 6.359 -23.625 8.367 1 94.44 309 THR B CA 1
ATOM 5766 C C . THR B 1 309 ? 6.516 -24.406 7.062 1 94.44 309 THR B C 1
ATOM 5768 O O . THR B 1 309 ? 7.609 -24.469 6.496 1 94.44 309 THR B O 1
ATOM 5771 N N . LYS B 1 310 ? 5.434 -24.953 6.602 1 94.12 310 LYS B N 1
ATOM 5772 C CA . LYS B 1 310 ? 5.473 -25.734 5.371 1 94.12 310 LYS B CA 1
ATOM 5773 C C . LYS B 1 310 ? 5.781 -24.859 4.168 1 94.12 310 LYS B C 1
ATOM 5775 O O . LYS B 1 310 ? 6.52 -25.266 3.266 1 94.12 310 LYS B O 1
ATOM 5780 N N . ILE B 1 311 ? 5.219 -23.703 4.117 1 95.88 311 ILE B N 1
ATOM 5781 C CA . ILE B 1 311 ? 5.5 -22.75 3.045 1 95.88 311 ILE B CA 1
ATOM 5782 C C . ILE B 1 311 ? 6.984 -22.391 3.053 1 95.88 311 ILE B C 1
ATOM 5784 O O . ILE B 1 311 ? 7.629 -22.375 2.002 1 95.88 311 ILE B O 1
ATOM 5788 N N . ASN B 1 312 ? 7.504 -22.172 4.215 1 95.81 312 ASN B N 1
ATOM 5789 C CA . ASN B 1 312 ? 8.922 -21.859 4.355 1 95.81 312 ASN B CA 1
ATOM 5790 C C . ASN B 1 312 ? 9.805 -23.016 3.896 1 95.81 312 ASN B C 1
ATOM 5792 O O . ASN B 1 312 ? 10.859 -22.797 3.303 1 95.81 312 ASN B O 1
ATOM 5796 N N . GLU B 1 313 ? 9.367 -24.156 4.195 1 94.94 313 GLU B N 1
ATOM 5797 C CA . GLU B 1 313 ? 10.141 -25.328 3.824 1 94.94 313 GLU B CA 1
ATOM 5798 C C . GLU B 1 313 ? 10.242 -25.469 2.309 1 94.94 313 GLU B C 1
ATOM 5800 O O . GLU B 1 313 ? 11.297 -25.812 1.781 1 94.94 313 GLU B O 1
ATOM 5805 N N . ILE B 1 314 ? 9.195 -25.234 1.665 1 95.19 314 ILE B N 1
ATOM 5806 C CA . ILE B 1 314 ? 9.195 -25.344 0.21 1 95.19 314 ILE B CA 1
ATOM 5807 C C . ILE B 1 314 ? 10.195 -24.344 -0.379 1 95.19 314 ILE B C 1
ATOM 5809 O O . ILE B 1 314 ? 10.992 -24.703 -1.249 1 95.19 314 ILE B O 1
ATOM 5813 N N . SER B 1 315 ? 10.125 -23.188 0.066 1 95.06 315 SER B N 1
ATOM 5814 C CA . SER B 1 315 ? 11.07 -22.172 -0.39 1 95.06 315 SER B CA 1
ATOM 5815 C C . SER B 1 315 ? 12.5 -22.547 -0.042 1 95.06 315 SER B C 1
ATOM 5817 O O . SER B 1 315 ? 13.414 -22.391 -0.862 1 95.06 315 SER B O 1
ATOM 5819 N N . ALA B 1 316 ? 12.688 -23.062 1.123 1 94.69 316 ALA B N 1
ATOM 5820 C CA . ALA B 1 316 ? 14.023 -23.453 1.578 1 94.69 316 ALA B CA 1
ATOM 5821 C C . ALA B 1 316 ? 14.602 -24.547 0.697 1 94.69 316 ALA B C 1
ATOM 5823 O O . ALA B 1 316 ? 15.797 -24.531 0.379 1 94.69 316 ALA B O 1
ATOM 5824 N N . ILE B 1 317 ? 13.797 -25.469 0.365 1 94.25 317 ILE B N 1
ATOM 5825 C CA . ILE B 1 317 ? 14.227 -26.562 -0.482 1 94.25 317 ILE B CA 1
ATOM 5826 C C . ILE B 1 317 ? 14.648 -26.031 -1.852 1 94.25 317 ILE B C 1
ATOM 5828 O O . ILE B 1 317 ? 15.664 -26.453 -2.402 1 94.25 317 ILE B O 1
ATOM 5832 N N . GLN B 1 318 ? 13.93 -25.156 -2.42 1 95.06 318 GLN B N 1
ATOM 5833 C CA . GLN B 1 318 ? 14.25 -24.562 -3.719 1 95.06 318 GLN B CA 1
ATOM 5834 C C . GLN B 1 318 ? 15.586 -23.844 -3.68 1 95.06 318 GLN B C 1
ATOM 5836 O O . GLN B 1 318 ? 16.406 -23.984 -4.594 1 95.06 318 GLN B O 1
ATOM 5841 N N . PHE B 1 319 ? 15.82 -23.172 -2.633 1 94.19 319 PHE B N 1
ATOM 5842 C CA . PHE B 1 319 ? 17.078 -22.422 -2.547 1 94.19 319 PHE B CA 1
ATOM 5843 C C . PHE B 1 319 ? 18.234 -23.344 -2.189 1 94.19 319 PHE B C 1
ATOM 5845 O O . PHE B 1 319 ? 19.375 -23.078 -2.555 1 94.19 319 PHE B O 1
ATOM 5852 N N . HIS B 1 320 ? 17.906 -24.391 -1.438 1 93.62 320 HIS B N 1
ATOM 5853 C CA . HIS B 1 320 ? 18.922 -25.422 -1.259 1 93.62 320 HIS B CA 1
ATOM 5854 C C . HIS B 1 320 ? 19.375 -25.984 -2.6 1 93.62 320 HIS B C 1
ATOM 5856 O O . HIS B 1 320 ? 20.562 -26.156 -2.84 1 93.62 320 HIS B O 1
ATOM 5862 N N . ASP B 1 321 ? 18.406 -26.266 -3.43 1 94.25 321 ASP B N 1
ATOM 5863 C CA . ASP B 1 321 ? 18.703 -26.781 -4.762 1 94.25 321 ASP B CA 1
ATOM 5864 C C . ASP B 1 321 ? 19.5 -25.766 -5.582 1 94.25 321 ASP B C 1
ATOM 5866 O O . ASP B 1 321 ? 20.359 -26.141 -6.371 1 94.25 321 ASP B O 1
ATOM 5870 N N . LEU B 1 322 ? 19.188 -24.516 -5.43 1 94 322 LEU B N 1
ATOM 5871 C CA . LEU B 1 322 ? 19.938 -23.453 -6.102 1 94 322 LEU B CA 1
ATOM 5872 C C . LEU B 1 322 ? 21.391 -23.453 -5.656 1 94 322 LEU B C 1
ATOM 5874 O O . LEU B 1 322 ? 22.297 -23.281 -6.477 1 94 322 LEU B O 1
ATOM 5878 N N . ARG B 1 323 ? 21.609 -23.672 -4.406 1 92.31 323 ARG B N 1
ATOM 5879 C CA . ARG B 1 323 ? 22.953 -23.719 -3.857 1 92.31 323 ARG B CA 1
ATOM 5880 C C . ARG B 1 323 ? 23.734 -24.906 -4.426 1 92.31 323 ARG B C 1
ATOM 5882 O O . ARG B 1 323 ? 24.922 -24.797 -4.715 1 92.31 323 ARG B O 1
ATOM 5889 N N . CYS B 1 324 ? 23.031 -25.938 -4.566 1 93.38 324 CYS B N 1
ATOM 5890 C CA . CYS B 1 324 ? 23.672 -27.125 -5.129 1 93.38 324 CYS B CA 1
ATOM 5891 C C . CYS B 1 324 ? 24.109 -26.891 -6.57 1 93.38 324 CYS B C 1
ATOM 5893 O O . CYS B 1 324 ? 25.141 -27.391 -7.004 1 93.38 324 CYS B O 1
ATOM 5895 N N . ALA B 1 325 ? 23.359 -26.109 -7.246 1 94 325 ALA B N 1
ATOM 5896 C CA . ALA B 1 325 ? 23.672 -25.812 -8.641 1 94 325 ALA B CA 1
ATOM 5897 C C . ALA B 1 325 ? 24.969 -25.031 -8.75 1 94 325 ALA B C 1
ATOM 5899 O O . ALA B 1 325 ? 25.672 -25.125 -9.766 1 94 325 ALA B O 1
ATOM 5900 N N . LEU B 1 326 ? 25.312 -24.312 -7.758 1 93.56 326 LEU B N 1
ATOM 5901 C CA . LEU B 1 326 ? 26.531 -23.5 -7.75 1 93.56 326 LEU B CA 1
ATOM 5902 C C . LEU B 1 326 ? 27.766 -24.375 -7.863 1 93.56 326 LEU B C 1
ATOM 5904 O O . LEU B 1 326 ? 28.797 -23.953 -8.398 1 93.56 326 LEU B O 1
ATOM 5908 N N . HIS B 1 327 ? 27.672 -25.562 -7.398 1 92.12 327 HIS B N 1
ATOM 5909 C CA . HIS B 1 327 ? 28.844 -26.422 -7.438 1 92.12 327 HIS B CA 1
ATOM 5910 C C . HIS B 1 327 ? 28.578 -27.703 -8.227 1 92.12 327 HIS B C 1
ATOM 5912 O O . HIS B 1 327 ? 29.172 -28.734 -7.965 1 92.12 327 HIS B O 1
ATOM 5918 N N . GLY B 1 328 ? 27.594 -27.641 -9.047 1 88.5 328 GLY B N 1
ATOM 5919 C CA . GLY B 1 328 ? 27.375 -28.625 -10.086 1 88.5 328 GLY B CA 1
ATOM 5920 C C . GLY B 1 328 ? 26.641 -29.859 -9.586 1 88.5 328 GLY B C 1
ATOM 5921 O O . GLY B 1 328 ? 26.719 -30.922 -10.203 1 88.5 328 GLY B O 1
ATOM 5922 N N . ASN B 1 329 ? 25.969 -29.766 -8.492 1 89.38 329 ASN B N 1
ATOM 5923 C CA . ASN B 1 329 ? 25.203 -30.875 -7.93 1 89.38 329 ASN B CA 1
ATOM 5924 C C . ASN B 1 329 ? 23.703 -30.578 -7.898 1 89.38 329 ASN B C 1
ATOM 5926 O O . ASN B 1 329 ? 23.297 -29.438 -8.109 1 89.38 329 ASN B O 1
ATOM 5930 N N . GLY B 1 330 ? 22.984 -31.703 -7.758 1 90.12 330 GLY B N 1
ATOM 5931 C CA . GLY B 1 330 ? 21.547 -31.547 -7.605 1 90.12 330 GLY B CA 1
ATOM 5932 C C . GLY B 1 330 ? 20.797 -31.578 -8.922 1 90.12 330 GLY B C 1
ATOM 5933 O O . GLY B 1 330 ? 21.344 -31.984 -9.945 1 90.12 330 GLY B O 1
ATOM 5934 N N . ASN B 1 331 ? 19.562 -31.062 -8.859 1 91.19 331 ASN B N 1
ATOM 5935 C CA . ASN B 1 331 ? 18.656 -31.188 -9.992 1 91.19 331 ASN B CA 1
ATOM 5936 C C . ASN B 1 331 ? 18.781 -30 -10.945 1 91.19 331 ASN B C 1
ATOM 5938 O O . ASN B 1 331 ? 18.266 -30.047 -12.07 1 91.19 331 ASN B O 1
ATOM 5942 N N . TYR B 1 332 ? 19.547 -29 -10.531 1 94.69 332 TYR B N 1
ATOM 5943 C CA . TYR B 1 332 ? 19.641 -27.781 -11.336 1 94.69 332 TYR B CA 1
ATOM 5944 C C . TYR B 1 332 ? 21.062 -27.547 -11.82 1 94.69 332 TYR B C 1
ATOM 5946 O O . TYR B 1 332 ? 22.031 -28.031 -11.211 1 94.69 332 TYR B O 1
ATOM 5954 N N . ILE B 1 333 ? 21.156 -26.953 -12.969 1 94 333 ILE B N 1
ATOM 5955 C CA . ILE B 1 333 ? 22.422 -26.484 -13.508 1 94 333 ILE B CA 1
ATOM 5956 C C . ILE B 1 333 ? 22.359 -24.984 -13.766 1 94 333 ILE B C 1
ATOM 5958 O O . ILE B 1 333 ? 21.297 -24.453 -14.094 1 94 333 ILE B O 1
ATOM 5962 N N . LEU B 1 334 ? 23.438 -24.359 -13.594 1 94.69 334 LEU B N 1
ATOM 5963 C CA . LEU B 1 334 ? 23.484 -22.922 -13.859 1 94.69 334 LEU B CA 1
ATOM 5964 C C . LEU B 1 334 ? 23.328 -22.641 -15.352 1 94.69 334 LEU B C 1
ATOM 5966 O O . LEU B 1 334 ? 23.891 -23.359 -16.188 1 94.69 334 LEU B O 1
ATOM 5970 N N . GLU B 1 335 ? 22.594 -21.594 -15.594 1 93.81 335 GLU B N 1
ATOM 5971 C CA . GLU B 1 335 ? 22.5 -21.125 -16.969 1 93.81 335 GLU B CA 1
ATOM 5972 C C . GLU B 1 335 ? 23.859 -20.594 -17.453 1 93.81 335 GLU B C 1
ATOM 5974 O O . GLU B 1 335 ? 24.703 -20.188 -16.656 1 93.81 335 GLU B O 1
ATOM 5979 N N . ASP B 1 336 ? 24.016 -20.547 -18.719 1 90.69 336 ASP B N 1
ATOM 5980 C CA . ASP B 1 336 ? 25.281 -20.141 -19.328 1 90.69 336 ASP B CA 1
ATOM 5981 C C . ASP B 1 336 ? 25.672 -18.734 -18.922 1 90.69 336 ASP B C 1
ATOM 5983 O O . ASP B 1 336 ? 26.844 -18.438 -18.734 1 90.69 336 ASP B O 1
ATOM 5987 N N . THR B 1 337 ? 24.703 -17.906 -18.797 1 88.19 337 THR B N 1
ATOM 5988 C CA . THR B 1 337 ? 24.953 -16.516 -18.438 1 88.19 337 THR B CA 1
ATOM 5989 C C . THR B 1 337 ? 25.438 -16.391 -17 1 88.19 337 THR B C 1
ATOM 5991 O O . THR B 1 337 ? 25.953 -15.352 -16.594 1 88.19 337 THR B O 1
ATOM 5994 N N . MET B 1 338 ? 25.328 -17.5 -16.266 1 92.44 338 MET B N 1
ATOM 5995 C CA . MET B 1 338 ? 25.672 -17.469 -14.852 1 92.44 338 MET B CA 1
ATOM 5996 C C . MET B 1 338 ? 26.891 -18.344 -14.578 1 92.44 338 MET B C 1
ATOM 5998 O O . MET B 1 338 ? 27.188 -18.656 -13.422 1 92.44 338 MET B O 1
ATOM 6002 N N . LYS B 1 339 ? 27.594 -18.703 -15.523 1 89.56 339 LYS B N 1
ATOM 6003 C CA . LYS B 1 339 ? 28.703 -19.656 -15.414 1 89.56 339 LYS B CA 1
ATOM 6004 C C . LYS B 1 339 ? 29.828 -19.078 -14.539 1 89.56 339 LYS B C 1
ATOM 6006 O O . LYS B 1 339 ? 30.578 -19.844 -13.906 1 89.56 339 LYS B O 1
ATOM 6011 N N . GLN B 1 340 ? 29.844 -17.828 -14.5 1 90.31 340 GLN B N 1
ATOM 6012 C CA . GLN B 1 340 ? 30.891 -17.172 -13.719 1 90.31 340 GLN B CA 1
ATOM 6013 C C . GLN B 1 340 ? 30.719 -17.469 -12.227 1 90.31 340 GLN B C 1
ATOM 6015 O O . GLN B 1 340 ? 31.672 -17.344 -11.461 1 90.31 340 GLN B O 1
ATOM 6020 N N . HIS B 1 341 ? 29.594 -17.859 -11.883 1 92.62 341 HIS B N 1
ATOM 6021 C CA . HIS B 1 341 ? 29.312 -18.094 -10.469 1 92.62 341 HIS B CA 1
ATOM 6022 C C . HIS B 1 341 ? 29.578 -19.547 -10.102 1 92.62 341 HIS B C 1
ATOM 6024 O O . HIS B 1 341 ? 29.516 -19.922 -8.93 1 92.62 341 HIS B O 1
ATOM 6030 N N . LYS B 1 342 ? 29.922 -20.375 -11.016 1 92.81 342 LYS B N 1
ATOM 6031 C CA . LYS B 1 342 ? 30.156 -21.797 -10.781 1 92.81 342 LYS B CA 1
ATOM 6032 C C . LYS B 1 342 ? 31.422 -22.016 -9.961 1 92.81 342 LYS B C 1
ATOM 6034 O O . LYS B 1 342 ? 32.438 -21.359 -10.203 1 92.81 342 LYS B O 1
ATOM 6039 N N . VAL B 1 343 ? 31.266 -22.953 -9.039 1 92.81 343 VAL B N 1
ATOM 6040 C CA . VAL B 1 343 ? 32.406 -23.328 -8.195 1 92.81 343 VAL B CA 1
ATOM 6041 C C . VAL B 1 343 ? 32.625 -24.828 -8.266 1 92.81 343 VAL B C 1
ATOM 6043 O O . VAL B 1 343 ? 31.672 -25.609 -8.242 1 92.81 343 VAL B O 1
ATOM 6046 N N . ALA B 1 344 ? 33.938 -25.156 -8.359 1 92.56 344 ALA B N 1
ATOM 6047 C CA . ALA B 1 344 ? 34.25 -26.578 -8.359 1 92.56 344 ALA B CA 1
ATOM 6048 C C . ALA B 1 344 ? 33.812 -27.234 -7.055 1 92.56 344 ALA B C 1
ATOM 6050 O O . ALA B 1 344 ? 33.969 -26.641 -5.98 1 92.56 344 ALA B O 1
ATOM 6051 N N . PRO B 1 345 ? 33.281 -28.453 -7.211 1 91.56 345 PRO B N 1
ATOM 6052 C CA . PRO B 1 345 ? 32.781 -29.156 -6.02 1 91.56 345 PRO B CA 1
ATOM 6053 C C . PRO B 1 345 ? 33.844 -29.25 -4.918 1 91.56 345 PRO B C 1
ATOM 6055 O O . PRO B 1 345 ? 33.531 -29.141 -3.734 1 91.56 345 PRO B O 1
ATOM 6058 N N . ASP B 1 346 ? 35.062 -29.484 -5.328 1 91.88 346 ASP B N 1
ATOM 6059 C CA . ASP B 1 346 ? 36.125 -29.641 -4.359 1 91.88 346 ASP B CA 1
ATOM 6060 C C . ASP B 1 346 ? 36.406 -28.328 -3.639 1 91.88 346 ASP B C 1
ATOM 6062 O O . ASP B 1 346 ? 36.688 -28.312 -2.438 1 91.88 346 ASP B O 1
ATOM 6066 N N . VAL B 1 347 ? 36.281 -27.312 -4.355 1 93.5 347 VAL B N 1
ATOM 6067 C CA . VAL B 1 347 ? 36.5 -25.984 -3.777 1 93.5 347 VAL B CA 1
ATOM 6068 C C . VAL B 1 347 ? 35.344 -25.641 -2.846 1 93.5 347 VAL B C 1
ATOM 6070 O O . VAL B 1 347 ? 35.531 -25.109 -1.753 1 93.5 347 VAL B O 1
ATOM 6073 N N . TRP B 1 348 ? 34.125 -25.984 -3.258 1 93.31 348 TRP B N 1
ATOM 6074 C CA . TRP B 1 348 ? 32.906 -25.688 -2.479 1 93.31 348 TRP B CA 1
ATOM 6075 C C . TRP B 1 348 ? 32.969 -26.359 -1.11 1 93.31 348 TRP B C 1
ATOM 6077 O O . TRP B 1 348 ? 32.625 -25.766 -0.099 1 93.31 348 TRP B O 1
ATOM 6087 N N . LEU B 1 349 ? 33.5 -27.531 -1.069 1 92.12 349 LEU B N 1
ATOM 6088 C CA . LEU B 1 349 ? 33.562 -28.312 0.163 1 92.12 349 LEU B CA 1
ATOM 6089 C C . LEU B 1 349 ? 34.5 -27.656 1.172 1 92.12 349 LEU B C 1
ATOM 6091 O O . LEU B 1 349 ? 34.312 -27.781 2.383 1 92.12 349 LEU B O 1
ATOM 6095 N N . LYS B 1 350 ? 35.438 -26.922 0.656 1 93.38 350 LYS B N 1
ATOM 6096 C CA . LYS B 1 350 ? 36.469 -26.328 1.513 1 93.38 350 LYS B CA 1
ATOM 6097 C C . LYS B 1 350 ? 36.031 -24.953 2.018 1 93.38 350 LYS B C 1
ATOM 6099 O O . LYS B 1 350 ? 36.625 -24.438 2.965 1 93.38 350 LYS B O 1
ATOM 6104 N N . LEU B 1 351 ? 35.062 -24.5 1.421 1 92.94 351 LEU B N 1
ATOM 6105 C CA . LEU B 1 351 ? 34.594 -23.156 1.797 1 92.94 351 LEU B CA 1
ATOM 6106 C C . LEU B 1 351 ? 33.906 -23.172 3.154 1 92.94 351 LEU B C 1
ATOM 6108 O O . LEU B 1 351 ? 33.219 -24.141 3.494 1 92.94 351 LEU B O 1
ATOM 6112 N N . SER B 1 352 ? 34.094 -22.078 3.809 1 92.38 352 SER B N 1
ATOM 6113 C CA . SER B 1 352 ? 33.375 -21.906 5.066 1 92.38 352 SER B CA 1
ATOM 6114 C C . SER B 1 352 ? 31.906 -21.562 4.82 1 92.38 352 SER B C 1
ATOM 6116 O O . SER B 1 352 ? 31.5 -21.25 3.693 1 92.38 352 SER B O 1
ATOM 6118 N N . ARG B 1 353 ? 31.156 -21.641 5.855 1 88.31 353 ARG B N 1
ATOM 6119 C CA . ARG B 1 353 ? 29.734 -21.328 5.754 1 88.31 353 ARG B CA 1
ATOM 6120 C C . ARG B 1 353 ? 29.531 -19.875 5.293 1 88.31 353 ARG B C 1
ATOM 6122 O O . ARG B 1 353 ? 28.656 -19.609 4.465 1 88.31 353 ARG B O 1
ATOM 6129 N N . SER B 1 354 ? 30.266 -19.062 5.855 1 89.56 354 SER B N 1
ATOM 6130 C CA . SER B 1 354 ? 30.156 -17.656 5.508 1 89.56 354 SER B CA 1
ATOM 6131 C C . SER B 1 354 ? 30.531 -17.406 4.047 1 89.56 354 SER B C 1
ATOM 6133 O O . SER B 1 354 ? 29.891 -16.609 3.363 1 89.56 354 SER B O 1
ATOM 6135 N N . GLU B 1 355 ? 31.5 -18.078 3.664 1 91.12 355 GLU B N 1
ATOM 6136 C CA . GLU B 1 355 ? 31.922 -17.938 2.275 1 91.12 355 GLU B CA 1
ATOM 6137 C C . GLU B 1 355 ? 30.875 -18.5 1.319 1 91.12 355 GLU B C 1
ATOM 6139 O O . GLU B 1 355 ? 30.609 -17.906 0.269 1 91.12 355 GLU B O 1
ATOM 6144 N N . LYS B 1 356 ? 30.406 -19.656 1.666 1 90.75 356 LYS B N 1
ATOM 6145 C CA . LYS B 1 356 ? 29.344 -20.25 0.87 1 90.75 356 LYS B CA 1
ATOM 6146 C C . LYS B 1 356 ? 28.156 -19.312 0.753 1 90.75 356 LYS B C 1
ATOM 6148 O O . LYS B 1 356 ? 27.625 -19.109 -0.339 1 90.75 356 LYS B O 1
ATOM 6153 N N . ASN B 1 357 ? 27.797 -18.75 1.855 1 90.19 357 ASN B N 1
ATOM 6154 C CA . ASN B 1 357 ? 26.688 -17.797 1.876 1 90.19 357 ASN B CA 1
ATOM 6155 C C . ASN B 1 357 ? 26.969 -16.594 0.989 1 90.19 357 ASN B C 1
ATOM 6157 O O . ASN B 1 357 ? 26.078 -16.109 0.283 1 90.19 357 ASN B O 1
ATOM 6161 N N . ARG B 1 358 ? 28.078 -16.141 1.027 1 90.75 358 ARG B N 1
ATOM 6162 C CA . ARG B 1 358 ? 28.484 -15 0.202 1 90.75 358 ARG B CA 1
ATOM 6163 C C . ARG B 1 358 ? 28.328 -15.32 -1.281 1 90.75 358 ARG B C 1
ATOM 6165 O O . ARG B 1 358 ? 27.906 -14.469 -2.068 1 90.75 358 ARG B O 1
ATOM 6172 N N . ARG B 1 359 ? 28.734 -16.469 -1.601 1 90.75 359 ARG B N 1
ATOM 6173 C CA . ARG B 1 359 ? 28.656 -16.891 -2.996 1 90.75 359 ARG B CA 1
ATOM 6174 C C . ARG B 1 359 ? 27.203 -16.953 -3.457 1 90.75 359 ARG B C 1
ATOM 6176 O O . ARG B 1 359 ? 26.875 -16.562 -4.586 1 90.75 359 ARG B O 1
ATOM 6183 N N . VAL B 1 360 ? 26.391 -17.469 -2.613 1 89.94 360 VAL B N 1
ATOM 6184 C CA . VAL B 1 360 ? 24.969 -17.547 -2.941 1 89.94 360 VAL B CA 1
ATOM 6185 C C . VAL B 1 360 ? 24.406 -16.156 -3.135 1 89.94 360 VAL B C 1
ATOM 6187 O O . VAL B 1 360 ? 23.719 -15.883 -4.121 1 89.94 360 VAL B O 1
ATOM 6190 N N . TRP B 1 361 ? 24.672 -15.297 -2.293 1 92.25 361 TRP B N 1
ATOM 6191 C CA . TRP B 1 361 ? 24.125 -13.945 -2.342 1 92.25 361 TRP B CA 1
ATOM 6192 C C . TRP B 1 361 ? 24.688 -13.18 -3.541 1 92.25 361 TRP B C 1
ATOM 6194 O O . TRP B 1 361 ? 24 -12.336 -4.113 1 92.25 361 TRP B O 1
ATOM 6204 N N . LYS B 1 362 ? 25.875 -13.492 -3.873 1 91 362 LYS B N 1
ATOM 6205 C CA . LYS B 1 362 ? 26.406 -12.906 -5.102 1 91 362 LYS B CA 1
ATOM 6206 C C . LYS B 1 362 ? 25.578 -13.32 -6.312 1 91 362 LYS B C 1
ATOM 6208 O O . LYS B 1 362 ? 25.359 -12.516 -7.223 1 91 362 LYS B O 1
ATOM 6213 N N . LEU B 1 363 ? 25.234 -14.602 -6.293 1 90.69 363 LEU B N 1
ATOM 6214 C CA . LEU B 1 363 ? 24.375 -15.086 -7.363 1 90.69 363 LEU B CA 1
ATOM 6215 C C . LEU B 1 363 ? 23.047 -14.328 -7.379 1 90.69 363 LEU B C 1
ATOM 6217 O O . LEU B 1 363 ? 22.484 -14.078 -8.445 1 90.69 363 LEU B O 1
ATOM 6221 N N . LEU B 1 364 ? 22.594 -13.906 -6.199 1 89.19 364 LEU B N 1
ATOM 6222 C CA . LEU B 1 364 ? 21.328 -13.18 -6.066 1 89.19 364 LEU B CA 1
ATOM 6223 C C . LEU B 1 364 ? 21.531 -11.695 -6.336 1 89.19 364 LEU B C 1
ATOM 6225 O O . LEU B 1 364 ? 20.562 -10.922 -6.324 1 89.19 364 LEU B O 1
ATOM 6229 N N . GLY B 1 365 ? 22.703 -11.258 -6.555 1 81.62 365 GLY B N 1
ATOM 6230 C CA . GLY B 1 365 ? 23.016 -9.883 -6.898 1 81.62 365 GLY B CA 1
ATOM 6231 C C . GLY B 1 365 ? 23.047 -8.961 -5.691 1 81.62 365 GLY B C 1
ATOM 6232 O O . GLY B 1 365 ? 22.812 -7.758 -5.82 1 81.62 365 GLY B O 1
ATOM 6233 N N . GLN B 1 366 ? 23.172 -9.578 -4.516 1 85.69 366 GLN B N 1
ATOM 6234 C CA . GLN B 1 366 ? 23.109 -8.773 -3.301 1 85.69 366 GLN B CA 1
ATOM 6235 C C . GLN B 1 366 ? 24.156 -9.234 -2.283 1 85.69 366 GLN B C 1
ATOM 6237 O O . GLN B 1 366 ? 24.828 -10.25 -2.494 1 85.69 366 GLN B O 1
ATOM 6242 N N . LYS B 1 367 ? 24.297 -8.414 -1.351 1 81.88 367 LYS B N 1
ATOM 6243 C CA . LYS B 1 367 ? 25.109 -8.789 -0.2 1 81.88 367 LYS B CA 1
ATOM 6244 C C . LYS B 1 367 ? 24.266 -9.469 0.872 1 81.88 367 LYS B C 1
ATOM 6246 O O . LYS B 1 367 ? 23.062 -9.211 0.987 1 81.88 367 LYS B O 1
ATOM 6251 N N . PRO B 1 368 ? 25.016 -10.414 1.528 1 81.38 368 PRO B N 1
ATOM 6252 C CA . PRO B 1 368 ? 24.266 -11.094 2.588 1 81.38 368 PRO B CA 1
ATOM 6253 C C . PRO B 1 368 ? 23.703 -10.133 3.627 1 81.38 368 PRO B C 1
ATOM 6255 O O . PRO B 1 368 ? 24.297 -9.086 3.896 1 81.38 368 PRO B O 1
ATOM 6258 N N . VAL B 1 369 ? 22.594 -10.555 4.156 1 77.06 369 VAL B N 1
ATOM 6259 C CA . VAL B 1 369 ? 21.953 -9.766 5.195 1 77.06 369 VAL B CA 1
ATOM 6260 C C . VAL B 1 369 ? 22.734 -9.914 6.508 1 77.06 369 VAL B C 1
ATOM 6262 O O . VAL B 1 369 ? 23.094 -11.023 6.895 1 77.06 369 VAL B O 1
ATOM 6265 N N . ALA B 1 370 ? 23.016 -8.812 7.078 1 77.25 370 ALA B N 1
ATOM 6266 C CA . ALA B 1 370 ? 23.734 -8.836 8.344 1 77.25 370 ALA B CA 1
ATOM 6267 C C . ALA B 1 370 ? 22.906 -9.477 9.445 1 77.25 370 ALA B C 1
ATOM 6269 O O . ALA B 1 370 ? 21.672 -9.359 9.453 1 77.25 370 ALA B O 1
ATOM 6270 N N . PRO B 1 371 ? 23.594 -10.312 10.258 1 77.12 371 PRO B N 1
ATOM 6271 C CA . PRO B 1 371 ? 22.859 -10.867 11.383 1 77.12 371 PRO B CA 1
ATOM 6272 C C . PRO B 1 371 ? 22.219 -9.797 12.266 1 77.12 371 PRO B C 1
ATOM 6274 O O . PRO B 1 371 ? 22.781 -8.703 12.406 1 77.12 371 PRO B O 1
ATOM 6277 N N . ASP B 1 372 ? 21.109 -10.117 12.797 1 76.06 372 ASP B N 1
ATOM 6278 C CA . ASP B 1 372 ? 20.391 -9.18 13.648 1 76.06 372 ASP B CA 1
ATOM 6279 C C . ASP B 1 372 ? 20.969 -9.18 15.062 1 76.06 372 ASP B C 1
ATOM 6281 O O . ASP B 1 372 ? 20.875 -10.18 15.781 1 76.06 372 ASP B O 1
ATOM 6285 N N . ARG B 1 373 ? 21.625 -8.102 15.516 1 78.25 373 ARG B N 1
ATOM 6286 C CA . ARG B 1 373 ? 22.203 -7.984 16.844 1 78.25 373 ARG B CA 1
ATOM 6287 C C . ARG B 1 373 ? 21.406 -7.008 17.703 1 78.25 373 ARG B C 1
ATOM 6289 O O . ARG B 1 373 ? 21.906 -6.5 18.719 1 78.25 373 ARG B O 1
ATOM 6296 N N . THR B 1 374 ? 20.172 -6.844 17.328 1 82.38 374 THR B N 1
ATOM 6297 C CA . THR B 1 374 ? 19.344 -5.859 18.016 1 82.38 374 THR B CA 1
ATOM 6298 C C . THR B 1 374 ? 18.859 -6.418 19.359 1 82.38 374 THR B C 1
ATOM 6300 O O . THR B 1 374 ? 18.484 -7.59 19.453 1 82.38 374 THR B O 1
ATOM 6303 N N . ASN B 1 375 ? 18.984 -5.602 20.391 1 82.12 375 ASN B N 1
ATOM 6304 C CA . ASN B 1 375 ? 18.406 -5.949 21.672 1 82.12 375 ASN B CA 1
ATOM 6305 C C . ASN B 1 375 ? 16.938 -5.535 21.781 1 82.12 375 ASN B C 1
ATOM 6307 O O . ASN B 1 375 ? 16.641 -4.387 22.094 1 82.12 375 ASN B O 1
ATOM 6311 N N . TYR B 1 376 ? 16.125 -6.488 21.703 1 86.38 376 TYR B N 1
ATOM 6312 C CA . TYR B 1 376 ? 14.695 -6.211 21.609 1 86.38 376 TYR B CA 1
ATOM 6313 C C . TYR B 1 376 ? 14.102 -5.969 23 1 86.38 376 TYR B C 1
ATOM 6315 O O . TYR B 1 376 ? 14.562 -6.543 23.984 1 86.38 376 TYR B O 1
ATOM 6323 N N . ILE B 1 377 ? 13.211 -5.07 23.062 1 85.25 377 ILE B N 1
ATOM 6324 C CA . ILE B 1 377 ? 12.406 -4.828 24.25 1 85.25 377 ILE B CA 1
ATOM 6325 C C . ILE B 1 377 ? 11.234 -5.801 24.297 1 85.25 377 ILE B C 1
ATOM 6327 O O . ILE B 1 377 ? 10.438 -5.855 23.359 1 85.25 377 ILE B O 1
ATOM 6331 N N . LYS B 1 378 ? 11.133 -6.473 25.375 1 85.5 378 LYS B N 1
ATOM 6332 C CA . LYS B 1 378 ? 10.086 -7.484 25.5 1 85.5 378 LYS B CA 1
ATOM 6333 C C . LYS B 1 378 ? 8.961 -7 26.406 1 85.5 378 LYS B C 1
ATOM 6335 O O . LYS B 1 378 ? 9.195 -6.27 27.359 1 85.5 378 LYS B O 1
ATOM 6340 N N . SER B 1 379 ? 7.832 -7.453 25.969 1 81.75 379 SER B N 1
ATOM 6341 C CA . SER B 1 379 ? 6.695 -7.145 26.828 1 81.75 379 SER B CA 1
ATOM 6342 C C . SER B 1 379 ? 6.812 -7.848 28.172 1 81.75 379 SER B C 1
ATOM 6344 O O . SER B 1 379 ? 7.586 -8.797 28.328 1 81.75 379 SER B O 1
ATOM 6346 N N . SER B 1 380 ? 6.031 -7.324 29.109 1 79.19 380 SER B N 1
ATOM 6347 C CA . SER B 1 380 ? 6.09 -7.867 30.469 1 79.19 380 SER B CA 1
ATOM 6348 C C . SER B 1 380 ? 5.699 -9.336 30.484 1 79.19 380 SER B C 1
ATOM 6350 O O . SER B 1 380 ? 6.219 -10.117 31.297 1 79.19 380 SER B O 1
ATOM 6352 N N . ASN B 1 381 ? 4.809 -9.742 29.562 1 72.88 381 ASN B N 1
ATOM 6353 C CA . ASN B 1 381 ? 4.379 -11.133 29.516 1 72.88 381 ASN B CA 1
ATOM 6354 C C . ASN B 1 381 ? 5.191 -11.945 28.5 1 72.88 381 ASN B C 1
ATOM 6356 O O . ASN B 1 381 ? 4.875 -13.102 28.234 1 72.88 381 ASN B O 1
ATOM 6360 N N . TYR B 1 382 ? 6.137 -11.305 27.859 1 70.94 382 TYR B N 1
ATOM 6361 C CA . TYR B 1 382 ? 7.109 -11.906 26.953 1 70.94 382 TYR B CA 1
ATOM 6362 C C . TYR B 1 382 ? 6.43 -12.422 25.688 1 70.94 382 TYR B C 1
ATOM 6364 O O . TYR B 1 382 ? 6.961 -13.297 25 1 70.94 382 TYR B O 1
ATOM 6372 N N . SER B 1 383 ? 5.25 -11.898 25.453 1 71.88 383 SER B N 1
ATOM 6373 C CA . SER B 1 383 ? 4.508 -12.391 24.297 1 71.88 383 SER B CA 1
ATOM 6374 C C . SER B 1 383 ? 4.785 -11.539 23.047 1 71.88 383 SER B C 1
ATOM 6376 O O . SER B 1 383 ? 4.426 -11.922 21.938 1 71.88 383 SER B O 1
ATOM 6378 N N . PHE B 1 384 ? 5.43 -10.453 23.328 1 77.94 384 PHE B N 1
ATOM 6379 C CA . PHE B 1 384 ? 5.629 -9.484 22.25 1 77.94 384 PHE B CA 1
ATOM 6380 C C . PHE B 1 384 ? 6.945 -8.742 22.422 1 77.94 384 PHE B C 1
ATOM 6382 O O . PHE B 1 384 ? 7.395 -8.523 23.562 1 77.94 384 PHE B O 1
ATOM 6389 N N . GLN B 1 385 ? 7.637 -8.477 21.281 1 82.38 385 GLN B N 1
ATOM 6390 C CA . GLN B 1 385 ? 8.883 -7.723 21.375 1 82.38 385 GLN B CA 1
ATOM 6391 C C . GLN B 1 385 ? 8.977 -6.688 20.266 1 82.38 385 GLN B C 1
ATOM 6393 O O . GLN B 1 385 ? 8.383 -6.855 19.203 1 82.38 385 GLN B O 1
ATOM 6398 N N . ILE B 1 386 ? 9.625 -5.598 20.562 1 83.56 386 ILE B N 1
ATOM 6399 C CA . ILE B 1 386 ? 9.883 -4.555 19.578 1 83.56 386 ILE B CA 1
ATOM 6400 C C . ILE B 1 386 ? 11.344 -4.102 19.688 1 83.56 386 ILE B C 1
ATOM 6402 O O . ILE B 1 386 ? 11.961 -4.219 20.734 1 83.56 386 ILE B O 1
ATOM 6406 N N . PRO B 1 387 ? 11.891 -3.693 18.531 1 83.81 387 PRO B N 1
ATOM 6407 C CA . PRO B 1 387 ? 13.234 -3.117 18.625 1 83.81 387 PRO B CA 1
ATOM 6408 C C . PRO B 1 387 ? 13.258 -1.805 19.406 1 83.81 387 PRO B C 1
ATOM 6410 O O . PRO B 1 387 ? 12.211 -1.188 19.609 1 83.81 387 PRO B O 1
ATOM 6413 N N . PRO B 1 388 ? 14.461 -1.444 19.828 1 81.25 388 PRO B N 1
ATOM 6414 C CA . PRO B 1 388 ? 14.555 -0.171 20.547 1 81.25 388 PRO B CA 1
ATOM 6415 C C . PRO B 1 388 ? 14.141 1.021 19.688 1 81.25 388 PRO B C 1
ATOM 6417 O O . PRO B 1 388 ? 14.414 1.049 18.484 1 81.25 388 PRO B O 1
ATOM 6420 N N . THR B 1 389 ? 13.375 1.859 20.266 1 75.88 389 THR B N 1
ATOM 6421 C CA . THR B 1 389 ? 12.867 3.023 19.547 1 75.88 389 THR B CA 1
ATOM 6422 C C . THR B 1 389 ? 13.805 4.219 19.719 1 75.88 389 THR B C 1
ATOM 6424 O O . THR B 1 389 ? 14.391 4.395 20.797 1 75.88 389 THR B O 1
ATOM 6427 N N . SER B 1 390 ? 14.219 4.797 18.484 1 62.69 390 SER B N 1
ATOM 6428 C CA . SER B 1 390 ? 15.125 5.941 18.531 1 62.69 390 SER B CA 1
ATOM 6429 C C . SER B 1 390 ? 14.516 7.082 19.344 1 62.69 390 SER B C 1
ATOM 6431 O O . SER B 1 390 ? 13.297 7.246 19.375 1 62.69 390 SER B O 1
ATOM 6433 N N . LYS B 1 391 ? 15.344 7.566 20.172 1 58.53 391 LYS B N 1
ATOM 6434 C CA . LYS B 1 391 ? 14.93 8.75 20.922 1 58.53 391 LYS B CA 1
ATOM 6435 C C . LYS B 1 391 ? 14.43 9.844 19.984 1 58.53 391 LYS B C 1
ATOM 6437 O O . LYS B 1 391 ? 15.055 10.125 18.953 1 58.53 391 LYS B O 1
ATOM 6442 N N . VAL B 1 392 ? 13.102 9.953 19.75 1 54.84 392 VAL B N 1
ATOM 6443 C CA . VAL B 1 392 ? 12.398 10.914 18.906 1 54.84 392 VAL B CA 1
ATOM 6444 C C . VAL B 1 392 ? 13.211 12.203 18.797 1 54.84 392 VAL B C 1
ATOM 6446 O O . VAL B 1 392 ? 13.758 12.688 19.797 1 54.84 392 VAL B O 1
ATOM 6449 N N . ALA B 1 393 ? 13.672 12.516 17.609 1 50.66 393 ALA B N 1
ATOM 6450 C CA . ALA B 1 393 ? 14.57 13.578 17.172 1 50.66 393 ALA B CA 1
ATOM 6451 C C . ALA B 1 393 ? 14.164 14.922 17.766 1 50.66 393 ALA B C 1
ATOM 6453 O O . ALA B 1 393 ? 12.984 15.156 18.031 1 50.66 393 ALA B O 1
ATOM 6454 N N . GLN B 1 394 ? 15.062 15.492 18.562 1 49.03 394 GLN B N 1
ATOM 6455 C CA . GLN B 1 394 ? 15.047 16.891 18.953 1 49.03 394 GLN B CA 1
ATOM 6456 C C . GLN B 1 394 ? 15.125 17.812 17.734 1 49.03 394 GLN B C 1
ATOM 6458 O O . GLN B 1 394 ? 15.695 17.438 16.703 1 49.03 394 GLN B O 1
ATOM 6463 N N . LYS B 1 395 ? 14.125 18.656 17.453 1 44.22 395 LYS B N 1
ATOM 6464 C CA . LYS B 1 395 ? 14.211 19.641 16.375 1 44.22 395 LYS B CA 1
ATOM 6465 C C . LYS B 1 395 ? 15.648 20.078 16.125 1 44.22 395 LYS B C 1
ATOM 6467 O O . LYS B 1 395 ? 16.438 20.203 17.078 1 44.22 395 LYS B O 1
ATOM 6472 N N . PRO B 1 396 ? 16.109 20.203 14.984 1 37.09 396 PRO B N 1
ATOM 6473 C CA . PRO B 1 396 ? 17.391 20.828 14.719 1 37.09 396 PRO B CA 1
ATOM 6474 C C . PRO B 1 396 ? 17.453 22.281 15.203 1 37.09 396 PRO B C 1
ATOM 6476 O O . PRO B 1 396 ? 16.484 23.031 15.039 1 37.09 396 PRO B O 1
ATOM 6479 N N . CYS B 1 397 ? 18.344 22.797 16.094 1 38.88 397 CYS B N 1
ATOM 6480 C CA . CYS B 1 397 ? 18.672 24.062 16.75 1 38.88 397 CYS B CA 1
ATOM 6481 C C . CYS B 1 397 ? 17.953 24.188 18.078 1 38.88 397 CYS B C 1
ATOM 6483 O O . CYS B 1 397 ? 17.812 25.281 18.609 1 38.88 397 CYS B O 1
ATOM 6485 N N . GLN B 1 398 ? 17.266 23.266 18.422 1 43.62 398 GLN B N 1
ATOM 6486 C CA . GLN B 1 398 ? 16.812 23.312 19.797 1 43.62 398 GLN B CA 1
ATOM 6487 C C . GLN B 1 398 ? 17.969 23.125 20.781 1 43.62 398 GLN B C 1
ATOM 6489 O O . GLN B 1 398 ? 18.688 22.125 20.719 1 43.62 398 GLN B O 1
ATOM 6494 N N . ARG B 1 399 ? 18.594 24.109 21.141 1 38.72 399 ARG B N 1
ATOM 6495 C CA . ARG B 1 399 ? 19.594 24.109 22.188 1 38.72 399 ARG B CA 1
ATOM 6496 C C . ARG B 1 399 ? 19.094 23.375 23.438 1 38.72 399 ARG B C 1
ATOM 6498 O O . ARG B 1 399 ? 17.922 23.5 23.797 1 38.72 399 ARG B O 1
ATOM 6505 N N . LYS B 1 400 ? 19.719 22.438 23.859 1 47.75 400 LYS B N 1
ATOM 6506 C CA . LYS B 1 400 ? 19.547 22 25.234 1 47.75 400 LYS B CA 1
ATOM 6507 C C . LYS B 1 400 ? 19.531 23.188 26.188 1 47.75 400 LYS B C 1
ATOM 6509 O O . LYS B 1 400 ? 20.469 24 26.203 1 47.75 400 LYS B O 1
ATOM 6514 N N . ARG B 1 401 ? 18.359 23.609 26.688 1 35.44 401 ARG B N 1
ATOM 6515 C CA . ARG B 1 401 ? 18.516 24.609 27.75 1 35.44 401 ARG B CA 1
ATOM 6516 C C . ARG B 1 401 ? 19.562 24.188 28.766 1 35.44 401 ARG B C 1
ATOM 6518 O O . ARG B 1 401 ? 19.625 23.016 29.141 1 35.44 401 ARG B O 1
ATOM 6525 N N . PRO B 1 402 ? 20.594 24.891 29 1 32.5 402 PRO B N 1
ATOM 6526 C CA . PRO B 1 402 ? 21.469 24.547 30.125 1 32.5 402 PRO B CA 1
ATOM 6527 C C . PRO B 1 402 ? 20.703 24.125 31.359 1 32.5 402 PRO B C 1
ATOM 6529 O O . PRO B 1 402 ? 19.547 24.531 31.562 1 32.5 402 PRO B O 1
ATOM 6532 N N . LYS B 1 403 ? 20.984 23.016 32.156 1 37.41 403 LYS B N 1
ATOM 6533 C CA . LYS B 1 403 ? 20.469 22.594 33.469 1 37.41 403 LYS B CA 1
ATOM 6534 C C . LYS B 1 403 ? 20.031 23.781 34.312 1 37.41 403 LYS B C 1
ATOM 6536 O O . LYS B 1 403 ? 19.078 23.688 35.094 1 37.41 403 LYS B O 1
ATOM 6541 N N . ALA B 1 404 ? 20.812 24.781 34.281 1 32.78 404 ALA B N 1
ATOM 6542 C CA . ALA B 1 404 ? 20.641 25.891 35.219 1 32.78 404 ALA B CA 1
ATOM 6543 C C . ALA B 1 404 ? 19.344 26.641 34.938 1 32.78 404 ALA B C 1
ATOM 6545 O O . ALA B 1 404 ? 18.734 27.203 35.875 1 32.78 404 ALA B O 1
ATOM 6546 N N . GLU B 1 405 ? 19 26.859 33.594 1 32.31 405 GLU B N 1
ATOM 6547 C CA . GLU B 1 405 ? 17.859 27.766 33.438 1 32.31 405 GLU B CA 1
ATOM 6548 C C . GLU B 1 405 ? 16.531 27 33.5 1 32.31 405 GLU B C 1
ATOM 6550 O O . GLU B 1 405 ? 15.469 27.609 33.344 1 32.31 405 GLU B O 1
ATOM 6555 N N . ARG B 1 406 ? 16.5 25.812 33.562 1 36.09 406 ARG B N 1
ATOM 6556 C CA . ARG B 1 406 ? 15.258 25.109 33.844 1 36.09 406 ARG B CA 1
ATOM 6557 C C . ARG B 1 406 ? 14.711 25.453 35.219 1 36.09 406 ARG B C 1
ATOM 6559 O O . ARG B 1 406 ? 13.586 25.094 35.562 1 36.09 406 ARG B O 1
ATOM 6566 N N . THR B 1 407 ? 15.602 25.594 36.156 1 27.64 407 THR B N 1
ATOM 6567 C CA . THR B 1 407 ? 15.219 25.672 37.562 1 27.64 407 THR B CA 1
ATOM 6568 C C . THR B 1 407 ? 14.5 26.969 37.844 1 27.64 407 THR B C 1
ATOM 6570 O O . THR B 1 407 ? 14.016 27.188 38.969 1 27.64 407 THR B O 1
ATOM 6573 N N . ARG B 1 408 ? 14.914 28.094 37.188 1 29.77 408 ARG B N 1
ATOM 6574 C CA . ARG B 1 408 ? 14.492 29.266 37.938 1 29.77 408 ARG B CA 1
ATOM 6575 C C . ARG B 1 408 ? 12.992 29.5 37.812 1 29.77 408 ARG B C 1
ATOM 6577 O O . ARG B 1 408 ? 12.453 30.469 38.375 1 29.77 408 ARG B O 1
ATOM 6584 N N . ARG B 1 409 ? 12.078 28.797 36.938 1 26.95 409 ARG B N 1
ATOM 6585 C CA . ARG B 1 409 ? 10.805 29.203 37.531 1 26.95 409 ARG B CA 1
ATOM 6586 C C . ARG B 1 409 ? 10.406 28.281 38.688 1 26.95 409 ARG B C 1
ATOM 6588 O O . ARG B 1 409 ? 10.695 27.094 38.656 1 26.95 409 ARG B O 1
#

Radius of gyration: 31.37 Å; Cα contacts (8 Å, |Δi|>4): 1272; chains: 2; bounding box: 74×114×77 Å

Sequence (818 aa):
MTQFVKGQSRSCGPTPHHLWKTKPGPQTTLCPLCQSRPKLHNVADEVLAAISMCQNGESNIREILVTPKKPPSIVIYSDEQLEDLKTNCSGSSGSVLGIDRTFNLGPCFVTTTTYKNRKIIKRETLQNPIFLGPTLLHWDGETDSYYKFFCHLNSKLGFPSGLKIGSDEEKAIMKAVRHAFVDPVQLLCTKHLKDNVRRYLKDKEGCSTKDRERIVSTIFGQEGIINADDSFSYDSKTADLDSHLKQKFPQFQQHFETRLKPLLQKHVYNPLQTGIIKEQWTNNNSESMNNRLKQSLNWKPHKIPELITKINEISAIQFHDLRCALHGNGNYILEDTMKQHKVAPDVWLKLSRSEKNRRVWKLLGQKPVAPDRTNYIKSSNYSFQIPPTSKVAQKPCQRKRPKAERTRRMTQFVKGQSRSCGPTPHHLWKTKPGPQTTLCPLCQSRPKLHNVADEVLAAISMCQNGESNIREILVTPKKPPSIVIYSDEQLEDLKTNCSGSSGSVLGIDRTFNLGPCFVTTTTYKNRKIIKRETLQNPIFLGPTLLHWDGETDSYYKFFCHLNSKLGFPSGLKIGSDEEKAIMKAVRHAFVDPVQLLCTKHLKDNVRRYLKDKEGCSTKDRERIVSTIFGQEGIINADDSFSYDSKTADLDSHLKQKFPQFQQHFETRLKPLLQKHVYNPLQTGIIKEQWTNNNSESMNNRLKQSLNWKPHKIPELITKINEISAIQFHDLRCALHGNGNYILEDTMKQHKVAPDVWLKLSRSEKNRRVWKLLGQKPVAPDRTNYIKSSNYSFQIPPTSKVAQKPCQRKRPKAERTRR

Foldseek 3Di:
DPPPPPPPPDDPPDPPCPVPPPPPPPPPPPPVVRPPPPPDDDQVSLVLVVQLCCQVVVFQWDDWADDPPFHIKTKGDHPLQLLQQLVQQADLNHWAWEWDWDDQQAQWIKIWIKTFRPFKAFPPPRGGAIATHMMMTGHDLALVRLLVVLLVSCVSSPQGAAGHYEYAPDPSNVVSNVPNHHHYQYAHAPVNLLVVQLCCCCPPQVDDPVVSVVLSCQDPNCCHLLNDQDPVRNVVSLVVSLVVCVVRPVVVSVVCVPPVVVCSVRHRRVCCNVPSDVDHDHNVSVVVVVVVLCVLSVVHHDRPVVSSVSSVVRNVVVLVQVLQQQQPDHRMHTDPVNCVLHDHPVVLVPDDPVRSQQSSVVSSVHGDDDDDPFDWDADPVRSHTDGDDPPPDDPPPPDDDPPVVVPPD/DPDPPPPPPDDPDDPPCPVPPPPPPPPPPPPVVRPPPPPDDDQVSLVLVVQLCCQVVVFQWDDWADDPPFHIKTKGDHPLQLLQQLVQQADLNHWAWEWDWDDQQAQWIKIWIKTFRPFKAFPPPRGGAIATHMMMTGHDLALVRLLVVLLVSCVSSPQGAAGHYEYAPDPSNVVSNVPNHHHYQYAHAPVNLLVVQLCCCCPPQVDDPVVSVVLSCQDRNCCHLLNDQDPVSNVVSLVVSLVVCVVRGVVVSVVCVPPVVVCSVRHRRVCCNVPSDVDHDHNVSVVVVVVVLCVLSVVHHDRPVVSSVSSVVRNVVVLVQVLQQQQPDHRMHTDPVNCVLHDHPVVLVPDDPLRSVQSSVVSSVHGDDDDDPFDWDADPVRSHTHGDDPPPDDPPPPDDPDPVVVPPD

Nearest PDB structures (foldseek):
  6xg8-assembly1_A  TM=6.055E-01  e=6.846E-07  Acetivibrio thermocellus ATCC 27405
  6ltu-assembly1_A  TM=1.719E-01  e=8.767E-01  unidentified
  6trv-assembly1_BBB 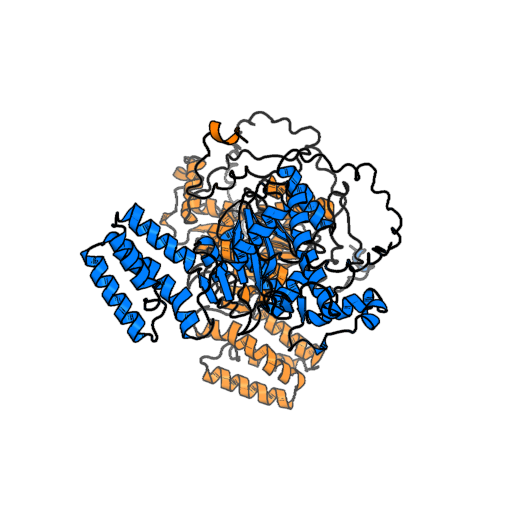 TM=4.511E-01  e=8.377E+00  Scedosporium apiospermum
  6jd2-assembly1_J  TM=1.407E-01  e=4.432E+00  Saccharolobus solfataricus P2
  6xg8-assembly1_A  TM=6.060E-01  e=3.763E-07  Acetivibrio thermocellus ATCC 27405

pLDDT: mean 83.72, std 21.81, range [21.59, 98.56]

Organism: Crassostrea virginica (NCBI:txid6565)

Secondary structure (DSSP, 8-state):
-------------------------S-----TTSSS-----SHHHHHHHHHHHHHTT-S-EEEEEEETTEEEEEEE--HHHHHHHHHHH-STTPPPEEEEEEEEEESEEEEEEEEE-TTEEETTT-SPPEEE--EEEES---HHHHHHHHHHHHHHTT--BS-EEEE-S-HHHHHHHHHHSBS-EEEE-HHHHHHHHHHIIIIIS---HHHHHHHHHHHHSTTSGGG-SSHHHHHHHHHHHHHHHHHH-HHHHHHIIIIIHHHHIIIIIHHHHTTS-SS---SHHHHHHHHHHHHHTTTS---HHHHHHHHHHHHHHHHHHHHHHHTT-SSEEE-GGGGGG---HHHHHHS-HHHHHHHHHHHTTSPPPPP-----EE-TTSS-EEPPPP-----TT-----TTTTS--/-------------------------S-----TTTTS-----SHHHHHHHHHHHHHTT-SSEEEEEEETTEEEEEEE--HHHHHHHHHHH-STTPPPEEEEEEEEEESEEEEEEEEE-TTEEETTT-SPPEEEEEEEEES---HHHHHHHHHHHHHHTT--BS-EEEE-S-HHHHHHHHHHSBS-EEEE-HHHHHHHHHHIIIIIS---HHHHHHHHHHHHSTTSGGG-SSHHHHHHHHHHHHHHHHHH-HHHHHHIIIIIHHHHIIIIIHHHHTTS-SS---SHHHHHHHHHHHHHTTTS---HHHHHHHHHHHHHHHHHHHHHHHTT-SSEEE-GGGGGG---HHHHHHS-HHHHHHHHHHHTTSPPPPP-----EE-TTSS-EEPPPP-----TT-----TTTTS--